Protein AF-0000000068951151 (afdb_homodimer)

Sequence (1230 aa):
MLLAWACLMLSGVAAAAGTMELAAATRSATLTDGTVLPARPLTLPDYWDREQPGKSGTLAYELRFDRNWPAADPGGLFVPWAGGSYEVRVNGVLIAAGGRLDAPSSALAKRPYYVAVPPELARAHGNLLRITVAARAYARSGLLPVTVGPAAEVRAQFEQAFRLRVVGPLIAAVLSVVLGGLALLIWWRQRDPLFGLYGLAEVAWSVRLLDYFVDDLAIPAELRSYIVAAAREVFLGAIARFCLLVIRVPWRWLHRTLNAYLWLALPVVAPLAAMSSHPMVFPLSWLVKVGIILTVAGAMVWGALRRPSREATLLAATVGVSALLFLADWIKVWLTGDYYWVHSMTRYVSVPFSVVMAWMLVERYTSAVQSLQDANQVLTERVAQREAQLRAAFARTQKIAAEETALRERGRILRDMHDGLGSQLVTTISMLESGKASSPEIAVQVRHALDSLKLSIDAMQDTGGDLAAVLGNLRYRLGPRIADGGLDIHWEVERLPALAHFTARKVQELQYLLLEGITNVLQHARATALTVTAHADMDAQVIRITLADNGRGFDTGATRGGRGLRNMQVRAAAIGGRLQIRSAPGSTALTVEVPLAPGDGEEAGTDGEGLAPVAMLLAWACLMLSGVAAAAGTMELAAATRSATLTDGTVLPARPLTLPDYWDREQPGKSGTLAYELRFDRNWPAADPGGLFVPWAGGSYEVRVNGVLIAAGGRLDAPSSALAKRPYYVAVPPELARAHGNLLRITVAARAYARSGLLPVTVGPAAEVRAQFEQAFRLRVVGPLIAAVLSVVLGGLALLIWWRQRDPLFGLYGLAEVAWSVRLLDYFVDDLAIPAELRSYIVAAAREVFLGAIARFCLLVIRVPWRWLHRTLNAYLWLALPVVAPLAAMSSHPMVFPLSWLVKVGIILTVAGAMVWGALRRPSREATLLAATVGVSALLFLADWIKVWLTGDYYWVHSMTRYVSVPFSVVMAWMLVERYTSAVQSLQDANQVLTERVAQREAQLRAAFARTQKIAAEETALRERGRILRDMHDGLGSQLVTTISMLESGKASSPEIAVQVRHALDSLKLSIDAMQDTGGDLAAVLGNLRYRLGPRIADGGLDIHWEVERLPALAHFTARKVQELQYLLLEGITNVLQHARATALTVTAHADMDAQVIRITLADNGRGFDTGATRGGRGLRNMQVRAAAIGGRLQIRSAPGSTALTVEVPLAPGDGEEAGTDGEGLAPVA

Solvent-accessible surface area (backbone atoms only — not comparable to full-atom values): 62928 Å² total; per-residue (Å²): 106,70,61,56,54,53,52,69,63,60,60,71,76,66,82,56,91,63,58,44,76,47,34,64,30,33,37,31,36,40,32,74,87,66,54,66,47,72,73,41,81,45,64,46,61,43,55,43,30,73,76,44,64,65,53,34,26,42,35,36,35,40,32,70,49,59,57,81,55,63,69,87,44,50,30,16,36,27,37,62,32,40,15,20,3,35,37,34,23,48,67,82,39,53,58,43,68,39,76,38,62,90,56,54,37,67,31,55,20,70,44,59,48,74,42,58,37,28,34,90,63,58,41,71,62,81,31,40,36,37,41,34,29,17,31,46,52,55,34,80,19,40,39,45,49,31,35,41,26,36,30,70,61,31,45,52,53,40,51,51,51,39,42,60,62,48,52,42,41,50,51,45,26,48,51,24,39,52,55,14,49,52,26,35,51,40,15,73,76,69,67,41,64,64,31,36,28,43,12,50,14,25,41,22,43,23,54,36,48,39,55,69,70,53,55,78,55,99,55,61,67,65,58,48,36,25,52,33,35,33,19,48,48,46,20,56,42,27,43,50,50,33,56,41,60,73,55,58,62,82,58,62,62,60,55,49,50,46,50,49,43,47,63,44,34,52,72,46,46,9,49,46,49,37,52,37,49,37,80,66,58,50,58,54,55,50,50,53,49,50,51,50,49,50,51,49,36,51,49,32,48,53,37,25,70,75,53,76,36,76,68,37,45,54,49,30,50,44,43,46,51,39,46,50,38,44,48,50,40,50,48,41,31,70,70,70,56,44,77,78,51,80,82,51,59,56,73,53,50,61,50,55,54,50,52,50,49,52,50,48,50,44,49,52,47,52,48,36,51,49,48,40,55,48,49,53,52,55,44,55,50,51,47,53,51,52,52,52,52,52,51,53,52,43,56,54,53,39,55,54,46,27,53,51,30,28,52,51,45,51,54,52,52,45,51,52,43,46,64,51,49,42,51,50,40,52,52,50,42,51,41,46,72,64,65,79,59,52,57,72,58,49,38,53,50,47,50,47,46,43,48,49,50,52,46,56,52,54,28,64,53,75,60,71,20,33,56,60,58,53,51,50,52,47,48,66,68,43,40,64,57,42,48,72,70,59,30,47,74,46,80,49,67,50,88,58,77,65,28,82,80,45,43,46,64,38,47,33,36,51,51,51,38,51,50,49,52,54,49,44,42,75,72,69,24,79,37,54,39,37,38,38,37,32,45,62,38,76,88,78,42,25,34,41,39,33,48,33,34,48,10,61,41,54,62,76,82,74,48,73,59,50,72,64,56,48,51,39,47,53,36,26,49,71,54,64,26,45,70,45,77,49,50,37,77,50,35,29,37,41,35,40,35,35,52,66,59,78,56,89,83,56,55,88,67,76,74,79,84,76,78,77,81,83,124,106,73,61,55,55,52,53,67,64,61,58,72,76,66,81,59,91,61,58,43,75,46,36,63,31,34,37,31,35,40,32,75,89,67,54,66,46,72,74,40,80,46,63,48,61,43,55,41,30,74,76,46,64,64,53,34,27,41,36,39,35,40,31,71,50,60,56,81,54,63,68,86,45,50,29,15,36,26,38,63,32,41,16,19,2,35,37,34,23,48,69,85,40,52,58,42,69,40,76,38,62,89,56,54,36,66,28,55,20,72,44,58,50,74,43,59,36,28,34,89,64,58,41,68,61,81,31,41,37,38,41,35,30,16,31,45,53,55,35,78,18,39,38,46,50,31,36,39,27,37,30,71,60,31,45,52,53,40,51,52,52,40,42,60,62,48,52,42,41,50,50,45,25,48,52,24,40,52,53,14,48,51,26,36,53,40,15,72,74,69,66,40,62,64,32,36,29,42,11,52,15,26,41,22,44,23,54,36,47,40,56,71,71,54,53,77,58,98,55,60,68,66,60,48,35,25,52,34,34,32,19,48,48,46,19,54,40,26,44,52,52,34,56,41,60,72,56,59,61,80,58,62,65,60,54,49,49,46,49,50,43,49,63,44,33,52,73,46,47,8,47,46,48,37,53,36,50,37,80,66,58,49,58,52,55,49,52,54,50,49,51,51,48,50,50,50,35,50,50,33,48,53,38,25,70,76,53,76,37,76,68,35,46,54,50,30,49,42,44,46,50,40,46,49,38,45,49,50,40,50,48,42,32,72,70,72,56,44,78,78,52,81,82,52,58,56,73,53,50,61,50,54,55,50,52,51,48,53,49,49,52,43,48,52,47,51,48,37,52,48,50,40,55,47,51,53,51,55,44,54,50,51,46,52,50,52,50,53,51,50,50,53,52,44,55,53,52,38,54,53,46,25,54,51,31,29,52,51,43,50,55,50,54,44,51,52,42,46,64,51,49,40,52,48,41,53,52,49,44,53,39,45,72,63,65,78,57,51,58,70,60,50,38,51,51,47,50,47,46,43,47,51,52,53,45,55,52,54,28,65,52,75,60,71,20,31,56,59,58,53,50,49,51,46,46,66,69,45,40,64,57,42,48,72,71,60,32,48,74,44,80,50,67,49,86,57,78,66,27,83,81,46,44,47,64,37,47,34,36,50,52,50,39,50,49,51,52,52,50,46,43,74,72,69,23,77,36,54,40,37,37,39,36,32,43,63,36,76,87,78,42,25,36,39,38,32,46,32,34,48,12,62,41,54,61,77,82,75,48,73,59,50,74,63,56,49,52,40,46,54,35,26,48,72,55,63,27,45,69,45,77,46,51,36,79,49,33,28,37,42,34,39,35,36,52,68,57,77,56,90,84,56,56,89,70,75,86,79,84,77,79,78,80,84,124

Structure (mmCIF, N/CA/C/O backbone):
data_AF-0000000068951151-model_v1
#
loop_
_entity.id
_entity.type
_entity.pdbx_description
1 polymer 'histidine kinase'
#
loop_
_atom_site.group_PDB
_atom_site.id
_atom_site.type_symbol
_atom_site.label_atom_id
_atom_site.label_alt_id
_atom_site.label_comp_id
_atom_site.label_asym_id
_atom_site.label_entity_id
_atom_site.label_seq_id
_atom_site.pdbx_PDB_ins_code
_atom_site.Cartn_x
_atom_site.Cartn_y
_atom_site.Cartn_z
_atom_site.occupancy
_atom_site.B_iso_or_equiv
_atom_site.auth_seq_id
_atom_site.auth_comp_id
_atom_site.auth_asym_id
_atom_site.auth_atom_id
_atom_site.pdbx_PDB_model_num
ATOM 1 N N . MET A 1 1 ? 1.176 5.941 20.062 1 31.66 1 MET A N 1
ATOM 2 C CA . MET A 1 1 ? 1.558 7.285 19.641 1 31.66 1 MET A CA 1
ATOM 3 C C . MET A 1 1 ? 0.354 8.047 19.094 1 31.66 1 MET A C 1
ATOM 5 O O . MET A 1 1 ? 0.145 9.211 19.453 1 31.66 1 MET A O 1
ATOM 9 N N . LEU A 1 2 ? -0.423 7.344 18.391 1 34.53 2 LEU A N 1
ATOM 10 C CA . LEU A 1 2 ? -1.667 7.988 17.984 1 34.53 2 LEU A CA 1
ATOM 11 C C . LEU A 1 2 ? -2.57 8.242 19.188 1 34.53 2 LEU A C 1
ATOM 13 O O . LEU A 1 2 ? -3.234 9.281 19.266 1 34.53 2 LEU A O 1
ATOM 17 N N . LEU A 1 3 ? -2.516 7.34 20.062 1 34.06 3 LEU A N 1
ATOM 18 C CA . LEU A 1 3 ? -3.318 7.484 21.266 1 34.06 3 LEU A CA 1
ATOM 19 C C . LEU A 1 3 ? -2.789 8.617 22.141 1 34.06 3 LEU A C 1
ATOM 21 O O . LEU A 1 3 ? -3.566 9.328 22.781 1 34.06 3 LEU A O 1
ATOM 25 N N . ALA A 1 4 ? -1.533 8.711 22.156 1 35.41 4 ALA A N 1
ATOM 26 C CA . ALA A 1 4 ? -0.989 9.781 22.984 1 35.41 4 ALA A CA 1
ATOM 27 C C . ALA A 1 4 ? -1.387 11.148 22.453 1 35.41 4 ALA A C 1
ATOM 29 O O . ALA A 1 4 ? -1.687 12.062 23.219 1 35.41 4 ALA A O 1
ATOM 30 N N . TRP A 1 5 ? -1.478 11.25 21.219 1 37.41 5 TRP A N 1
ATOM 31 C CA . TRP A 1 5 ? -1.943 12.492 20.609 1 37.41 5 TRP A CA 1
ATOM 32 C C . TRP A 1 5 ? -3.418 12.727 20.922 1 37.41 5 TRP A C 1
ATOM 34 O O . TRP A 1 5 ? -3.824 13.852 21.234 1 37.41 5 TRP A O 1
ATOM 44 N N . ALA A 1 6 ? -4.188 11.664 20.906 1 38.84 6 ALA A N 1
ATOM 45 C CA . ALA A 1 6 ? -5.594 11.766 21.297 1 38.84 6 ALA A CA 1
ATOM 46 C C . ALA A 1 6 ? -5.734 12.234 22.734 1 38.84 6 ALA A C 1
ATOM 48 O O . ALA A 1 6 ? -6.625 13.023 23.062 1 38.84 6 ALA A O 1
ATOM 49 N N . CYS A 1 7 ? -4.898 11.742 23.562 1 38.38 7 CYS A N 1
ATOM 50 C CA . CYS A 1 7 ? -4.953 12.117 24.969 1 38.38 7 CYS A CA 1
ATOM 51 C C . CYS A 1 7 ? -4.582 13.578 25.172 1 38.38 7 CYS A C 1
ATOM 53 O O . CYS A 1 7 ? -5 14.211 26.141 1 38.38 7 CYS A O 1
ATOM 55 N N . LEU A 1 8 ? -3.693 14.086 24.438 1 39.06 8 LEU A N 1
ATOM 56 C CA . LEU A 1 8 ? -3.352 15.5 24.562 1 39.06 8 LEU A CA 1
ATOM 57 C C . LEU A 1 8 ? -4.539 16.375 24.172 1 39.06 8 LEU A C 1
ATOM 59 O O . LEU A 1 8 ? -4.676 17.5 24.688 1 39.06 8 LEU A O 1
ATOM 63 N N . MET A 1 9 ? -5.371 15.891 23.328 1 40.28 9 MET A N 1
ATOM 64 C CA . MET A 1 9 ? -6.527 16.672 22.906 1 40.28 9 MET A CA 1
ATOM 65 C C . MET A 1 9 ? -7.598 16.703 23.984 1 40.28 9 MET A C 1
ATOM 67 O O . MET A 1 9 ? -8.398 17.641 24.047 1 40.28 9 MET A O 1
ATOM 71 N N . LEU A 1 10 ? -7.879 15.609 24.578 1 38.53 10 LEU A N 1
ATOM 72 C CA . LEU A 1 10 ? -9.016 15.539 25.484 1 38.53 10 LEU A CA 1
ATOM 73 C C . LEU A 1 10 ? -8.648 16.094 26.859 1 38.53 10 LEU A C 1
ATOM 75 O O . LEU A 1 10 ? -9.406 15.93 27.828 1 38.53 10 LEU A O 1
ATOM 79 N N . SER A 1 11 ? -7.508 16.453 27.094 1 37.41 11 SER A N 1
ATOM 80 C CA . SER A 1 11 ? -7.383 16.938 28.469 1 37.41 11 SER A CA 1
ATOM 81 C C . SER A 1 11 ? -8.328 18.094 28.734 1 37.41 11 SER A C 1
ATOM 83 O O . SER A 1 11 ? -8.266 19.125 28.047 1 37.41 11 SER A O 1
ATOM 85 N N . GLY A 1 12 ? -9.578 17.844 29.016 1 41.97 12 GLY A N 1
ATOM 86 C CA . GLY A 1 12 ? -10.594 18.766 29.516 1 41.97 12 GLY A CA 1
ATOM 87 C C . GLY A 1 12 ? -10.008 19.938 30.281 1 41.97 12 GLY A C 1
ATOM 88 O O . GLY A 1 12 ? -9.211 19.766 31.203 1 41.97 12 GLY A O 1
ATOM 89 N N . VAL A 1 13 ? -9.836 21.016 29.688 1 44.5 13 VAL A N 1
ATOM 90 C CA . VAL A 1 13 ? -9.461 22.297 30.266 1 44.5 13 VAL A CA 1
ATOM 91 C C . VAL A 1 13 ? -10.32 22.578 31.5 1 44.5 13 VAL A C 1
ATOM 93 O O . VAL A 1 13 ? -11.539 22.719 31.406 1 44.5 13 VAL A O 1
ATOM 96 N N . ALA A 1 14 ? -10.047 22.094 32.562 1 42.44 14 ALA A N 1
ATOM 97 C CA . ALA A 1 14 ? -10.578 22.625 33.812 1 42.44 14 ALA A CA 1
ATOM 98 C C . ALA A 1 14 ? -10.578 24.156 33.812 1 42.44 14 ALA A C 1
ATOM 100 O O . ALA A 1 14 ? -9.617 24.766 33.344 1 42.44 14 ALA A O 1
ATOM 101 N N . ALA A 1 15 ? -11.695 24.844 33.781 1 51.22 15 ALA A N 1
ATOM 102 C CA . ALA A 1 15 ? -11.883 26.25 34.125 1 51.22 15 ALA A CA 1
ATOM 103 C C . ALA A 1 15 ? -10.844 26.703 35.156 1 51.22 15 ALA A C 1
ATOM 105 O O . ALA A 1 15 ? -10.789 26.188 36.281 1 51.22 15 ALA A O 1
ATOM 106 N N . ALA A 1 16 ? -9.766 27.109 34.656 1 58.69 16 ALA A N 1
ATOM 107 C CA . ALA A 1 16 ? -8.719 27.594 35.531 1 58.69 16 ALA A CA 1
ATOM 108 C C . ALA A 1 16 ? -9.258 28.672 36.469 1 58.69 16 ALA A C 1
ATOM 110 O O . ALA A 1 16 ? -10.062 29.516 36.094 1 58.69 16 ALA A O 1
ATOM 111 N N . ALA A 1 17 ? -9.188 28.594 37.781 1 64.44 17 ALA A N 1
ATOM 112 C CA . ALA A 1 17 ? -9.703 29.266 38.938 1 64.44 17 ALA A CA 1
ATOM 113 C C . ALA A 1 17 ? -9.648 30.781 38.781 1 64.44 17 ALA A C 1
ATOM 115 O O . ALA A 1 17 ? -10.516 31.5 39.281 1 64.44 17 ALA A O 1
ATOM 116 N N . GLY A 1 18 ? -8.812 31.344 37.844 1 81.5 18 GLY A N 1
ATOM 117 C CA . GLY A 1 18 ? -8.664 32.781 37.844 1 81.5 18 GLY A CA 1
ATOM 118 C C . GLY A 1 18 ? -9.227 33.469 36.625 1 81.5 18 GLY A C 1
ATOM 119 O O . GLY A 1 18 ? -9.156 34.688 36.469 1 81.5 18 GLY A O 1
ATOM 120 N N . THR A 1 19 ? -10.023 32.719 35.719 1 90.5 19 THR A N 1
ATOM 121 C CA . THR A 1 19 ? -10.523 33.375 34.5 1 90.5 19 THR A CA 1
ATOM 122 C C . THR A 1 19 ? -12.008 33.688 34.656 1 90.5 19 THR A C 1
ATOM 124 O O . THR A 1 19 ? -12.711 33.094 35.469 1 90.5 19 THR A O 1
ATOM 127 N N . MET A 1 20 ? -12.492 34.812 34.062 1 92.62 20 MET A N 1
ATOM 128 C CA . MET A 1 20 ? -13.883 35.25 34.062 1 92.62 20 MET A CA 1
ATOM 129 C C . MET A 1 20 ? -14.461 35.219 32.656 1 92.62 20 MET A C 1
ATOM 131 O O . MET A 1 20 ? -13.875 35.781 31.719 1 92.62 20 MET A O 1
ATOM 135 N N . GLU A 1 21 ? -15.531 34.562 32.531 1 93.81 21 GLU A N 1
ATOM 136 C CA . GLU A 1 21 ? -16.25 34.562 31.266 1 93.81 21 GLU A CA 1
ATOM 137 C C . GLU A 1 21 ? -17.219 35.75 31.172 1 93.81 21 GLU A C 1
ATOM 139 O O . GLU A 1 21 ? -18.047 35.938 32.062 1 93.81 21 GLU A O 1
ATOM 144 N N . LEU A 1 22 ? -17.078 36.531 30.172 1 94.75 22 LEU A N 1
ATOM 145 C CA . LEU A 1 22 ? -17.953 37.688 29.953 1 94.75 22 LEU A CA 1
ATOM 146 C C . LEU A 1 22 ? -19.078 37.344 28.984 1 94.75 22 LEU A C 1
ATOM 148 O O . LEU A 1 22 ? -18.828 37.125 27.781 1 94.75 22 LEU A O 1
ATOM 152 N N . ALA A 1 23 ? -20.266 37.281 29.484 1 93.12 23 ALA A N 1
ATOM 153 C CA . ALA A 1 23 ? -21.406 36.938 28.641 1 93.12 23 ALA A CA 1
ATOM 154 C C . ALA A 1 23 ? -22.359 38.125 28.516 1 93.12 23 ALA A C 1
ATOM 156 O O . ALA A 1 23 ? -23.078 38.25 27.516 1 93.12 23 ALA A O 1
ATOM 157 N N . ALA A 1 24 ? -22.328 39.062 29.453 1 94.19 24 ALA A N 1
ATOM 158 C CA . ALA A 1 24 ? -23.203 40.219 29.406 1 94.19 24 ALA A CA 1
ATOM 159 C C . ALA A 1 24 ? -22.594 41.344 28.547 1 94.19 24 ALA A C 1
ATOM 161 O O . ALA A 1 24 ? -21.484 41.781 28.797 1 94.19 24 ALA A O 1
ATOM 162 N N . ALA A 1 25 ? -23.328 41.688 27.484 1 95.81 25 ALA A N 1
ATOM 163 C CA . ALA A 1 25 ? -22.812 42.688 26.562 1 95.81 25 ALA A CA 1
ATOM 164 C C . ALA A 1 25 ? -23.938 43.625 26.094 1 95.81 25 ALA A C 1
ATOM 166 O O . ALA A 1 25 ? -25.109 43.344 26.281 1 95.81 25 ALA A O 1
ATOM 167 N N . THR A 1 26 ? -23.562 44.781 25.688 1 96.25 26 THR A N 1
ATOM 168 C CA . THR A 1 26 ? -24.438 45.688 24.969 1 96.25 26 THR A CA 1
ATOM 169 C C . THR A 1 26 ? -24.047 45.781 23.5 1 96.25 26 THR A C 1
ATOM 171 O O . THR A 1 26 ? -22.875 46 23.172 1 96.25 26 THR A O 1
ATOM 174 N N . ARG A 1 27 ? -24.984 45.531 22.641 1 95.06 27 ARG A N 1
ATOM 175 C CA . ARG A 1 27 ? -24.656 45.5 21.219 1 95.06 27 ARG A CA 1
ATOM 176 C C . ARG A 1 27 ? -25.328 46.656 20.469 1 95.06 27 ARG A C 1
ATOM 178 O O . ARG A 1 27 ? -26.5 46.938 20.672 1 95.06 27 ARG A O 1
ATOM 185 N N . SER A 1 28 ? -24.516 47.375 19.719 1 94.88 28 SER A N 1
ATOM 186 C CA . SER A 1 28 ? -24.984 48.344 18.734 1 94.88 28 SER A CA 1
ATOM 187 C C . SER A 1 28 ? -24.578 47.938 17.312 1 94.88 28 SER A C 1
ATOM 189 O O . SER A 1 28 ? -23.656 47.156 17.125 1 94.88 28 SER A O 1
ATOM 191 N N . ALA A 1 29 ? -25.406 48.312 16.328 1 93.5 29 ALA A N 1
ATOM 192 C CA . ALA A 1 29 ? -25.109 47.906 14.961 1 93.5 29 ALA A CA 1
ATOM 193 C C . ALA A 1 29 ? -25.328 49.031 13.977 1 93.5 29 ALA A C 1
ATOM 195 O O . ALA A 1 29 ? -26.219 49.875 14.164 1 93.5 29 ALA A O 1
ATOM 196 N N . THR A 1 30 ? -24.375 49.156 13.094 1 92.56 30 THR A N 1
ATOM 197 C CA . THR A 1 30 ? -24.516 50.062 11.945 1 92.56 30 THR A CA 1
ATOM 198 C C . THR A 1 30 ? -24.609 49.25 10.648 1 92.56 30 THR A C 1
ATOM 200 O O . THR A 1 30 ? -23.625 48.656 10.219 1 92.56 30 THR A O 1
ATOM 203 N N . LEU A 1 31 ? -25.703 49.344 10.031 1 91.25 31 LEU A N 1
ATOM 204 C CA . LEU A 1 31 ? -25.938 48.531 8.828 1 91.25 31 LEU A CA 1
ATOM 205 C C . LEU A 1 31 ? -25.344 49.219 7.605 1 91.25 31 LEU A C 1
ATOM 207 O O . LEU A 1 31 ? -25.047 50.438 7.641 1 91.25 31 LEU A O 1
ATOM 211 N N . THR A 1 32 ? -25.062 48.438 6.602 1 87.56 32 THR A N 1
ATOM 212 C CA . THR A 1 32 ? -24.453 48.969 5.383 1 87.56 32 THR A CA 1
ATOM 213 C C . THR A 1 32 ? -25.359 50 4.73 1 87.56 32 THR A C 1
ATOM 215 O O . THR A 1 32 ? -24.891 50.875 4.02 1 87.56 32 THR A O 1
ATOM 218 N N . ASP A 1 33 ? -26.688 49.875 4.977 1 84.88 33 ASP A N 1
ATOM 219 C CA . ASP A 1 33 ? -27.641 50.812 4.391 1 84.88 33 ASP A CA 1
ATOM 220 C C . ASP A 1 33 ? -27.672 52.125 5.176 1 84.88 33 ASP A C 1
ATOM 222 O O . ASP A 1 33 ? -28.375 53.062 4.797 1 84.88 33 ASP A O 1
ATOM 226 N N . GLY A 1 34 ? -26.922 52.219 6.219 1 86.5 34 GLY A N 1
ATOM 227 C CA . GLY A 1 34 ? -26.859 53.438 7 1 86.5 34 GLY A CA 1
ATOM 228 C C . GLY A 1 34 ? -27.719 53.406 8.25 1 86.5 34 GLY A C 1
ATOM 229 O O . GLY A 1 34 ? -27.609 54.281 9.102 1 86.5 34 GLY A O 1
ATOM 230 N N . THR A 1 35 ? -28.562 52.344 8.367 1 91.38 35 THR A N 1
ATOM 231 C CA . THR A 1 35 ? -29.438 52.25 9.531 1 91.38 35 THR A CA 1
ATOM 232 C C . THR A 1 35 ? -28.641 51.875 10.781 1 91.38 35 THR A C 1
ATOM 234 O O . THR A 1 35 ? -27.812 50.969 10.766 1 91.38 35 THR A O 1
ATOM 237 N N . VAL A 1 36 ? -28.781 52.719 11.797 1 92.69 36 VAL A N 1
ATOM 238 C CA . VAL A 1 36 ? -28.109 52.469 13.062 1 92.69 36 VAL A CA 1
ATOM 239 C C . VAL A 1 36 ? -29.078 51.844 14.055 1 92.69 36 VAL A C 1
ATOM 241 O O . VAL A 1 36 ? -30.141 52.406 14.336 1 92.69 36 VAL A O 1
ATOM 244 N N . LEU A 1 37 ? -28.828 50.719 14.477 1 92 37 LEU A N 1
ATOM 245 C CA . LEU A 1 37 ? -29.594 50.031 15.523 1 92 37 LEU A CA 1
ATOM 246 C C . LEU A 1 37 ? -29.078 50.438 16.906 1 92 37 LEU A C 1
ATOM 248 O O . LEU A 1 37 ? -27.875 50.312 17.188 1 92 37 LEU A O 1
ATOM 252 N N . PRO A 1 38 ? -29.953 50.906 17.734 1 90.75 38 PRO A N 1
ATOM 253 C CA . PRO A 1 38 ? -29.5 51.344 19.047 1 90.75 38 PRO A CA 1
ATOM 254 C C . PRO A 1 38 ? -28.938 50.219 19.906 1 90.75 38 PRO A C 1
ATOM 256 O O . PRO A 1 38 ? -29.234 49.062 19.641 1 90.75 38 PRO A O 1
ATOM 259 N N . ALA A 1 39 ? -28.25 50.625 20.938 1 93.94 39 ALA A N 1
ATOM 260 C CA . ALA A 1 39 ? -27.609 49.688 21.859 1 93.94 39 ALA A CA 1
ATOM 261 C C . ALA A 1 39 ? -28.641 48.906 22.672 1 93.94 39 ALA A C 1
ATOM 263 O O . ALA A 1 39 ? -29.594 49.5 23.188 1 93.94 39 ALA A O 1
ATOM 264 N N . ARG A 1 40 ? -28.516 47.625 22.656 1 93.62 40 ARG A N 1
ATOM 265 C CA . ARG A 1 40 ? -29.391 46.75 23.438 1 93.62 40 ARG A CA 1
ATOM 266 C C . ARG A 1 40 ? -28.578 45.75 24.25 1 93.62 40 ARG A C 1
ATOM 268 O O . ARG A 1 40 ? -27.594 45.188 23.766 1 93.62 40 ARG A O 1
ATOM 275 N N . PRO A 1 41 ? -29 45.625 25.516 1 95 41 PRO A N 1
ATOM 276 C CA . PRO A 1 41 ? -28.312 44.594 26.328 1 95 41 PRO A CA 1
ATOM 277 C C . PRO A 1 41 ? -28.641 43.188 25.875 1 95 41 PRO A C 1
ATOM 279 O O . PRO A 1 41 ? -29.781 42.906 25.484 1 95 41 PRO A O 1
ATOM 282 N N . LEU A 1 42 ? -27.656 42.375 25.75 1 93.06 42 LEU A N 1
ATOM 283 C CA . LEU A 1 42 ? -27.859 40.969 25.391 1 93.06 42 LEU A CA 1
ATOM 284 C C . LEU A 1 42 ? -26.875 40.062 26.109 1 93.06 42 LEU A C 1
ATOM 286 O O . LEU A 1 42 ? -25.906 40.562 26.703 1 93.06 42 LEU A O 1
ATOM 290 N N . THR A 1 43 ? -27.266 38.812 26.203 1 92.94 43 THR A N 1
ATOM 291 C CA . THR A 1 43 ? -26.391 37.781 26.75 1 92.94 43 THR A CA 1
ATOM 292 C C . THR A 1 43 ? -25.766 36.969 25.641 1 92.94 43 THR A C 1
ATOM 294 O O . THR A 1 43 ? -26.469 36.406 24.797 1 92.94 43 THR A O 1
ATOM 297 N N . LEU A 1 44 ? -24.469 36.906 25.578 1 91.19 44 LEU A N 1
ATOM 298 C CA . LEU A 1 44 ? -23.766 36.094 24.594 1 91.19 44 LEU A CA 1
ATOM 299 C C . LEU A 1 44 ? -23.969 34.625 24.844 1 91.19 44 LEU A C 1
ATOM 301 O O . LEU A 1 44 ? -24.141 34.188 25.984 1 91.19 44 LEU A O 1
ATOM 305 N N . PRO A 1 45 ? -24.109 33.875 23.812 1 89.62 45 PRO A N 1
ATOM 306 C CA . PRO A 1 45 ? -23.672 34.094 22.438 1 89.62 45 PRO A CA 1
ATOM 307 C C . PRO A 1 45 ? -24.719 34.844 21.609 1 89.62 45 PRO A C 1
ATOM 309 O O . PRO A 1 45 ? -25.922 34.719 21.844 1 89.62 45 PRO A O 1
ATOM 312 N N . ASP A 1 46 ? -24.188 35.688 20.703 1 90.12 46 ASP A N 1
ATOM 313 C CA . ASP A 1 46 ? -25.031 36.406 19.75 1 90.12 46 ASP A CA 1
ATOM 314 C C . ASP A 1 46 ? -24.828 35.875 18.344 1 90.12 46 ASP A C 1
ATOM 316 O O . ASP A 1 46 ? -23.719 35.938 17.797 1 90.12 46 ASP A O 1
ATOM 320 N N . TYR A 1 47 ? -25.891 35.375 17.766 1 85.12 47 TYR A N 1
ATOM 321 C CA . TYR A 1 47 ? -25.859 34.906 16.391 1 85.12 47 TYR A CA 1
ATOM 322 C C . TYR A 1 47 ? -26.594 35.875 15.469 1 85.12 47 TYR A C 1
ATOM 324 O O . TYR A 1 47 ? -27.781 35.688 15.203 1 85.12 47 TYR A O 1
ATOM 332 N N . TRP A 1 48 ? -25.812 36.75 14.945 1 84.12 48 TRP A N 1
ATOM 333 C CA . TRP A 1 48 ? -26.375 37.844 14.164 1 84.12 48 TRP A CA 1
ATOM 334 C C . TRP A 1 48 ? -27.125 37.312 12.945 1 84.12 48 TRP A C 1
ATOM 336 O O . TRP A 1 48 ? -28.188 37.812 12.594 1 84.12 48 TRP A O 1
ATOM 346 N N . ASP A 1 49 ? -26.562 36.375 12.266 1 77.88 49 ASP A N 1
ATOM 347 C CA . ASP A 1 49 ? -27.141 35.844 11.031 1 77.88 49 ASP A CA 1
ATOM 348 C C . ASP A 1 49 ? -28.5 35.219 11.289 1 77.88 49 ASP A C 1
ATOM 350 O O . ASP A 1 49 ? -29.344 35.125 10.383 1 77.88 49 ASP A O 1
ATOM 354 N N . ARG A 1 50 ? -28.719 34.812 12.492 1 77.38 50 ARG A N 1
ATOM 355 C CA . ARG A 1 50 ? -30 34.188 12.836 1 77.38 50 ARG A CA 1
ATOM 356 C C . ARG A 1 50 ? -31 35.25 13.297 1 77.38 50 ARG A C 1
ATOM 358 O O . ARG A 1 50 ? -32.219 35.094 13.078 1 77.38 50 ARG A O 1
ATOM 365 N N . GLU A 1 51 ? -30.516 36.25 13.992 1 80.25 51 GLU A N 1
ATOM 366 C CA . GLU A 1 51 ? -31.391 37.312 14.492 1 80.25 51 GLU A CA 1
ATOM 367 C C . GLU A 1 51 ? -31.797 38.281 13.375 1 80.25 51 GLU A C 1
ATOM 369 O O . GLU A 1 51 ? -32.938 38.719 13.312 1 80.25 51 GLU A O 1
ATOM 374 N N . GLN A 1 52 ? -30.812 38.656 12.602 1 80.88 52 GLN A N 1
ATOM 375 C CA . GLN A 1 52 ? -31.031 39.562 11.477 1 80.88 52 GLN A CA 1
ATOM 376 C C . GLN A 1 52 ? -30.5 38.969 10.18 1 80.88 52 GLN A C 1
ATOM 378 O O . GLN A 1 52 ? -29.469 39.438 9.664 1 80.88 52 GLN A O 1
ATOM 383 N N . PRO A 1 53 ? -31.344 38.062 9.617 1 76.25 53 PRO A N 1
ATOM 384 C CA . PRO A 1 53 ? -30.859 37.406 8.406 1 76.25 53 PRO A CA 1
ATOM 385 C C . PRO A 1 53 ? -30.734 38.344 7.223 1 76.25 53 PRO A C 1
ATOM 387 O O . PRO A 1 53 ? -31.609 39.188 7.004 1 76.25 53 PRO A O 1
ATOM 390 N N . GLY A 1 54 ? -29.531 38.312 6.52 1 75.31 54 GLY A N 1
ATOM 391 C CA . GLY A 1 54 ? -29.344 39.062 5.273 1 75.31 54 GLY A CA 1
ATOM 392 C C . GLY A 1 54 ? -28.859 40.469 5.488 1 75.31 54 GLY A C 1
ATOM 393 O O . GLY A 1 54 ? -28.75 41.25 4.531 1 75.31 54 GLY A O 1
ATOM 394 N N . LYS A 1 55 ? -28.656 40.875 6.668 1 82.81 55 LYS A N 1
ATOM 395 C CA . LYS A 1 55 ? -28.234 42.219 6.941 1 82.81 55 LYS A CA 1
ATOM 396 C C . LYS A 1 55 ? -26.719 42.312 7.172 1 82.81 55 LYS A C 1
ATOM 398 O O . LYS A 1 55 ? -26.172 41.531 7.957 1 82.81 55 LYS A O 1
ATOM 403 N N . SER A 1 56 ? -26.141 43.156 6.352 1 86.06 56 SER A N 1
ATOM 404 C CA . SER A 1 56 ? -24.703 43.406 6.516 1 86.06 56 SER A CA 1
ATOM 405 C C . SER A 1 56 ? -24.438 44.688 7.281 1 86.06 56 SER A C 1
ATOM 407 O O . SER A 1 56 ? -25.266 45.594 7.27 1 86.06 56 SER A O 1
ATOM 409 N N . GLY A 1 57 ? -23.344 44.688 8.031 1 88.81 57 GLY A N 1
ATOM 410 C CA . GLY A 1 57 ? -22.969 45.875 8.789 1 88.81 57 GLY A CA 1
ATOM 411 C C . GLY A 1 57 ? -21.875 45.625 9.805 1 88.81 57 GLY A C 1
ATOM 412 O O . GLY A 1 57 ? -21.172 44.625 9.719 1 88.81 57 GLY A O 1
ATOM 413 N N . THR A 1 58 ? -21.672 46.656 10.633 1 91.69 58 THR A N 1
ATOM 414 C CA . THR A 1 58 ? -20.688 46.562 11.703 1 91.69 58 THR A CA 1
ATOM 415 C C . THR A 1 58 ? -21.375 46.438 13.062 1 91.69 58 THR A C 1
ATOM 417 O O . THR A 1 58 ? -22.25 47.25 13.383 1 91.69 58 THR A O 1
ATOM 420 N N . LEU A 1 59 ? -21.031 45.406 13.734 1 93.06 59 LEU A N 1
ATOM 421 C CA . LEU A 1 59 ? -21.578 45.156 15.07 1 93.06 59 LEU A CA 1
ATOM 422 C C . LEU A 1 59 ? -20.562 45.531 16.141 1 93.06 59 LEU A C 1
ATOM 424 O O . LEU A 1 59 ? -19.391 45.156 16.062 1 93.06 59 LEU A O 1
ATOM 428 N N . ALA A 1 60 ? -20.969 46.344 17.078 1 95.12 60 ALA A N 1
ATOM 429 C CA . ALA A 1 60 ? -20.109 46.719 18.203 1 95.12 60 ALA A CA 1
ATOM 430 C C . ALA A 1 60 ? -20.625 46.156 19.516 1 95.12 60 ALA A C 1
ATOM 432 O O . ALA A 1 60 ? -21.766 46.406 19.922 1 95.12 60 ALA A O 1
ATOM 433 N N . TYR A 1 61 ? -19.859 45.281 20.078 1 96.44 61 TYR A N 1
ATOM 434 C CA . TYR A 1 61 ? -20.188 44.688 21.375 1 96.44 61 TYR A CA 1
ATOM 435 C C . TYR A 1 61 ? -19.406 45.375 22.5 1 96.44 61 TYR A C 1
ATOM 437 O O . TYR A 1 61 ? -18.172 45.469 22.438 1 96.44 61 TYR A O 1
ATOM 445 N N . GLU A 1 62 ? -20.062 45.844 23.484 1 97.38 62 GLU A N 1
ATOM 446 C CA . GLU A 1 62 ? -19.406 46.438 24.656 1 97.38 62 GLU A CA 1
ATOM 447 C C . GLU A 1 62 ? -19.578 45.562 25.891 1 97.38 62 GLU A C 1
ATOM 449 O O . GLU A 1 62 ? -20.719 45.25 26.281 1 97.38 62 GLU A O 1
ATOM 454 N N . LEU A 1 63 ? -18.5 45.125 26.391 1 96.81 63 LEU A N 1
ATOM 455 C CA . LEU A 1 63 ? -18.469 44.312 27.594 1 96.81 63 LEU A CA 1
ATOM 456 C C . LEU A 1 63 ? -17.703 45 28.719 1 96.81 63 LEU A C 1
ATOM 458 O O . LEU A 1 63 ? -16.734 45.75 28.453 1 96.81 63 LEU A O 1
ATOM 462 N N . ARG A 1 64 ? -18.125 44.812 29.922 1 96.25 64 ARG A N 1
ATOM 463 C CA . ARG A 1 64 ? -17.453 45.406 31.078 1 96.25 64 ARG A CA 1
ATOM 464 C C . ARG A 1 64 ? -16.859 44.312 31.984 1 96.25 64 ARG A C 1
ATOM 466 O O . ARG A 1 64 ? -17.422 43.219 32.094 1 96.25 64 ARG A O 1
ATOM 473 N N . PHE A 1 65 ? -15.734 44.594 32.5 1 95.25 65 PHE A N 1
ATOM 474 C CA . PHE A 1 65 ? -15.133 43.656 33.438 1 95.25 65 PHE A CA 1
ATOM 475 C C . PHE A 1 65 ? -14.266 44.344 34.469 1 95.25 65 PHE A C 1
ATOM 477 O O . PHE A 1 65 ? -13.867 45.5 34.25 1 95.25 65 PHE A O 1
ATOM 484 N N . ASP A 1 66 ? -14 43.656 35.562 1 94.69 66 ASP A N 1
ATOM 485 C CA . ASP A 1 66 ? -13.07 44.094 36.594 1 94.69 66 ASP A CA 1
ATOM 486 C C . ASP A 1 66 ? -11.82 43.219 36.625 1 94.69 66 ASP A C 1
ATOM 488 O O . ASP A 1 66 ? -11.898 42.031 36.406 1 94.69 66 ASP A O 1
ATOM 492 N N . ARG A 1 67 ? -10.742 43.906 36.688 1 93.5 67 ARG A N 1
ATOM 493 C CA . ARG A 1 67 ? -9.484 43.156 36.688 1 93.5 67 ARG A CA 1
ATOM 494 C C . ARG A 1 67 ? -9.406 42.25 37.906 1 93.5 67 ARG A C 1
ATOM 496 O O . ARG A 1 67 ? -9.625 42.688 39.031 1 93.5 67 ARG A O 1
ATOM 503 N N . ASN A 1 68 ? -9.109 41.031 37.75 1 89.94 68 ASN A N 1
ATOM 504 C CA . ASN A 1 68 ? -8.977 40.062 38.844 1 89.94 68 ASN A CA 1
ATOM 505 C C . ASN A 1 68 ? -7.562 39.5 38.906 1 89.94 68 ASN A C 1
ATOM 507 O O . ASN A 1 68 ? -7.371 38.344 39.375 1 89.94 68 ASN A O 1
ATOM 511 N N . TRP A 1 69 ? -6.582 40.094 38.312 1 90.81 69 TRP A N 1
ATOM 512 C CA . TRP A 1 69 ? -5.172 39.719 38.375 1 90.81 69 TRP A CA 1
ATOM 513 C C . TRP A 1 69 ? -4.316 40.906 38.844 1 90.81 69 TRP A C 1
ATOM 515 O O . TRP A 1 69 ? -4.789 42.031 38.875 1 90.81 69 TRP A O 1
ATOM 525 N N . PRO A 1 70 ? -3.127 40.656 39.25 1 91.62 70 PRO A N 1
ATOM 526 C CA . PRO A 1 70 ? -2.281 41.719 39.781 1 91.62 70 PRO A CA 1
ATOM 527 C C . PRO A 1 70 ? -2.008 42.812 38.75 1 91.62 70 PRO A C 1
ATOM 529 O O . PRO A 1 70 ? -1.837 42.531 37.562 1 91.62 70 PRO A O 1
ATOM 532 N N . ALA A 1 71 ? -1.974 44.094 39.156 1 90.69 71 ALA A N 1
ATOM 533 C CA . ALA A 1 71 ? -1.864 45.25 38.312 1 90.69 71 ALA A CA 1
ATOM 534 C C . ALA A 1 71 ? -0.576 45.25 37.5 1 90.69 71 ALA A C 1
ATOM 536 O O . ALA A 1 71 ? -0.525 45.781 36.375 1 90.69 71 ALA A O 1
ATOM 537 N N . ALA A 1 72 ? 0.412 44.625 38 1 87.19 72 ALA A N 1
ATOM 538 C CA . ALA A 1 72 ? 1.715 44.625 37.344 1 87.19 72 ALA A CA 1
ATOM 539 C C . ALA A 1 72 ? 1.789 43.562 36.25 1 87.19 72 ALA A C 1
ATOM 541 O O . ALA A 1 72 ? 2.611 43.656 35.312 1 87.19 72 ALA A O 1
ATOM 542 N N . ASP A 1 73 ? 0.848 42.656 36.312 1 88.38 73 ASP A N 1
ATOM 543 C CA . ASP A 1 73 ? 0.89 41.531 35.375 1 88.38 73 ASP A CA 1
ATOM 544 C C . ASP A 1 73 ? -0.03 41.812 34.188 1 88.38 73 ASP A C 1
ATOM 546 O O . ASP A 1 73 ? -1.052 42.469 34.312 1 88.38 73 ASP A O 1
ATOM 550 N N . PRO A 1 74 ? 0.432 41.281 33.031 1 89.25 74 PRO A N 1
ATOM 551 C CA . PRO A 1 74 ? -0.46 41.406 31.875 1 89.25 74 PRO A CA 1
ATOM 552 C C . PRO A 1 74 ? -1.68 40.469 31.969 1 89.25 74 PRO A C 1
ATOM 554 O O . PRO A 1 74 ? -1.616 39.438 32.594 1 89.25 74 PRO A O 1
ATOM 557 N N . GLY A 1 75 ? -2.777 40.969 31.469 1 91.25 75 GLY A N 1
ATOM 558 C CA . GLY A 1 75 ? -3.959 40.125 31.328 1 91.25 75 GLY A CA 1
ATOM 559 C C . GLY A 1 75 ? -4.074 39.5 29.953 1 91.25 75 GLY A C 1
ATOM 560 O O . GLY A 1 75 ? -3.225 39.719 29.094 1 91.25 75 GLY A O 1
ATOM 561 N N . GLY A 1 76 ? -4.98 38.562 29.906 1 92.19 76 GLY A N 1
ATOM 562 C CA . GLY A 1 76 ? -5.262 37.938 28.625 1 92.19 76 GLY A CA 1
ATOM 563 C C . GLY A 1 76 ? -6.738 37.906 28.281 1 92.19 76 GLY A C 1
ATOM 564 O O . GLY A 1 76 ? -7.59 37.906 29.172 1 92.19 76 GLY A O 1
ATOM 565 N N . LEU A 1 77 ? -7.012 38 26.984 1 93.62 77 LEU A N 1
ATOM 566 C CA . LEU A 1 77 ? -8.359 37.906 26.422 1 93.62 77 LEU A CA 1
ATOM 567 C C . LEU A 1 77 ? -8.453 36.75 25.438 1 93.62 77 LEU A C 1
ATOM 569 O O . LEU A 1 77 ? -7.637 36.625 24.516 1 93.62 77 LEU A O 1
ATOM 573 N N . PHE A 1 78 ? -9.367 35.844 25.75 1 92.88 78 PHE A N 1
ATOM 574 C CA . PHE A 1 78 ? -9.617 34.719 24.859 1 92.88 78 PHE A CA 1
ATOM 575 C C . PHE A 1 78 ? -10.969 34.875 24.156 1 92.88 78 PHE A C 1
ATOM 577 O O . PHE A 1 78 ? -12.008 34.969 24.812 1 92.88 78 PHE A O 1
ATOM 584 N N . VAL A 1 79 ? -10.938 34.938 22.828 1 91.56 79 VAL A N 1
ATOM 585 C CA . VAL A 1 79 ? -12.148 35.031 22.016 1 91.56 79 VAL A CA 1
ATOM 586 C C . VAL A 1 79 ? -12.336 33.75 21.234 1 91.56 79 VAL A C 1
ATOM 588 O O . VAL A 1 79 ? -11.656 33.5 20.234 1 91.56 79 VAL A O 1
ATOM 591 N N . PRO A 1 80 ? -13.227 32.969 21.656 1 88.25 80 PRO A N 1
ATOM 592 C CA . PRO A 1 80 ? -13.414 31.672 20.984 1 88.25 80 PRO A CA 1
ATOM 593 C C . PRO A 1 80 ? -13.867 31.812 19.547 1 88.25 80 PRO A C 1
ATOM 595 O O . PRO A 1 80 ? -13.5 30.984 18.688 1 88.25 80 PRO A O 1
ATOM 598 N N . TRP A 1 81 ? -14.719 32.75 19.312 1 85.44 81 TRP A N 1
ATOM 599 C CA . TRP A 1 81 ? -15.242 32.906 17.953 1 85.44 81 TRP A CA 1
ATOM 600 C C . TRP A 1 81 ? -15.812 34.312 17.734 1 85.44 81 TRP A C 1
ATOM 602 O O . TRP A 1 81 ? -16.578 34.812 18.562 1 85.44 81 TRP A O 1
ATOM 612 N N . ALA A 1 82 ? -15.281 34.969 16.75 1 81.62 82 ALA A N 1
ATOM 613 C CA . ALA A 1 82 ? -15.82 36.25 16.297 1 81.62 82 ALA A CA 1
ATOM 614 C C . ALA A 1 82 ? -16.016 36.25 14.781 1 81.62 82 ALA A C 1
ATOM 616 O O . ALA A 1 82 ? -15.109 35.844 14.039 1 81.62 82 ALA A O 1
ATOM 617 N N . GLY A 1 83 ? -17.156 36.438 14.406 1 72.62 83 GLY A N 1
ATOM 618 C CA . GLY A 1 83 ? -17.5 36.375 12.992 1 72.62 83 GLY A CA 1
ATOM 619 C C . GLY A 1 83 ? -16.672 37.312 12.133 1 72.62 83 GLY A C 1
ATOM 620 O O . GLY A 1 83 ? -16.688 38.531 12.336 1 72.62 83 GLY A O 1
ATOM 621 N N . GLY A 1 84 ? -15.82 36.75 11.109 1 70.81 84 GLY A N 1
ATOM 622 C CA . GLY A 1 84 ? -15.172 37.531 10.062 1 70.81 84 GLY A CA 1
ATOM 623 C C . GLY A 1 84 ? -14.023 38.375 10.562 1 70.81 84 GLY A C 1
ATOM 624 O O . GLY A 1 84 ? -13.172 37.875 11.312 1 70.81 84 GLY A O 1
ATOM 625 N N . SER A 1 85 ? -14.016 39.75 10.172 1 79.56 85 SER A N 1
ATOM 626 C CA . SER A 1 85 ? -13.062 40.781 10.594 1 79.56 85 SER A CA 1
ATOM 627 C C . SER A 1 85 ? -13.469 41.375 11.922 1 79.56 85 SER A C 1
ATOM 629 O O . SER A 1 85 ? -14.656 41.562 12.203 1 79.56 85 SER A O 1
ATOM 631 N N . TYR A 1 86 ? -12.492 41.562 12.742 1 86.06 86 TYR A N 1
ATOM 632 C CA . TYR A 1 86 ? -12.812 42.094 14.07 1 86.06 86 TYR A CA 1
ATOM 633 C C . TYR A 1 86 ? -11.766 43.094 14.531 1 86.06 86 TYR A C 1
ATOM 635 O O . TYR A 1 86 ? -10.656 43.156 13.992 1 86.06 86 TYR A O 1
ATOM 643 N N . GLU A 1 87 ? -12.195 43.969 15.375 1 89.12 87 GLU A N 1
ATOM 644 C CA . GLU A 1 87 ? -11.344 44.875 16.125 1 89.12 87 GLU A CA 1
ATOM 645 C C . GLU A 1 87 ? -11.625 44.812 17.625 1 89.12 87 GLU A C 1
ATOM 647 O O . GLU A 1 87 ? -12.781 44.688 18.031 1 89.12 87 GLU A O 1
ATOM 652 N N . VAL A 1 88 ? -10.609 44.781 18.375 1 92.12 88 VAL A N 1
ATOM 653 C CA . VAL A 1 88 ? -10.75 44.719 19.828 1 92.12 88 VAL A CA 1
ATOM 654 C C . VAL A 1 88 ? -10.141 45.969 20.469 1 92.12 88 VAL A C 1
ATOM 656 O O . VAL A 1 88 ? -8.969 46.281 20.234 1 92.12 88 VAL A O 1
ATOM 659 N N . ARG A 1 89 ? -10.922 46.625 21.266 1 93.56 89 ARG A N 1
ATOM 660 C CA . ARG A 1 89 ? -10.469 47.812 21.984 1 93.56 89 ARG A CA 1
ATOM 661 C C . ARG A 1 89 ? -10.695 47.688 23.484 1 93.56 89 ARG A C 1
ATOM 663 O O . ARG A 1 89 ? -11.719 47.125 23.906 1 93.56 89 ARG A O 1
ATOM 670 N N . VAL A 1 90 ? -9.727 48 24.203 1 94.75 90 VAL A N 1
ATOM 671 C CA . VAL A 1 90 ? -9.852 48.062 25.656 1 94.75 90 VAL A CA 1
ATOM 672 C C . VAL A 1 90 ? -9.703 49.5 26.141 1 94.75 90 VAL A C 1
ATOM 674 O O . VAL A 1 90 ? -8.688 50.125 25.875 1 94.75 90 VAL A O 1
ATOM 677 N N . ASN A 1 91 ? -10.719 50 26.781 1 95.25 91 ASN A N 1
ATOM 678 C CA . ASN A 1 91 ? -10.742 51.375 27.266 1 95.25 91 ASN A CA 1
ATOM 679 C C . ASN A 1 91 ? -10.375 52.375 26.172 1 95.25 91 ASN A C 1
ATOM 681 O O . ASN A 1 91 ? -9.562 53.25 26.375 1 95.25 91 ASN A O 1
ATOM 685 N N . GLY A 1 92 ? -10.883 52.031 24.969 1 90.94 92 GLY A N 1
ATOM 686 C CA . GLY A 1 92 ? -10.766 52.969 23.844 1 90.94 92 GLY A CA 1
ATOM 687 C C . GLY A 1 92 ? -9.523 52.75 23.016 1 90.94 92 GLY A C 1
ATOM 688 O O . GLY A 1 92 ? -9.391 53.281 21.922 1 90.94 92 GLY A O 1
ATOM 689 N N . VAL A 1 93 ? -8.609 51.875 23.453 1 90.94 93 VAL A N 1
ATOM 690 C CA . VAL A 1 93 ? -7.355 51.656 22.75 1 90.94 93 VAL A CA 1
ATOM 691 C C . VAL A 1 93 ? -7.445 50.344 21.953 1 90.94 93 VAL A C 1
ATOM 693 O O . VAL A 1 93 ? -7.875 49.312 22.484 1 90.94 93 VAL A O 1
ATOM 696 N N . LEU A 1 94 ? -7.055 50.406 20.672 1 90.88 94 LEU A N 1
ATOM 697 C CA . LEU A 1 94 ? -7.07 49.25 19.812 1 90.88 94 LEU A CA 1
ATOM 698 C C . LEU A 1 94 ? -5.945 48.281 20.188 1 90.88 94 LEU A C 1
ATOM 700 O O . LEU A 1 94 ? -4.766 48.656 20.125 1 90.88 94 LEU A O 1
ATOM 704 N N . ILE A 1 95 ? -6.266 47.062 20.578 1 87.69 95 ILE A N 1
ATOM 705 C CA . ILE A 1 95 ? -5.227 46.125 21.031 1 87.69 95 ILE A CA 1
ATOM 706 C C . ILE A 1 95 ? -5.098 44.969 20.031 1 87.69 95 ILE A C 1
ATOM 708 O O . ILE A 1 95 ? -4.07 44.312 20 1 87.69 95 ILE A O 1
ATOM 712 N N . ALA A 1 96 ? -6.195 44.719 19.297 1 86.25 96 ALA A N 1
ATOM 713 C CA . ALA A 1 96 ? -6.113 43.656 18.297 1 86.25 96 ALA A CA 1
ATOM 714 C C . ALA A 1 96 ? -7.059 43.938 17.125 1 86.25 96 ALA A C 1
ATOM 716 O O . ALA A 1 96 ? -8.102 44.562 17.297 1 86.25 96 ALA A O 1
ATOM 717 N N . ALA A 1 97 ? -6.668 43.562 15.961 1 81.69 97 ALA A N 1
ATOM 718 C CA . ALA A 1 97 ? -7.504 43.656 14.773 1 81.69 97 ALA A CA 1
ATOM 719 C C . ALA A 1 97 ? -7.246 42.5 13.82 1 81.69 97 ALA A C 1
ATOM 721 O O . ALA A 1 97 ? -6.109 42.031 13.68 1 81.69 97 ALA A O 1
ATOM 722 N N . GLY A 1 98 ? -8.25 41.938 13.43 1 77.25 98 GLY A N 1
ATOM 723 C CA . GLY A 1 98 ? -8.172 40.906 12.422 1 77.25 98 GLY A CA 1
ATOM 724 C C . GLY A 1 98 ? -8.914 41.25 11.148 1 77.25 98 GLY A C 1
ATOM 725 O O . GLY A 1 98 ? -10.117 41.531 11.18 1 77.25 98 GLY A O 1
ATOM 726 N N . GLY A 1 99 ? -8.188 41.312 10.047 1 73.69 99 GLY A N 1
ATOM 727 C CA . GLY A 1 99 ? -8.828 41.656 8.781 1 73.69 99 GLY A CA 1
ATOM 728 C C . GLY A 1 99 ? -9.25 43.125 8.703 1 73.69 99 GLY A C 1
ATOM 729 O O . GLY A 1 99 ? -8.75 43.969 9.453 1 73.69 99 GLY A O 1
ATOM 730 N N . ARG A 1 100 ? -10.039 43.438 7.574 1 74.88 100 ARG A N 1
ATOM 731 C CA . ARG A 1 100 ? -10.594 44.781 7.383 1 74.88 100 ARG A CA 1
ATOM 732 C C . ARG A 1 100 ? -12.094 44.781 7.637 1 74.88 100 ARG A C 1
ATOM 734 O O . ARG A 1 100 ? -12.812 43.906 7.172 1 74.88 100 ARG A O 1
ATOM 741 N N . LEU A 1 101 ? -12.438 45.656 8.5 1 74.88 101 LEU A N 1
ATOM 742 C CA . LEU A 1 101 ? -13.867 45.75 8.797 1 74.88 101 LEU A CA 1
ATOM 743 C C . LEU A 1 101 ? -14.664 46.062 7.543 1 74.88 101 LEU A C 1
ATOM 745 O O . LEU A 1 101 ? -15.836 45.719 7.43 1 74.88 101 LEU A O 1
ATOM 749 N N . ASP A 1 102 ? -14 46.75 6.645 1 68.56 102 ASP A N 1
ATOM 750 C CA . ASP A 1 102 ? -14.68 47.156 5.414 1 68.56 102 ASP A CA 1
ATOM 751 C C . ASP A 1 102 ? -14.719 46 4.406 1 68.56 102 ASP A C 1
ATOM 753 O O . ASP A 1 102 ? -15.531 46 3.48 1 68.56 102 ASP A O 1
ATOM 757 N N . ALA A 1 103 ? -13.797 45.156 4.512 1 64.69 103 ALA A N 1
ATOM 758 C CA . ALA A 1 103 ? -13.773 44 3.641 1 64.69 103 ALA A CA 1
ATOM 759 C C . ALA A 1 103 ? -13.664 42.688 4.457 1 64.69 103 ALA A C 1
ATOM 761 O O . ALA A 1 103 ? -12.586 42.125 4.57 1 64.69 103 ALA A O 1
ATOM 762 N N . PRO A 1 104 ? -14.82 42.406 4.961 1 61.94 104 PRO A N 1
ATOM 763 C CA . PRO A 1 104 ? -14.805 41.281 5.926 1 61.94 104 PRO A CA 1
ATOM 764 C C . PRO A 1 104 ? -14.344 39.969 5.309 1 61.94 104 PRO A C 1
ATOM 766 O O . PRO A 1 104 ? -14.664 39.688 4.152 1 61.94 104 PRO A O 1
ATOM 769 N N . SER A 1 105 ? -13.25 39.438 5.859 1 62.19 105 SER A N 1
ATOM 770 C CA . SER A 1 105 ? -12.758 38.125 5.48 1 62.19 105 SER A CA 1
ATOM 771 C C . SER A 1 105 ? -13.383 37.031 6.344 1 62.19 105 SER A C 1
ATOM 773 O O . SER A 1 105 ? -13.531 37.188 7.559 1 62.19 105 SER A O 1
ATOM 775 N N . SER A 1 106 ? -14.07 36.094 5.746 1 57.03 106 SER A N 1
ATOM 776 C CA . SER A 1 106 ? -14.797 35.031 6.449 1 57.03 106 SER A CA 1
ATOM 777 C C . SER A 1 106 ? -13.836 34.094 7.148 1 57.03 106 SER A C 1
ATOM 779 O O . SER A 1 106 ? -14.195 33.438 8.141 1 57.03 106 SER A O 1
ATOM 781 N N . ALA A 1 107 ? -12.586 33.938 6.715 1 56.56 107 ALA A N 1
ATOM 782 C CA . ALA A 1 107 ? -11.734 32.875 7.203 1 56.56 107 ALA A CA 1
ATOM 783 C C . ALA A 1 107 ? -11.281 33.125 8.633 1 56.56 107 ALA A C 1
ATOM 785 O O . ALA A 1 107 ? -11.117 32.188 9.422 1 56.56 107 ALA A O 1
ATOM 786 N N . LEU A 1 108 ? -11.242 34.344 9.008 1 52.69 108 LEU A N 1
ATOM 787 C CA . LEU A 1 108 ? -10.719 34.719 10.32 1 52.69 108 LEU A CA 1
ATOM 788 C C . LEU A 1 108 ? -11.734 34.375 11.414 1 52.69 108 LEU A C 1
ATOM 790 O O . LEU A 1 108 ? -11.359 34.156 12.57 1 52.69 108 LEU A O 1
ATOM 794 N N . ALA A 1 109 ? -12.945 34.125 10.961 1 57.59 109 ALA A N 1
ATOM 795 C CA . ALA A 1 109 ? -14.016 33.906 11.922 1 57.59 109 ALA A CA 1
ATOM 796 C C . ALA A 1 109 ? -13.961 32.5 12.5 1 57.59 109 ALA A C 1
ATOM 798 O O . ALA A 1 109 ? -14.5 32.219 13.578 1 57.59 109 ALA A O 1
ATOM 799 N N . LYS A 1 110 ? -13.133 31.75 11.938 1 68.88 110 LYS A N 1
ATOM 800 C CA . LYS A 1 110 ? -13.273 30.359 12.359 1 68.88 110 LYS A CA 1
ATOM 801 C C . LYS A 1 110 ? -12.148 29.953 13.305 1 68.88 110 LYS A C 1
ATOM 803 O O . LYS A 1 110 ? -12.117 28.828 13.789 1 68.88 110 LYS A O 1
ATOM 808 N N . ARG A 1 111 ? -11.344 30.938 13.641 1 79.19 111 ARG A N 1
ATOM 809 C CA . ARG A 1 111 ? -10.227 30.609 14.516 1 79.19 111 ARG A CA 1
ATOM 810 C C . ARG A 1 111 ? -10.312 31.391 15.828 1 79.19 111 ARG A C 1
ATOM 812 O O . ARG A 1 111 ? -10.719 32.562 15.836 1 79.19 111 ARG A O 1
ATOM 819 N N . PRO A 1 112 ? -9.992 30.625 16.875 1 87.12 112 PRO A N 1
ATOM 820 C CA . PRO A 1 112 ? -9.883 31.375 18.141 1 87.12 112 PRO A CA 1
ATOM 821 C C . PRO A 1 112 ? -8.648 32.25 18.188 1 87.12 112 PRO A C 1
ATOM 823 O O . PRO A 1 112 ? -7.68 32.031 17.469 1 87.12 112 PRO A O 1
ATOM 826 N N . TYR A 1 113 ? -8.766 33.312 18.875 1 85.06 113 TYR A N 1
ATOM 827 C CA . TYR A 1 113 ? -7.574 34.156 18.984 1 85.06 113 TYR A CA 1
ATOM 828 C C . TYR A 1 113 ? -7.375 34.656 20.422 1 85.06 113 TYR A C 1
ATOM 830 O O . TYR A 1 113 ? -8.32 34.656 21.203 1 85.06 113 TYR A O 1
ATOM 838 N N . TYR A 1 114 ? -6.18 34.875 20.734 1 88.31 114 TYR A N 1
ATOM 839 C CA . TYR A 1 114 ? -5.719 35.375 22.031 1 88.31 114 TYR A CA 1
ATOM 840 C C . TYR A 1 114 ? -5.156 36.781 21.906 1 88.31 114 TYR A C 1
ATOM 842 O O . TYR A 1 114 ? -4.465 37.094 20.922 1 88.31 114 TYR A O 1
ATOM 850 N N . VAL A 1 115 ? -5.59 37.656 22.797 1 88.31 115 VAL A N 1
ATOM 851 C CA . VAL A 1 115 ? -5.098 39.031 22.828 1 88.31 115 VAL A CA 1
ATOM 852 C C . VAL A 1 115 ? -4.523 39.344 24.203 1 88.31 115 VAL A C 1
ATOM 854 O O . VAL A 1 115 ? -5.176 39.125 25.219 1 88.31 115 VAL A O 1
ATOM 857 N N . ALA A 1 116 ? -3.312 39.875 24.203 1 87.31 116 ALA A N 1
ATOM 858 C CA . ALA A 1 116 ? -2.719 40.312 25.469 1 87.31 116 ALA A CA 1
ATOM 859 C C . ALA A 1 116 ? -3.273 41.688 25.891 1 87.31 116 ALA A C 1
ATOM 861 O O . ALA A 1 116 ? -3.439 42.562 25.062 1 87.31 116 ALA A O 1
ATOM 862 N N . VAL A 1 117 ? -3.615 41.781 27.141 1 92.06 117 VAL A N 1
ATOM 863 C CA . VAL A 1 117 ? -4.062 43.031 27.719 1 92.06 117 VAL A CA 1
ATOM 864 C C . VAL A 1 117 ? -2.924 43.688 28.516 1 92.06 117 VAL A C 1
ATOM 866 O O . VAL A 1 117 ? -2.549 43.188 29.578 1 92.06 117 VAL A O 1
ATOM 869 N N . PRO A 1 118 ? -2.496 44.812 27.984 1 90.75 118 PRO A N 1
ATOM 870 C CA . PRO A 1 118 ? -1.397 45.469 28.688 1 90.75 118 PRO A CA 1
ATOM 871 C C . PRO A 1 118 ? -1.784 45.906 30.094 1 90.75 118 PRO A C 1
ATOM 873 O O . PRO A 1 118 ? -2.904 46.375 30.312 1 90.75 118 PRO A O 1
ATOM 876 N N . PRO A 1 119 ? -0.83 45.75 31.016 1 91.06 119 PRO A N 1
ATOM 877 C CA . PRO A 1 119 ? -1.116 46.188 32.375 1 91.06 119 PRO A CA 1
ATOM 878 C C . PRO A 1 119 ? -1.458 47.656 32.469 1 91.06 119 PRO A C 1
ATOM 880 O O . PRO A 1 119 ? -2.242 48.062 33.312 1 91.06 119 PRO A O 1
ATOM 883 N N . GLU A 1 120 ? -0.97 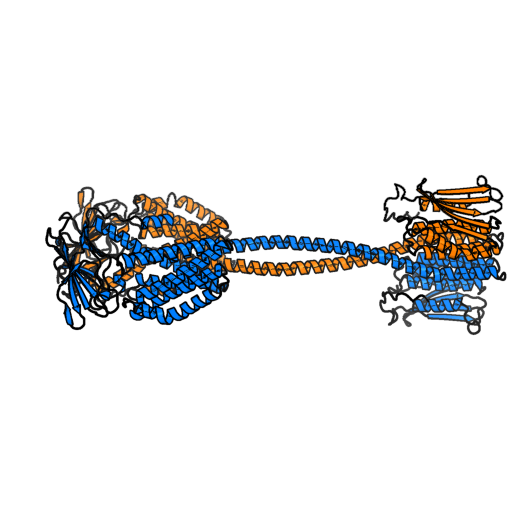48.406 31.5 1 90.88 120 GLU A N 1
ATOM 884 C CA . GLU A 1 120 ? -1.152 49.875 31.516 1 90.88 120 GLU A CA 1
ATOM 885 C C . GLU A 1 120 ? -2.572 50.25 31.094 1 90.88 120 GLU A C 1
ATOM 887 O O . GLU A 1 120 ? -3.025 51.344 31.375 1 90.88 120 GLU A O 1
ATOM 892 N N . LEU A 1 121 ? -3.236 49.344 30.531 1 91.62 121 LEU A N 1
ATOM 893 C CA . LEU A 1 121 ? -4.555 49.656 30 1 91.62 121 LEU A CA 1
ATOM 894 C C . LEU A 1 121 ? -5.652 49.094 30.906 1 91.62 121 LEU A C 1
ATOM 896 O O . LEU A 1 121 ? -6.805 49.531 30.812 1 91.62 121 LEU A O 1
ATOM 900 N N . ALA A 1 122 ? -5.293 48.156 31.719 1 93 122 ALA A N 1
ATOM 901 C CA . ALA A 1 122 ? -6.297 47.531 32.562 1 93 122 ALA A CA 1
ATOM 902 C C . ALA A 1 122 ? -6.445 48.25 33.906 1 93 122 ALA A C 1
ATOM 904 O O . ALA A 1 122 ? -5.508 48.281 34.688 1 93 122 ALA A O 1
ATOM 905 N N . ARG A 1 123 ? -7.656 48.75 34.125 1 94.12 123 ARG A N 1
ATOM 906 C CA . ARG A 1 123 ? -7.977 49.375 35.375 1 94.12 123 ARG A CA 1
ATOM 907 C C . ARG A 1 123 ? -8.531 48.375 36.406 1 94.12 123 ARG A C 1
ATOM 909 O O . ARG A 1 123 ? -8.906 47.281 36.031 1 94.12 123 ARG A O 1
ATOM 916 N N . ALA A 1 124 ? -8.461 48.812 37.625 1 94.31 124 ALA A N 1
ATOM 917 C CA . ALA A 1 124 ? -8.961 47.938 38.656 1 94.31 124 ALA A CA 1
ATOM 918 C C . ALA A 1 124 ? -10.453 47.656 38.5 1 94.31 124 ALA A C 1
ATOM 920 O O . ALA A 1 124 ? -10.914 46.531 38.656 1 94.31 124 ALA A O 1
ATOM 921 N N . HIS A 1 125 ? -11.133 48.75 38.156 1 94.06 125 HIS A N 1
ATOM 922 C CA . HIS A 1 125 ? -12.57 48.625 37.969 1 94.06 125 HIS A CA 1
ATOM 923 C C . HIS A 1 125 ? -13.062 49.406 36.75 1 94.06 125 HIS A C 1
ATOM 925 O O . HIS A 1 125 ? -12.414 50.375 36.344 1 94.06 125 HIS A O 1
ATOM 931 N N . GLY A 1 126 ? -14.164 48.844 36.188 1 93.31 126 GLY A N 1
ATOM 932 C CA . GLY A 1 126 ? -14.875 49.594 35.156 1 93.31 126 GLY A CA 1
ATOM 933 C C . GLY A 1 126 ? -14.188 49.562 33.812 1 93.31 126 GLY A C 1
ATOM 934 O O . GLY A 1 126 ? -14.148 50.562 33.094 1 93.31 126 GLY A O 1
ATOM 935 N N . ASN A 1 127 ? -13.508 48.5 33.5 1 96.38 127 ASN A N 1
ATOM 936 C CA . ASN A 1 127 ? -12.883 48.375 32.188 1 96.38 127 ASN A CA 1
ATOM 937 C C . ASN A 1 127 ? -13.922 48.125 31.109 1 96.38 127 ASN A C 1
ATOM 939 O O . ASN A 1 127 ? -14.875 47.375 31.312 1 96.38 127 ASN A O 1
ATOM 943 N N . LEU A 1 128 ? -13.781 48.812 30.016 1 97 128 LEU A N 1
ATOM 944 C CA . LEU A 1 128 ? -14.672 48.656 28.875 1 97 128 LEU A CA 1
ATOM 945 C C . LEU A 1 128 ? -13.984 47.906 27.75 1 97 128 LEU A C 1
ATOM 947 O O . LEU A 1 128 ? -12.945 48.344 27.25 1 97 128 LEU A O 1
ATOM 951 N N . LEU A 1 129 ? -14.539 46.781 27.453 1 96.31 129 LEU A N 1
ATOM 952 C CA . LEU A 1 129 ? -14.102 46 26.312 1 96.31 129 LEU A CA 1
ATOM 953 C C . LEU A 1 129 ? -15.062 46.156 25.141 1 96.31 129 LEU A C 1
ATOM 955 O O . LEU A 1 129 ? -16.25 45.844 25.25 1 96.31 129 LEU A O 1
ATOM 959 N N . ARG A 1 130 ? -14.555 46.688 24.031 1 96 130 ARG A N 1
ATOM 960 C CA . ARG A 1 130 ? -15.375 46.844 22.828 1 96 130 ARG A CA 1
ATOM 961 C C . ARG A 1 130 ? -14.867 45.969 21.703 1 96 130 ARG A C 1
ATOM 963 O O . ARG A 1 130 ? -13.719 46.094 21.266 1 96 130 ARG A O 1
ATOM 970 N N . ILE A 1 131 ? -15.664 45.062 21.312 1 94.25 131 ILE A N 1
ATOM 971 C CA . ILE A 1 131 ? -15.344 44.188 20.172 1 94.25 131 ILE A CA 1
ATOM 972 C C . ILE A 1 131 ? -16.25 44.531 19 1 94.25 131 ILE A C 1
ATOM 974 O O . ILE A 1 131 ? -17.469 44.406 19.094 1 94.25 131 ILE A O 1
ATOM 978 N N . THR A 1 132 ? -15.656 45.031 17.938 1 93.06 132 THR A N 1
ATOM 979 C CA . THR A 1 132 ? -16.406 45.344 16.734 1 93.06 132 THR A CA 1
ATOM 980 C C . THR A 1 132 ? -16.219 44.281 15.664 1 93.06 132 THR A C 1
ATOM 982 O O . THR A 1 132 ? -15.094 43.906 15.344 1 93.06 132 THR A O 1
ATOM 985 N N . VAL A 1 133 ? -17.297 43.75 15.195 1 90.5 133 VAL A N 1
ATOM 986 C CA . VAL A 1 133 ? -17.281 42.688 14.195 1 90.5 133 VAL A CA 1
ATOM 987 C C . VAL A 1 133 ? -18 43.156 12.93 1 90.5 133 VAL A C 1
ATOM 989 O O . VAL A 1 133 ? -19.016 43.812 13 1 90.5 133 VAL A O 1
ATOM 992 N N . ALA A 1 134 ? -17.344 42.812 11.82 1 88.19 134 ALA A N 1
ATOM 993 C CA . ALA A 1 134 ? -18 43.094 10.547 1 88.19 134 ALA A CA 1
ATOM 994 C C . ALA A 1 134 ? -18.906 41.938 10.125 1 88.19 134 ALA A C 1
ATOM 996 O O . ALA A 1 134 ? -18.422 40.812 9.922 1 88.19 134 ALA A O 1
ATOM 997 N N . ALA A 1 135 ? -20.125 42.188 10.047 1 82.94 135 ALA A N 1
ATOM 998 C CA . ALA A 1 135 ? -21.094 41.156 9.672 1 82.94 135 ALA A CA 1
ATOM 999 C C . ALA A 1 135 ? -21.438 41.25 8.188 1 82.94 135 ALA A C 1
ATOM 1001 O O . ALA A 1 135 ? -21.609 42.344 7.645 1 82.94 135 ALA A O 1
ATOM 1002 N N . ARG A 1 136 ? -21.328 40.219 7.523 1 78.5 136 ARG A N 1
ATOM 1003 C CA . ARG A 1 136 ? -21.734 40.094 6.129 1 78.5 136 ARG A CA 1
ATOM 1004 C C . ARG A 1 136 ? -23.031 39.312 5.992 1 78.5 136 ARG A C 1
ATOM 1006 O O . ARG A 1 136 ? -23.25 38.312 6.711 1 78.5 136 ARG A O 1
ATOM 1013 N N . ALA A 1 137 ? -23.766 39.812 4.973 1 72.94 137 ALA A N 1
ATOM 1014 C CA . ALA A 1 137 ? -25.031 39.125 4.711 1 72.94 137 ALA A CA 1
ATOM 1015 C C . ALA A 1 137 ? -24.797 37.656 4.367 1 72.94 137 ALA A C 1
ATOM 1017 O O . ALA A 1 137 ? -23.906 37.312 3.588 1 72.94 137 ALA A O 1
ATOM 1018 N N . TYR A 1 138 ? -25.5 36.812 5.051 1 65.31 138 TYR A N 1
ATOM 1019 C CA . TYR A 1 138 ? -25.578 35.375 4.812 1 65.31 138 TYR A CA 1
ATOM 1020 C C . TYR A 1 138 ? -24.281 34.688 5.223 1 65.31 138 TYR A C 1
ATOM 1022 O O . TYR A 1 138 ? -23.922 33.625 4.676 1 65.31 138 TYR A O 1
ATOM 1030 N N . ALA A 1 139 ? -23.438 35.344 5.945 1 71.75 139 ALA A N 1
ATOM 1031 C CA . ALA A 1 139 ? -22.266 34.719 6.551 1 71.75 139 ALA A CA 1
ATOM 1032 C C . ALA A 1 139 ? -22.406 34.656 8.07 1 71.75 139 ALA A C 1
ATOM 1034 O O . ALA A 1 139 ? -23.141 35.438 8.664 1 71.75 139 ALA A O 1
ATOM 1035 N N . ARG A 1 140 ? -21.797 33.688 8.562 1 75.81 140 ARG A N 1
ATOM 1036 C CA . ARG A 1 140 ? -21.844 33.562 10.016 1 75.81 140 ARG A CA 1
ATOM 1037 C C . ARG A 1 140 ? -21.172 34.75 10.695 1 75.81 140 ARG A C 1
ATOM 1039 O O . ARG A 1 140 ? -20.016 35.062 10.383 1 75.81 140 ARG A O 1
ATOM 1046 N N . SER A 1 141 ? -21.953 35.469 11.383 1 80.31 141 SER A N 1
ATOM 1047 C CA . SER A 1 141 ? -21.422 36.594 12.133 1 80.31 141 SER A CA 1
ATOM 1048 C C . SER A 1 141 ? -21.984 36.656 13.547 1 80.31 141 SER A C 1
ATOM 1050 O O . SER A 1 141 ? -23.094 36.156 13.797 1 80.31 141 SER A O 1
ATOM 1052 N N . GLY A 1 142 ? -21.234 37.062 14.383 1 86.56 142 GLY A N 1
ATOM 1053 C CA . GLY A 1 142 ? -21.625 37.125 15.781 1 86.56 142 GLY A CA 1
ATOM 1054 C C . GLY A 1 142 ? -20.453 37.031 16.734 1 86.56 142 GLY A C 1
ATOM 1055 O O . GLY A 1 142 ? -19.312 37.312 16.344 1 86.56 142 GLY A O 1
ATOM 1056 N N . LEU A 1 143 ? -20.781 36.875 17.953 1 90.44 143 LEU A N 1
ATOM 1057 C CA . LEU A 1 143 ? -19.75 36.812 18.984 1 90.44 143 LEU A CA 1
ATOM 1058 C C . LEU A 1 143 ? -20.125 35.812 20.078 1 90.44 143 LEU A C 1
ATOM 1060 O O . LEU A 1 143 ? -21.281 35.781 20.516 1 90.44 143 LEU A O 1
ATOM 1064 N N . LEU A 1 144 ? -19.25 35.031 20.375 1 90.38 144 LEU A N 1
ATOM 1065 C CA . LEU A 1 144 ? -19.406 34.125 21.5 1 90.38 144 LEU A CA 1
ATOM 1066 C C . LEU A 1 144 ? -18.844 34.75 22.781 1 90.38 144 LEU A C 1
ATOM 1068 O O . LEU A 1 144 ? -18.109 35.719 22.719 1 90.38 144 LEU A O 1
ATOM 1072 N N . PRO A 1 145 ? -19.172 34.156 23.922 1 92.56 145 PRO A N 1
ATOM 1073 C CA . PRO A 1 145 ? -18.656 34.719 25.172 1 92.56 145 PRO A CA 1
ATOM 1074 C C . PRO A 1 145 ? -17.125 34.719 25.203 1 92.56 145 PRO A C 1
ATOM 1076 O O . PRO A 1 145 ? -16.484 33.781 24.734 1 92.56 145 PRO A O 1
ATOM 1079 N N . VAL A 1 146 ? -16.641 35.812 25.75 1 95.06 146 VAL A N 1
ATOM 1080 C CA . VAL A 1 146 ? -15.188 36 25.781 1 95.06 146 VAL A CA 1
ATOM 1081 C C . VAL A 1 146 ? -14.68 35.781 27.203 1 95.06 146 VAL A C 1
ATOM 1083 O O . VAL A 1 146 ? -15.422 35.938 28.172 1 95.06 146 VAL A O 1
ATOM 1086 N N . THR A 1 147 ? -13.477 35.344 27.281 1 95.62 147 THR A N 1
ATOM 1087 C CA . THR A 1 147 ? -12.875 35.094 28.578 1 95.62 147 THR A CA 1
ATOM 1088 C C . THR A 1 147 ? -11.719 36.031 28.859 1 95.62 147 THR A C 1
ATOM 1090 O O . THR A 1 147 ? -10.891 36.281 27.984 1 95.62 147 THR A O 1
ATOM 1093 N N . VAL A 1 148 ? -11.719 36.656 30.031 1 95.25 148 VAL A N 1
ATOM 1094 C CA . VAL A 1 148 ? -10.656 37.562 30.469 1 95.25 148 VAL A CA 1
ATOM 1095 C C . VAL A 1 148 ? -10.062 37.062 31.781 1 95.25 148 VAL A C 1
ATOM 1097 O O . VAL A 1 148 ? -10.758 36.438 32.594 1 95.25 148 VAL A O 1
ATOM 1100 N N . GLY A 1 149 ? -8.789 37.219 31.938 1 94.44 149 GLY A N 1
ATOM 1101 C CA . GLY A 1 149 ? -8.117 36.781 33.156 1 94.44 149 GLY A CA 1
ATOM 1102 C C . GLY A 1 149 ? -6.609 36.906 33.062 1 94.44 149 GLY A C 1
ATOM 1103 O O . GLY A 1 149 ? -6.086 37.656 32.25 1 94.44 149 GLY A O 1
ATOM 1104 N N . PRO A 1 150 ? -5.961 36.281 34.062 1 91.19 150 PRO A N 1
ATOM 1105 C CA . PRO A 1 150 ? -4.496 36.281 34 1 91.19 150 PRO A CA 1
ATOM 1106 C C . PRO A 1 150 ? -3.98 35.719 32.688 1 91.19 150 PRO A C 1
ATOM 1108 O O . PRO A 1 150 ? -4.52 34.719 32.188 1 91.19 150 PRO A O 1
ATOM 1111 N N . ALA A 1 151 ? -2.971 36.312 32.188 1 88.94 151 ALA A N 1
ATOM 1112 C CA . ALA A 1 151 ? -2.463 36 30.859 1 88.94 151 ALA A CA 1
ATOM 1113 C C . ALA A 1 151 ? -2.129 34.531 30.734 1 88.94 151 ALA A C 1
ATOM 1115 O O . ALA A 1 151 ? -2.467 33.875 29.734 1 88.94 151 ALA A O 1
ATOM 1116 N N . ALA A 1 152 ? -1.49 33.906 31.688 1 83.44 152 ALA A N 1
ATOM 1117 C CA . ALA A 1 152 ? -1.031 32.5 31.609 1 83.44 152 ALA A CA 1
ATOM 1118 C C . ALA A 1 152 ? -2.211 31.547 31.516 1 83.44 152 ALA A C 1
ATOM 1120 O O . ALA A 1 152 ? -2.18 30.594 30.734 1 83.44 152 ALA A O 1
ATOM 1121 N N . GLU A 1 153 ? -3.191 31.812 32.25 1 88.94 153 GLU A N 1
ATOM 1122 C CA . GLU A 1 153 ? -4.348 30.922 32.281 1 88.94 153 GLU A CA 1
ATOM 1123 C C . GLU A 1 153 ? -5.188 31.062 31 1 88.94 153 GLU A C 1
ATOM 1125 O O . GLU A 1 153 ? -5.664 30.062 30.453 1 88.94 153 GLU A O 1
ATOM 1130 N N . VAL A 1 154 ? -5.395 32.281 30.594 1 91.75 154 VAL A N 1
ATOM 1131 C CA . VAL A 1 154 ? -6.172 32.531 29.375 1 91.75 154 VAL A CA 1
ATOM 1132 C C . VAL A 1 154 ? -5.434 31.969 28.172 1 91.75 154 VAL A C 1
ATOM 1134 O O . VAL A 1 154 ? -6.059 31.422 27.25 1 91.75 154 VAL A O 1
ATOM 1137 N N . ARG A 1 155 ? -4.18 32.062 28.219 1 87.06 155 ARG A N 1
ATOM 1138 C CA . ARG A 1 155 ? -3.383 31.531 27.109 1 87.06 155 ARG A CA 1
ATOM 1139 C C . ARG A 1 155 ? -3.492 30 27.047 1 87.06 155 ARG A C 1
ATOM 1141 O O . ARG A 1 155 ? -3.529 29.422 25.953 1 87.06 155 ARG A O 1
ATOM 1148 N N . ALA A 1 156 ? -3.453 29.391 28.156 1 84.69 156 ALA A N 1
ATOM 1149 C CA . ALA A 1 156 ? -3.592 27.938 28.203 1 84.69 156 ALA A CA 1
ATOM 1150 C C . ALA A 1 156 ? -4.914 27.5 27.578 1 84.69 156 ALA A C 1
ATOM 1152 O O . ALA A 1 156 ? -4.969 26.5 26.859 1 84.69 156 ALA A O 1
ATOM 1153 N N . GLN A 1 157 ? -5.945 28.266 27.859 1 88.94 157 GLN A N 1
ATOM 1154 C CA . GLN A 1 157 ? -7.246 27.969 27.281 1 88.94 157 GLN A CA 1
ATOM 1155 C C . GLN A 1 157 ? -7.242 28.156 25.781 1 88.94 157 GLN A C 1
ATOM 1157 O O . GLN A 1 157 ? -7.832 27.359 25.047 1 88.94 157 GLN A O 1
ATOM 1162 N N . PHE A 1 158 ? -6.602 29.141 25.375 1 88.81 158 PHE A N 1
ATOM 1163 C CA . PHE A 1 158 ? -6.492 29.406 23.938 1 88.81 158 PHE A CA 1
ATOM 1164 C C . PHE A 1 158 ? -5.73 28.297 23.234 1 88.81 158 PHE A C 1
ATOM 1166 O O . PHE A 1 158 ? -6.152 27.828 22.172 1 88.81 158 PHE A O 1
ATOM 1173 N N . GLU A 1 159 ? -4.641 27.938 23.781 1 84 159 GLU A N 1
ATOM 1174 C CA . GLU A 1 159 ? -3.801 26.922 23.141 1 84 159 GLU A CA 1
ATOM 1175 C C . GLU A 1 159 ? -4.547 25.594 22.984 1 84 159 GLU A C 1
ATOM 1177 O O . GLU A 1 159 ? -4.395 24.906 21.969 1 84 159 GLU A O 1
ATOM 1182 N N . GLN A 1 160 ? -5.262 25.297 23.922 1 85.62 160 GLN A N 1
ATOM 1183 C CA . GLN A 1 160 ? -6.047 24.062 23.828 1 85.62 160 GLN A CA 1
ATOM 1184 C C . GLN A 1 160 ? -7.098 24.156 22.734 1 85.62 160 GLN A C 1
ATOM 1186 O O . GLN A 1 160 ? -7.262 23.234 21.938 1 85.62 160 GLN A O 1
ATOM 1191 N N . ALA A 1 161 ? -7.805 25.297 22.75 1 88 161 ALA A N 1
ATOM 1192 C CA . ALA A 1 161 ? -8.812 25.516 21.719 1 88 161 ALA A CA 1
ATOM 1193 C C . ALA A 1 161 ? -8.172 25.547 20.328 1 88 161 ALA A C 1
ATOM 1195 O O . ALA A 1 161 ? -8.719 25 19.375 1 88 161 ALA A O 1
ATOM 1196 N N . PHE A 1 162 ? -7.016 26.141 20.281 1 85.88 162 PHE A N 1
ATOM 1197 C CA . PHE A 1 162 ? -6.316 26.266 19 1 85.88 162 PHE A CA 1
ATOM 1198 C C . PHE A 1 162 ? -5.867 24.891 18.5 1 85.88 162 PHE A C 1
ATOM 1200 O O . PHE A 1 162 ? -5.949 24.609 17.297 1 85.88 162 PHE A O 1
ATOM 1207 N N . ARG A 1 163 ? -5.406 24.031 19.359 1 84.5 163 ARG A N 1
ATOM 1208 C CA . ARG A 1 163 ? -4.965 22.688 18.984 1 84.5 163 ARG A CA 1
ATOM 1209 C C . ARG A 1 163 ? -6.137 21.859 18.469 1 84.5 163 ARG A C 1
ATOM 1211 O O . ARG A 1 163 ? -6.016 21.172 17.438 1 84.5 163 ARG A O 1
ATOM 1218 N N . LEU A 1 164 ? -7.191 21.984 19.062 1 85.31 164 LEU A N 1
ATOM 1219 C CA . LEU A 1 164 ? -8.328 21.125 18.734 1 85.31 164 LEU A CA 1
ATOM 1220 C C . LEU A 1 164 ? -9.078 21.656 17.516 1 85.31 164 LEU A C 1
ATOM 1222 O O . LEU A 1 164 ? -9.617 20.891 16.734 1 85.31 164 LEU A O 1
ATOM 1226 N N . ARG A 1 165 ? -9.047 22.969 17.391 1 86.5 165 ARG A N 1
ATOM 1227 C CA . ARG A 1 165 ? -9.938 23.547 16.391 1 86.5 165 ARG A CA 1
ATOM 1228 C C . ARG A 1 165 ? -9.164 23.922 15.125 1 86.5 165 ARG A C 1
ATOM 1230 O O . ARG A 1 165 ? -9.758 24.094 14.055 1 86.5 165 ARG A O 1
ATOM 1237 N N . VAL A 1 166 ? -7.895 24.094 15.281 1 84.94 166 VAL A N 1
ATOM 1238 C CA . VAL A 1 166 ? -7.141 24.547 14.117 1 84.94 166 VAL A CA 1
ATOM 1239 C C . VAL A 1 166 ? -6.098 23.5 13.742 1 84.94 166 VAL A C 1
ATOM 1241 O O . VAL A 1 166 ? -6.129 22.953 12.633 1 84.94 166 VAL A O 1
ATOM 1244 N N . VAL A 1 167 ? -5.289 23.078 14.656 1 84 167 VAL A N 1
ATOM 1245 C CA . VAL A 1 167 ? -4.195 22.156 14.359 1 84 167 VAL A CA 1
ATOM 1246 C C . VAL A 1 167 ? -4.75 20.766 14.047 1 84 167 VAL A C 1
ATOM 1248 O O . VAL A 1 167 ? -4.301 20.109 13.109 1 84 167 VAL A O 1
ATOM 1251 N N . GLY A 1 168 ? -5.703 20.344 14.844 1 86.88 168 GLY A N 1
ATOM 1252 C CA . GLY A 1 168 ? -6.289 19.031 14.648 1 86.88 168 GLY A CA 1
ATOM 1253 C C . GLY A 1 168 ? -6.871 18.828 13.258 1 86.88 168 GLY A C 1
ATOM 1254 O O . GLY A 1 168 ? -6.492 17.891 12.555 1 86.88 168 GLY A O 1
ATOM 1255 N N . PRO A 1 169 ? -7.719 19.734 12.898 1 87.88 169 PRO A N 1
ATOM 1256 C CA . PRO A 1 169 ? -8.297 19.609 11.555 1 87.88 169 PRO A CA 1
ATOM 1257 C C . PRO A 1 169 ? -7.254 19.703 10.453 1 87.88 169 PRO A C 1
ATOM 1259 O O . PRO A 1 169 ? -7.402 19.078 9.398 1 87.88 169 PRO A O 1
ATOM 1262 N N . LEU A 1 170 ? -6.234 20.453 10.664 1 88.12 170 LEU A N 1
ATOM 1263 C CA . LEU A 1 170 ? -5.16 20.5 9.672 1 88.12 170 LEU A CA 1
ATOM 1264 C C . LEU A 1 170 ? -4.48 19.141 9.539 1 88.12 170 LEU A C 1
ATOM 1266 O O . LEU A 1 170 ? -4.191 18.703 8.422 1 88.12 170 LEU A O 1
ATOM 1270 N N . ILE A 1 171 ? -4.234 18.531 10.594 1 89.19 171 ILE A N 1
ATOM 1271 C CA . ILE A 1 171 ? -3.633 17.203 10.594 1 89.19 171 ILE A CA 1
ATOM 1272 C C . ILE A 1 171 ? -4.559 16.219 9.875 1 89.19 171 ILE A C 1
ATOM 1274 O O . ILE A 1 171 ? -4.109 15.438 9.039 1 89.19 171 ILE A O 1
ATOM 1278 N N . ALA A 1 172 ? -5.812 16.328 10.219 1 91 172 ALA A N 1
ATOM 1279 C CA . ALA A 1 172 ? -6.793 15.445 9.594 1 91 172 ALA A CA 1
ATOM 1280 C C . ALA A 1 172 ? -6.855 15.68 8.086 1 91 172 ALA A C 1
ATOM 1282 O O . ALA A 1 172 ? -6.98 14.727 7.312 1 91 172 ALA A O 1
ATOM 1283 N N . ALA A 1 173 ? -6.758 16.938 7.703 1 91.19 173 ALA A N 1
ATOM 1284 C CA . ALA A 1 173 ? -6.809 17.281 6.285 1 91.19 173 ALA A CA 1
ATOM 1285 C C . ALA A 1 173 ? -5.605 16.703 5.539 1 91.19 173 ALA A C 1
ATOM 1287 O O . ALA A 1 173 ? -5.746 16.156 4.449 1 91.19 173 ALA A O 1
ATOM 1288 N N . VAL A 1 174 ? -4.48 16.766 6.117 1 89.56 174 VAL A N 1
ATOM 1289 C CA . VAL A 1 174 ? -3.268 16.266 5.477 1 89.56 174 VAL A CA 1
ATOM 1290 C C . VAL A 1 174 ? -3.301 14.75 5.418 1 89.56 174 VAL A C 1
ATOM 1292 O O . VAL A 1 174 ? -2.951 14.148 4.398 1 89.56 174 VAL A O 1
ATOM 1295 N N . LEU A 1 175 ? -3.719 14.195 6.492 1 90.88 175 LEU A N 1
ATOM 1296 C CA . LEU A 1 175 ? -3.861 12.75 6.531 1 90.88 175 LEU A CA 1
ATOM 1297 C C . LEU A 1 175 ? -4.766 12.258 5.406 1 90.88 175 LEU A C 1
ATOM 1299 O O . LEU A 1 175 ? -4.438 11.297 4.711 1 90.88 175 LEU A O 1
ATOM 1303 N N . SER A 1 176 ? -5.824 12.969 5.215 1 91.62 176 SER A N 1
ATOM 1304 C CA . SER A 1 176 ? -6.801 12.602 4.195 1 91.62 176 SER A CA 1
ATOM 1305 C C . SER A 1 176 ? -6.23 12.781 2.793 1 91.62 176 SER A C 1
ATOM 1307 O O . SER A 1 176 ? -6.469 11.961 1.907 1 91.62 176 SER A O 1
ATOM 1309 N N . VAL A 1 177 ? -5.477 13.781 2.631 1 90.44 177 VAL A N 1
ATOM 1310 C CA . VAL A 1 177 ? -4.918 14.055 1.312 1 90.44 177 VAL A CA 1
ATOM 1311 C C . VAL A 1 177 ? -3.861 13.008 0.969 1 90.44 177 VAL A C 1
ATOM 1313 O O . VAL A 1 177 ? -3.789 12.539 -0.171 1 90.44 177 VAL A O 1
ATOM 1316 N N . VAL A 1 178 ? -3.146 12.617 1.939 1 89.62 178 VAL A N 1
ATOM 1317 C CA . VAL A 1 178 ? -2.055 11.68 1.695 1 89.62 178 VAL A CA 1
ATOM 1318 C C . VAL A 1 178 ? -2.619 10.297 1.403 1 89.62 178 VAL A C 1
ATOM 1320 O O . VAL A 1 178 ? -2.283 9.68 0.387 1 89.62 178 VAL A O 1
ATOM 1323 N N . LEU A 1 179 ? -3.471 9.883 2.225 1 90.94 179 LEU A N 1
ATOM 1324 C CA . LEU A 1 179 ? -4.023 8.547 2.033 1 90.94 179 LEU A CA 1
ATOM 1325 C C . LEU A 1 179 ? -4.977 8.516 0.841 1 90.94 179 LEU A C 1
ATOM 1327 O O . LEU A 1 179 ? -5.031 7.523 0.111 1 90.94 179 LEU A O 1
ATOM 1331 N N . GLY A 1 180 ? -5.746 9.625 0.733 1 91.38 180 GLY A N 1
ATOM 1332 C CA . GLY A 1 180 ? -6.594 9.719 -0.444 1 91.38 180 GLY A CA 1
ATOM 1333 C C . GLY A 1 180 ? -5.812 9.773 -1.742 1 91.38 180 GLY A C 1
ATOM 1334 O O . GLY A 1 180 ? -6.191 9.141 -2.729 1 91.38 180 GLY A O 1
ATOM 1335 N N . GLY A 1 181 ? -4.695 10.5 -1.687 1 90.31 181 GLY A N 1
ATOM 1336 C CA . GLY A 1 181 ? -3.828 10.547 -2.854 1 90.31 181 GLY A CA 1
ATOM 1337 C C . GLY A 1 181 ? -3.227 9.203 -3.209 1 90.31 181 GLY A C 1
ATOM 1338 O O . GLY A 1 181 ? -3.17 8.828 -4.383 1 90.31 181 GLY A O 1
ATOM 1339 N N . LEU A 1 182 ? -2.822 8.484 -2.207 1 90 182 LEU A N 1
ATOM 1340 C CA . LEU A 1 182 ? -2.27 7.148 -2.414 1 90 182 LEU A CA 1
ATOM 1341 C C . LEU A 1 182 ? -3.318 6.215 -3.006 1 90 182 LEU A C 1
ATOM 1343 O O . LEU A 1 182 ? -3.027 5.457 -3.934 1 90 182 LEU A O 1
ATOM 1347 N N . ALA A 1 183 ? -4.516 6.277 -2.539 1 91.69 183 ALA A N 1
ATOM 1348 C CA . ALA A 1 183 ? -5.602 5.438 -3.031 1 91.69 183 ALA A CA 1
ATOM 1349 C C . ALA A 1 183 ? -5.941 5.773 -4.48 1 91.69 183 ALA A C 1
ATOM 1351 O O . ALA A 1 183 ? -6.219 4.879 -5.285 1 91.69 183 ALA A O 1
ATOM 1352 N N . LEU A 1 184 ? -5.891 7.031 -4.789 1 91.88 184 LEU A N 1
ATOM 1353 C CA . LEU A 1 184 ? -6.195 7.441 -6.156 1 91.88 184 LEU A CA 1
ATOM 1354 C C . LEU A 1 184 ? -5.102 6.984 -7.117 1 91.88 184 LEU A C 1
ATOM 1356 O O . LEU A 1 184 ? -5.383 6.645 -8.266 1 91.88 184 LEU A O 1
ATOM 1360 N N . LEU A 1 185 ? -3.877 6.957 -6.633 1 89.06 185 LEU A N 1
ATOM 1361 C CA . LEU A 1 185 ? -2.777 6.465 -7.457 1 89.06 185 LEU A CA 1
ATOM 1362 C C . LEU A 1 185 ? -2.926 4.973 -7.73 1 89.06 185 LEU A C 1
ATOM 1364 O O . LEU A 1 185 ? -2.662 4.512 -8.844 1 89.06 185 LEU A O 1
ATOM 1368 N N . ILE A 1 186 ? -3.357 4.289 -6.719 1 88.19 186 ILE A N 1
ATOM 1369 C CA . ILE A 1 186 ? -3.582 2.857 -6.891 1 88.19 186 ILE A CA 1
ATOM 1370 C C . ILE A 1 186 ? -4.73 2.627 -7.867 1 88.19 186 ILE A C 1
ATOM 1372 O O . ILE A 1 186 ? -4.652 1.752 -8.734 1 88.19 186 ILE A O 1
ATOM 1376 N N . TRP A 1 187 ? -5.766 3.439 -7.711 1 90.44 187 TRP A N 1
ATOM 1377 C CA . TRP A 1 187 ? -6.902 3.352 -8.617 1 90.44 187 TRP A CA 1
ATOM 1378 C C . TRP A 1 187 ? -6.48 3.639 -10.055 1 90.44 187 TRP A C 1
ATOM 1380 O O . TRP A 1 187 ? -6.953 2.986 -10.984 1 90.44 187 TRP A O 1
ATOM 1390 N N . TRP A 1 188 ? -5.676 4.617 -10.195 1 89.19 188 TRP A N 1
ATOM 1391 C CA . TRP A 1 188 ? -5.199 4.988 -11.523 1 89.19 188 TRP A CA 1
ATOM 1392 C C . TRP A 1 188 ? -4.457 3.828 -12.18 1 89.19 188 TRP A C 1
ATOM 1394 O O . TRP A 1 188 ? -4.605 3.59 -13.375 1 89.19 188 TRP A O 1
ATOM 1404 N N . ARG A 1 189 ? -3.811 2.963 -11.453 1 84.94 189 ARG A N 1
ATOM 1405 C CA . ARG A 1 189 ? -2.996 1.876 -11.984 1 84.94 189 ARG A CA 1
ATOM 1406 C C . ARG A 1 189 ? -3.812 0.594 -12.117 1 84.94 189 ARG A C 1
ATOM 1408 O O . ARG A 1 189 ? -3.705 -0.119 -13.117 1 84.94 189 ARG A O 1
ATOM 1415 N N . GLN A 1 190 ? -4.68 0.301 -11.125 1 85.19 190 GLN A N 1
ATOM 1416 C CA . GLN A 1 190 ? -5.387 -0.976 -11.078 1 85.19 190 GLN A CA 1
ATOM 1417 C C . GLN A 1 190 ? -6.84 -0.817 -11.516 1 85.19 190 GLN A C 1
ATOM 1419 O O . GLN A 1 190 ? -7.504 -1.801 -11.852 1 85.19 190 GLN A O 1
ATOM 1424 N N . ARG A 1 191 ? -7.367 0.399 -11.477 1 87.5 191 ARG A N 1
ATOM 1425 C CA . ARG A 1 191 ? -8.75 0.718 -11.828 1 87.5 191 ARG A CA 1
ATOM 1426 C C . ARG A 1 191 ? -9.727 -0.034 -10.938 1 87.5 191 ARG A C 1
ATOM 1428 O O . ARG A 1 191 ? -10.781 -0.475 -11.398 1 87.5 191 ARG A O 1
ATOM 1435 N N . ASP A 1 192 ? -9.312 -0.224 -9.719 1 86.44 192 ASP A N 1
ATOM 1436 C CA . ASP A 1 192 ? -10.203 -0.785 -8.711 1 86.44 192 ASP A CA 1
ATOM 1437 C C . ASP A 1 192 ? -11.094 0.295 -8.109 1 86.44 192 ASP A C 1
ATOM 1439 O O . ASP A 1 192 ? -10.609 1.252 -7.504 1 86.44 192 ASP A O 1
ATOM 1443 N N . PRO A 1 193 ? -12.352 0.116 -8.211 1 89.62 193 PRO A N 1
ATOM 1444 C CA . PRO A 1 193 ? -13.273 1.159 -7.754 1 89.62 193 PRO A CA 1
ATOM 1445 C C . PRO A 1 193 ? -13.203 1.388 -6.246 1 89.62 193 PRO A C 1
ATOM 1447 O O . PRO A 1 193 ? -13.539 2.473 -5.766 1 89.62 193 PRO A O 1
ATOM 1450 N N . LEU A 1 194 ? -12.789 0.423 -5.547 1 87.5 194 LEU A N 1
ATOM 1451 C CA . LEU A 1 194 ? -12.695 0.568 -4.098 1 87.5 194 LEU A CA 1
ATOM 1452 C C . LEU A 1 194 ? -11.734 1.693 -3.729 1 87.5 194 LEU A C 1
ATOM 1454 O O . LEU A 1 194 ? -12.07 2.559 -2.916 1 87.5 194 LEU A O 1
ATOM 1458 N N . PHE A 1 195 ? -10.602 1.771 -4.398 1 89.88 195 PHE A N 1
ATOM 1459 C CA . PHE A 1 195 ? -9.594 2.781 -4.098 1 89.88 195 PHE A CA 1
ATOM 1460 C C . PHE A 1 195 ? -9.992 4.133 -4.688 1 89.88 195 PHE A C 1
ATOM 1462 O O . PHE A 1 195 ? -9.656 5.18 -4.125 1 89.88 195 PHE A O 1
ATOM 1469 N N . GLY A 1 196 ? -10.742 4.035 -5.75 1 92.44 196 GLY A N 1
ATOM 1470 C CA . GLY A 1 196 ? -11.203 5.277 -6.344 1 92.44 196 GLY A CA 1
ATOM 1471 C C . GLY A 1 196 ? -12.219 6.012 -5.488 1 92.44 196 GLY A C 1
ATOM 1472 O O . GLY A 1 196 ? -12.102 7.219 -5.277 1 92.44 196 GLY A O 1
ATOM 1473 N N . LEU A 1 197 ? -13.141 5.273 -5 1 92.19 197 LEU A N 1
ATOM 1474 C CA . LEU A 1 197 ? -14.188 5.859 -4.168 1 92.19 197 LEU A CA 1
ATOM 1475 C C . LEU A 1 197 ? -13.617 6.363 -2.848 1 92.19 197 LEU A C 1
ATOM 1477 O O . LEU A 1 197 ? -13.969 7.449 -2.387 1 92.19 197 LEU A O 1
ATOM 1481 N N . TYR A 1 198 ? -12.766 5.637 -2.309 1 92.81 198 TYR A N 1
ATOM 1482 C CA . TYR A 1 198 ? -12.133 6.066 -1.066 1 92.81 198 TYR A CA 1
ATOM 1483 C C . TYR A 1 198 ? -11.289 7.316 -1.288 1 92.81 198 TYR A C 1
ATOM 1485 O O . TYR A 1 198 ? -11.336 8.258 -0.488 1 92.81 198 TYR A O 1
ATOM 1493 N N . GLY A 1 199 ? -10.477 7.27 -2.369 1 93.12 199 GLY A N 1
ATOM 1494 C CA . GLY A 1 199 ? -9.664 8.438 -2.686 1 93.12 199 GLY A CA 1
ATOM 1495 C C . GLY A 1 199 ? -10.484 9.695 -2.902 1 93.12 199 GLY A C 1
ATOM 1496 O O . GLY A 1 199 ? -10.141 10.758 -2.395 1 93.12 199 GLY A O 1
ATOM 1497 N N . LEU A 1 200 ? -11.547 9.539 -3.57 1 92.69 200 LEU A N 1
ATOM 1498 C CA . LEU A 1 200 ? -12.43 10.672 -3.832 1 92.69 200 LEU A CA 1
ATOM 1499 C C . LEU A 1 200 ? -13.047 11.195 -2.535 1 92.69 200 LEU A C 1
ATOM 1501 O O . LEU A 1 200 ? -13.141 12.406 -2.336 1 92.69 200 LEU A O 1
ATOM 1505 N N . ALA A 1 201 ? -13.43 10.336 -1.668 1 93.31 201 ALA A N 1
ATOM 1506 C CA . ALA A 1 201 ? -14.023 10.711 -0.39 1 93.31 201 ALA A CA 1
ATOM 1507 C C . ALA A 1 201 ? -13.031 11.492 0.468 1 93.31 201 ALA A C 1
ATOM 1509 O O . ALA A 1 201 ? -13.367 12.555 1.005 1 93.31 201 ALA A O 1
ATOM 1510 N N . GLU A 1 202 ? -11.828 11 0.517 1 93.06 202 GLU A N 1
ATOM 1511 C CA . GLU A 1 202 ? -10.828 11.625 1.373 1 93.06 202 GLU A CA 1
ATOM 1512 C C . GLU A 1 202 ? -10.398 12.984 0.819 1 93.06 202 GLU A C 1
ATOM 1514 O O . GLU A 1 202 ? -10.188 13.93 1.577 1 93.06 202 GLU A O 1
ATOM 1519 N N . VAL A 1 203 ? -10.297 13.055 -0.458 1 90.94 203 VAL A N 1
ATOM 1520 C CA . VAL A 1 203 ? -9.914 14.328 -1.067 1 90.94 203 VAL A CA 1
ATOM 1521 C C . VAL A 1 203 ? -11.039 15.344 -0.889 1 90.94 203 VAL A C 1
ATOM 1523 O O . VAL A 1 203 ? -10.781 16.516 -0.607 1 90.94 203 VAL A O 1
ATOM 1526 N N . ALA A 1 204 ? -12.219 14.875 -1.036 1 92.25 204 ALA A N 1
ATOM 1527 C CA . ALA A 1 204 ? -13.367 15.758 -0.839 1 92.25 204 ALA A CA 1
ATOM 1528 C C . ALA A 1 204 ? -13.422 16.281 0.596 1 92.25 204 ALA A C 1
ATOM 1530 O O . ALA A 1 204 ? -13.703 17.453 0.828 1 92.25 204 ALA A O 1
ATOM 1531 N N . TRP A 1 205 ? -13.109 15.406 1.503 1 92 205 TRP A N 1
ATOM 1532 C CA . TRP A 1 205 ? -13.125 15.828 2.9 1 92 205 TRP A CA 1
ATOM 1533 C C . TRP A 1 205 ? -12.016 16.844 3.178 1 92 205 TRP A C 1
ATOM 1535 O O . TRP A 1 205 ? -12.203 17.781 3.959 1 92 205 TRP A O 1
ATOM 1545 N N . SER A 1 206 ? -10.906 16.625 2.572 1 90.44 206 SER A N 1
ATOM 1546 C CA . SER A 1 206 ? -9.805 17.562 2.742 1 90.44 206 SER A CA 1
ATOM 1547 C C . SER A 1 206 ? -10.172 18.953 2.207 1 90.44 206 SER A C 1
ATOM 1549 O O . SER A 1 206 ? -9.797 19.969 2.793 1 90.44 206 SER A O 1
ATOM 1551 N N . VAL A 1 207 ? -10.914 18.969 1.181 1 87.81 207 VAL A N 1
ATOM 1552 C CA . VAL A 1 207 ? -11.367 20.234 0.608 1 87.81 207 VAL A CA 1
ATOM 1553 C C . VAL A 1 207 ? -12.328 20.922 1.573 1 87.81 207 VAL A C 1
ATOM 1555 O O . VAL A 1 207 ? -12.273 22.141 1.74 1 87.81 207 VAL A O 1
ATOM 1558 N N . ARG A 1 208 ? -13.062 20.172 2.201 1 86.56 208 ARG A N 1
ATOM 1559 C CA . ARG A 1 208 ? -13.984 20.719 3.191 1 86.56 208 ARG A CA 1
ATOM 1560 C C . ARG A 1 208 ? -13.227 21.312 4.375 1 86.56 208 ARG A C 1
ATOM 1562 O O . ARG A 1 208 ? -13.609 22.359 4.902 1 86.56 208 ARG A O 1
ATOM 1569 N N . LEU A 1 209 ? -12.172 20.656 4.738 1 86.25 209 LEU A N 1
ATOM 1570 C CA . LEU A 1 209 ? -11.422 21.109 5.898 1 86.25 209 LEU A CA 1
ATOM 1571 C C . LEU A 1 209 ? -10.555 22.312 5.547 1 86.25 209 LEU A C 1
ATOM 1573 O O . LEU A 1 209 ? -10.148 23.078 6.434 1 86.25 209 LEU A O 1
ATOM 1577 N N . LEU A 1 210 ? -10.312 22.5 4.238 1 77.38 210 LEU A N 1
ATOM 1578 C CA . LEU A 1 210 ? -9.492 23.625 3.809 1 77.38 210 LEU A CA 1
ATOM 1579 C C . LEU A 1 210 ? -10.18 24.938 4.129 1 77.38 210 LEU A C 1
ATOM 1581 O O . LEU A 1 210 ? -9.516 25.984 4.258 1 77.38 210 LEU A O 1
ATOM 1585 N N . ASP A 1 211 ? -11.453 24.859 4.359 1 74.06 211 ASP A N 1
ATOM 1586 C CA . ASP A 1 211 ? -12.211 26.062 4.676 1 74.06 211 ASP A CA 1
ATOM 1587 C C . ASP A 1 211 ? -11.766 26.656 6.008 1 74.06 211 ASP A C 1
ATOM 1589 O O . ASP A 1 211 ? -11.914 27.859 6.23 1 74.06 211 ASP A O 1
ATOM 1593 N N . TYR A 1 212 ? -11.133 25.828 6.734 1 72 212 TYR A N 1
ATOM 1594 C CA . TYR A 1 212 ? -10.727 26.297 8.055 1 72 212 TYR A CA 1
ATOM 1595 C C . TYR A 1 212 ? -9.391 27.031 7.977 1 72 212 TYR A C 1
ATOM 1597 O O . TYR A 1 212 ? -9.031 27.781 8.891 1 72 212 TYR A O 1
ATOM 1605 N N . PHE A 1 213 ? -8.711 26.891 6.855 1 70 213 PHE A N 1
ATOM 1606 C CA . PHE A 1 213 ? -7.336 27.375 6.867 1 70 213 PHE A CA 1
ATOM 1607 C C . PHE A 1 213 ? -7.102 28.375 5.75 1 70 213 PHE A C 1
ATOM 1609 O O . PHE A 1 213 ? -6.148 29.156 5.801 1 70 213 PHE A O 1
ATOM 1616 N N . VAL A 1 214 ? -7.895 28.25 4.719 1 63.59 214 VAL A N 1
ATOM 1617 C CA . VAL A 1 214 ? -7.59 29.094 3.568 1 63.59 214 VAL A CA 1
ATOM 1618 C C . VAL A 1 214 ? -8.547 30.281 3.533 1 63.59 214 VAL A C 1
ATOM 1620 O O . VAL A 1 214 ? -9.766 30.109 3.475 1 63.59 214 VAL A O 1
ATOM 1623 N N . ASP A 1 215 ? -8.055 31.484 4.055 1 58.41 215 ASP A N 1
ATOM 1624 C CA . ASP A 1 215 ? -8.867 32.688 4.109 1 58.41 215 ASP A CA 1
ATOM 1625 C C . ASP A 1 215 ? -9.008 33.344 2.727 1 58.41 215 ASP A C 1
ATOM 1627 O O . ASP A 1 215 ? -10.07 33.875 2.385 1 58.41 215 ASP A O 1
ATOM 1631 N N . ASP A 1 216 ? -7.969 33.531 2.062 1 57.53 216 ASP A N 1
ATOM 1632 C CA . ASP A 1 216 ? -7.977 34.5 0.957 1 57.53 216 ASP A CA 1
ATOM 1633 C C . ASP A 1 216 ? -7.82 33.781 -0.385 1 57.53 216 ASP A C 1
ATOM 1635 O O . ASP A 1 216 ? -6.852 34 -1.107 1 57.53 216 ASP A O 1
ATOM 1639 N N . LEU A 1 217 ? -8.727 32.75 -0.415 1 58.91 217 LEU A N 1
ATOM 1640 C CA . LEU A 1 217 ? -8.625 32.312 -1.798 1 58.91 217 LEU A CA 1
ATOM 1641 C C . LEU A 1 217 ? -9.305 33.281 -2.744 1 58.91 217 LEU A C 1
ATOM 1643 O O . LEU A 1 217 ? -10.266 33.969 -2.365 1 58.91 217 LEU A O 1
ATOM 1647 N N . ALA A 1 218 ? -8.594 33.812 -3.619 1 64.06 218 ALA A N 1
ATOM 1648 C CA . ALA A 1 218 ? -9.109 34.719 -4.637 1 64.06 218 ALA A CA 1
ATOM 1649 C C . ALA A 1 218 ? -10.406 34.188 -5.242 1 64.06 218 ALA A C 1
ATOM 1651 O O . ALA A 1 218 ? -10.602 34.25 -6.457 1 64.06 218 ALA A O 1
ATOM 1652 N N . ILE A 1 219 ? -11.234 33.531 -4.367 1 71.06 219 ILE A N 1
ATOM 1653 C CA . ILE A 1 219 ? -12.523 33.031 -4.828 1 71.06 219 ILE A CA 1
ATOM 1654 C C . ILE A 1 219 ? -13.656 33.719 -4.062 1 71.06 219 ILE A C 1
ATOM 1656 O O . ILE A 1 219 ? -13.539 33.938 -2.859 1 71.06 219 ILE A O 1
ATOM 1660 N N . PRO A 1 220 ? -14.688 34.094 -4.957 1 69.81 220 PRO A N 1
ATOM 1661 C CA . PRO A 1 220 ? -15.844 34.688 -4.289 1 69.81 220 PRO A CA 1
ATOM 1662 C C . PRO A 1 220 ? -16.391 33.812 -3.158 1 69.81 220 PRO A C 1
ATOM 1664 O O . PRO A 1 220 ? -16.328 32.594 -3.23 1 69.81 220 PRO A O 1
ATOM 1667 N N . ALA A 1 221 ? -16.828 34.438 -2.129 1 70.25 221 ALA A N 1
ATOM 1668 C CA . ALA A 1 221 ? -17.281 33.781 -0.908 1 70.25 221 ALA A CA 1
ATOM 1669 C C . ALA A 1 221 ? -18.406 32.781 -1.203 1 70.25 221 ALA A C 1
ATOM 1671 O O . ALA A 1 221 ? -18.5 31.719 -0.588 1 70.25 221 ALA A O 1
ATOM 1672 N N . GLU A 1 222 ? -19.281 33.125 -2.113 1 70.69 222 GLU A N 1
ATOM 1673 C CA . GLU A 1 222 ? -20.422 32.25 -2.447 1 70.69 222 GLU A CA 1
ATOM 1674 C C . GLU A 1 222 ? -19.969 30.953 -3.098 1 70.69 222 GLU A C 1
ATOM 1676 O O . GLU A 1 222 ? -20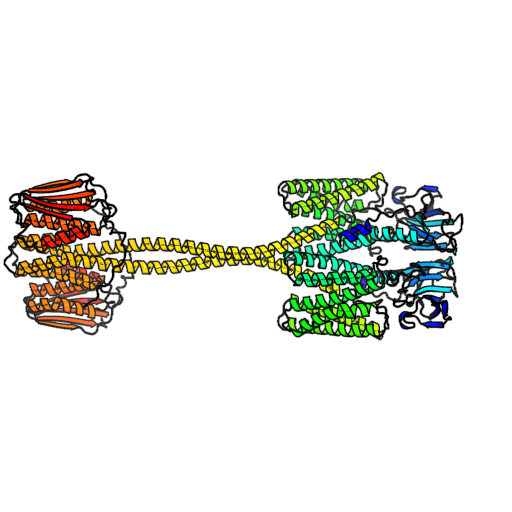.484 29.891 -2.789 1 70.69 222 GLU A O 1
ATOM 1681 N N . LEU A 1 223 ? -19.047 31.125 -3.969 1 77 223 LEU A N 1
ATOM 1682 C CA . LEU A 1 223 ? -18.531 29.938 -4.648 1 77 223 LEU A CA 1
ATOM 1683 C C . LEU A 1 223 ? -17.766 29.047 -3.676 1 77 223 LEU A C 1
ATOM 1685 O O . LEU A 1 223 ? -17.828 27.812 -3.783 1 77 223 LEU A O 1
ATOM 1689 N N . ARG A 1 224 ? -17.125 29.641 -2.785 1 77.94 224 ARG A N 1
ATOM 1690 C CA . ARG A 1 224 ? -16.391 28.859 -1.788 1 77.94 224 ARG A CA 1
ATOM 1691 C C . ARG A 1 224 ? -17.344 28.047 -0.918 1 77.94 224 ARG A C 1
ATOM 1693 O O . ARG A 1 224 ? -17.078 26.875 -0.63 1 77.94 224 ARG A O 1
ATOM 1700 N N . SER A 1 225 ? -18.391 28.766 -0.51 1 76.38 225 SER A N 1
ATOM 1701 C CA . SER A 1 225 ? -19.375 28.062 0.315 1 76.38 225 SER A CA 1
ATOM 1702 C C . SER A 1 225 ? -20 26.891 -0.437 1 76.38 225 SER A C 1
ATOM 1704 O O . SER A 1 225 ? -20.281 25.844 0.154 1 76.38 225 SER A O 1
ATOM 1706 N N . TYR A 1 226 ? -20.141 27.109 -1.692 1 78.62 226 TYR A N 1
ATOM 1707 C CA . TYR A 1 226 ? -20.688 26.031 -2.516 1 78.62 226 TYR A CA 1
ATOM 1708 C C . TYR A 1 226 ? -19.719 24.859 -2.613 1 78.62 226 TYR A C 1
ATOM 1710 O O . TYR A 1 226 ? -20.109 23.703 -2.51 1 78.62 226 TYR A O 1
ATOM 1718 N N . ILE A 1 227 ? -18.469 25.172 -2.83 1 81.56 227 ILE A N 1
ATOM 1719 C CA . ILE A 1 227 ? -17.453 24.141 -2.988 1 81.56 227 ILE A CA 1
ATOM 1720 C C . ILE A 1 227 ? -17.344 23.312 -1.705 1 81.56 227 ILE A C 1
ATOM 1722 O O . ILE A 1 227 ? -17.25 22.094 -1.753 1 81.56 227 ILE A O 1
ATOM 1726 N N . VAL A 1 228 ? -17.453 24.016 -0.607 1 81.81 228 VAL A N 1
ATOM 1727 C CA . VAL A 1 228 ? -17.328 23.344 0.685 1 81.81 228 VAL A CA 1
ATOM 1728 C C . VAL A 1 228 ? -18.531 22.453 0.93 1 81.81 228 VAL A C 1
ATOM 1730 O O . VAL A 1 228 ? -18.391 21.312 1.397 1 81.81 228 VAL A O 1
ATOM 1733 N N . ALA A 1 229 ? -19.688 22.938 0.611 1 81.12 229 ALA A N 1
ATOM 1734 C CA . ALA A 1 229 ? -20.906 22.156 0.777 1 81.12 229 ALA A CA 1
ATOM 1735 C C . ALA A 1 229 ? -20.906 20.953 -0.158 1 81.12 229 ALA A C 1
ATOM 1737 O O . ALA A 1 229 ? -21.297 19.844 0.241 1 81.12 229 ALA A O 1
ATOM 1738 N N . ALA A 1 230 ? -20.469 21.172 -1.364 1 84.88 230 ALA A N 1
ATOM 1739 C CA . ALA A 1 230 ? -20.406 20.094 -2.344 1 84.88 230 ALA A CA 1
ATOM 1740 C C . ALA A 1 230 ? -19.422 19.016 -1.907 1 84.88 230 ALA A C 1
ATOM 1742 O O . ALA A 1 230 ? -19.672 17.812 -2.098 1 84.88 230 ALA A O 1
ATOM 1743 N N . ALA A 1 231 ? -18.328 19.438 -1.365 1 88.12 231 ALA A N 1
ATOM 1744 C CA . ALA A 1 231 ? -17.312 18.5 -0.905 1 88.12 231 ALA A CA 1
ATOM 1745 C C . ALA A 1 231 ? -17.844 17.609 0.204 1 88.12 231 ALA A C 1
ATOM 1747 O O . ALA A 1 231 ? -17.531 16.422 0.263 1 88.12 231 ALA A O 1
ATOM 1748 N N . ARG A 1 232 ? -18.625 18.172 0.979 1 86.25 232 ARG A N 1
ATOM 1749 C CA . ARG A 1 232 ? -19.219 17.406 2.066 1 86.25 232 ARG A CA 1
ATOM 1750 C C . ARG A 1 232 ? -20.172 16.328 1.525 1 86.25 232 ARG A C 1
ATOM 1752 O O . ARG A 1 232 ? -20.156 15.195 2.006 1 86.25 232 ARG A O 1
ATOM 1759 N N . GLU A 1 233 ? -20.891 16.672 0.576 1 87 233 GLU A N 1
ATOM 1760 C CA . GLU A 1 233 ? -21.828 15.734 -0.026 1 87 233 GLU A CA 1
ATOM 1761 C C . GLU A 1 233 ? -21.094 14.625 -0.776 1 87 233 GLU A C 1
ATOM 1763 O O . GLU A 1 233 ? -21.516 13.461 -0.732 1 87 233 GLU A O 1
ATOM 1768 N N . VAL A 1 234 ? -20.109 15.023 -1.438 1 87.81 234 VAL A N 1
ATOM 1769 C CA . VAL A 1 234 ? -19.328 14.039 -2.174 1 87.81 234 VAL A CA 1
ATOM 1770 C C . VAL A 1 234 ? -18.688 13.062 -1.198 1 87.81 234 VAL A C 1
ATOM 1772 O O . VAL A 1 234 ? -18.625 11.859 -1.462 1 87.81 234 VAL A O 1
ATOM 1775 N N . PHE A 1 235 ? -18.188 13.578 -0.116 1 90.94 235 PHE A N 1
ATOM 1776 C CA . PHE A 1 235 ? -17.594 12.703 0.886 1 90.94 235 PHE A CA 1
ATOM 1777 C C . PHE A 1 235 ? -18.609 11.672 1.374 1 90.94 235 PHE A C 1
ATOM 1779 O O . PHE A 1 235 ? -18.312 10.477 1.404 1 90.94 235 PHE A O 1
ATOM 1786 N N . LEU A 1 236 ? -19.781 12.172 1.75 1 87.94 236 LEU A N 1
ATOM 1787 C CA . LEU A 1 236 ? -20.828 11.297 2.293 1 87.94 236 LEU A CA 1
ATOM 1788 C C . LEU A 1 236 ? -21.219 10.234 1.274 1 87.94 236 LEU A C 1
ATOM 1790 O O . LEU A 1 236 ? -21.312 9.047 1.605 1 87.94 236 LEU A O 1
ATOM 1794 N N . GLY A 1 237 ? -21.391 10.664 0.06 1 87.06 237 GLY A N 1
ATOM 1795 C CA . GLY A 1 237 ? -21.781 9.734 -0.984 1 87.06 237 GLY A CA 1
ATOM 1796 C C . GLY A 1 237 ? -20.703 8.719 -1.324 1 87.06 237 GLY A C 1
ATOM 1797 O O . GLY A 1 237 ? -20.984 7.527 -1.433 1 87.06 237 GLY A O 1
ATOM 1798 N N . ALA A 1 238 ? -19.516 9.164 -1.46 1 89.75 238 ALA A N 1
ATOM 1799 C CA . ALA A 1 238 ? -18.422 8.297 -1.864 1 89.75 238 ALA A CA 1
ATOM 1800 C C . ALA A 1 238 ? -18.094 7.285 -0.77 1 89.75 238 ALA A C 1
ATOM 1802 O O . ALA A 1 238 ? -17.828 6.113 -1.056 1 89.75 238 ALA A O 1
ATOM 1803 N N . ILE A 1 239 ? -18.109 7.75 0.464 1 90.06 239 ILE A N 1
ATOM 1804 C CA . ILE A 1 239 ? -17.766 6.848 1.556 1 90.06 239 ILE A CA 1
ATOM 1805 C C . ILE A 1 239 ? -18.875 5.809 1.729 1 90.06 239 ILE A C 1
ATOM 1807 O O . ILE A 1 239 ? -18.609 4.648 2.047 1 90.06 239 ILE A O 1
ATOM 1811 N N . ALA A 1 240 ? -20.094 6.234 1.57 1 88.94 240 ALA A N 1
ATOM 1812 C CA . ALA A 1 240 ? -21.219 5.293 1.649 1 88.94 240 ALA A CA 1
ATOM 1813 C C . ALA A 1 240 ? -21.094 4.211 0.581 1 88.94 240 ALA A C 1
ATOM 1815 O O . ALA A 1 240 ? -21.266 3.023 0.871 1 88.94 240 ALA A O 1
ATOM 1816 N N . ARG A 1 241 ? -20.781 4.602 -0.603 1 87.62 241 ARG A N 1
ATOM 1817 C CA . ARG A 1 241 ? -20.625 3.641 -1.69 1 87.62 241 ARG A CA 1
ATOM 1818 C C . ARG A 1 241 ? -19.422 2.721 -1.438 1 87.62 241 ARG A C 1
ATOM 1820 O O . ARG A 1 241 ? -19.469 1.539 -1.793 1 87.62 241 ARG A O 1
ATOM 1827 N N . PHE A 1 242 ? -18.391 3.242 -0.913 1 89.94 242 PHE A N 1
ATOM 1828 C CA . PHE A 1 242 ? -17.219 2.457 -0.558 1 89.94 242 PHE A CA 1
ATOM 1829 C C . PHE A 1 242 ? -17.578 1.359 0.436 1 89.94 242 PHE A C 1
ATOM 1831 O O . PHE A 1 242 ? -17.203 0.198 0.247 1 89.94 242 PHE A O 1
ATOM 1838 N N . CYS A 1 243 ? -18.312 1.828 1.455 1 87.75 243 CYS A N 1
ATOM 1839 C CA . CYS A 1 243 ? -18.703 0.877 2.492 1 87.75 243 CYS A CA 1
ATOM 1840 C C . CYS A 1 243 ? -19.578 -0.225 1.92 1 87.75 243 CYS A C 1
ATOM 1842 O O . CYS A 1 243 ? -19.422 -1.397 2.262 1 87.75 243 CYS A O 1
ATOM 1844 N N . LEU A 1 244 ? -20.453 0.077 1.012 1 86.06 244 LEU A N 1
ATOM 1845 C CA . LEU A 1 244 ? -21.359 -0.904 0.43 1 86.06 244 LEU A CA 1
ATOM 1846 C C . LEU A 1 244 ? -20.609 -1.854 -0.5 1 86.06 244 LEU A C 1
ATOM 1848 O O . LEU A 1 244 ? -20.953 -3.033 -0.6 1 86.06 244 LEU A O 1
ATOM 1852 N N . LEU A 1 245 ? -19.641 -1.32 -1.16 1 84.44 245 LEU A N 1
ATOM 1853 C CA . LEU A 1 245 ? -18.859 -2.141 -2.078 1 84.44 245 LEU A CA 1
ATOM 1854 C C . LEU A 1 245 ? -18.016 -3.162 -1.314 1 84.44 245 LEU A C 1
ATOM 1856 O O . LEU A 1 245 ? -17.828 -4.285 -1.783 1 84.44 245 LEU A O 1
ATOM 1860 N N . VAL A 1 246 ? -17.531 -2.758 -0.176 1 82.88 246 VAL A N 1
ATOM 1861 C CA . VAL A 1 246 ? -16.688 -3.654 0.61 1 82.88 246 VAL A CA 1
ATOM 1862 C C . VAL A 1 246 ? -17.531 -4.816 1.137 1 82.88 246 VAL A C 1
ATOM 1864 O O . VAL A 1 246 ? -17.078 -5.969 1.12 1 82.88 246 VAL A O 1
ATOM 1867 N N . ILE A 1 247 ? -18.719 -4.574 1.639 1 80 247 ILE A N 1
ATOM 1868 C CA . ILE A 1 247 ? -19.547 -5.613 2.225 1 80 247 ILE A CA 1
ATOM 1869 C C . ILE A 1 247 ? -20.359 -6.301 1.126 1 80 247 ILE A C 1
ATOM 1871 O O . ILE A 1 247 ? -20.891 -7.402 1.328 1 80 247 ILE A O 1
ATOM 1875 N N . ARG A 1 248 ? -20.312 -5.875 -0.046 1 76.69 248 ARG A N 1
ATOM 1876 C CA . A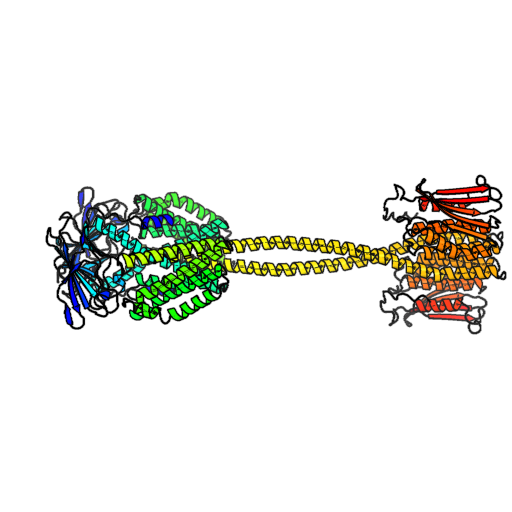RG A 1 248 ? -21.047 -6.438 -1.183 1 76.69 248 ARG A CA 1
ATOM 1877 C C . ARG A 1 248 ? -22.516 -6.613 -0.859 1 76.69 248 ARG A C 1
ATOM 1879 O O . ARG A 1 248 ? -23.062 -7.707 -0.997 1 76.69 248 ARG A O 1
ATOM 1886 N N . VAL A 1 249 ? -23.109 -5.59 -0.372 1 74 249 VAL A N 1
ATOM 1887 C CA . VAL A 1 249 ? -24.531 -5.637 -0.037 1 74 249 VAL A CA 1
ATOM 1888 C C . VAL A 1 249 ? -25.359 -5.746 -1.315 1 74 249 VAL A C 1
ATOM 1890 O O . VAL A 1 249 ? -25.172 -4.965 -2.252 1 74 249 VAL A O 1
ATOM 1893 N N . PRO A 1 250 ? -26.141 -6.684 -1.284 1 72.62 250 PRO A N 1
ATOM 1894 C CA . PRO A 1 250 ? -26.906 -6.922 -2.514 1 72.62 250 PRO A CA 1
ATOM 1895 C C . PRO A 1 250 ? -28.125 -6.016 -2.635 1 72.62 250 PRO A C 1
ATOM 1897 O O . PRO A 1 250 ? -28.859 -6.078 -3.631 1 72.62 250 PRO A O 1
ATOM 1900 N N . TRP A 1 251 ? -28.359 -5.129 -1.778 1 76.56 251 TRP A N 1
ATOM 1901 C CA . TRP A 1 251 ? -29.578 -4.324 -1.815 1 76.56 251 TRP A CA 1
ATOM 1902 C C . TRP A 1 251 ? -29.5 -3.262 -2.906 1 76.56 251 TRP A C 1
ATOM 1904 O O . TRP A 1 251 ? -28.781 -2.266 -2.756 1 76.56 251 TRP A O 1
ATOM 1914 N N . ARG A 1 252 ? -30.266 -3.352 -3.922 1 80.81 252 ARG A N 1
ATOM 1915 C CA . ARG A 1 252 ? -30.219 -2.461 -5.078 1 80.81 252 ARG A CA 1
ATOM 1916 C C . ARG A 1 252 ? -30.812 -1.095 -4.738 1 80.81 252 ARG A C 1
ATOM 1918 O O . ARG A 1 252 ? -30.375 -0.075 -5.273 1 80.81 252 ARG A O 1
ATOM 1925 N N . TRP A 1 253 ? -31.781 -1.159 -3.863 1 80.19 253 TRP A N 1
ATOM 1926 C CA . TRP A 1 253 ? -32.406 0.11 -3.547 1 80.19 253 TRP A CA 1
ATOM 1927 C C . TRP A 1 253 ? -31.453 1.05 -2.836 1 80.19 253 TRP A C 1
ATOM 1929 O O . TRP A 1 253 ? -31.5 2.266 -3.039 1 80.19 253 TRP A O 1
ATOM 1939 N N . LEU A 1 254 ? -30.609 0.586 -2.033 1 80.62 254 LEU A N 1
ATOM 1940 C CA . LEU A 1 254 ? -29.656 1.407 -1.288 1 80.62 254 LEU A CA 1
ATOM 1941 C C . LEU A 1 254 ? -28.656 2.066 -2.23 1 80.62 254 LEU A C 1
ATOM 1943 O O . LEU A 1 254 ? -28.328 3.244 -2.072 1 80.62 254 LEU A O 1
ATOM 1947 N N . HIS A 1 255 ? -28.297 1.375 -3.209 1 80.81 255 HIS A N 1
ATOM 1948 C CA . HIS A 1 255 ? -27.375 1.928 -4.203 1 80.81 255 HIS A CA 1
ATOM 1949 C C . HIS A 1 255 ? -28.062 3.02 -5.027 1 80.81 255 HIS A C 1
ATOM 1951 O O . HIS A 1 255 ? -27.469 4.066 -5.285 1 80.81 255 HIS A O 1
ATOM 1957 N N . ARG A 1 256 ? -29.25 2.744 -5.328 1 79.88 256 ARG A N 1
ATOM 1958 C CA . ARG A 1 256 ? -30 3.707 -6.137 1 79.88 256 ARG A CA 1
ATOM 1959 C C . ARG A 1 256 ? -30.297 4.973 -5.34 1 79.88 256 ARG A C 1
ATOM 1961 O O . ARG A 1 256 ? -30.219 6.082 -5.875 1 79.88 256 ARG A O 1
ATOM 1968 N N . THR A 1 257 ? -30.609 4.723 -4.133 1 78.69 257 THR A N 1
ATOM 1969 C CA . THR A 1 257 ? -30.906 5.867 -3.277 1 78.69 257 THR A CA 1
ATOM 1970 C C . THR A 1 257 ? -29.672 6.727 -3.066 1 78.69 257 THR A C 1
ATOM 1972 O O . THR A 1 257 ? -29.75 7.957 -3.053 1 78.69 257 THR A O 1
ATOM 1975 N N . LEU A 1 258 ? -28.531 6.137 -2.902 1 79.5 258 LEU A N 1
ATOM 1976 C CA . LEU A 1 258 ? -27.297 6.883 -2.701 1 79.5 258 LEU A CA 1
ATOM 1977 C C . LEU A 1 258 ? -26.891 7.633 -3.967 1 79.5 258 LEU A C 1
ATOM 1979 O O . LEU A 1 258 ? -26.406 8.766 -3.896 1 79.5 258 LEU A O 1
ATOM 1983 N N . ASN A 1 259 ? -27.141 6.977 -5.059 1 79 259 ASN A N 1
ATOM 1984 C CA . ASN A 1 259 ? -26.875 7.664 -6.316 1 79 259 ASN A CA 1
ATOM 1985 C C . ASN A 1 259 ? -27.812 8.852 -6.52 1 79 259 ASN A C 1
ATOM 1987 O O . ASN A 1 259 ? -27.391 9.922 -6.953 1 79 259 ASN A O 1
ATOM 1991 N N . ALA A 1 260 ? -29.016 8.586 -6.203 1 78 260 ALA A N 1
ATOM 1992 C CA . ALA A 1 260 ? -30 9.656 -6.309 1 78 260 ALA A CA 1
ATOM 1993 C C . ALA A 1 260 ? -29.641 10.812 -5.371 1 78 260 ALA A C 1
ATOM 1995 O O . ALA A 1 260 ? -29.797 11.984 -5.73 1 78 260 ALA A O 1
ATOM 1996 N N . TYR A 1 261 ? -29.188 10.5 -4.277 1 76.56 261 TYR A N 1
ATOM 1997 C CA . TYR A 1 261 ? -28.766 11.516 -3.312 1 76.56 261 TYR A CA 1
ATOM 1998 C C . TYR A 1 261 ? -27.625 12.359 -3.863 1 76.56 261 TYR A C 1
ATOM 2000 O O . TYR A 1 261 ? -27.656 13.586 -3.781 1 76.56 261 TYR A O 1
ATOM 2008 N N . LEU A 1 262 ? -26.688 11.758 -4.406 1 73.06 262 LEU A N 1
ATOM 2009 C CA . LEU A 1 262 ? -25.531 12.484 -4.93 1 73.06 262 LEU A CA 1
ATOM 2010 C C . LEU A 1 262 ? -25.922 13.383 -6.09 1 73.06 262 LEU A C 1
ATOM 2012 O O . LEU A 1 262 ? -25.422 14.5 -6.215 1 73.06 262 LEU A O 1
ATOM 2016 N N . TRP A 1 263 ? -26.844 12.844 -6.828 1 72.62 263 TRP A N 1
ATOM 2017 C CA . TRP A 1 263 ? -27.281 13.617 -7.984 1 72.62 263 TRP A CA 1
ATOM 2018 C C . TRP A 1 263 ? -28.125 14.812 -7.555 1 72.62 263 TRP A C 1
ATOM 2020 O O . TRP A 1 263 ? -28.047 15.883 -8.164 1 72.62 263 TRP A O 1
ATOM 2030 N N . LEU A 1 264 ? -28.781 14.609 -6.484 1 73.06 264 LEU A N 1
ATOM 2031 C CA . LEU A 1 264 ? -29.641 15.688 -6.02 1 73.06 264 LEU A CA 1
ATOM 2032 C C . LEU A 1 264 ? -28.891 16.625 -5.082 1 73.06 264 LEU A C 1
ATOM 2034 O O . LEU A 1 264 ? -29.172 17.828 -5.047 1 73.06 264 LEU A O 1
ATOM 2038 N N . ALA A 1 265 ? -28.031 16.062 -4.375 1 69.12 265 ALA A N 1
ATOM 2039 C CA . ALA A 1 265 ? -27.375 16.828 -3.326 1 69.12 265 ALA A CA 1
ATOM 2040 C C . ALA A 1 265 ? -26.406 17.859 -3.922 1 69.12 265 ALA A C 1
ATOM 2042 O O . ALA A 1 265 ? -26.312 18.984 -3.426 1 69.12 265 ALA A O 1
ATOM 2043 N N . LEU A 1 266 ? -25.75 17.531 -5.031 1 67.31 266 LEU A N 1
ATOM 2044 C CA . LEU A 1 266 ? -24.781 18.438 -5.613 1 67.31 266 LEU A CA 1
ATOM 2045 C C . LEU A 1 266 ? -25.453 19.656 -6.211 1 67.31 266 LEU A C 1
ATOM 2047 O O . LEU A 1 266 ? -25.078 20.797 -5.918 1 67.31 266 LEU A O 1
ATOM 2051 N N . PRO A 1 267 ? -26.516 19.406 -6.895 1 66.56 267 PRO A N 1
ATOM 2052 C CA . PRO A 1 267 ? -27.125 20.594 -7.48 1 66.56 267 PRO A CA 1
ATOM 2053 C C . PRO A 1 267 ? -28.078 21.297 -6.52 1 66.56 267 PRO A C 1
ATOM 2055 O O . PRO A 1 267 ? -28.328 22.5 -6.664 1 66.56 267 PRO A O 1
ATOM 2058 N N . VAL A 1 268 ? -28.609 20.672 -5.539 1 65.75 268 VAL A N 1
ATOM 2059 C CA . VAL A 1 268 ? -29.641 21.281 -4.719 1 65.75 268 VAL A CA 1
ATOM 2060 C C . VAL A 1 268 ? -29.109 21.547 -3.314 1 65.75 268 VAL A C 1
ATOM 2062 O O . VAL A 1 268 ? -29.109 22.688 -2.85 1 65.75 268 VAL A O 1
ATOM 2065 N N . VAL A 1 269 ? -28.594 20.578 -2.795 1 63 269 VAL A N 1
ATOM 2066 C CA . VAL A 1 269 ? -28.25 20.656 -1.379 1 63 269 VAL A CA 1
ATOM 2067 C C . VAL A 1 269 ? -27.031 21.562 -1.195 1 63 269 VAL A C 1
ATOM 2069 O O . VAL A 1 269 ? -27 22.391 -0.284 1 63 269 VAL A O 1
ATOM 2072 N N . ALA A 1 270 ? -26.109 21.375 -2.143 1 66.81 270 ALA A N 1
ATOM 2073 C CA . ALA A 1 270 ? -24.875 22.141 -1.997 1 66.81 270 ALA A CA 1
ATOM 2074 C C . ALA A 1 270 ? -25.156 23.641 -2.127 1 66.81 270 ALA A C 1
ATOM 2076 O O . ALA A 1 270 ? -24.719 24.422 -1.281 1 66.81 270 ALA A O 1
ATOM 2077 N N . PRO A 1 271 ? -25.938 23.953 -3.016 1 65.75 271 PRO A N 1
ATOM 2078 C CA . PRO A 1 271 ? -26.219 25.375 -3.109 1 65.75 271 PRO A CA 1
ATOM 2079 C C . PRO A 1 271 ? -27.094 25.891 -1.966 1 65.75 271 PRO A C 1
ATOM 2081 O O . PRO A 1 271 ? -26.906 27.016 -1.49 1 65.75 271 PRO A O 1
ATOM 2084 N N . LEU A 1 272 ? -27.953 25.062 -1.599 1 64.25 272 LEU A N 1
ATOM 2085 C CA . LEU A 1 272 ? -28.828 25.469 -0.496 1 64.25 272 LEU A CA 1
ATOM 2086 C C . LEU A 1 272 ? -28.016 25.625 0.792 1 64.25 272 LEU A C 1
ATOM 2088 O O . LEU A 1 272 ? -28.281 26.547 1.58 1 64.25 272 LEU A O 1
ATOM 2092 N N . ALA A 1 273 ? -27.141 24.781 0.938 1 61.31 273 ALA A N 1
ATOM 2093 C CA . ALA A 1 273 ? -26.281 24.859 2.115 1 61.31 273 ALA A CA 1
ATOM 2094 C C . ALA A 1 273 ? -25.359 26.078 2.051 1 61.31 273 ALA A C 1
ATOM 2096 O O . ALA A 1 273 ? -25.031 26.672 3.082 1 61.31 273 ALA A O 1
ATOM 2097 N N . ALA A 1 274 ? -24.969 26.25 0.867 1 60.91 274 ALA A N 1
ATOM 2098 C CA . ALA A 1 274 ? -24.141 27.438 0.679 1 60.91 274 ALA A CA 1
ATOM 2099 C C . ALA A 1 274 ? -24.922 28.719 1.017 1 60.91 274 ALA A C 1
ATOM 2101 O O . ALA A 1 274 ? -24.328 29.719 1.427 1 60.91 274 ALA A O 1
ATOM 2102 N N . MET A 1 275 ? -26.234 28.469 0.818 1 57.72 275 MET A N 1
ATOM 2103 C CA . MET A 1 275 ? -27.094 29.594 1.164 1 57.72 275 MET A CA 1
ATOM 2104 C C . MET A 1 275 ? -27.5 29.531 2.633 1 57.72 275 MET A C 1
ATOM 2106 O O . MET A 1 275 ? -28.688 29.547 2.955 1 57.72 275 MET A O 1
ATOM 2110 N N . SER A 1 276 ? -26.641 28.844 3.336 1 55.34 276 SER A N 1
ATOM 2111 C CA . SER A 1 276 ? -26.781 28.25 4.664 1 55.34 276 SER A CA 1
ATOM 2112 C C . SER A 1 276 ? -27.438 29.234 5.637 1 55.34 276 SER A C 1
ATOM 2114 O O . SER A 1 276 ? -27.938 28.828 6.688 1 55.34 276 SER A O 1
ATOM 2116 N N . SER A 1 277 ? -27.328 30.516 5.426 1 54.81 277 SER A N 1
ATOM 2117 C CA . SER A 1 277 ? -27.781 31.328 6.543 1 54.81 277 SER A CA 1
ATOM 2118 C C . SER A 1 277 ? -29.297 31.219 6.727 1 54.81 277 SER A C 1
ATOM 2120 O O . SER A 1 277 ? -29.875 31.859 7.609 1 54.81 277 SER A O 1
ATOM 2122 N N . HIS A 1 278 ? -29.797 30.219 5.875 1 58.22 278 HIS A N 1
ATOM 2123 C CA . HIS A 1 278 ? -31.234 30.156 6.117 1 58.22 278 HIS A CA 1
ATOM 2124 C C . HIS A 1 278 ? -31.562 29.141 7.199 1 58.22 278 HIS A C 1
ATOM 2126 O O . HIS A 1 278 ? -31.109 27.984 7.137 1 58.22 278 HIS A O 1
ATOM 2132 N N . PRO A 1 279 ? -32.094 29.484 8.312 1 59.78 279 PRO A N 1
ATOM 2133 C CA . PRO A 1 279 ? -32.344 28.688 9.516 1 59.78 279 PRO A CA 1
ATOM 2134 C C . PRO A 1 279 ? -33.062 27.375 9.219 1 59.78 279 PRO A C 1
ATOM 2136 O O . PRO A 1 279 ? -32.906 26.391 9.953 1 59.78 279 PRO A O 1
ATOM 2139 N N . MET A 1 280 ? -33.875 27.312 8.125 1 61.38 280 MET A N 1
ATOM 2140 C CA . MET A 1 280 ? -34.656 26.109 7.926 1 61.38 280 MET A CA 1
ATOM 2141 C C . MET A 1 280 ? -33.875 25.094 7.082 1 61.38 280 MET A C 1
ATOM 2143 O O . MET A 1 280 ? -34.031 23.875 7.262 1 61.38 280 MET A O 1
ATOM 2147 N N . VAL A 1 281 ? -33.062 25.562 6.242 1 67.19 281 VAL A N 1
ATOM 2148 C CA . VAL A 1 281 ? -32.438 24.656 5.293 1 67.19 281 VAL A CA 1
ATOM 2149 C C . VAL A 1 281 ? -31.344 23.844 6.004 1 67.19 281 VAL A C 1
ATOM 2151 O O . VAL A 1 281 ? -31.141 22.672 5.695 1 67.19 281 VAL A O 1
ATOM 2154 N N . PHE A 1 282 ? -30.906 24.375 7.035 1 68.75 282 PHE A N 1
ATOM 2155 C CA . PHE A 1 282 ? -29.781 23.734 7.711 1 68.75 282 PHE A CA 1
ATOM 2156 C C . PHE A 1 282 ? -30.234 22.5 8.492 1 68.75 282 PHE A C 1
ATOM 2158 O O . PHE A 1 282 ? -29.688 21.422 8.312 1 68.75 282 PHE A O 1
ATOM 2165 N N . PRO A 1 283 ? -31.359 22.609 9.164 1 69.06 283 PRO A N 1
ATOM 2166 C CA . PRO A 1 283 ? -31.766 21.422 9.922 1 69.06 283 PRO A CA 1
ATOM 2167 C C . PRO A 1 283 ? -32.281 20.312 9.023 1 69.06 283 PRO A C 1
ATOM 2169 O O . PRO A 1 283 ? -32.094 19.125 9.32 1 69.06 283 PRO A O 1
ATOM 2172 N N . LEU A 1 284 ? -32.875 20.688 7.949 1 70.31 284 LEU A N 1
ATOM 2173 C CA . LEU A 1 284 ? -33.406 19.672 7.047 1 70.31 284 LEU A CA 1
ATOM 2174 C C . LEU A 1 284 ? -32.281 18.891 6.363 1 70.31 284 LEU A C 1
ATOM 2176 O O . LEU A 1 284 ? -32.375 17.672 6.199 1 70.31 284 LEU A O 1
ATOM 2180 N N . SER A 1 285 ? -31.312 19.578 5.965 1 74.69 285 SER A N 1
ATOM 2181 C CA . SER A 1 285 ? -30.188 18.906 5.32 1 74.69 285 SER A CA 1
ATOM 2182 C C . SER A 1 285 ? -29.469 17.969 6.281 1 74.69 285 SER A C 1
ATOM 2184 O O . SER A 1 285 ? -29.016 16.891 5.883 1 74.69 285 SER A O 1
ATOM 2186 N N . TRP A 1 286 ? -29.469 18.281 7.5 1 75.75 286 TRP A N 1
ATOM 2187 C CA . TRP A 1 286 ? -28.797 17.453 8.492 1 75.75 286 TRP A CA 1
ATOM 2188 C C . TRP A 1 286 ? -29.625 16.203 8.805 1 75.75 286 TRP A C 1
ATOM 2190 O O . TRP A 1 286 ? -29.062 15.141 9.055 1 75.75 286 TRP A O 1
ATOM 2200 N N . LEU A 1 287 ? -30.953 16.422 8.719 1 74.25 287 LEU A N 1
ATOM 2201 C CA . LEU A 1 287 ? -31.812 15.273 8.953 1 74.25 287 LEU A CA 1
ATOM 2202 C C . LEU A 1 287 ? -31.625 14.219 7.867 1 74.25 287 LEU A C 1
ATOM 2204 O O . LEU A 1 287 ? -31.609 13.016 8.148 1 74.25 287 LEU A O 1
ATOM 2208 N N . VAL A 1 288 ? -31.469 14.664 6.703 1 76.19 288 VAL A N 1
ATOM 2209 C CA . VAL A 1 288 ? -31.266 13.758 5.582 1 76.19 288 VAL A CA 1
ATOM 2210 C C . VAL A 1 288 ? -29.922 13.031 5.742 1 76.19 288 VAL A C 1
ATOM 2212 O O . VAL A 1 288 ? -29.828 11.828 5.5 1 76.19 288 VAL A O 1
ATOM 2215 N N . LYS A 1 289 ? -28.953 13.711 6.18 1 80 289 LYS A N 1
ATOM 2216 C CA . LYS A 1 289 ? -27.625 13.125 6.344 1 80 289 LYS A CA 1
ATOM 2217 C C . LYS A 1 289 ? -27.625 12.086 7.461 1 80 289 LYS A C 1
ATOM 2219 O O . LYS A 1 289 ? -26.984 11.031 7.332 1 80 289 LYS A O 1
ATOM 2224 N N . VAL A 1 290 ? -28.359 12.438 8.461 1 77.69 290 VAL A N 1
ATOM 2225 C CA . VAL A 1 290 ? -28.453 11.492 9.562 1 77.69 290 VAL A CA 1
ATOM 2226 C C . VAL A 1 290 ? -29.141 10.211 9.094 1 77.69 290 VAL A C 1
ATOM 2228 O O . VAL A 1 290 ? -28.734 9.109 9.445 1 77.69 290 VAL A O 1
ATOM 2231 N N . GLY A 1 291 ? -30.156 10.422 8.312 1 79.19 291 GLY A N 1
ATOM 2232 C CA . GLY A 1 291 ? -30.859 9.266 7.766 1 79.19 291 GLY A CA 1
ATOM 2233 C C . GLY A 1 291 ? -29.984 8.383 6.91 1 79.19 291 GLY A C 1
ATOM 2234 O O . GLY A 1 291 ? -30.016 7.156 7.031 1 79.19 291 GLY A O 1
ATOM 2235 N N . ILE A 1 292 ? -29.172 8.961 6.121 1 80.88 292 ILE A N 1
ATOM 2236 C CA . ILE A 1 292 ? -28.281 8.211 5.242 1 80.88 292 ILE A CA 1
ATOM 2237 C C . ILE A 1 292 ? -27.234 7.477 6.074 1 80.88 292 ILE A C 1
ATOM 2239 O O . ILE A 1 292 ? -26.953 6.301 5.832 1 80.88 292 ILE A O 1
ATOM 2243 N N . ILE A 1 293 ? -26.656 8.148 7.062 1 84.19 293 ILE A N 1
ATOM 2244 C CA . ILE A 1 293 ? -25.609 7.566 7.891 1 84.19 293 ILE A CA 1
ATOM 2245 C C . ILE A 1 293 ? -26.156 6.371 8.656 1 84.19 293 ILE A C 1
ATOM 2247 O O . ILE A 1 293 ? -25.516 5.32 8.734 1 84.19 293 ILE A O 1
ATOM 2251 N N . LEU A 1 294 ? -27.391 6.562 9.109 1 83.25 294 LEU A N 1
ATOM 2252 C CA . LEU A 1 294 ? -28.016 5.484 9.875 1 83.25 294 LEU A CA 1
ATOM 2253 C C . LEU A 1 294 ? -28.328 4.293 8.969 1 83.25 294 LEU A C 1
ATOM 2255 O O . LEU A 1 294 ? -28.156 3.141 9.383 1 83.25 294 LEU A O 1
ATOM 2259 N N . THR A 1 295 ? -28.75 4.57 7.805 1 83.94 295 THR A N 1
ATOM 2260 C CA . THR A 1 295 ? -29.062 3.5 6.867 1 83.94 295 THR A CA 1
ATOM 2261 C C . THR A 1 295 ? -27.812 2.729 6.477 1 83.94 295 THR A C 1
ATOM 2263 O O . THR A 1 295 ? -27.812 1.498 6.422 1 83.94 295 THR A O 1
ATOM 2266 N N . VAL A 1 296 ? -26.766 3.465 6.23 1 86.25 296 VAL A N 1
ATOM 2267 C CA . VAL A 1 296 ? -25.516 2.816 5.852 1 86.25 296 VAL A CA 1
ATOM 2268 C C . VAL A 1 296 ? -24.969 2.037 7.039 1 86.25 296 VAL A C 1
ATOM 2270 O O . VAL A 1 296 ? -24.453 0.929 6.879 1 86.25 296 VAL A O 1
ATOM 2273 N N . ALA A 1 297 ? -25.062 2.656 8.195 1 86.38 297 ALA A N 1
ATOM 2274 C CA . ALA A 1 297 ? -24.625 1.964 9.406 1 86.38 297 ALA A CA 1
ATOM 2275 C C . ALA A 1 297 ? -25.391 0.664 9.609 1 86.38 297 ALA A C 1
ATOM 2277 O O . ALA A 1 297 ? -24.812 -0.37 9.938 1 86.38 297 ALA A O 1
ATOM 2278 N N . GLY A 1 298 ? -26.688 0.758 9.398 1 84.56 298 GLY A N 1
ATOM 2279 C CA . GLY A 1 298 ? -27.516 -0.435 9.5 1 84.56 298 GLY A CA 1
ATOM 2280 C C . GLY A 1 298 ? -27.141 -1.507 8.5 1 84.56 298 GLY A C 1
ATOM 2281 O O . GLY A 1 298 ? -27.078 -2.691 8.836 1 84.56 298 GLY A O 1
ATOM 2282 N N . ALA A 1 299 ? -26.859 -1.118 7.316 1 85.81 299 ALA A N 1
ATOM 2283 C CA . ALA A 1 299 ? -26.453 -2.057 6.273 1 85.81 299 ALA A CA 1
ATOM 2284 C C . ALA A 1 299 ? -25.109 -2.701 6.613 1 85.81 299 ALA A C 1
ATOM 2286 O O . ALA A 1 299 ? -24.906 -3.891 6.355 1 85.81 299 ALA A O 1
ATOM 2287 N N . MET A 1 300 ? -24.219 -1.857 7.156 1 86.12 300 MET A N 1
ATOM 2288 C CA . MET A 1 300 ? -22.906 -2.369 7.512 1 86.12 300 MET A CA 1
ATOM 2289 C C . MET A 1 300 ? -23 -3.406 8.625 1 86.12 300 MET A C 1
ATOM 2291 O O . MET A 1 300 ? -22.312 -4.43 8.594 1 86.12 300 MET A O 1
ATOM 2295 N N . VAL A 1 301 ? -23.859 -3.082 9.562 1 84.25 301 VAL A N 1
ATOM 2296 C CA . VAL A 1 301 ? -24.047 -4.02 10.664 1 84.25 301 VAL A CA 1
ATOM 2297 C C . VAL A 1 301 ? -24.672 -5.312 10.141 1 84.25 301 VAL A C 1
ATOM 2299 O O . VAL A 1 301 ? -24.25 -6.406 10.508 1 84.25 301 VAL A O 1
ATOM 2302 N N . TRP A 1 302 ? -25.625 -5.191 9.289 1 85.5 302 TRP A N 1
ATOM 2303 C CA . TRP A 1 302 ? -26.281 -6.344 8.68 1 85.5 302 TRP A CA 1
ATOM 2304 C C . TRP A 1 302 ? -25.297 -7.188 7.895 1 85.5 302 TRP A C 1
ATOM 2306 O O . TRP A 1 302 ? -25.281 -8.414 8.008 1 85.5 302 TRP A O 1
ATOM 2316 N N . GLY A 1 303 ? -24.438 -6.543 7.152 1 82.44 303 GLY A N 1
ATOM 2317 C CA . GLY A 1 303 ? -23.438 -7.238 6.363 1 82.44 303 GLY A CA 1
ATOM 2318 C C . GLY A 1 303 ? -22.375 -7.922 7.203 1 82.44 303 GLY A C 1
ATOM 2319 O O . GLY A 1 303 ? -21.984 -9.055 6.918 1 82.44 303 GLY A O 1
ATOM 2320 N N . ALA A 1 304 ? -21.938 -7.246 8.234 1 83.56 304 ALA A N 1
ATOM 2321 C CA . ALA A 1 304 ? -20.906 -7.793 9.109 1 83.56 304 ALA A CA 1
ATOM 2322 C C . ALA A 1 304 ? -21.422 -9.008 9.875 1 83.56 304 ALA A C 1
ATOM 2324 O O . ALA A 1 304 ? -20.641 -9.914 10.203 1 83.56 304 ALA A O 1
ATOM 2325 N N . LEU A 1 305 ? -22.719 -9.008 10.156 1 83 305 LEU A N 1
ATOM 2326 C CA . LEU A 1 305 ? -23.312 -10.125 10.883 1 83 305 LEU A CA 1
ATOM 2327 C C . LEU A 1 305 ? -23.531 -11.312 9.953 1 83 305 LEU A C 1
ATOM 2329 O O . LEU A 1 305 ? -23.422 -12.469 10.375 1 83 305 LEU A O 1
ATOM 2333 N N . ARG A 1 306 ? -23.719 -11.211 8.703 1 83.62 306 ARG A N 1
ATOM 2334 C CA . ARG A 1 306 ? -23.984 -12.281 7.742 1 83.62 306 ARG A CA 1
ATOM 2335 C C . ARG A 1 306 ? -22.688 -12.922 7.266 1 83.62 306 ARG A C 1
ATOM 2337 O O . ARG A 1 306 ? -22.609 -14.141 7.109 1 83.62 306 ARG A O 1
ATOM 2344 N N . ARG A 1 307 ? -21.688 -12.07 6.988 1 80.88 307 ARG A N 1
ATOM 2345 C CA . ARG A 1 307 ? -20.375 -12.555 6.555 1 80.88 307 ARG A CA 1
ATOM 2346 C C . ARG A 1 307 ? -19.266 -11.891 7.355 1 80.88 307 ARG A C 1
ATOM 2348 O O . ARG A 1 307 ? -18.734 -10.852 6.957 1 80.88 307 ARG A O 1
ATOM 2355 N N . PRO A 1 308 ? -19 -12.523 8.359 1 81.25 308 PRO A N 1
ATOM 2356 C CA . PRO A 1 308 ? -18.031 -11.867 9.25 1 81.25 308 PRO A CA 1
ATOM 2357 C C . PRO A 1 308 ? -16.609 -11.867 8.688 1 81.25 308 PRO A C 1
ATOM 2359 O O . PRO A 1 308 ? -16.125 -12.906 8.242 1 81.25 308 PRO A O 1
ATOM 2362 N N . SER A 1 309 ? -16.219 -10.688 8.195 1 79.56 309 SER A N 1
ATOM 2363 C CA . SER A 1 309 ? -14.828 -10.453 7.828 1 79.56 309 SER A CA 1
ATOM 2364 C C . SER A 1 309 ? -14.203 -9.359 8.688 1 79.56 309 SER A C 1
ATOM 2366 O O . SER A 1 309 ? -14.922 -8.531 9.258 1 79.56 309 SER A O 1
ATOM 2368 N N . ARG A 1 310 ? -12.953 -9.562 8.938 1 82.25 310 ARG A N 1
ATOM 2369 C CA . ARG A 1 310 ? -12.266 -8.562 9.742 1 82.25 310 ARG A CA 1
ATOM 2370 C C . ARG A 1 310 ? -12.43 -7.168 9.148 1 82.25 310 ARG A C 1
ATOM 2372 O O . ARG A 1 310 ? -12.617 -6.195 9.883 1 82.25 310 ARG A O 1
ATOM 2379 N N . GLU A 1 311 ? -12.414 -7.055 7.82 1 80.12 311 GLU A N 1
ATOM 2380 C CA . GLU A 1 311 ? -12.562 -5.77 7.148 1 80.12 311 GLU A CA 1
ATOM 2381 C C . GLU A 1 311 ? -13.961 -5.195 7.348 1 80.12 311 GLU A C 1
ATOM 2383 O O . GLU A 1 311 ? -14.117 -4.004 7.617 1 80.12 311 GLU A O 1
ATOM 2388 N N . ALA A 1 312 ? -14.969 -6.074 7.309 1 82.19 312 ALA A N 1
ATOM 2389 C CA . ALA A 1 312 ? -16.359 -5.641 7.441 1 82.19 312 ALA A CA 1
ATOM 2390 C C . ALA A 1 312 ? -16.656 -5.176 8.867 1 82.19 312 ALA A C 1
ATOM 2392 O O . ALA A 1 312 ? -17.359 -4.18 9.062 1 82.19 312 ALA A O 1
ATOM 2393 N N . THR A 1 313 ? -16.094 -5.797 9.812 1 85.81 313 THR A N 1
ATOM 2394 C CA . THR A 1 313 ? -16.328 -5.445 11.203 1 85.81 313 THR A CA 1
ATOM 2395 C C . THR A 1 313 ? -15.672 -4.109 11.539 1 85.81 313 THR A C 1
ATOM 2397 O O . THR A 1 313 ? -16.266 -3.281 12.242 1 85.81 313 THR A O 1
ATOM 2400 N N . LEU A 1 314 ? -14.453 -3.904 11.07 1 85.56 314 LEU A N 1
ATOM 2401 C CA . LEU A 1 314 ? -13.758 -2.652 11.336 1 85.56 314 LEU A CA 1
ATOM 2402 C C . LEU A 1 314 ? -14.477 -1.479 10.68 1 85.56 314 LEU A C 1
ATOM 2404 O O . LEU A 1 314 ? -14.578 -0.4 11.266 1 85.56 314 LEU A O 1
ATOM 2408 N N . LEU A 1 315 ? -14.945 -1.738 9.531 1 87.06 315 LEU A N 1
ATOM 2409 C CA . LEU A 1 315 ? -15.648 -0.682 8.812 1 87.06 315 LEU A CA 1
ATOM 2410 C C . LEU A 1 315 ? -16.984 -0.371 9.484 1 87.06 315 LEU A C 1
ATOM 2412 O O . LEU A 1 315 ? -17.391 0.791 9.57 1 87.06 315 LEU A O 1
ATOM 2416 N N . ALA A 1 316 ? -17.641 -1.422 9.938 1 87 316 ALA A N 1
ATOM 2417 C CA . ALA A 1 316 ? -18.906 -1.222 10.656 1 87 316 ALA A CA 1
ATOM 2418 C C . ALA A 1 316 ? -18.688 -0.42 11.938 1 87 316 ALA A C 1
ATOM 2420 O O . ALA A 1 316 ? -19.469 0.47 12.258 1 87 316 ALA A O 1
ATOM 2421 N N . ALA A 1 317 ? -17.641 -0.716 12.586 1 87.19 317 ALA A N 1
ATOM 2422 C CA . ALA A 1 317 ? -17.297 0.019 13.797 1 87.19 317 ALA A CA 1
ATOM 2423 C C . ALA A 1 317 ? -17 1.481 13.484 1 87.19 317 ALA A C 1
ATOM 2425 O O . ALA A 1 317 ? -17.406 2.379 14.234 1 87.19 317 ALA A O 1
ATOM 2426 N N . THR A 1 318 ? -16.266 1.714 12.438 1 88 318 THR A N 1
ATOM 2427 C CA . THR A 1 318 ? -15.898 3.07 12.047 1 88 318 THR A CA 1
ATOM 2428 C C . THR A 1 318 ? -17.141 3.877 11.672 1 88 318 THR A C 1
ATOM 2430 O O . THR A 1 318 ? -17.266 5.039 12.062 1 88 318 THR A O 1
ATOM 2433 N N . VAL A 1 319 ? -18.031 3.268 10.953 1 87.5 319 VAL A N 1
ATOM 2434 C CA . VAL A 1 319 ? -19.266 3.941 10.578 1 87.5 319 VAL A CA 1
ATOM 2435 C C . VAL A 1 319 ? -20.109 4.211 11.82 1 87.5 319 VAL A C 1
ATOM 2437 O O . VAL A 1 319 ? -20.734 5.266 11.938 1 87.5 319 VAL A O 1
ATOM 2440 N N . GLY A 1 320 ? -20.062 3.246 12.711 1 85.19 320 GLY A N 1
ATOM 2441 C CA . GLY A 1 320 ? -20.766 3.434 13.969 1 85.19 320 GLY A CA 1
ATOM 2442 C C . GLY A 1 320 ? -20.234 4.602 14.781 1 85.19 320 GLY A C 1
ATOM 2443 O O . GLY A 1 320 ? -21.016 5.426 15.273 1 85.19 320 GLY A O 1
ATOM 2444 N N . VAL A 1 321 ? -18.969 4.758 14.867 1 85.31 321 VAL A N 1
ATOM 2445 C CA . VAL A 1 321 ? -18.328 5.852 15.602 1 85.31 321 VAL A CA 1
ATOM 2446 C C . VAL A 1 321 ? -18.641 7.18 14.914 1 85.31 321 VAL A C 1
ATOM 2448 O O . VAL A 1 321 ? -18.922 8.18 15.578 1 85.31 321 VAL A O 1
ATOM 2451 N N . SER A 1 322 ? -18.578 7.145 13.641 1 84.31 322 SER A N 1
ATOM 2452 C CA . SER A 1 322 ? -18.875 8.359 12.883 1 84.31 322 SER A CA 1
ATOM 2453 C C . SER A 1 322 ? -20.328 8.789 13.062 1 84.31 322 SER A C 1
ATOM 2455 O O . SER A 1 322 ? -20.609 9.977 13.18 1 84.31 322 SER A O 1
ATOM 2457 N N . ALA A 1 323 ? -21.172 7.797 13.094 1 83.31 323 ALA A N 1
ATOM 2458 C CA . ALA A 1 323 ? -22.578 8.086 13.336 1 83.31 323 ALA A CA 1
ATOM 2459 C C . ALA A 1 323 ? -22.797 8.672 14.727 1 83.31 323 ALA A C 1
ATOM 2461 O O . ALA A 1 323 ? -23.562 9.617 14.898 1 83.31 323 ALA A O 1
ATOM 2462 N N . LEU A 1 324 ? -22.078 8.156 15.648 1 83.12 324 LEU A N 1
ATOM 2463 C CA . LEU A 1 324 ? -22.188 8.648 17.016 1 83.12 324 LEU A CA 1
ATOM 2464 C C . LEU A 1 324 ? -21.656 10.078 17.125 1 83.12 324 LEU A C 1
ATOM 2466 O O . LEU A 1 324 ? -22.234 10.906 17.828 1 83.12 324 LEU A O 1
ATOM 2470 N N . LEU A 1 325 ? -20.594 10.344 16.453 1 82.5 325 LEU A N 1
ATOM 2471 C CA . LEU A 1 325 ? -20.031 11.688 16.469 1 82.5 325 LEU A CA 1
ATOM 2472 C C . LEU A 1 325 ? -20.969 12.68 15.797 1 82.5 325 LEU A C 1
ATOM 2474 O O . LEU A 1 325 ? -21.141 13.797 16.281 1 82.5 325 LEU A O 1
ATOM 2478 N N . PHE A 1 326 ? -21.516 12.18 14.797 1 79.69 326 PHE A N 1
ATOM 2479 C CA . PHE A 1 326 ? -22.453 13.031 14.078 1 79.69 326 PHE A CA 1
ATOM 2480 C C . PHE A 1 326 ? -23.688 13.312 14.93 1 79.69 326 PHE A C 1
ATOM 2482 O O . PHE A 1 326 ? -24.172 14.445 14.977 1 79.69 326 PHE A O 1
ATOM 2489 N N . LEU A 1 327 ? -24.141 12.312 15.578 1 77.69 327 LEU A N 1
ATOM 2490 C CA . LEU A 1 327 ? -25.312 12.453 16.422 1 77.69 327 LEU A CA 1
ATOM 2491 C C . LEU A 1 327 ? -25.016 13.328 17.641 1 77.69 327 LEU A C 1
ATOM 2493 O O . LEU A 1 327 ? -25.828 14.156 18.031 1 77.69 327 LEU A O 1
ATOM 2497 N N . ALA A 1 328 ? -23.875 13.156 18.125 1 79.44 328 ALA A N 1
ATOM 2498 C CA . ALA A 1 328 ? -23.484 13.961 19.281 1 79.44 328 ALA A CA 1
ATOM 2499 C C . ALA A 1 328 ? -23.391 15.438 18.922 1 79.44 328 ALA A C 1
ATOM 2501 O O . ALA A 1 328 ? -23.828 16.297 19.688 1 79.44 328 ALA A O 1
ATOM 2502 N N . ASP A 1 329 ? -22.797 15.711 17.812 1 80.38 329 ASP A N 1
ATOM 2503 C CA . ASP A 1 329 ? -22.703 17.094 17.359 1 80.38 329 ASP A CA 1
ATOM 2504 C C . ASP A 1 329 ? -24.078 17.688 17.062 1 80.38 329 ASP A C 1
ATOM 2506 O O . ASP A 1 329 ? -24.328 18.859 17.359 1 80.38 329 ASP A O 1
ATOM 2510 N N . TRP A 1 330 ? -24.891 16.859 16.547 1 74.5 330 TRP A N 1
ATOM 2511 C CA . TRP A 1 330 ? -26.25 17.297 16.234 1 74.5 330 TRP A CA 1
ATOM 2512 C C . TRP A 1 330 ? -27.016 17.625 17.516 1 74.5 330 TRP A C 1
ATOM 2514 O O . TRP A 1 330 ? -27.734 18.625 17.578 1 74.5 330 TRP A O 1
ATOM 2524 N N . ILE A 1 331 ? -26.844 16.844 18.469 1 75.06 331 ILE A N 1
ATOM 2525 C CA . ILE A 1 331 ? -27.516 17.062 19.734 1 75.06 331 ILE A CA 1
ATOM 2526 C C . ILE A 1 331 ? -26.984 18.328 20.391 1 75.06 331 ILE A C 1
ATOM 2528 O O . ILE A 1 331 ? -27.75 19.125 20.953 1 75.06 331 ILE A O 1
ATOM 2532 N N . LYS A 1 332 ? -25.75 18.516 20.312 1 74 332 LYS A N 1
ATOM 2533 C CA . LYS A 1 332 ? -25.141 19.703 20.922 1 74 332 LYS A CA 1
ATOM 2534 C C . LYS A 1 332 ? -25.625 20.969 20.234 1 74 332 LYS A C 1
ATOM 2536 O O . LYS A 1 332 ? -25.859 21.984 20.906 1 74 332 LYS A O 1
ATOM 2541 N N . VAL A 1 333 ? -25.719 20.969 18.969 1 72.12 333 VAL A N 1
ATOM 2542 C CA . VAL A 1 333 ? -26.172 22.156 18.234 1 72.12 333 VAL A CA 1
ATOM 2543 C C . VAL A 1 333 ? -27.625 22.453 18.578 1 72.12 333 VAL A C 1
ATOM 2545 O O . VAL A 1 333 ? -27.969 23.609 18.812 1 72.12 333 VAL A O 1
ATOM 2548 N N . TRP A 1 334 ? -28.375 21.438 18.75 1 67.69 334 TRP A N 1
ATOM 2549 C CA . TRP A 1 334 ? -29.797 21.641 18.984 1 67.69 334 TRP A CA 1
ATOM 2550 C C . TRP A 1 334 ? -30.078 21.875 20.453 1 67.69 334 TRP A C 1
ATOM 2552 O O . TRP A 1 334 ? -30.984 22.641 20.812 1 67.69 334 TRP A O 1
ATOM 2562 N N . LEU A 1 335 ? -29.25 21.266 21.25 1 64.69 335 LEU A N 1
ATOM 2563 C CA . LEU A 1 335 ? -29.516 21.391 22.688 1 64.69 335 LEU A CA 1
ATOM 2564 C C . LEU A 1 335 ? -28.812 22.594 23.281 1 64.69 335 LEU A C 1
ATOM 2566 O O . LEU A 1 335 ? -29.359 23.281 24.141 1 64.69 335 LEU A O 1
ATOM 2570 N N . THR A 1 336 ? -27.562 22.859 22.906 1 62.84 336 THR A N 1
ATOM 2571 C CA . THR A 1 336 ? -26.781 23.906 23.562 1 62.84 336 THR A CA 1
ATOM 2572 C C . THR A 1 336 ? -26.766 25.172 22.719 1 62.84 336 THR A C 1
ATOM 2574 O O . THR A 1 336 ? -26.375 26.234 23.219 1 62.84 336 THR A O 1
ATOM 2577 N N . GLY A 1 337 ? -27.297 25.094 21.609 1 64.31 337 GLY A N 1
ATOM 2578 C CA . GLY A 1 337 ? -27.344 26.297 20.781 1 64.31 337 GLY A CA 1
ATOM 2579 C C . GLY A 1 337 ? -26.016 26.609 20.109 1 64.31 337 GLY A C 1
ATOM 2580 O O . GLY A 1 337 ? -25.734 27.766 19.797 1 64.31 337 GLY A O 1
ATOM 2581 N N . ASP A 1 338 ? -25.125 25.734 20.125 1 64.5 338 ASP A N 1
ATOM 2582 C CA . ASP A 1 338 ? -23.859 25.953 19.422 1 64.5 338 ASP A CA 1
ATOM 2583 C C . ASP A 1 338 ? -24.047 25.922 17.922 1 64.5 338 ASP A C 1
ATOM 2585 O O . ASP A 1 338 ? -23.578 25.016 17.234 1 64.5 338 ASP A O 1
ATOM 2589 N N . TYR A 1 339 ? -24.625 27.047 17.5 1 64.12 339 TYR A N 1
ATOM 2590 C CA . TYR A 1 339 ? -25.062 27.078 16.109 1 64.12 339 TYR A CA 1
ATOM 2591 C C . TYR A 1 339 ? -23.875 27.203 15.156 1 64.12 339 TYR A C 1
ATOM 2593 O O . TYR A 1 339 ? -23.984 26.922 13.969 1 64.12 339 TYR A O 1
ATOM 2601 N N . TYR A 1 340 ? -22.812 27.625 15.562 1 70.69 340 TYR A N 1
ATOM 2602 C CA . TYR A 1 340 ? -21.672 27.812 14.664 1 70.69 340 TYR A CA 1
ATOM 2603 C C . TYR A 1 340 ? -20.703 26.641 14.773 1 70.69 340 TYR A C 1
ATOM 2605 O O . TYR A 1 340 ? -19.609 26.672 14.195 1 70.69 340 TYR A O 1
ATOM 2613 N N . TRP A 1 341 ? -21.031 25.641 15.383 1 68.62 341 TRP A N 1
ATOM 2614 C CA . TRP A 1 341 ? -20.297 24.391 15.422 1 68.62 341 TRP A CA 1
ATOM 2615 C C . TRP A 1 341 ? -18.859 24.609 15.883 1 68.62 341 TRP A C 1
ATOM 2617 O O . TRP A 1 341 ? -17.922 24.062 15.305 1 68.62 341 TRP A O 1
ATOM 2627 N N . VAL A 1 342 ? -18.672 25.422 16.828 1 73.75 342 VAL A N 1
ATOM 2628 C CA . VAL A 1 342 ? -17.344 25.766 17.312 1 73.75 342 VAL A CA 1
ATOM 2629 C C . VAL A 1 342 ? -16.688 24.531 17.938 1 73.75 342 VAL A C 1
ATOM 2631 O O . VAL A 1 342 ? -15.5 24.281 17.75 1 73.75 342 VAL A O 1
ATOM 2634 N N . HIS A 1 343 ? -17.469 23.641 18.562 1 73.62 343 HIS A N 1
ATOM 2635 C CA . HIS A 1 343 ? -16.922 22.469 19.25 1 73.62 343 HIS A CA 1
ATOM 2636 C C . HIS A 1 343 ? -17.281 21.172 18.516 1 73.62 343 HIS A C 1
ATOM 2638 O O . HIS A 1 343 ? -17.328 20.109 19.125 1 73.62 343 HIS A O 1
ATOM 2644 N N . SER A 1 344 ? -17.469 21.297 17.234 1 78.62 344 SER A N 1
ATOM 2645 C CA . SER A 1 344 ? -17.875 20.109 16.469 1 78.62 344 SER A CA 1
ATOM 2646 C C . SER A 1 344 ? -16.734 19.109 16.328 1 78.62 344 SER A C 1
ATOM 2648 O O . SER A 1 344 ? -15.578 19.5 16.141 1 78.62 344 SER A O 1
ATOM 2650 N N . MET A 1 345 ? -17.094 17.828 16.578 1 82.56 345 MET A N 1
ATOM 2651 C CA . MET A 1 345 ? -16.125 16.75 16.453 1 82.56 345 MET A CA 1
ATOM 2652 C C . MET A 1 345 ? -16.25 16.047 15.102 1 82.56 345 MET A C 1
ATOM 2654 O O . MET A 1 345 ? -15.445 15.18 14.758 1 82.56 345 MET A O 1
ATOM 2658 N N . THR A 1 346 ? -17.234 16.453 14.328 1 82.69 346 THR A N 1
ATOM 2659 C CA . THR A 1 346 ? -17.438 15.852 13.008 1 82.69 346 THR A CA 1
ATOM 2660 C C . THR A 1 346 ? -16.266 16.156 12.086 1 82.69 346 THR A C 1
ATOM 2662 O O . THR A 1 346 ? -16.078 15.477 11.07 1 82.69 346 THR A O 1
ATOM 2665 N N . ARG A 1 347 ? -15.438 17.156 12.469 1 84.88 347 ARG A N 1
ATOM 2666 C CA . ARG A 1 347 ? -14.266 17.516 11.672 1 84.88 347 ARG A CA 1
ATOM 2667 C C . ARG A 1 347 ? -13.273 16.359 11.625 1 84.88 347 ARG A C 1
ATOM 2669 O O . ARG A 1 347 ? -12.453 16.281 10.703 1 84.88 347 ARG A O 1
ATOM 2676 N N . TYR A 1 348 ? -13.445 15.398 12.539 1 88.38 348 TYR A N 1
ATOM 2677 C CA . TYR A 1 348 ? -12.469 14.32 12.641 1 88.38 348 TYR A CA 1
ATOM 2678 C C . TYR A 1 348 ? -13.039 13.016 12.117 1 88.38 348 TYR A C 1
ATOM 2680 O O . TYR A 1 348 ? -12.461 11.945 12.328 1 88.38 348 TYR A O 1
ATOM 2688 N N . VAL A 1 349 ? -14.125 13.039 11.398 1 86.75 349 VAL A N 1
ATOM 2689 C CA . VAL A 1 349 ? -14.828 11.828 10.984 1 86.75 349 VAL A CA 1
ATOM 2690 C C . VAL A 1 349 ? -13.969 11.055 9.984 1 86.75 349 VAL A C 1
ATOM 2692 O O . VAL A 1 349 ? -14.047 9.828 9.906 1 86.75 349 VAL A O 1
ATOM 2695 N N . SER A 1 350 ? -13.109 11.75 9.227 1 86.81 350 SER A N 1
ATOM 2696 C CA . SER A 1 350 ? -12.328 11.086 8.188 1 86.81 350 SER A CA 1
ATOM 2697 C C . SER A 1 350 ? -11.18 10.281 8.781 1 86.81 350 SER A C 1
ATOM 2699 O O . SER A 1 350 ? -10.648 9.383 8.133 1 86.81 350 SER A O 1
ATOM 2701 N N . VAL A 1 351 ? -10.789 10.555 10.016 1 88.44 351 VAL A N 1
ATOM 2702 C CA . VAL A 1 351 ? -9.586 9.977 10.602 1 88.44 351 VAL A CA 1
ATOM 2703 C C . VAL A 1 351 ? -9.766 8.469 10.789 1 88.44 351 VAL A C 1
ATOM 2705 O O . VAL A 1 351 ? -8.938 7.68 10.336 1 88.44 351 VAL A O 1
ATOM 2708 N N . PRO A 1 352 ? -10.891 8.047 11.336 1 87.69 352 PRO A N 1
ATOM 2709 C CA . PRO A 1 352 ? -11.055 6.598 11.469 1 87.69 352 PRO A CA 1
ATOM 2710 C C . PRO A 1 352 ? -11.086 5.879 10.125 1 87.69 352 PRO A C 1
ATOM 2712 O O . PRO A 1 352 ? -10.57 4.766 10 1 87.69 352 PRO A O 1
ATOM 2715 N N . PHE A 1 353 ? -11.695 6.488 9.156 1 88.38 353 PHE A N 1
ATOM 2716 C CA . PHE A 1 353 ? -11.734 5.875 7.832 1 88.38 353 PHE A CA 1
ATOM 2717 C C . PHE A 1 353 ? -10.336 5.754 7.246 1 88.38 353 PHE A C 1
ATOM 2719 O O . PHE A 1 353 ? -10.023 4.773 6.57 1 88.38 353 PHE A O 1
ATOM 2726 N N . SER A 1 354 ? -9.555 6.75 7.543 1 88 354 SER A N 1
ATOM 2727 C CA . SER A 1 354 ? -8.18 6.73 7.055 1 88 354 SER A CA 1
ATOM 2728 C C . SER A 1 354 ? -7.383 5.605 7.703 1 88 354 SER A C 1
ATOM 2730 O O . SER A 1 354 ? -6.59 4.938 7.035 1 88 354 SER A O 1
ATOM 2732 N N . VAL A 1 355 ? -7.637 5.379 8.938 1 84.62 355 VAL A N 1
ATOM 2733 C CA . VAL A 1 355 ? -6.926 4.328 9.656 1 84.62 355 VAL A CA 1
ATOM 2734 C C . VAL A 1 355 ? -7.34 2.961 9.117 1 84.62 355 VAL A C 1
ATOM 2736 O O . VAL A 1 355 ? -6.492 2.092 8.898 1 84.62 355 VAL A O 1
ATOM 2739 N N . VAL A 1 356 ? -8.594 2.797 8.891 1 85.56 356 VAL A N 1
ATOM 2740 C CA . VAL A 1 356 ? -9.102 1.526 8.383 1 85.56 356 VAL A CA 1
ATOM 2741 C C . VAL A 1 356 ? -8.562 1.281 6.973 1 85.56 356 VAL A C 1
ATOM 2743 O O . VAL A 1 356 ? -8.18 0.158 6.633 1 85.56 356 VAL A O 1
ATOM 2746 N N . MET A 1 357 ? -8.531 2.314 6.227 1 85.5 357 MET A N 1
ATOM 2747 C CA . MET A 1 357 ? -8.031 2.162 4.863 1 85.5 357 MET A CA 1
ATOM 2748 C C . MET A 1 357 ? -6.547 1.817 4.859 1 85.5 357 MET A C 1
ATOM 2750 O O . MET A 1 357 ? -6.09 1.025 4.035 1 85.5 357 MET A O 1
ATOM 2754 N N . ALA A 1 358 ? -5.84 2.465 5.738 1 86.06 358 ALA A N 1
ATOM 2755 C CA . ALA A 1 358 ? -4.426 2.129 5.863 1 86.06 358 ALA A CA 1
ATOM 2756 C C . ALA A 1 358 ? -4.238 0.655 6.211 1 86.06 358 ALA A C 1
ATOM 2758 O O . ALA A 1 358 ? -3.4 -0.027 5.617 1 86.06 358 ALA A O 1
ATOM 2759 N N . TRP A 1 359 ? -5.047 0.234 7.074 1 86.31 359 TRP A N 1
ATOM 2760 C CA . TRP A 1 359 ? -4.988 -1.167 7.477 1 86.31 359 TRP A CA 1
ATOM 2761 C C . TRP A 1 359 ? -5.367 -2.084 6.316 1 86.31 359 TRP A C 1
ATOM 2763 O O . TRP A 1 359 ? -4.727 -3.115 6.098 1 86.31 359 TRP A O 1
ATOM 2773 N N . MET A 1 360 ? -6.387 -1.722 5.652 1 84.94 360 MET A N 1
ATOM 2774 C CA . MET A 1 360 ? -6.855 -2.512 4.516 1 84.94 360 MET A CA 1
ATOM 2775 C C . MET A 1 360 ? -5.781 -2.602 3.436 1 84.94 360 MET A C 1
ATOM 2777 O O . MET A 1 360 ? -5.605 -3.652 2.816 1 84.94 360 MET A O 1
ATOM 2781 N N . LEU A 1 361 ? -5.137 -1.549 3.236 1 84.19 361 LEU A N 1
ATOM 2782 C CA . LEU A 1 361 ? -4.07 -1.523 2.24 1 84.19 361 LEU A CA 1
ATOM 2783 C C . LEU A 1 361 ? -2.947 -2.48 2.623 1 84.19 361 LEU A C 1
ATOM 2785 O O . LEU A 1 361 ? -2.445 -3.225 1.776 1 84.19 361 LEU A O 1
ATOM 2789 N N . VAL A 1 362 ? -2.602 -2.475 3.875 1 84.94 362 VAL A N 1
ATOM 2790 C CA . VAL A 1 362 ? -1.543 -3.354 4.363 1 84.94 362 VAL A CA 1
ATOM 2791 C C . VAL A 1 362 ? -1.974 -4.812 4.215 1 84.94 362 VAL A C 1
ATOM 2793 O O . VAL A 1 362 ? -1.206 -5.645 3.729 1 84.94 362 VAL A O 1
ATOM 2796 N N . GLU A 1 363 ? -3.172 -5.078 4.504 1 84.38 363 GLU A N 1
ATOM 2797 C CA . GLU A 1 363 ? -3.688 -6.441 4.441 1 84.38 363 GLU A CA 1
ATOM 2798 C C . GLU A 1 363 ? -3.771 -6.934 2.998 1 84.38 363 GLU A C 1
ATOM 2800 O O . GLU A 1 363 ? -3.418 -8.078 2.703 1 84.38 363 GLU A O 1
ATOM 2805 N N . ARG A 1 364 ? -4.266 -6.133 2.217 1 81.31 364 ARG A N 1
ATOM 2806 C CA . ARG A 1 364 ? -4.418 -6.512 0.815 1 81.31 364 ARG A CA 1
ATOM 2807 C C . ARG A 1 364 ? -3.062 -6.707 0.149 1 81.31 364 ARG A C 1
ATOM 2809 O O . ARG A 1 364 ? -2.891 -7.613 -0.667 1 81.31 364 ARG A O 1
ATOM 2816 N N . TYR A 1 365 ? -2.109 -5.934 0.494 1 83.25 365 TYR A N 1
ATOM 2817 C CA . TYR A 1 365 ? -0.752 -6.09 -0.02 1 83.25 365 TYR A CA 1
ATOM 2818 C C . TYR A 1 365 ? -0.127 -7.391 0.472 1 83.25 365 TYR A C 1
ATOM 2820 O O . TYR A 1 365 ? 0.445 -8.148 -0.315 1 83.25 365 TYR A O 1
ATOM 2828 N N . THR A 1 366 ? -0.273 -7.566 1.697 1 81.5 366 THR A N 1
ATOM 2829 C CA . THR A 1 366 ? 0.292 -8.781 2.283 1 81.5 366 THR A CA 1
ATOM 2830 C C . THR A 1 366 ? -0.378 -10.023 1.707 1 81.5 366 THR A C 1
ATOM 2832 O O . THR A 1 366 ? 0.289 -11.023 1.428 1 81.5 366 THR A O 1
ATOM 2835 N N . SER A 1 367 ? -1.67 -9.961 1.556 1 82.69 367 SER A N 1
ATOM 2836 C CA . SER A 1 367 ? -2.412 -11.086 0.997 1 82.69 367 SER A CA 1
ATOM 2837 C C . SER A 1 367 ? -2.006 -11.352 -0.449 1 82.69 367 SER A C 1
ATOM 2839 O O . SER A 1 367 ? -1.907 -12.508 -0.869 1 82.69 367 SER A O 1
ATOM 2841 N N . ALA A 1 368 ? -1.769 -10.25 -1.142 1 79.25 368 ALA A N 1
ATOM 2842 C CA . ALA A 1 368 ? -1.351 -10.398 -2.533 1 79.25 368 ALA A CA 1
ATOM 2843 C C . ALA A 1 368 ? 0.018 -11.062 -2.631 1 79.25 368 ALA A C 1
ATOM 2845 O O . ALA A 1 368 ? 0.231 -11.938 -3.473 1 79.25 368 ALA A O 1
ATOM 2846 N N . VAL A 1 369 ? 0.88 -10.727 -1.748 1 79.56 369 VAL A N 1
ATOM 2847 C CA . VAL A 1 369 ? 2.227 -11.281 -1.741 1 79.56 369 VAL A CA 1
ATOM 2848 C C . VAL A 1 369 ? 2.178 -12.75 -1.301 1 79.56 369 VAL A C 1
ATOM 2850 O O . VAL A 1 369 ? 2.832 -13.602 -1.899 1 79.56 369 VAL A O 1
ATOM 2853 N N . GLN A 1 370 ? 1.401 -13 -0.356 1 80.69 370 GLN A N 1
ATOM 2854 C CA . GLN A 1 370 ? 1.268 -14.367 0.135 1 80.69 370 GLN A CA 1
ATOM 2855 C C . GLN A 1 370 ? 0.584 -15.258 -0.898 1 80.69 370 GLN A C 1
ATOM 2857 O O . GLN A 1 370 ? 0.972 -16.422 -1.082 1 80.69 370 GLN A O 1
ATOM 2862 N N . SER A 1 371 ? -0.446 -14.688 -1.502 1 80.69 371 SER A N 1
ATOM 2863 C CA . SER A 1 371 ? -1.156 -15.445 -2.525 1 80.69 371 SER A CA 1
ATOM 2864 C C . SER A 1 371 ? -0.232 -15.82 -3.682 1 80.69 371 SER A C 1
ATOM 2866 O O . SER A 1 371 ? -0.374 -16.891 -4.281 1 80.69 371 SER A O 1
ATOM 2868 N N . LEU A 1 372 ? 0.688 -15 -3.932 1 77.31 372 LEU A N 1
ATOM 2869 C CA . LEU A 1 372 ? 1.672 -15.281 -4.973 1 77.31 372 LEU A CA 1
ATOM 2870 C C . LEU A 1 372 ? 2.582 -16.438 -4.559 1 77.31 372 LEU A C 1
ATOM 2872 O O . LEU A 1 372 ? 2.904 -17.297 -5.375 1 77.31 372 LEU A O 1
ATOM 2876 N N . GLN A 1 373 ? 2.947 -16.469 -3.348 1 76.88 373 GLN A N 1
ATOM 2877 C CA . GLN A 1 373 ? 3.787 -17.531 -2.828 1 76.88 373 GLN A CA 1
ATOM 2878 C C . GLN A 1 373 ? 3.035 -18.859 -2.807 1 76.88 373 GLN A C 1
ATOM 2880 O O . GLN A 1 373 ? 3.58 -19.906 -3.193 1 76.88 373 GLN A O 1
ATOM 2885 N N . ASP A 1 374 ? 1.804 -18.781 -2.449 1 81.12 374 ASP A N 1
ATOM 2886 C CA . ASP A 1 374 ? 0.956 -19.969 -2.395 1 81.12 374 ASP A CA 1
ATOM 2887 C C . ASP A 1 374 ? 0.662 -20.5 -3.797 1 81.12 374 ASP A C 1
ATOM 2889 O O . ASP A 1 374 ? 0.645 -21.719 -4.016 1 81.12 374 ASP A O 1
ATOM 2893 N N . ALA A 1 375 ? 0.467 -19.547 -4.668 1 76.25 375 ALA A N 1
ATOM 2894 C CA . ALA A 1 375 ? 0.183 -19.953 -6.043 1 76.25 375 ALA A CA 1
ATOM 2895 C C . ALA A 1 375 ? 1.359 -20.703 -6.645 1 76.25 375 ALA A C 1
ATOM 2897 O O . ALA A 1 375 ? 1.168 -21.688 -7.375 1 76.25 375 ALA A O 1
ATOM 2898 N N . ASN A 1 376 ? 2.516 -20.422 -6.262 1 77.44 376 ASN A N 1
ATOM 2899 C CA . ASN A 1 376 ? 3.707 -21.125 -6.73 1 77.44 376 ASN A CA 1
ATOM 2900 C C . ASN A 1 376 ? 3.787 -22.547 -6.164 1 77.44 376 ASN A C 1
ATOM 2902 O O . ASN A 1 376 ? 4.16 -23.484 -6.871 1 77.44 376 ASN A O 1
ATOM 2906 N N . GLN A 1 377 ? 3.393 -22.625 -4.992 1 79.5 377 GLN A N 1
ATOM 2907 C CA . GLN A 1 377 ? 3.412 -23.938 -4.355 1 79.5 377 GLN A CA 1
ATOM 2908 C C . GLN A 1 377 ? 2.32 -24.844 -4.922 1 79.5 377 GLN A C 1
ATOM 2910 O O . GLN A 1 377 ? 2.566 -26.016 -5.223 1 79.5 377 GLN A O 1
ATOM 2915 N N . VAL A 1 378 ? 1.175 -24.281 -5.051 1 76.81 378 VAL A N 1
ATOM 2916 C CA . VAL A 1 378 ? 0.045 -25.031 -5.594 1 76.81 378 VAL A CA 1
ATOM 2917 C C . VAL A 1 378 ? 0.35 -25.453 -7.027 1 76.81 378 VAL A C 1
ATOM 2919 O O . VAL A 1 378 ? 0.001 -26.562 -7.438 1 76.81 378 VAL A O 1
ATOM 2922 N N . LEU A 1 379 ? 1.142 -24.672 -7.699 1 77.25 379 LEU A N 1
ATOM 2923 C CA . LEU A 1 379 ? 1.53 -24.984 -9.07 1 77.25 379 LEU A CA 1
ATOM 2924 C C . LEU A 1 379 ? 2.461 -26.188 -9.117 1 77.25 379 LEU A C 1
ATOM 2926 O O . LEU A 1 379 ? 2.273 -27.094 -9.938 1 77.25 379 LEU A O 1
ATOM 2930 N N . THR A 1 380 ? 3.338 -26.219 -8.266 1 81.25 380 THR A N 1
ATOM 2931 C CA . THR A 1 380 ? 4.293 -27.312 -8.219 1 81.25 380 THR A CA 1
ATOM 2932 C C . THR A 1 380 ? 3.594 -28.625 -7.863 1 81.25 380 THR A C 1
ATOM 2934 O O . THR A 1 380 ? 3.883 -29.672 -8.453 1 81.25 380 THR A O 1
ATOM 2937 N N . GLU A 1 381 ? 2.627 -28.5 -7.09 1 84.12 381 GLU A N 1
ATOM 2938 C CA . GLU A 1 381 ? 1.902 -29.688 -6.656 1 84.12 381 GLU A CA 1
ATOM 2939 C C . GLU A 1 381 ? 0.967 -30.203 -7.75 1 84.12 381 GLU A C 1
ATOM 2941 O O . GLU A 1 381 ? 0.855 -31.406 -7.965 1 84.12 381 GLU A O 1
ATOM 2946 N N . ARG A 1 382 ? 0.384 -29.312 -8.469 1 81.38 382 ARG A N 1
ATOM 2947 C CA . ARG A 1 382 ? -0.541 -29.703 -9.531 1 81.38 382 ARG A CA 1
ATOM 2948 C C . ARG A 1 382 ? 0.202 -30.328 -10.703 1 81.38 382 ARG A C 1
ATOM 2950 O O . ARG A 1 382 ? -0.281 -31.297 -11.305 1 81.38 382 ARG A O 1
ATOM 2957 N N . VAL A 1 383 ? 1.323 -29.828 -10.984 1 83.12 383 VAL A N 1
ATOM 2958 C CA . VAL A 1 383 ? 2.139 -30.406 -12.047 1 83.12 383 VAL A CA 1
ATOM 2959 C C . VAL A 1 383 ? 2.588 -31.812 -11.656 1 83.12 383 VAL A C 1
ATOM 2961 O O . VAL A 1 383 ? 2.52 -32.75 -12.469 1 83.12 383 VAL A O 1
ATOM 2964 N N . ALA A 1 384 ? 2.947 -31.984 -10.43 1 85.94 384 ALA A N 1
ATOM 2965 C CA . ALA A 1 384 ? 3.389 -33.281 -9.953 1 85.94 384 ALA A CA 1
ATOM 2966 C C . ALA A 1 384 ? 2.238 -34.281 -9.945 1 85.94 384 ALA A C 1
ATOM 2968 O O . ALA A 1 384 ? 2.414 -35.438 -10.328 1 85.94 384 ALA A O 1
ATOM 2969 N N . GLN A 1 385 ? 1.09 -33.844 -9.633 1 86.19 385 GLN A N 1
ATOM 2970 C CA . GLN A 1 385 ? -0.082 -34.719 -9.586 1 86.19 385 GLN A CA 1
ATOM 2971 C C . GLN A 1 385 ? -0.513 -35.156 -10.984 1 86.19 385 GLN A C 1
ATOM 2973 O O . GLN A 1 385 ? -0.817 -36.312 -11.227 1 86.19 385 GLN A O 1
ATOM 2978 N N . ARG A 1 386 ? -0.501 -34.281 -11.93 1 85.5 386 ARG A N 1
ATOM 2979 C CA . ARG A 1 386 ? -0.899 -34.594 -13.297 1 85.5 386 ARG A CA 1
ATOM 2980 C C . ARG A 1 386 ? 0.111 -35.5 -13.961 1 85.5 386 ARG A C 1
ATOM 2982 O O . ARG A 1 386 ? -0.266 -36.406 -14.719 1 85.5 386 ARG A O 1
ATOM 2989 N N . GLU A 1 387 ? 1.338 -35.281 -13.586 1 86.19 387 GLU A N 1
ATOM 2990 C CA . GLU A 1 387 ? 2.377 -36.188 -14.102 1 86.19 387 GLU A CA 1
ATOM 2991 C C . GLU A 1 387 ? 2.199 -37.594 -13.578 1 86.19 387 GLU A C 1
ATOM 2993 O O . GLU A 1 387 ? 2.336 -38.562 -14.328 1 86.19 387 GLU A O 1
ATOM 2998 N N . ALA A 1 388 ? 1.83 -37.719 -12.383 1 89.5 388 ALA A N 1
ATOM 2999 C CA . ALA A 1 388 ? 1.617 -39.031 -11.781 1 89.5 388 ALA A CA 1
ATOM 3000 C C . ALA A 1 388 ? 0.395 -39.719 -12.375 1 89.5 388 ALA A C 1
ATOM 3002 O O . ALA A 1 388 ? 0.426 -40.906 -12.664 1 89.5 388 ALA A O 1
ATOM 3003 N N . GLN A 1 389 ? -0.635 -38.969 -12.672 1 88.5 389 GLN A N 1
ATOM 3004 C CA . GLN A 1 389 ? -1.854 -39.5 -13.266 1 88.5 389 GLN A CA 1
ATOM 3005 C C . GLN A 1 389 ? -1.616 -39.938 -14.703 1 88.5 389 GLN A C 1
ATOM 3007 O O . GLN A 1 389 ? -2.086 -41 -15.117 1 88.5 389 GLN A O 1
ATOM 3012 N N . LEU A 1 390 ? -0.819 -39.188 -15.438 1 85.19 390 LEU A N 1
ATOM 3013 C CA . LEU A 1 390 ? -0.527 -39.531 -16.828 1 85.19 390 LEU A CA 1
ATOM 3014 C C . LEU A 1 390 ? 0.374 -40.781 -16.891 1 85.19 390 LEU A C 1
ATOM 3016 O O . LEU A 1 390 ? 0.159 -41.656 -17.734 1 85.19 390 LEU A O 1
ATOM 3020 N N . ARG A 1 391 ? 1.237 -40.844 -15.906 1 86.81 391 ARG A N 1
ATOM 3021 C CA . ARG A 1 391 ? 2.123 -42.031 -15.867 1 86.81 391 ARG A CA 1
ATOM 3022 C C . ARG A 1 391 ? 1.346 -43.281 -15.555 1 86.81 391 ARG A C 1
ATOM 3024 O O . ARG A 1 391 ? 1.574 -44.344 -16.172 1 86.81 391 ARG A O 1
ATOM 3031 N N . ALA A 1 392 ? 0.412 -43.219 -14.688 1 89.81 392 ALA A N 1
ATOM 3032 C CA . ALA A 1 392 ? -0.403 -44.375 -14.312 1 89.81 392 ALA A CA 1
ATOM 3033 C C . ALA A 1 392 ? -1.324 -44.781 -15.461 1 89.81 392 ALA A C 1
ATOM 3035 O O . ALA A 1 392 ? -1.485 -45.969 -15.734 1 89.81 392 ALA A O 1
ATOM 3036 N N . ALA A 1 393 ? -1.843 -43.781 -16.156 1 86.69 393 ALA A N 1
ATOM 3037 C CA . ALA A 1 393 ? -2.727 -44.062 -17.281 1 86.69 393 ALA A CA 1
ATOM 3038 C C . ALA A 1 393 ? -1.957 -44.688 -18.438 1 86.69 393 ALA A C 1
ATOM 3040 O O . ALA A 1 393 ? -2.42 -45.656 -19.062 1 86.69 393 ALA A O 1
ATOM 3041 N N . PHE A 1 394 ? -0.741 -44.281 -18.609 1 86.31 394 PHE A N 1
ATOM 3042 C CA . PHE A 1 394 ? 0.079 -44.781 -19.719 1 86.31 394 PHE A CA 1
ATOM 3043 C C . PHE A 1 394 ? 0.552 -46.219 -19.422 1 86.31 394 PHE A C 1
ATOM 3045 O O . PHE A 1 394 ? 0.587 -47.031 -20.328 1 86.31 394 PHE A O 1
ATOM 3052 N N . ALA A 1 395 ? 0.837 -46.469 -18.188 1 86 395 ALA A N 1
ATOM 3053 C CA . ALA A 1 395 ? 1.258 -47.812 -17.797 1 86 395 ALA A CA 1
ATOM 3054 C C . ALA A 1 395 ? 0.137 -48.812 -18.031 1 86 395 ALA A C 1
ATOM 3056 O O . ALA A 1 395 ? 0.382 -49.938 -18.5 1 86 395 ALA A O 1
ATOM 3057 N N . ARG A 1 396 ? -1.063 -48.344 -17.812 1 86.75 396 ARG A N 1
ATOM 3058 C CA . ARG A 1 396 ? -2.221 -49.219 -18.016 1 86.75 396 ARG A CA 1
ATOM 3059 C C . ARG A 1 396 ? -2.465 -49.469 -19.5 1 86.75 396 ARG A C 1
ATOM 3061 O O . ARG A 1 396 ? -2.695 -50.594 -19.922 1 86.75 396 ARG A O 1
ATOM 3068 N N . THR A 1 397 ? -2.338 -48.406 -20.25 1 86.38 397 THR A N 1
ATOM 3069 C CA . THR A 1 397 ? -2.576 -48.531 -21.688 1 86.38 397 THR A CA 1
ATOM 3070 C C . THR A 1 397 ? -1.485 -49.375 -22.359 1 86.38 397 THR A C 1
ATOM 3072 O O . THR A 1 397 ? -1.76 -50.125 -23.281 1 86.38 397 THR A O 1
ATOM 3075 N N . GLN A 1 398 ? -0.303 -49.312 -21.875 1 85.81 398 GLN A N 1
ATOM 3076 C CA . GLN A 1 398 ? 0.822 -50.062 -22.391 1 85.81 398 GLN A CA 1
ATOM 3077 C C . GLN A 1 398 ? 0.626 -51.562 -22.156 1 85.81 398 GLN A C 1
ATOM 3079 O O . GLN A 1 398 ? 0.907 -52.375 -23.031 1 85.81 398 GLN A O 1
ATOM 3084 N N . LYS A 1 399 ? 0.114 -51.969 -21.062 1 84.88 399 LYS A N 1
ATOM 3085 C CA . LYS A 1 399 ? -0.122 -53.375 -20.75 1 84.88 399 LYS A CA 1
ATOM 3086 C C . LYS A 1 399 ? -1.189 -53.969 -21.656 1 84.88 399 LYS A C 1
ATOM 3088 O O . LYS A 1 399 ? -1.007 -55.062 -22.203 1 84.88 399 LYS A O 1
ATOM 3093 N N . ILE A 1 400 ? -2.182 -53.219 -21.906 1 86.44 400 ILE A N 1
ATOM 3094 C CA . ILE A 1 400 ? -3.273 -53.656 -22.766 1 86.44 400 ILE A CA 1
ATOM 3095 C C . ILE A 1 400 ? -2.781 -53.781 -24.203 1 86.44 400 ILE A C 1
ATOM 3097 O O . ILE A 1 400 ? -3.053 -54.781 -24.875 1 86.44 400 ILE A O 1
ATOM 3101 N N . ALA A 1 401 ? -2.002 -52.844 -24.562 1 86 401 ALA A N 1
ATOM 3102 C CA . ALA A 1 401 ? -1.494 -52.844 -25.938 1 86 401 ALA A CA 1
ATOM 3103 C C . ALA A 1 401 ? -0.539 -54 -26.172 1 86 401 ALA A C 1
ATOM 3105 O O . ALA A 1 401 ? -0.555 -54.625 -27.234 1 86 401 ALA A O 1
ATOM 3106 N N . ALA A 1 402 ? 0.206 -54.344 -25.219 1 84.94 402 ALA A N 1
ATOM 3107 C CA . ALA A 1 402 ? 1.138 -55.469 -25.328 1 84.94 402 ALA A CA 1
ATOM 3108 C C . ALA A 1 402 ? 0.39 -56.781 -25.469 1 84.94 402 ALA A C 1
ATOM 3110 O O . ALA A 1 402 ? 0.759 -57.625 -26.281 1 84.94 402 ALA A O 1
ATOM 3111 N N . GLU A 1 403 ? -0.656 -57 -24.797 1 84.81 403 GLU A N 1
ATOM 3112 C CA . GLU A 1 403 ? -1.464 -58.219 -24.828 1 84.81 403 GLU A CA 1
ATOM 3113 C C . GLU A 1 403 ? -2.176 -58.344 -26.172 1 84.81 403 GLU A C 1
ATOM 3115 O O . GLU A 1 403 ? -2.219 -59.438 -26.75 1 84.81 403 GLU A O 1
ATOM 3120 N N . GLU A 1 404 ? -2.635 -57.312 -26.641 1 86 404 GLU A N 1
ATOM 3121 C CA . GLU A 1 404 ? -3.332 -57.312 -27.922 1 86 404 GLU A CA 1
ATOM 3122 C C . GLU A 1 404 ? -2.377 -57.625 -29.062 1 86 404 GLU A C 1
ATOM 3124 O O . GLU A 1 404 ? -2.727 -58.406 -29.969 1 86 404 GLU A O 1
ATOM 3129 N N . THR A 1 405 ? -1.261 -57.062 -28.953 1 84.62 405 THR A N 1
ATOM 3130 C CA . THR A 1 405 ? -0.25 -57.344 -29.969 1 84.62 405 THR A CA 1
ATOM 3131 C C . THR A 1 405 ? 0.145 -58.812 -29.969 1 84.62 405 THR A C 1
ATOM 3133 O O . THR A 1 405 ? 0.273 -59.438 -31.031 1 84.62 405 THR A O 1
ATOM 3136 N N . ALA A 1 406 ? 0.331 -59.344 -28.828 1 83.31 406 ALA A N 1
ATOM 3137 C CA . ALA A 1 406 ? 0.673 -60.75 -28.688 1 83.31 406 ALA A CA 1
ATOM 3138 C C . ALA A 1 406 ? -0.418 -61.656 -29.281 1 83.31 406 ALA A C 1
ATOM 3140 O O . ALA A 1 406 ? -0.125 -62.594 -30.016 1 83.31 406 ALA A O 1
ATOM 3141 N N . LEU A 1 407 ? -1.663 -61.312 -29.078 1 83.19 407 LEU A N 1
ATOM 3142 C CA . LEU A 1 407 ? -2.799 -62.094 -29.562 1 83.19 407 LEU A CA 1
ATOM 3143 C C . LEU A 1 407 ? -2.896 -62 -31.094 1 83.19 407 LEU A C 1
ATOM 3145 O O . LEU A 1 407 ? -3.133 -63.031 -31.75 1 83.19 407 LEU A O 1
ATOM 3149 N N . ARG A 1 408 ? -2.678 -60.875 -31.547 1 82.62 408 ARG A N 1
ATOM 3150 C CA . ARG A 1 408 ? -2.738 -60.688 -33 1 82.62 408 ARG A CA 1
ATOM 3151 C C . ARG A 1 408 ? -1.63 -61.438 -33.688 1 82.62 408 ARG A C 1
ATOM 3153 O O . ARG A 1 408 ? -1.872 -62.094 -34.719 1 82.62 408 ARG A O 1
ATOM 3160 N N . GLU A 1 409 ? -0.507 -61.312 -33.125 1 83.75 409 GLU A N 1
ATOM 3161 C CA . GLU A 1 409 ? 0.637 -62 -33.688 1 83.75 409 GLU A CA 1
ATOM 3162 C C . GLU A 1 409 ? 0.449 -63.5 -33.625 1 83.75 409 GLU A C 1
ATOM 3164 O O . GLU A 1 409 ? 0.76 -64.188 -34.594 1 83.75 409 GLU A O 1
ATOM 3169 N N . ARG A 1 410 ? -0.081 -64.062 -32.719 1 78.69 410 ARG A N 1
ATOM 3170 C CA . ARG A 1 410 ? -0.401 -65.5 -32.562 1 78.69 410 ARG A CA 1
ATOM 3171 C C . ARG A 1 410 ? -1.384 -65.938 -33.625 1 78.69 410 ARG A C 1
ATOM 3173 O O . ARG A 1 410 ? -1.149 -66.938 -34.312 1 78.69 410 ARG A O 1
ATOM 3180 N N . GLY A 1 411 ? -2.416 -65.188 -33.75 1 79.75 411 GLY A N 1
ATOM 3181 C CA . GLY A 1 411 ? -3.416 -65.5 -34.781 1 79.75 411 GLY A CA 1
ATOM 3182 C C . GLY A 1 411 ? -2.852 -65.562 -36.188 1 79.75 411 GLY A C 1
ATOM 3183 O O . GLY A 1 411 ? -3.164 -66.438 -36.969 1 79.75 411 GLY A O 1
ATOM 3184 N N . ARG A 1 412 ? -2.037 -64.562 -36.406 1 78.75 412 ARG A N 1
ATOM 3185 C CA . ARG A 1 412 ? -1.422 -64.5 -37.719 1 78.75 412 ARG A CA 1
ATOM 3186 C C . ARG A 1 412 ? -0.521 -65.688 -38 1 78.75 412 ARG A C 1
ATOM 3188 O O . ARG A 1 412 ? -0.617 -66.312 -39.062 1 78.75 412 ARG A O 1
ATOM 3195 N N . ILE A 1 413 ? 0.391 -66.062 -37.094 1 78.69 413 ILE A N 1
ATOM 3196 C CA . ILE A 1 413 ? 1.346 -67.188 -37.25 1 78.69 413 ILE A CA 1
ATOM 3197 C C . ILE A 1 413 ? 0.596 -68.5 -37.469 1 78.69 413 ILE A C 1
ATOM 3199 O O . ILE A 1 413 ? 0.936 -69.25 -38.344 1 78.69 413 ILE A O 1
ATOM 3203 N N . LEU A 1 414 ? -0.351 -68.75 -36.812 1 79.12 414 LEU A N 1
ATOM 3204 C CA . LEU A 1 414 ? -1.089 -70 -36.844 1 79.12 414 LEU A CA 1
ATOM 3205 C C . LEU A 1 414 ? -1.848 -70.125 -38.156 1 79.12 414 LEU A C 1
ATOM 3207 O O . LEU A 1 414 ? -1.905 -71.25 -38.75 1 79.12 414 LEU A O 1
ATOM 3211 N N . ARG A 1 415 ? -2.43 -69.062 -38.625 1 75.81 415 ARG A N 1
ATOM 3212 C CA . ARG A 1 415 ? -3.092 -69.062 -39.906 1 75.81 415 ARG A CA 1
ATOM 3213 C C . ARG A 1 415 ? -2.102 -69.375 -41.031 1 75.81 415 ARG A C 1
ATOM 3215 O O . ARG A 1 415 ? -2.398 -70.188 -41.906 1 75.81 415 ARG A O 1
ATOM 3222 N N . ASP A 1 416 ? -0.971 -68.688 -40.844 1 75.94 416 ASP A N 1
ATOM 3223 C CA . ASP A 1 416 ? 0.077 -68.938 -41.844 1 75.94 416 ASP A CA 1
ATOM 3224 C C . ASP A 1 416 ? 0.542 -70.375 -41.812 1 75.94 416 ASP A C 1
ATOM 3226 O O . ASP A 1 416 ? 0.75 -71 -42.875 1 75.94 416 ASP A O 1
ATOM 3230 N N . MET A 1 417 ? 0.637 -71 -40.75 1 79.62 417 MET A N 1
ATOM 3231 C CA . MET A 1 417 ? 1.055 -72.375 -40.594 1 79.62 417 MET A CA 1
ATOM 3232 C C . MET A 1 417 ? -0.021 -73.375 -41.094 1 79.62 417 MET A C 1
ATOM 3234 O O . MET A 1 417 ? 0.288 -74.375 -41.75 1 79.62 417 MET A O 1
ATOM 3238 N N . HIS A 1 418 ? -1.239 -73.062 -40.844 1 80.94 418 HIS A N 1
ATOM 3239 C CA . HIS A 1 418 ? -2.361 -73.875 -41.344 1 80.94 418 HIS A CA 1
ATOM 3240 C C . HIS A 1 418 ? -2.387 -73.875 -42.844 1 80.94 418 HIS A C 1
ATOM 3242 O O . HIS A 1 418 ? -2.457 -75 -43.469 1 80.94 418 HIS A O 1
ATOM 3248 N N . ASP A 1 419 ? -2.17 -72.688 -43.375 1 76.56 419 ASP A N 1
ATOM 3249 C CA . ASP A 1 419 ? -2.25 -72.562 -44.812 1 76.56 419 ASP A CA 1
ATOM 3250 C C . ASP A 1 419 ? -1.04 -73.188 -45.5 1 76.56 419 ASP A C 1
ATOM 3252 O O . ASP A 1 419 ? -1.164 -73.812 -46.562 1 76.56 419 ASP A O 1
ATOM 3256 N N . GLY A 1 420 ? 0.064 -73.188 -44.844 1 78.25 420 GLY A N 1
ATOM 3257 C CA . GLY A 1 420 ? 1.28 -73.75 -45.406 1 78.25 420 GLY A CA 1
ATOM 3258 C C . GLY A 1 420 ? 1.439 -75.25 -45.062 1 78.25 420 GLY A C 1
ATOM 3259 O O . GLY A 1 420 ? 1.209 -76.125 -45.938 1 78.25 420 GLY A O 1
ATOM 3260 N N . LEU A 1 421 ? 1.637 -75.562 -43.875 1 82.94 421 LEU A N 1
ATOM 3261 C CA . LEU A 1 421 ? 1.956 -76.875 -43.375 1 82.94 421 LEU A CA 1
ATOM 3262 C C . LEU A 1 421 ? 0.72 -77.812 -43.406 1 82.94 421 LEU A C 1
ATOM 3264 O O . LEU A 1 421 ? 0.802 -78.938 -43.75 1 82.94 421 LEU A O 1
ATOM 3268 N N . GLY A 1 422 ? -0.394 -77.25 -43.094 1 84.44 422 GLY A N 1
ATOM 3269 C CA . GLY A 1 422 ? -1.636 -78 -43.094 1 84.44 422 GLY A CA 1
ATOM 3270 C C . GLY A 1 422 ? -1.999 -78.562 -44.469 1 84.44 422 GLY A C 1
ATOM 3271 O O . GLY A 1 422 ? -2.309 -79.75 -44.625 1 84.44 422 GLY A O 1
ATOM 3272 N N . SER A 1 423 ? -1.886 -77.75 -45.438 1 83.88 423 SER A N 1
ATOM 3273 C CA . SER A 1 423 ? -2.184 -78.125 -46.812 1 83.88 423 SER A CA 1
ATOM 3274 C C . SER A 1 423 ? -1.225 -79.188 -47.281 1 83.88 423 SER A C 1
ATOM 3276 O O . SER A 1 423 ? -1.636 -80.125 -48 1 83.88 423 SER A O 1
ATOM 3278 N N . GLN A 1 424 ? -0.017 -79.188 -46.875 1 83.44 424 GLN A N 1
ATOM 3279 C CA . GLN A 1 424 ? 0.989 -80.188 -47.281 1 83.44 424 GLN A CA 1
ATOM 3280 C C . GLN A 1 424 ? 0.722 -81.5 -46.594 1 83.44 424 GLN A C 1
ATOM 3282 O O . GLN A 1 424 ? 0.842 -82.562 -47.25 1 83.44 424 GLN A O 1
ATOM 3287 N N . LEU A 1 425 ? 0.336 -81.5 -45.406 1 88.19 425 LEU A N 1
ATOM 3288 C CA . LEU A 1 425 ? 0.025 -82.688 -44.656 1 88.19 425 LEU A CA 1
ATOM 3289 C C . LEU A 1 425 ? -1.231 -83.375 -45.219 1 88.19 425 LEU A C 1
ATOM 3291 O O . LEU A 1 425 ? -1.277 -84.562 -45.375 1 88.19 425 LEU A O 1
ATOM 3295 N N . VAL A 1 426 ? -2.174 -82.625 -45.656 1 87.56 426 VAL A N 1
ATOM 3296 C CA . VAL A 1 426 ? -3.393 -83.125 -46.281 1 87.56 426 VAL A CA 1
ATOM 3297 C C . VAL A 1 426 ? -3.059 -83.812 -47.594 1 87.56 426 VAL A C 1
ATOM 3299 O O . VAL A 1 426 ? -3.551 -84.875 -47.906 1 87.56 426 VAL A O 1
ATOM 3302 N N . THR A 1 427 ? -2.189 -83.25 -48.312 1 85.5 427 THR A N 1
ATOM 3303 C CA . THR A 1 427 ? -1.73 -83.812 -49.594 1 85.5 427 THR A CA 1
ATOM 3304 C C . THR A 1 427 ? -0.994 -85.125 -49.375 1 85.5 427 THR A C 1
ATOM 3306 O O . THR A 1 427 ? -1.229 -86.062 -50.062 1 85.5 427 THR A O 1
ATOM 3309 N N . THR A 1 428 ? -0.229 -85.125 -48.406 1 88.69 428 THR A N 1
ATOM 3310 C CA . THR A 1 428 ? 0.529 -86.312 -48.031 1 88.69 428 THR A CA 1
ATOM 3311 C C . THR A 1 428 ? -0.407 -87.438 -47.625 1 88.69 428 THR A C 1
ATOM 3313 O O . THR A 1 428 ? -0.228 -88.625 -48.062 1 88.69 428 THR A O 1
ATOM 3316 N N . ILE A 1 429 ? -1.396 -87.188 -46.938 1 89.44 429 ILE A N 1
ATOM 3317 C CA . ILE A 1 429 ? -2.393 -88.188 -46.531 1 89.44 429 ILE A CA 1
ATOM 3318 C C . ILE A 1 429 ? -3.137 -88.75 -47.75 1 89.44 429 ILE A C 1
ATOM 3320 O O . ILE A 1 429 ? -3.322 -89.938 -47.875 1 89.44 429 ILE A O 1
ATOM 3324 N N . SER A 1 430 ? -3.451 -87.875 -48.594 1 90.44 430 SER A N 1
ATOM 3325 C CA . SER A 1 430 ? -4.148 -88.312 -49.812 1 90.44 430 SER A CA 1
ATOM 3326 C C . SER A 1 430 ? -3.291 -89.25 -50.656 1 90.44 430 SER A C 1
ATOM 3328 O O . SER A 1 430 ? -3.797 -90.188 -51.25 1 90.44 430 SER A O 1
ATOM 3330 N N . MET A 1 431 ? -2.031 -89.125 -50.688 1 88.81 431 MET A N 1
ATOM 3331 C CA . MET A 1 431 ? -1.085 -89.938 -51.438 1 88.81 431 MET A CA 1
ATOM 3332 C C . MET A 1 431 ? -0.955 -91.312 -50.781 1 88.81 431 MET A C 1
ATOM 3334 O O . MET A 1 431 ? -0.937 -92.312 -51.469 1 88.81 431 MET A O 1
ATOM 3338 N N . LEU A 1 432 ? -0.965 -91.25 -49.562 1 90 432 LEU A N 1
ATOM 3339 C CA . LEU A 1 432 ? -0.861 -92.5 -48.781 1 90 432 LEU A CA 1
ATOM 3340 C C . LEU A 1 432 ? -2.119 -93.375 -48.938 1 90 432 LEU A C 1
ATOM 3342 O O . LEU A 1 432 ? -2.035 -94.562 -49.125 1 90 432 LEU A O 1
ATOM 3346 N N . GLU A 1 433 ? -3.242 -92.688 -48.969 1 89.19 433 GLU A N 1
ATOM 3347 C CA . GLU A 1 433 ? -4.527 -93.375 -49.062 1 89.19 433 GLU A CA 1
ATOM 3348 C C . GLU A 1 433 ? -4.793 -93.875 -50.469 1 89.19 433 GLU A C 1
ATOM 3350 O O . GLU A 1 433 ? -5.449 -94.938 -50.656 1 89.19 433 GLU A O 1
ATOM 3355 N N . SER A 1 434 ? -4.227 -93.25 -51.438 1 89.06 434 SER A N 1
ATOM 3356 C CA . SER A 1 434 ? -4.426 -93.688 -52.844 1 89.06 434 SER A CA 1
ATOM 3357 C C . SER A 1 434 ? -3.631 -94.938 -53.188 1 89.06 434 SER A C 1
ATOM 3359 O O . SER A 1 434 ? -3.947 -95.625 -54.125 1 89.06 434 SER A O 1
ATOM 3361 N N . GLY A 1 435 ? -2.65 -95.25 -52.438 1 87.12 435 GLY A N 1
ATOM 3362 C CA . GLY A 1 435 ? -1.822 -96.438 -52.656 1 87.12 435 GLY A CA 1
ATOM 3363 C C . GLY A 1 435 ? -0.984 -96.375 -53.906 1 87.12 435 GLY A C 1
ATOM 3364 O O . GLY A 1 435 ? -0.281 -97.312 -54.281 1 87.12 435 GLY A O 1
ATOM 3365 N N . LYS A 1 436 ? -1.087 -95.375 -54.562 1 86.12 436 LYS A N 1
ATOM 3366 C CA . LYS A 1 436 ? -0.429 -95.25 -55.844 1 86.12 436 LYS A CA 1
ATOM 3367 C C . LYS A 1 436 ? 0.986 -94.688 -55.688 1 86.12 436 LYS A C 1
ATOM 3369 O O . LYS A 1 436 ? 1.818 -94.812 -56.594 1 86.12 436 LYS A O 1
ATOM 3374 N N . ALA A 1 437 ? 1.294 -94.125 -54.469 1 86.38 437 ALA A N 1
ATOM 3375 C CA . ALA A 1 437 ? 2.588 -93.5 -54.25 1 86.38 437 ALA A CA 1
ATOM 3376 C C . ALA A 1 437 ? 3.574 -94.438 -53.594 1 86.38 437 ALA A C 1
ATOM 3378 O O . ALA A 1 437 ? 3.209 -95.188 -52.656 1 86.38 437 ALA A O 1
ATOM 3379 N N . SER A 1 438 ? 4.77 -94.375 -54.062 1 88.12 438 SER A N 1
ATOM 3380 C CA . SER A 1 438 ? 5.832 -95.188 -53.469 1 88.12 438 SER A CA 1
ATOM 3381 C C . SER A 1 438 ? 6.34 -94.562 -52.156 1 88.12 438 SER A C 1
ATOM 3383 O O . SER A 1 438 ? 6.199 -93.312 -51.969 1 88.12 438 SER A O 1
ATOM 3385 N N . SER A 1 439 ? 6.887 -95.312 -51.312 1 88.44 439 SER A N 1
ATOM 3386 C CA . SER A 1 439 ? 7.402 -94.875 -50.031 1 88.44 439 SER A CA 1
ATOM 3387 C C . SER A 1 439 ? 8.43 -93.75 -50.219 1 88.44 439 SER A C 1
ATOM 3389 O O . SER A 1 439 ? 8.438 -92.75 -49.438 1 88.44 439 SER A O 1
ATOM 3391 N N . PRO A 1 440 ? 9.25 -93.812 -51.219 1 85.56 440 PRO A N 1
ATOM 3392 C CA . PRO A 1 440 ? 10.211 -92.75 -51.438 1 85.56 440 PRO A CA 1
ATOM 3393 C C . PRO A 1 440 ? 9.547 -91.438 -51.844 1 85.56 440 PRO A C 1
ATOM 3395 O O . PRO A 1 440 ? 10 -90.312 -51.438 1 85.56 440 PRO A O 1
ATOM 3398 N N . GLU A 1 441 ? 8.461 -91.5 -52.5 1 83.5 441 GLU A N 1
ATOM 3399 C CA . GLU A 1 441 ? 7.73 -90.312 -52.938 1 83.5 441 GLU A CA 1
ATOM 3400 C C . GLU A 1 441 ? 7.062 -89.625 -51.75 1 83.5 441 GLU A C 1
ATOM 3402 O O . GLU A 1 441 ? 7.059 -88.438 -51.625 1 83.5 441 GLU A O 1
ATOM 3407 N N . ILE A 1 442 ? 6.57 -90.438 -50.875 1 88.88 442 ILE A N 1
ATOM 3408 C CA . ILE A 1 442 ? 5.922 -89.938 -49.688 1 88.88 442 ILE A CA 1
ATOM 3409 C C . ILE A 1 442 ? 6.965 -89.312 -48.75 1 88.88 442 ILE A C 1
ATOM 3411 O O . ILE A 1 442 ? 6.719 -88.25 -48.156 1 88.88 442 ILE A O 1
ATOM 3415 N N . ALA A 1 443 ? 8.062 -89.938 -48.656 1 89.06 443 ALA A N 1
ATOM 3416 C CA . ALA A 1 443 ? 9.148 -89.438 -47.812 1 89.06 443 ALA A CA 1
ATOM 3417 C C . ALA A 1 443 ? 9.602 -88.062 -48.281 1 89.06 443 ALA A C 1
ATOM 3419 O O . ALA A 1 443 ? 9.93 -87.188 -47.469 1 89.06 443 ALA A O 1
ATOM 3420 N N . VAL A 1 444 ? 9.562 -87.75 -49.531 1 82.44 444 VAL A N 1
ATOM 3421 C CA . VAL A 1 444 ? 9.93 -86.438 -50.094 1 82.44 444 VAL A CA 1
ATOM 3422 C C . VAL A 1 444 ? 8.93 -85.375 -49.656 1 82.44 444 VAL A C 1
ATOM 3424 O O . VAL A 1 444 ? 9.312 -84.25 -49.344 1 82.44 444 VAL A O 1
ATOM 3427 N N . GLN A 1 445 ? 7.684 -85.812 -49.562 1 85.38 445 GLN A N 1
ATOM 3428 C CA . GLN A 1 445 ? 6.648 -84.875 -49.156 1 85.38 445 GLN A CA 1
ATOM 3429 C C . GLN A 1 445 ? 6.742 -84.5 -47.688 1 85.38 445 GLN A C 1
ATOM 3431 O O . GLN A 1 445 ? 6.566 -83.375 -47.281 1 85.38 445 GLN A O 1
ATOM 3436 N N . VAL A 1 446 ? 6.973 -85.438 -46.875 1 89.38 446 VAL A N 1
ATOM 3437 C CA . VAL A 1 446 ? 7.105 -85.25 -45.438 1 89.38 446 VAL A CA 1
ATOM 3438 C C . VAL A 1 446 ? 8.367 -84.438 -45.156 1 89.38 446 VAL A C 1
ATOM 3440 O O . VAL A 1 446 ? 8.359 -83.562 -44.281 1 89.38 446 VAL A O 1
ATOM 3443 N N . ARG A 1 447 ? 9.414 -84.688 -45.844 1 87.62 447 ARG A N 1
ATOM 3444 C CA . ARG A 1 447 ? 10.633 -83.938 -45.719 1 87.62 447 ARG A CA 1
ATOM 3445 C C . ARG A 1 447 ? 10.391 -82.438 -46.156 1 87.62 447 ARG A C 1
ATOM 3447 O O . ARG A 1 447 ? 10.969 -81.562 -45.562 1 87.62 447 ARG A O 1
ATOM 3454 N N . HIS A 1 448 ? 9.578 -82.312 -47.125 1 84.06 448 HIS A N 1
ATOM 3455 C CA . HIS A 1 448 ? 9.195 -80.938 -47.562 1 84.06 448 HIS A CA 1
ATOM 3456 C C . HIS A 1 448 ? 8.445 -80.188 -46.469 1 84.06 448 HIS A C 1
ATOM 3458 O O . HIS A 1 448 ? 8.695 -79 -46.25 1 84.06 448 HIS A O 1
ATOM 3464 N N . ALA A 1 449 ? 7.547 -80.875 -45.844 1 87.06 449 ALA A N 1
ATOM 3465 C CA . ALA A 1 449 ? 6.805 -80.312 -44.719 1 87.06 449 ALA A CA 1
ATOM 3466 C C . ALA A 1 449 ? 7.746 -79.938 -43.594 1 87.06 449 ALA A C 1
ATOM 3468 O O . ALA A 1 449 ? 7.625 -78.812 -43 1 87.06 449 ALA A O 1
ATOM 3469 N N . LEU A 1 450 ? 8.695 -80.812 -43.25 1 87.88 450 LEU A N 1
ATOM 3470 C CA . LEU A 1 450 ? 9.68 -80.562 -42.219 1 87.88 450 LEU A CA 1
ATOM 3471 C C . LEU A 1 450 ? 10.562 -79.375 -42.562 1 87.88 450 LEU A C 1
ATOM 3473 O O . LEU A 1 450 ? 10.836 -78.5 -41.719 1 87.88 450 LEU A O 1
ATOM 3477 N N . ASP A 1 451 ? 11 -79.312 -43.781 1 85.81 451 ASP A N 1
ATOM 3478 C CA . ASP A 1 451 ? 11.828 -78.25 -44.25 1 85.81 451 ASP A CA 1
ATOM 3479 C C . ASP A 1 451 ? 11.039 -76.938 -44.25 1 85.81 451 ASP A C 1
ATOM 3481 O O . ASP A 1 451 ? 11.586 -75.875 -43.906 1 85.81 451 ASP A O 1
ATOM 3485 N N . SER A 1 452 ? 9.758 -77 -44.656 1 82.38 452 SER A N 1
ATOM 3486 C CA . SER A 1 452 ? 8.891 -75.875 -44.594 1 82.38 452 SER A CA 1
ATOM 3487 C C . SER A 1 452 ? 8.758 -75.312 -43.188 1 82.38 452 SER A C 1
ATOM 3489 O O . SER A 1 452 ? 8.789 -74.125 -42.969 1 82.38 452 SER A O 1
ATOM 3491 N N . LEU A 1 453 ? 8.656 -76.125 -42.219 1 84 453 LEU A N 1
ATOM 3492 C CA . LEU A 1 453 ? 8.602 -75.75 -40.812 1 84 453 LEU A CA 1
ATOM 3493 C C . LEU A 1 453 ? 9.898 -75.062 -40.375 1 84 453 LEU A C 1
ATOM 3495 O O . LEU A 1 453 ? 9.883 -74 -39.75 1 84 453 LEU A O 1
ATOM 3499 N N . LYS A 1 454 ? 11.016 -75.75 -40.75 1 82.38 454 LYS A N 1
ATOM 3500 C CA . LYS A 1 454 ? 12.328 -75.25 -40.375 1 82.38 454 LYS A CA 1
ATOM 3501 C C . LYS A 1 454 ? 12.586 -73.875 -41.031 1 82.38 454 LYS A C 1
ATOM 3503 O O . LYS A 1 454 ? 13.133 -72.938 -40.375 1 82.38 454 LYS A O 1
ATOM 3508 N N . LEU A 1 455 ? 12.172 -73.688 -42.25 1 79.38 455 LEU A N 1
ATOM 3509 C CA . LEU A 1 455 ? 12.32 -72.438 -42.938 1 79.38 455 LEU A CA 1
ATOM 3510 C C . LEU A 1 455 ? 11.43 -71.375 -42.344 1 79.38 455 LEU A C 1
ATOM 3512 O O . LEU A 1 455 ? 11.805 -70.188 -42.281 1 79.38 455 LEU A O 1
ATOM 3516 N N . SER A 1 456 ? 10.219 -71.688 -41.844 1 77.12 456 SER A N 1
ATOM 3517 C CA . SER A 1 456 ? 9.336 -70.812 -41.156 1 77.12 456 SER A CA 1
ATOM 3518 C C . SER A 1 456 ? 9.977 -70.25 -39.875 1 77.12 456 SER A C 1
ATOM 3520 O O . SER A 1 456 ? 9.828 -69.125 -39.5 1 77.12 456 SER A O 1
ATOM 3522 N N . ILE A 1 457 ? 10.688 -71.125 -39.188 1 76.94 457 ILE A N 1
ATOM 3523 C CA . ILE A 1 457 ? 11.414 -70.75 -37.969 1 76.94 457 ILE A CA 1
ATOM 3524 C C . ILE A 1 457 ? 12.562 -69.812 -38.344 1 76.94 457 ILE A C 1
ATOM 3526 O O . ILE A 1 457 ? 12.75 -68.75 -37.688 1 76.94 457 ILE A O 1
ATOM 3530 N N . ASP A 1 458 ? 13.289 -70.125 -39.438 1 75.81 458 ASP A N 1
ATOM 3531 C CA . ASP A 1 458 ? 14.43 -69.312 -39.844 1 75.81 458 ASP A CA 1
ATOM 3532 C C . ASP A 1 458 ? 13.977 -67.875 -40.344 1 75.81 458 ASP A C 1
ATOM 3534 O O . ASP A 1 458 ? 14.672 -66.938 -40.125 1 75.81 458 ASP A O 1
ATOM 3538 N N . ALA A 1 459 ? 12.883 -67.875 -41.062 1 72 459 ALA A N 1
ATOM 3539 C CA . ALA A 1 459 ? 12.359 -66.625 -41.625 1 72 459 ALA A CA 1
ATOM 3540 C C . ALA A 1 459 ? 12 -65.625 -40.531 1 72 459 ALA A C 1
ATOM 3542 O O . ALA A 1 459 ? 11.812 -64.438 -40.781 1 72 459 ALA A O 1
ATOM 3543 N N . MET A 1 460 ? 12.023 -66 -39.344 1 66.88 460 MET A N 1
ATOM 3544 C CA . MET A 1 460 ? 11.742 -65.188 -38.188 1 66.88 460 MET A CA 1
ATOM 3545 C C . MET A 1 460 ? 12.938 -64.312 -37.844 1 66.88 460 MET A C 1
ATOM 3547 O O . MET A 1 460 ? 12.789 -63.25 -37.219 1 66.88 460 MET A O 1
ATOM 3551 N N . GLN A 1 461 ? 14.023 -65 -38.188 1 65.19 461 GLN A N 1
ATOM 3552 C CA . GLN A 1 461 ? 15.203 -64.125 -37.969 1 65.19 461 GLN A CA 1
ATOM 3553 C C . GLN A 1 461 ? 15.258 -63 -38.969 1 65.19 461 GLN A C 1
ATOM 3555 O O . GLN A 1 461 ? 15.18 -63.219 -40.188 1 65.19 461 GLN A O 1
ATOM 3560 N N . ASP A 1 462 ? 14.969 -61.844 -38.531 1 64 462 ASP A N 1
ATOM 3561 C CA . ASP A 1 462 ? 15.039 -60.688 -39.375 1 64 462 ASP A CA 1
ATOM 3562 C C . ASP A 1 462 ? 16.375 -60.594 -40.125 1 64 462 ASP A C 1
ATOM 3564 O O . ASP A 1 462 ? 17.422 -60.469 -39.469 1 64 462 ASP A O 1
ATOM 3568 N N . THR A 1 463 ? 16.375 -60.875 -41.406 1 70.62 463 THR A N 1
ATOM 3569 C CA . THR A 1 463 ? 17.594 -60.812 -42.188 1 70.62 463 THR A CA 1
ATOM 3570 C C . THR A 1 463 ? 17.844 -59.375 -42.688 1 70.62 463 THR A C 1
ATOM 3572 O O . THR A 1 463 ? 18.828 -59.125 -43.406 1 70.62 463 THR A O 1
ATOM 3575 N N . GLY A 1 464 ? 16.938 -58.406 -42.25 1 73.62 464 GLY A N 1
ATOM 3576 C CA . GLY A 1 464 ? 17.094 -57 -42.688 1 73.62 464 GLY A CA 1
ATOM 3577 C C . GLY A 1 464 ? 16.984 -56.844 -44.188 1 73.62 464 GLY A C 1
ATOM 3578 O O . GLY A 1 464 ? 17.625 -56 -44.781 1 73.62 464 GLY A O 1
ATOM 3579 N N . GLY A 1 465 ? 16.391 -57.75 -44.906 1 81.69 465 GLY A N 1
ATOM 3580 C CA . GLY A 1 465 ? 16.25 -57.656 -46.344 1 81.69 465 GLY A CA 1
ATOM 3581 C C . GLY A 1 465 ? 17.438 -58.219 -47.094 1 81.69 465 GLY A C 1
ATOM 3582 O O . GLY A 1 465 ? 17.578 -57.969 -48.312 1 81.69 465 GLY A O 1
ATOM 3583 N N . ASP A 1 466 ? 18.312 -58.906 -46.344 1 87.12 466 ASP A N 1
ATOM 3584 C CA . ASP A 1 466 ? 19.5 -59.5 -47 1 87.12 466 ASP A CA 1
ATOM 3585 C C . ASP A 1 466 ? 19.141 -60.812 -47.688 1 87.12 466 ASP A C 1
ATOM 3587 O O . ASP A 1 466 ? 19.219 -61.875 -47.062 1 87.12 466 ASP A O 1
ATOM 3591 N N . LEU A 1 467 ? 18.922 -60.75 -49 1 90.12 467 LEU A N 1
ATOM 3592 C CA . LEU A 1 467 ? 18.484 -61.906 -49.75 1 90.12 467 LEU A CA 1
ATOM 3593 C C . LEU A 1 467 ? 19.625 -62.906 -49.906 1 90.12 467 LEU A C 1
ATOM 3595 O O . LEU A 1 467 ? 19.391 -64.125 -50 1 90.12 467 LEU A O 1
ATOM 3599 N N . ALA A 1 468 ? 20.828 -62.375 -50 1 90.31 468 ALA A N 1
ATOM 3600 C CA . ALA A 1 468 ? 21.969 -63.281 -50.062 1 90.31 468 ALA A CA 1
ATOM 3601 C C . ALA A 1 468 ? 22.031 -64.188 -48.812 1 90.31 468 ALA A C 1
ATOM 3603 O O . ALA A 1 468 ? 22.344 -65.375 -48.906 1 90.31 468 ALA A O 1
ATOM 3604 N N . ALA A 1 469 ? 21.734 -63.531 -47.656 1 88.25 469 ALA A N 1
ATOM 3605 C CA . ALA A 1 469 ? 21.719 -64.312 -46.406 1 88.25 469 ALA A CA 1
ATOM 3606 C C . ALA A 1 469 ? 20.578 -65.312 -46.438 1 88.25 469 ALA A C 1
ATOM 3608 O O . ALA A 1 469 ? 20.75 -66.438 -45.938 1 88.25 469 ALA A O 1
ATOM 3609 N N . VAL A 1 470 ? 19.484 -65 -46.969 1 88.69 470 VAL A N 1
ATOM 3610 C CA . VAL A 1 470 ? 18.328 -65.875 -47.094 1 88.69 470 VAL A CA 1
ATOM 3611 C C . VAL A 1 470 ? 18.688 -67.062 -47.938 1 88.69 470 VAL A C 1
ATOM 3613 O O . VAL A 1 470 ? 18.391 -68.188 -47.562 1 88.69 470 VAL A O 1
ATOM 3616 N N . LEU A 1 471 ? 19.375 -66.875 -49.031 1 90.81 471 LEU A N 1
ATOM 3617 C CA . LEU A 1 471 ? 19.766 -67.938 -49.938 1 90.81 471 LEU A CA 1
ATOM 3618 C C . LEU A 1 471 ? 20.859 -68.812 -49.281 1 90.81 471 LEU A C 1
ATOM 3620 O O . LEU A 1 471 ? 20.891 -70 -49.5 1 90.81 471 LEU A O 1
ATOM 3624 N N . GLY A 1 472 ? 21.734 -68.062 -48.594 1 88.06 472 GLY A N 1
ATOM 3625 C CA . GLY A 1 472 ? 22.734 -68.875 -47.875 1 88.06 472 GLY A CA 1
ATOM 3626 C C . GLY A 1 472 ? 22.125 -69.812 -46.844 1 88.06 472 GLY A C 1
ATOM 3627 O O . GLY A 1 472 ? 22.578 -70.938 -46.719 1 88.06 472 GLY A O 1
ATOM 3628 N N . ASN A 1 473 ? 21.094 -69.375 -46.094 1 86.06 473 ASN A N 1
ATOM 3629 C CA . ASN A 1 473 ? 20.391 -70.188 -45.156 1 86.06 473 ASN A CA 1
ATOM 3630 C C . ASN A 1 473 ? 19.688 -71.375 -45.844 1 86.06 473 ASN A C 1
ATOM 3632 O O . ASN A 1 473 ? 19.656 -72.5 -45.312 1 86.06 473 ASN A O 1
ATOM 3636 N N . LEU A 1 474 ? 19.125 -71.062 -46.875 1 87.56 474 LEU A N 1
ATOM 3637 C CA . LEU A 1 474 ? 18.469 -72.125 -47.688 1 87.56 474 LEU A CA 1
ATOM 3638 C C . LEU A 1 474 ? 19.469 -73.188 -48.125 1 87.56 474 LEU A C 1
ATOM 3640 O O . LEU A 1 474 ? 19.172 -74.375 -48.062 1 87.56 474 LEU A O 1
ATOM 3644 N N . ARG A 1 475 ? 20.609 -72.688 -48.656 1 88.19 475 ARG A N 1
ATOM 3645 C CA . ARG A 1 475 ? 21.672 -73.625 -49.062 1 88.19 475 ARG A CA 1
ATOM 3646 C C . ARG A 1 475 ? 22.078 -74.5 -47.875 1 88.19 475 ARG A C 1
ATOM 3648 O O . ARG A 1 475 ? 22.234 -75.75 -48.062 1 88.19 475 ARG A O 1
ATOM 3655 N N . TYR A 1 476 ? 22.234 -73.875 -46.812 1 86.94 476 TYR A N 1
ATOM 3656 C CA . TYR A 1 476 ? 22.656 -74.562 -45.625 1 86.94 476 TYR A CA 1
ATOM 3657 C C . TYR A 1 476 ? 21.625 -75.625 -45.25 1 86.94 476 TYR A C 1
ATOM 3659 O O . TYR A 1 476 ? 21.984 -76.75 -44.938 1 86.94 476 TYR A O 1
ATOM 3667 N N . ARG A 1 477 ? 20.375 -75.375 -45.344 1 82.88 477 ARG A N 1
ATOM 3668 C CA . ARG A 1 477 ? 19.297 -76.25 -44.906 1 82.88 477 ARG A CA 1
ATOM 3669 C C . ARG A 1 477 ? 19 -77.312 -45.938 1 82.88 477 ARG A C 1
ATOM 3671 O O . ARG A 1 477 ? 18.688 -78.438 -45.562 1 82.88 477 ARG A O 1
ATOM 3678 N N . LEU A 1 478 ? 19.016 -76.938 -47.125 1 85.81 478 LEU A N 1
ATOM 3679 C CA . LEU A 1 478 ? 18.531 -77.812 -48.156 1 85.81 478 LEU A CA 1
ATOM 3680 C C . LEU A 1 478 ? 19.703 -78.562 -48.844 1 85.81 478 LEU A C 1
ATOM 3682 O O . LEU A 1 478 ? 19.5 -79.562 -49.5 1 85.81 478 LEU A O 1
ATOM 3686 N N . GLY A 1 479 ? 20.891 -78.125 -48.625 1 84.81 479 GLY A N 1
ATOM 3687 C CA . GLY A 1 479 ? 22.078 -78.75 -49.219 1 84.81 479 GLY A CA 1
ATOM 3688 C C . GLY A 1 479 ? 22.172 -80.25 -49.031 1 84.81 479 GLY A C 1
ATOM 3689 O O . GLY A 1 479 ? 22.266 -81 -50 1 84.81 479 GLY A O 1
ATOM 3690 N N . PRO A 1 480 ? 22.125 -80.625 -47.812 1 82.12 480 PRO A N 1
ATOM 3691 C CA . PRO A 1 480 ? 22.234 -82.062 -47.562 1 82.12 480 PRO A CA 1
ATOM 3692 C C . PRO A 1 480 ? 21.156 -82.875 -48.25 1 82.12 480 PRO A C 1
ATOM 3694 O O . PRO A 1 480 ? 21.422 -83.938 -48.781 1 82.12 480 PRO A O 1
ATOM 3697 N N . ARG A 1 481 ? 20.031 -82.375 -48.406 1 81.31 481 ARG A N 1
ATOM 3698 C CA . ARG A 1 481 ? 18.922 -83.062 -49.031 1 81.31 481 ARG A CA 1
ATOM 3699 C C . ARG A 1 481 ? 19.141 -83.125 -50.562 1 81.31 481 ARG A C 1
ATOM 3701 O O . ARG A 1 481 ? 18.844 -84.188 -51.156 1 81.31 481 ARG A O 1
ATOM 3708 N N . ILE A 1 482 ? 19.609 -82.125 -51 1 85.44 482 ILE A N 1
ATOM 3709 C CA . ILE A 1 482 ? 19.891 -82.062 -52.438 1 85.44 482 ILE A CA 1
ATOM 3710 C C . ILE A 1 482 ? 21 -83.062 -52.781 1 85.44 482 ILE A C 1
ATOM 3712 O O . ILE A 1 482 ? 20.922 -83.812 -53.75 1 85.44 482 ILE A O 1
ATOM 3716 N N . ALA A 1 483 ? 21.938 -83.125 -51.969 1 83.5 483 ALA A N 1
ATOM 3717 C CA . ALA A 1 483 ? 23.047 -84 -52.188 1 83.5 483 ALA A CA 1
ATOM 3718 C C . ALA A 1 483 ? 22.594 -85.5 -52.062 1 83.5 483 ALA A C 1
ATOM 3720 O O . ALA A 1 483 ? 23 -86.312 -52.844 1 83.5 483 ALA A O 1
ATOM 3721 N N . ASP A 1 484 ? 21.766 -85.688 -51.156 1 81.12 484 ASP A N 1
ATOM 3722 C CA . ASP A 1 484 ? 21.234 -87 -50.938 1 81.12 484 ASP A CA 1
ATOM 3723 C C . ASP A 1 484 ? 20.391 -87.438 -52.125 1 81.12 484 ASP A C 1
ATOM 3725 O O . ASP A 1 484 ? 20.266 -88.688 -52.375 1 81.12 484 ASP A O 1
ATOM 3729 N N . GLY A 1 485 ? 19.812 -86.562 -52.781 1 81 485 GLY A N 1
ATOM 3730 C CA . GLY A 1 485 ? 19 -86.875 -53.969 1 81 485 GLY A CA 1
ATOM 3731 C C . GLY A 1 485 ? 19.828 -87.125 -55.188 1 81 485 GLY A C 1
ATOM 3732 O O . GLY A 1 485 ? 19.281 -87.438 -56.25 1 81 485 GLY A O 1
ATOM 3733 N N . GLY A 1 486 ? 21.172 -87 -55.031 1 83.81 486 GLY A N 1
ATOM 3734 C CA . GLY A 1 486 ? 22.078 -87.312 -56.125 1 83.81 486 GLY A CA 1
ATOM 3735 C C . GLY A 1 486 ? 22.25 -86.125 -57.094 1 83.81 486 GLY A C 1
ATOM 3736 O O . GLY A 1 486 ? 22.688 -86.312 -58.219 1 83.81 486 GLY A O 1
ATOM 3737 N N . LEU A 1 487 ? 21.922 -85.062 -56.688 1 89.06 487 LEU A N 1
ATOM 3738 C CA . LEU A 1 487 ? 22.016 -83.875 -57.531 1 89.06 487 LEU A CA 1
ATOM 3739 C C . LEU A 1 487 ? 23.234 -83.062 -57.188 1 89.06 487 LEU A C 1
ATOM 3741 O O . LEU A 1 487 ? 23.547 -82.875 -56 1 89.06 487 LEU A O 1
ATOM 3745 N N . ASP A 1 488 ? 24.078 -82.625 -58.188 1 91.38 488 ASP A N 1
ATOM 3746 C CA . ASP A 1 488 ? 25.141 -81.625 -57.969 1 91.38 488 ASP A CA 1
ATOM 3747 C C . ASP A 1 488 ? 24.594 -80.25 -57.938 1 91.38 488 ASP A C 1
ATOM 3749 O O . ASP A 1 488 ? 23.922 -79.812 -58.875 1 91.38 488 ASP A O 1
ATOM 3753 N N . ILE A 1 489 ? 24.719 -79.625 -56.906 1 88.81 489 ILE A N 1
ATOM 3754 C CA . ILE A 1 489 ? 24.141 -78.25 -56.781 1 88.81 489 ILE A CA 1
ATOM 3755 C C . ILE A 1 489 ? 25.234 -77.25 -56.906 1 88.81 489 ILE A C 1
ATOM 3757 O O . ILE A 1 489 ? 26.312 -77.375 -56.312 1 88.81 489 ILE A O 1
ATOM 3761 N N . HIS A 1 490 ? 25.125 -76.25 -57.781 1 91.62 490 HIS A N 1
ATOM 3762 C CA . HIS A 1 490 ? 26.016 -75.062 -57.969 1 91.62 490 HIS A CA 1
ATOM 3763 C C . HIS A 1 490 ? 25.328 -73.812 -57.531 1 91.62 490 HIS A C 1
ATOM 3765 O O . HIS A 1 490 ? 24.266 -73.438 -58.062 1 91.62 490 HIS A O 1
ATOM 3771 N N . TRP A 1 491 ? 25.844 -73.188 -56.531 1 91.5 491 TRP A N 1
ATOM 3772 C CA . TRP A 1 491 ? 25.312 -71.938 -56.031 1 91.5 491 TRP A CA 1
ATOM 3773 C C . TRP A 1 491 ? 26.125 -70.75 -56.531 1 91.5 491 TRP A C 1
ATOM 3775 O O . TRP A 1 491 ? 27.297 -70.562 -56.219 1 91.5 491 TRP A O 1
ATOM 3785 N N . GLU A 1 492 ? 25.625 -69.938 -57.375 1 92.44 492 GLU A N 1
ATOM 3786 C CA . GLU A 1 492 ? 26.25 -68.688 -57.906 1 92.44 492 GLU A CA 1
ATOM 3787 C C . GLU A 1 492 ? 25.453 -67.438 -57.531 1 92.44 492 GLU A C 1
ATOM 3789 O O . GLU A 1 492 ? 24.688 -66.938 -58.344 1 92.44 492 GLU A O 1
ATOM 3794 N N . VAL A 1 493 ? 25.641 -67.062 -56.375 1 92.69 493 VAL A N 1
ATOM 3795 C CA . VAL A 1 493 ? 24.922 -65.875 -55.875 1 92.69 493 VAL A CA 1
ATOM 3796 C C . VAL A 1 493 ? 25.875 -64.688 -55.844 1 92.69 493 VAL A C 1
ATOM 3798 O O . VAL A 1 493 ? 26.922 -64.688 -55.188 1 92.69 493 VAL A O 1
ATOM 3801 N N . GLU A 1 494 ? 25.594 -63.625 -56.562 1 90.31 494 GLU A N 1
ATOM 3802 C CA . GLU A 1 494 ? 26.391 -62.406 -56.531 1 90.31 494 GLU A CA 1
ATOM 3803 C C . GLU A 1 494 ? 26.016 -61.531 -55.344 1 90.31 494 GLU A C 1
ATOM 3805 O O . GLU A 1 494 ? 25.141 -61.875 -54.562 1 90.31 494 GLU A O 1
ATOM 3810 N N . ARG A 1 495 ? 26.812 -60.469 -55.25 1 90.31 495 ARG A N 1
ATOM 3811 C CA . ARG A 1 495 ? 26.438 -59.469 -54.25 1 90.31 495 ARG A CA 1
ATOM 3812 C C . ARG A 1 495 ? 25.109 -58.812 -54.562 1 90.31 495 ARG A C 1
ATOM 3814 O O . ARG A 1 495 ? 24.938 -58.312 -55.688 1 90.31 495 ARG A O 1
ATOM 3821 N N . LEU A 1 496 ? 24.188 -58.969 -53.656 1 91.62 496 LEU A N 1
ATOM 3822 C CA . LEU A 1 496 ? 22.859 -58.406 -53.875 1 91.62 496 LEU A CA 1
ATOM 3823 C C . LEU A 1 496 ? 22.625 -57.188 -52.969 1 91.62 496 LEU A C 1
ATOM 3825 O O . LEU A 1 496 ? 23.062 -57.188 -51.812 1 91.62 496 LEU A O 1
ATOM 3829 N N . PRO A 1 497 ? 22.016 -56.188 -53.469 1 90.88 497 PRO A N 1
ATOM 3830 C CA . PRO A 1 497 ? 21.656 -55.094 -52.594 1 90.88 497 PRO A CA 1
ATOM 3831 C C . PRO A 1 497 ? 20.609 -55.469 -51.531 1 90.88 497 PRO A C 1
ATOM 3833 O O . PRO A 1 497 ? 19.766 -56.312 -51.781 1 90.88 497 PRO A O 1
ATOM 3836 N N . ALA A 1 498 ? 20.766 -54.969 -50.344 1 90.25 498 ALA A N 1
ATOM 3837 C CA . ALA A 1 498 ? 19.781 -55.219 -49.312 1 90.25 498 ALA A CA 1
ATOM 3838 C C . ALA A 1 498 ? 18.453 -54.531 -49.656 1 90.25 498 ALA A C 1
ATOM 3840 O O . ALA A 1 498 ? 18.422 -53.406 -50.125 1 90.25 498 ALA A O 1
ATOM 3841 N N . LEU A 1 499 ? 17.375 -55.25 -49.5 1 89.5 499 LEU A N 1
ATOM 3842 C CA . LEU A 1 499 ? 16.031 -54.719 -49.719 1 89.5 499 LEU A CA 1
ATOM 3843 C C . LEU A 1 499 ? 15.352 -54.344 -48.406 1 89.5 499 LEU A C 1
ATOM 3845 O O . LEU A 1 499 ? 14.742 -55.219 -47.781 1 89.5 499 LEU A O 1
ATOM 3849 N N . ALA A 1 500 ? 15.328 -53.156 -48.094 1 85 500 ALA A N 1
ATOM 3850 C CA . ALA A 1 500 ? 14.789 -52.688 -46.812 1 85 500 ALA A CA 1
ATOM 3851 C C . ALA A 1 500 ? 13.312 -53.031 -46.688 1 85 500 ALA A C 1
ATOM 3853 O O . ALA A 1 500 ? 12.812 -53.25 -45.562 1 85 500 ALA A O 1
ATOM 3854 N N . HIS A 1 501 ? 12.664 -53.125 -47.844 1 82.69 501 HIS A N 1
ATOM 3855 C CA . HIS A 1 501 ? 11.227 -53.344 -47.781 1 82.69 501 HIS A CA 1
ATOM 3856 C C . HIS A 1 501 ? 10.891 -54.844 -47.719 1 82.69 501 HIS A C 1
ATOM 3858 O O . HIS A 1 501 ? 9.719 -55.188 -47.594 1 82.69 501 HIS A O 1
ATOM 3864 N N . PHE A 1 502 ? 11.836 -55.719 -47.812 1 83 502 PHE A N 1
ATOM 3865 C CA . PHE A 1 502 ? 11.602 -57.156 -47.812 1 83 502 PHE A CA 1
ATOM 3866 C C . PHE A 1 502 ? 11.469 -57.688 -46.406 1 83 502 PHE A C 1
ATOM 3868 O O . PHE A 1 502 ? 12.461 -58.031 -45.75 1 83 502 PHE A O 1
ATOM 3875 N N . THR A 1 503 ? 10.211 -57.688 -45.906 1 79.69 503 THR A N 1
ATOM 3876 C CA . THR A 1 503 ? 9.844 -58.062 -44.562 1 79.69 503 THR A CA 1
ATOM 3877 C C . THR A 1 503 ? 10.086 -59.562 -44.344 1 79.69 503 THR A C 1
ATOM 3879 O O . THR A 1 503 ? 10.344 -60.312 -45.281 1 79.69 503 THR A O 1
ATOM 3882 N N . ALA A 1 504 ? 9.977 -60.031 -43.062 1 77.5 504 ALA A N 1
ATOM 3883 C CA . ALA A 1 504 ? 10.125 -61.438 -42.719 1 77.5 504 ALA A CA 1
ATOM 3884 C C . ALA A 1 504 ? 9.094 -62.281 -43.438 1 77.5 504 ALA A C 1
ATOM 3886 O O . ALA A 1 504 ? 9.391 -63.438 -43.812 1 77.5 504 ALA A O 1
ATOM 3887 N N . ARG A 1 505 ? 7.977 -61.719 -43.719 1 78.38 505 ARG A N 1
ATOM 3888 C CA . ARG A 1 505 ? 6.918 -62.438 -44.406 1 78.38 505 ARG A CA 1
ATOM 3889 C C . ARG A 1 505 ? 7.305 -62.688 -45.875 1 78.38 505 ARG A C 1
ATOM 3891 O O . ARG A 1 505 ? 7.086 -63.781 -46.375 1 78.38 505 ARG A O 1
ATOM 3898 N N . LYS A 1 506 ? 7.824 -61.719 -46.469 1 86.69 506 LYS A N 1
ATOM 3899 C CA . LYS A 1 506 ? 8.242 -61.844 -47.844 1 86.69 506 LYS A CA 1
ATOM 3900 C C . LYS A 1 506 ? 9.398 -62.844 -48 1 86.69 506 LYS A C 1
ATOM 3902 O O . LYS A 1 506 ? 9.445 -63.625 -48.938 1 86.69 506 LYS A O 1
ATOM 3907 N N . VAL A 1 507 ? 10.266 -62.75 -46.969 1 87.38 507 VAL A N 1
ATOM 3908 C CA . VAL A 1 507 ? 11.367 -63.688 -46.938 1 87.38 507 VAL A CA 1
ATOM 3909 C C . VAL A 1 507 ? 10.82 -65.125 -46.875 1 87.38 507 VAL A C 1
ATOM 3911 O O . VAL A 1 507 ? 11.281 -66 -47.594 1 87.38 507 VAL A O 1
ATOM 3914 N N . GLN A 1 508 ? 9.859 -65.312 -46.031 1 82.31 508 GLN A N 1
ATOM 3915 C CA . GLN A 1 508 ? 9.242 -66.625 -45.875 1 82.31 508 GLN A CA 1
ATOM 3916 C C . GLN A 1 508 ? 8.609 -67.062 -47.188 1 82.31 508 GLN A C 1
ATOM 3918 O O . GLN A 1 508 ? 8.789 -68.25 -47.594 1 82.31 508 GLN A O 1
ATOM 3923 N N . GLU A 1 509 ? 7.887 -66.25 -47.781 1 86.19 509 GLU A N 1
ATOM 3924 C CA . GLU A 1 509 ? 7.242 -66.562 -49.062 1 86.19 509 GLU A CA 1
ATOM 3925 C C . GLU A 1 509 ? 8.273 -66.938 -50.094 1 86.19 509 GLU A C 1
ATOM 3927 O O . GLU A 1 509 ? 8.055 -67.875 -50.875 1 86.19 509 GLU A O 1
ATOM 3932 N N . LEU A 1 510 ? 9.305 -66.25 -50.188 1 90.56 510 LEU A N 1
ATOM 3933 C CA . LEU A 1 510 ? 10.375 -66.5 -51.125 1 90.56 510 LEU A CA 1
ATOM 3934 C C . LEU A 1 510 ? 11 -67.875 -50.812 1 90.56 510 LEU A C 1
ATOM 3936 O O . LEU A 1 510 ? 11.25 -68.688 -51.719 1 90.56 510 LEU A O 1
ATOM 3940 N N . GLN A 1 511 ? 11.273 -68.125 -49.562 1 88.69 511 GLN A N 1
ATOM 3941 C CA . GLN A 1 511 ? 11.875 -69.375 -49.156 1 88.69 511 GLN A CA 1
ATOM 3942 C C . GLN A 1 511 ? 10.961 -70.562 -49.5 1 88.69 511 GLN A C 1
ATOM 3944 O O . GLN A 1 511 ? 11.43 -71.625 -50 1 88.69 511 GLN A O 1
ATOM 3949 N N . TYR A 1 512 ? 9.648 -70.438 -49.312 1 84.56 512 TYR A N 1
ATOM 3950 C CA . TYR A 1 512 ? 8.695 -71.438 -49.688 1 84.56 512 TYR A CA 1
ATOM 3951 C C . TYR A 1 512 ? 8.664 -71.688 -51.188 1 84.56 512 TYR A C 1
ATOM 3953 O O . TYR A 1 512 ? 8.586 -72.812 -51.656 1 84.56 512 TYR A O 1
ATOM 3961 N N . LEU A 1 513 ? 8.719 -70.625 -51.812 1 89.5 513 LEU A N 1
ATOM 3962 C CA . LEU A 1 513 ? 8.719 -70.688 -53.281 1 89.5 513 LEU A CA 1
ATOM 3963 C C . LEU A 1 513 ? 9.938 -71.438 -53.781 1 89.5 513 LEU A C 1
ATOM 3965 O O . LEU A 1 513 ? 9.812 -72.375 -54.625 1 89.5 513 LEU A O 1
ATOM 3969 N N . LEU A 1 514 ? 11.086 -71.125 -53.281 1 90.5 514 LEU A N 1
ATOM 3970 C CA . LEU A 1 514 ? 12.328 -71.812 -53.688 1 90.5 514 LEU A CA 1
ATOM 3971 C C . LEU A 1 514 ? 12.336 -73.25 -53.25 1 90.5 514 LEU A C 1
ATOM 3973 O O . LEU A 1 514 ? 12.82 -74.125 -53.969 1 90.5 514 LEU A O 1
ATOM 3977 N N . LEU A 1 515 ? 11.852 -73.438 -52.031 1 86.06 515 LEU A N 1
ATOM 3978 C CA . LEU A 1 515 ? 11.727 -74.812 -51.562 1 86.06 515 LEU A CA 1
ATOM 3979 C C . LEU A 1 515 ? 10.844 -75.625 -52.469 1 86.06 515 LEU A C 1
ATOM 3981 O O . LEU A 1 515 ? 11.164 -76.75 -52.781 1 86.06 515 LEU A O 1
ATOM 3985 N N . GLU A 1 516 ? 9.75 -75 -52.906 1 86.31 516 GLU A N 1
ATOM 3986 C CA . GLU A 1 516 ? 8.859 -75.688 -53.844 1 86.31 516 GLU A CA 1
ATOM 3987 C C . GLU A 1 516 ? 9.57 -76 -55.156 1 86.31 516 GLU A C 1
ATOM 3989 O O . GLU A 1 516 ? 9.414 -77.125 -55.688 1 86.31 516 GLU A O 1
ATOM 3994 N N . GLY A 1 517 ? 10.312 -75.125 -55.625 1 88.06 517 GLY A N 1
ATOM 3995 C CA . GLY A 1 517 ? 11.094 -75.375 -56.844 1 88.06 517 GLY A CA 1
ATOM 3996 C C . GLY A 1 517 ? 12.109 -76.5 -56.719 1 88.06 517 GLY A C 1
ATOM 3997 O O . GLY A 1 517 ? 12.203 -77.312 -57.594 1 88.06 517 GLY A O 1
ATOM 3998 N N . ILE A 1 518 ? 12.844 -76.438 -55.656 1 88.12 518 ILE A N 1
ATOM 3999 C CA . ILE A 1 518 ? 13.875 -77.438 -55.406 1 88.12 518 ILE A CA 1
ATOM 4000 C C . ILE A 1 518 ? 13.234 -78.812 -55.219 1 88.12 518 ILE A C 1
ATOM 4002 O O . ILE A 1 518 ? 13.742 -79.75 -55.75 1 88.12 518 ILE A O 1
ATOM 4006 N N . THR A 1 519 ? 12.094 -78.812 -54.562 1 84.06 519 THR A N 1
ATOM 4007 C CA . THR A 1 519 ? 11.367 -80.062 -54.375 1 84.06 519 THR A CA 1
ATOM 4008 C C . THR A 1 519 ? 10.859 -80.625 -55.688 1 84.06 519 THR A C 1
ATOM 4010 O O . THR A 1 519 ? 10.906 -81.875 -55.938 1 84.06 519 THR A O 1
ATOM 4013 N N . ASN A 1 520 ? 10.43 -79.812 -56.5 1 85.06 520 ASN A N 1
ATOM 4014 C CA . ASN A 1 520 ? 9.984 -80.188 -57.844 1 85.06 520 ASN A CA 1
ATOM 4015 C C . ASN A 1 520 ? 11.133 -80.812 -58.656 1 85.06 520 ASN A C 1
ATOM 4017 O O . ASN A 1 520 ? 10.938 -81.812 -59.375 1 85.06 520 ASN A O 1
ATOM 4021 N N . VAL A 1 521 ? 12.273 -80.312 -58.562 1 87.94 521 VAL A N 1
ATOM 4022 C CA . VAL A 1 521 ? 13.445 -80.812 -59.25 1 87.94 521 VAL A CA 1
ATOM 4023 C C . VAL A 1 521 ? 13.789 -82.25 -58.719 1 87.94 521 VAL A C 1
ATOM 4025 O O . VAL A 1 521 ? 14.039 -83.125 -59.5 1 87.94 521 VAL A O 1
ATOM 4028 N N . LEU A 1 522 ? 13.727 -82.375 -57.5 1 84.06 522 LEU A N 1
ATOM 4029 C CA . LEU A 1 522 ? 14.078 -83.625 -56.844 1 84.06 522 LEU A CA 1
ATOM 4030 C C . LEU A 1 522 ? 13.062 -84.75 -57.188 1 84.06 522 LEU A C 1
ATOM 4032 O O . LEU A 1 522 ? 13.422 -85.875 -57.375 1 84.06 522 LEU A O 1
ATOM 4036 N N . GLN A 1 523 ? 11.828 -84.312 -57.438 1 81.44 523 GLN A N 1
ATOM 4037 C CA . GLN A 1 523 ? 10.758 -85.312 -57.625 1 81.44 523 GLN A CA 1
ATOM 4038 C C . GLN A 1 523 ? 10.508 -85.625 -59.094 1 81.44 523 GLN A C 1
ATOM 4040 O O . GLN A 1 523 ? 10.234 -86.75 -59.469 1 81.44 523 GLN A O 1
ATOM 4045 N N . HIS A 1 524 ? 10.625 -84.562 -59.875 1 85.06 524 HIS A N 1
ATOM 4046 C CA . HIS A 1 524 ? 10.047 -84.688 -61.188 1 85.06 524 HIS A CA 1
ATOM 4047 C C . HIS A 1 524 ? 11.094 -84.562 -62.281 1 85.06 524 HIS A C 1
ATOM 4049 O O . HIS A 1 524 ? 10.914 -85 -63.406 1 85.06 524 HIS A O 1
ATOM 4055 N N . ALA A 1 525 ? 12.211 -84 -62.031 1 87.12 525 ALA A N 1
ATOM 4056 C CA . ALA A 1 525 ? 13.102 -83.5 -63.094 1 87.12 525 ALA A CA 1
ATOM 4057 C C . ALA A 1 525 ? 14.094 -84.625 -63.5 1 87.12 525 ALA A C 1
ATOM 4059 O O . ALA A 1 525 ? 14.648 -84.625 -64.562 1 87.12 525 ALA A O 1
ATOM 4060 N N . ARG A 1 526 ? 14.32 -85.562 -62.688 1 88.69 526 ARG A N 1
ATOM 4061 C CA . ARG A 1 526 ? 15.383 -86.562 -62.906 1 88.69 526 ARG A CA 1
ATOM 4062 C C . ARG A 1 526 ? 16.672 -85.875 -63.375 1 88.69 526 ARG A C 1
ATOM 4064 O O . ARG A 1 526 ? 17.266 -86.312 -64.375 1 88.69 526 ARG A O 1
ATOM 4071 N N . ALA A 1 527 ? 16.969 -84.875 -62.844 1 92.56 527 ALA A N 1
ATOM 4072 C CA . ALA A 1 527 ? 18.125 -84 -63.188 1 92.56 527 ALA A CA 1
ATOM 4073 C C . ALA A 1 527 ? 19.375 -84.5 -62.438 1 92.56 527 ALA A C 1
ATOM 4075 O O . ALA A 1 527 ? 19.266 -85.25 -61.438 1 92.56 527 ALA A O 1
ATOM 4076 N N . THR A 1 528 ? 20.562 -84.188 -62.906 1 92.56 528 THR A N 1
ATOM 4077 C CA . THR A 1 528 ? 21.812 -84.5 -62.25 1 92.56 528 THR A CA 1
ATOM 4078 C C . THR A 1 528 ? 22.484 -83.25 -61.688 1 92.56 528 THR A C 1
ATOM 4080 O O . THR A 1 528 ? 23.406 -83.375 -60.875 1 92.56 528 THR A O 1
ATOM 4083 N N . ALA A 1 529 ? 22.031 -82.188 -62.188 1 94 529 ALA A N 1
ATOM 4084 C CA . ALA A 1 529 ? 22.641 -81 -61.719 1 94 529 ALA A CA 1
ATOM 4085 C C . ALA A 1 529 ? 21.578 -79.875 -61.531 1 94 529 ALA A C 1
ATOM 4087 O O . ALA A 1 529 ? 20.625 -79.812 -62.312 1 94 529 ALA A O 1
ATOM 4088 N N . LEU A 1 530 ? 21.703 -79.125 -60.5 1 93.81 530 LEU A N 1
ATOM 4089 C CA . LEU A 1 530 ? 20.859 -77.938 -60.188 1 93.81 530 LEU A CA 1
ATOM 4090 C C . LEU A 1 530 ? 21.719 -76.688 -59.938 1 93.81 530 LEU A C 1
ATOM 4092 O O . LEU A 1 530 ? 22.688 -76.75 -59.188 1 93.81 530 LEU A O 1
ATOM 4096 N N . THR A 1 531 ? 21.531 -75.625 -60.688 1 94.44 531 THR A N 1
ATOM 4097 C CA . THR A 1 531 ? 22.25 -74.375 -60.5 1 94.44 531 THR A CA 1
ATOM 4098 C C . THR A 1 531 ? 21.328 -73.25 -60 1 94.44 531 THR A C 1
ATOM 4100 O O . THR A 1 531 ? 20.25 -73.062 -60.531 1 94.44 531 THR A O 1
ATOM 4103 N N . VAL A 1 532 ? 21.672 -72.75 -58.875 1 94.31 532 VAL A N 1
ATOM 4104 C CA . VAL A 1 532 ? 20.953 -71.625 -58.312 1 94.31 532 VAL A CA 1
ATOM 4105 C C . VAL A 1 532 ? 21.766 -70.312 -58.531 1 94.31 532 VAL A C 1
ATOM 4107 O O . VAL A 1 532 ? 22.922 -70.25 -58.094 1 94.31 532 VAL A O 1
ATOM 4110 N N . THR A 1 533 ? 21.266 -69.375 -59.312 1 95.19 533 THR A N 1
ATOM 4111 C CA . THR A 1 533 ? 21.938 -68.062 -59.562 1 95.19 533 THR A CA 1
ATOM 4112 C C . THR A 1 533 ? 21.094 -66.938 -59.094 1 95.19 533 THR A C 1
ATOM 4114 O O . THR A 1 533 ? 19.859 -67 -59.094 1 95.19 533 THR A O 1
ATOM 4117 N N . ALA A 1 534 ? 21.703 -66 -58.531 1 96 534 ALA A N 1
ATOM 4118 C CA . ALA A 1 534 ? 21.047 -64.75 -58.125 1 96 534 ALA A CA 1
ATOM 4119 C C . ALA A 1 534 ? 21.891 -63.531 -58.469 1 96 534 ALA A C 1
ATOM 4121 O O . ALA A 1 534 ? 23.094 -63.5 -58.188 1 96 534 ALA A O 1
ATOM 4122 N N . HIS A 1 535 ? 21.375 -62.625 -59.219 1 94.88 535 HIS A N 1
ATOM 4123 C CA . HIS A 1 535 ? 22.078 -61.375 -59.594 1 94.88 535 HIS A CA 1
ATOM 4124 C C . HIS A 1 535 ? 21.109 -60.219 -59.656 1 94.88 535 HIS A C 1
ATOM 4126 O O . HIS A 1 535 ? 19.906 -60.406 -59.906 1 94.88 535 HIS A O 1
ATOM 4132 N N . ALA A 1 536 ? 21.656 -59.094 -59.469 1 94.75 536 ALA A N 1
ATOM 4133 C CA . ALA A 1 536 ? 20.859 -57.875 -59.594 1 94.75 536 ALA A CA 1
ATOM 4134 C C . ALA A 1 536 ? 20.953 -57.281 -61 1 94.75 536 ALA A C 1
ATOM 4136 O O . ALA A 1 536 ? 22.047 -57.125 -61.531 1 94.75 536 ALA A O 1
ATOM 4137 N N . ASP A 1 537 ? 19.844 -57.188 -61.531 1 92.88 537 ASP A N 1
ATOM 4138 C CA . ASP A 1 537 ? 19.766 -56.469 -62.781 1 92.88 537 ASP A CA 1
ATOM 4139 C C . ASP A 1 537 ? 19.375 -55 -62.531 1 92.88 537 ASP A C 1
ATOM 4141 O O . ASP A 1 537 ? 18.203 -54.656 -62.406 1 92.88 537 ASP A O 1
ATOM 4145 N N . MET A 1 538 ? 20.312 -54.125 -62.625 1 92 538 MET A N 1
ATOM 4146 C CA . MET A 1 538 ? 20.109 -52.719 -62.281 1 92 538 MET A CA 1
ATOM 4147 C C . MET A 1 538 ? 19.312 -52 -63.375 1 92 538 MET A C 1
ATOM 4149 O O . MET A 1 538 ? 18.625 -51.031 -63.094 1 92 538 MET A O 1
ATOM 4153 N N . ASP A 1 539 ? 19.406 -52.531 -64.562 1 90 539 ASP A N 1
ATOM 4154 C CA . ASP A 1 539 ? 18.656 -51.938 -65.688 1 90 539 ASP A CA 1
ATOM 4155 C C . ASP A 1 539 ? 17.156 -52.219 -65.5 1 90 539 ASP A C 1
ATOM 4157 O O . ASP A 1 539 ? 16.344 -51.312 -65.688 1 90 539 ASP A O 1
ATOM 4161 N N . ALA A 1 540 ? 16.812 -53.375 -65.125 1 92 540 ALA A N 1
ATOM 4162 C CA . ALA A 1 540 ? 15.406 -53.719 -64.938 1 92 540 ALA A CA 1
ATOM 4163 C C . ALA A 1 540 ? 14.938 -53.469 -63.5 1 92 540 ALA A C 1
ATOM 4165 O O . ALA A 1 540 ? 13.742 -53.562 -63.219 1 92 540 ALA A O 1
ATOM 4166 N N . GLN A 1 541 ? 15.836 -53.062 -62.656 1 92.81 541 GLN A N 1
ATOM 4167 C CA . GLN A 1 541 ? 15.586 -52.75 -61.25 1 92.81 541 GLN A CA 1
ATOM 4168 C C . GLN A 1 541 ? 14.977 -53.938 -60.531 1 92.81 541 GLN A C 1
ATOM 4170 O O . GLN A 1 541 ? 13.984 -53.812 -59.812 1 92.81 541 GLN A O 1
ATOM 4175 N N . VAL A 1 542 ? 15.469 -55.031 -60.844 1 94.69 542 VAL A N 1
ATOM 4176 C CA . VAL A 1 542 ? 14.992 -56.25 -60.219 1 94.69 542 VAL A CA 1
ATOM 4177 C C . VAL A 1 542 ? 16.172 -57.125 -59.812 1 94.69 542 VAL A C 1
ATOM 4179 O O . VAL A 1 542 ? 17.281 -57 -60.344 1 94.69 542 VAL A O 1
ATOM 4182 N N . ILE A 1 543 ? 15.969 -57.969 -58.781 1 95.38 543 ILE A N 1
ATOM 4183 C CA . ILE A 1 543 ? 16.859 -59.094 -58.469 1 95.38 543 ILE A CA 1
ATOM 4184 C C . ILE A 1 543 ? 16.297 -60.375 -59.094 1 95.38 543 ILE A C 1
ATOM 4186 O O . ILE A 1 543 ? 15.133 -60.719 -58.875 1 95.38 543 ILE A O 1
ATOM 4190 N N . ARG A 1 544 ? 17.094 -61.094 -59.875 1 96 544 ARG A N 1
ATOM 4191 C CA . ARG A 1 544 ? 16.656 -62.344 -60.5 1 96 544 ARG A CA 1
ATOM 4192 C C . ARG A 1 544 ? 17.266 -63.531 -59.812 1 96 544 ARG A C 1
ATOM 4194 O O . ARG A 1 544 ? 18.484 -63.656 -59.688 1 96 544 ARG A O 1
ATOM 4201 N N . ILE A 1 545 ? 16.438 -64.375 -59.281 1 96 545 ILE A N 1
ATOM 4202 C CA . ILE A 1 545 ? 16.844 -65.625 -58.719 1 96 545 ILE A CA 1
ATOM 4203 C C . ILE A 1 545 ? 16.375 -66.75 -59.625 1 96 545 ILE A C 1
ATOM 4205 O O . ILE A 1 545 ? 15.195 -66.875 -59.938 1 96 545 ILE A O 1
ATOM 4209 N N . THR A 1 546 ? 17.328 -67.562 -60.094 1 95.88 546 THR A N 1
ATOM 4210 C CA . THR A 1 546 ? 17 -68.625 -61.062 1 95.88 546 THR A CA 1
ATOM 4211 C C . THR A 1 546 ? 17.391 -70 -60.562 1 95.88 546 THR A C 1
ATOM 4213 O O . THR A 1 546 ? 18.484 -70.188 -60.031 1 95.88 546 THR A O 1
ATOM 4216 N N . LEU A 1 547 ? 16.5 -70.875 -60.562 1 94.81 547 LEU A N 1
ATOM 4217 C CA . LEU A 1 547 ? 16.734 -72.312 -60.344 1 94.81 547 LEU A CA 1
ATOM 4218 C C . LEU A 1 547 ? 16.734 -73 -61.688 1 94.81 547 LEU A C 1
ATOM 4220 O O . LEU A 1 547 ? 15.719 -73.125 -62.375 1 94.81 547 LEU A O 1
ATOM 4224 N N . ALA A 1 548 ? 17.875 -73.562 -62.094 1 95.19 548 ALA A N 1
ATOM 4225 C CA . ALA A 1 548 ? 18 -74.25 -63.375 1 95.19 548 ALA A CA 1
ATOM 4226 C C . ALA A 1 548 ? 18.453 -75.688 -63.156 1 95.19 548 ALA A C 1
ATOM 4228 O O . ALA A 1 548 ? 19.359 -75.938 -62.375 1 95.19 548 ALA A O 1
ATOM 4229 N N . ASP A 1 549 ? 17.75 -76.5 -63.812 1 94.06 549 ASP A N 1
ATOM 4230 C CA . ASP A 1 549 ? 18.125 -77.875 -63.75 1 94.06 549 ASP A CA 1
ATOM 4231 C C . ASP A 1 549 ? 18.297 -78.5 -65.125 1 94.06 549 ASP A C 1
ATOM 4233 O O . ASP A 1 549 ? 17.906 -77.875 -66.125 1 94.06 549 ASP A O 1
ATOM 4237 N N . ASN A 1 550 ? 18.922 -79.688 -65.375 1 92.81 550 ASN A N 1
ATOM 4238 C CA . ASN A 1 550 ? 19.141 -80.312 -66.625 1 92.81 550 ASN A CA 1
ATOM 4239 C C . ASN A 1 550 ? 18.25 -81.562 -66.75 1 92.81 550 ASN A C 1
ATOM 4241 O O . ASN A 1 550 ? 18.703 -82.625 -67.25 1 92.81 550 ASN A O 1
ATOM 4245 N N . GLY A 1 551 ? 17.094 -81.438 -66.312 1 91.25 551 GLY A N 1
ATOM 4246 C CA . GLY A 1 551 ? 16.188 -82.562 -66.25 1 91.25 551 GLY A CA 1
ATOM 4247 C C . GLY A 1 551 ? 15.422 -82.812 -67.562 1 91.25 551 GLY A C 1
ATOM 4248 O O . GLY A 1 551 ? 15.773 -82.188 -68.562 1 91.25 551 GLY A O 1
ATOM 4249 N N . ARG A 1 552 ? 14.422 -83.625 -67.5 1 90.94 552 ARG A N 1
ATOM 4250 C CA . ARG A 1 552 ? 13.68 -84.125 -68.688 1 90.94 552 ARG A CA 1
ATOM 4251 C C . ARG A 1 552 ? 12.734 -83 -69.188 1 90.94 552 ARG A C 1
ATOM 4253 O O . ARG A 1 552 ? 12.234 -83.062 -70.312 1 90.94 552 ARG A O 1
ATOM 4260 N N . GLY A 1 553 ? 12.562 -81.875 -68.5 1 88.12 553 GLY A N 1
ATOM 4261 C CA . GLY A 1 553 ? 11.68 -80.812 -68.875 1 88.12 553 GLY A CA 1
ATOM 4262 C C . GLY A 1 553 ? 10.211 -81.188 -68.875 1 88.12 553 GLY A C 1
ATOM 4263 O O . GLY A 1 553 ? 9.875 -82.375 -68.562 1 88.12 553 GLY A O 1
ATOM 4264 N N . PHE A 1 554 ? 9.328 -80.25 -68.875 1 84.12 554 PHE A N 1
ATOM 4265 C CA . PHE A 1 554 ? 7.895 -80.5 -69 1 84.12 554 PHE A CA 1
ATOM 4266 C C . PHE A 1 554 ? 7.223 -79.5 -69.875 1 84.12 554 PHE A C 1
ATOM 4268 O O . PHE A 1 554 ? 7.836 -78.5 -70.25 1 84.12 554 PHE A O 1
ATOM 4275 N N . ASP A 1 555 ? 6.094 -79.875 -70.5 1 80.44 555 ASP A N 1
ATOM 4276 C CA . ASP A 1 555 ? 5.348 -79 -71.375 1 80.44 555 ASP A CA 1
ATOM 4277 C C . ASP A 1 555 ? 4.633 -77.875 -70.562 1 80.44 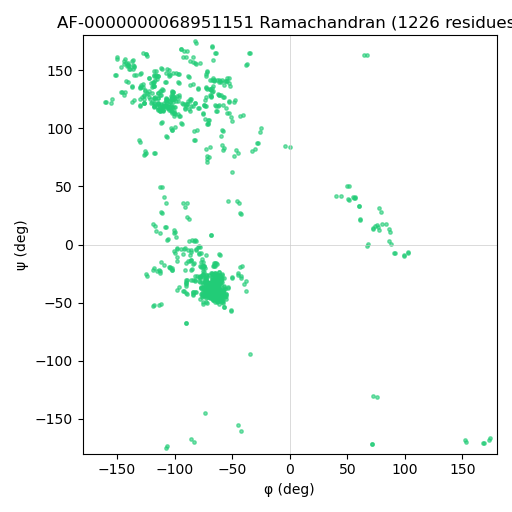555 ASP A C 1
ATOM 4279 O O . ASP A 1 555 ? 3.672 -78.188 -69.812 1 80.44 555 ASP A O 1
ATOM 4283 N N . THR A 1 556 ? 5.172 -76.688 -70.625 1 76.38 556 THR A N 1
ATOM 4284 C CA . THR A 1 556 ? 4.652 -75.562 -69.875 1 76.38 556 THR A CA 1
ATOM 4285 C C . THR A 1 556 ? 3.24 -75.188 -70.312 1 76.38 556 THR A C 1
ATOM 4287 O O . THR A 1 556 ? 2.482 -74.625 -69.562 1 76.38 556 THR A O 1
ATOM 4290 N N . GLY A 1 557 ? 2.857 -75.5 -71.562 1 68.31 557 GLY A N 1
ATOM 4291 C CA . GLY A 1 557 ? 1.533 -75.25 -72.062 1 68.31 557 GLY A CA 1
ATOM 4292 C C . GLY A 1 557 ? 0.505 -76.312 -71.688 1 68.31 557 GLY A C 1
ATOM 4293 O O . GLY A 1 557 ? -0.683 -76 -71.562 1 68.31 557 GLY A O 1
ATOM 4294 N N . ALA A 1 558 ? 0.734 -77.625 -71.688 1 61.06 558 ALA A N 1
ATOM 4295 C CA . ALA A 1 558 ? -0.189 -78.75 -71.438 1 61.06 558 ALA A CA 1
ATOM 4296 C C . ALA A 1 558 ? -0.487 -78.875 -70 1 61.06 558 ALA A C 1
ATOM 4298 O O . ALA A 1 558 ? -1.525 -79.438 -69.625 1 61.06 558 ALA A O 1
ATOM 4299 N N . THR A 1 559 ? 0.494 -78.688 -69.25 1 56.56 559 THR A N 1
ATOM 4300 C CA . THR A 1 559 ? 0.323 -78.938 -67.812 1 56.56 559 THR A CA 1
ATOM 4301 C C . THR A 1 559 ? -0.539 -77.875 -67.125 1 56.56 559 THR A C 1
ATOM 4303 O O . THR A 1 559 ? -0.14 -76.688 -67.062 1 56.56 559 THR A O 1
ATOM 4306 N N . ARG A 1 560 ? -1.796 -77.938 -67.438 1 53 560 ARG A N 1
ATOM 4307 C CA . ARG A 1 560 ? -2.633 -77.125 -66.5 1 53 560 ARG A CA 1
ATOM 4308 C C . ARG A 1 560 ? -2.037 -77.062 -65.125 1 53 560 ARG A C 1
ATOM 4310 O O . ARG A 1 560 ? -1.918 -78.062 -64.438 1 53 560 ARG A O 1
ATOM 4317 N N . GLY A 1 561 ? -1.165 -76.25 -64.938 1 56.44 561 GLY A N 1
ATOM 4318 C CA . GLY A 1 561 ? -0.359 -75.875 -63.781 1 56.44 561 GLY A CA 1
ATOM 4319 C C . GLY A 1 561 ? -0.755 -76.625 -62.5 1 56.44 561 GLY A C 1
ATOM 4320 O O . GLY A 1 561 ? -1.832 -76.375 -61.938 1 56.44 561 GLY A O 1
ATOM 4321 N N . GLY A 1 562 ? -0.254 -77.75 -62.312 1 64.94 562 GLY A N 1
ATOM 4322 C CA . GLY A 1 562 ? -0.544 -78.438 -61.062 1 64.94 562 GLY A CA 1
ATOM 4323 C C . GLY A 1 562 ? -0.606 -77.562 -59.875 1 64.94 562 GLY A C 1
ATOM 4324 O O . GLY A 1 562 ? -0.317 -76.375 -59.969 1 64.94 562 GLY A O 1
ATOM 4325 N N . ARG A 1 563 ? -1.256 -77.875 -58.906 1 71.12 563 ARG A N 1
ATOM 4326 C CA . ARG A 1 563 ? -1.456 -77.125 -57.656 1 71.12 563 ARG A CA 1
ATOM 4327 C C . ARG A 1 563 ? -0.158 -76.5 -57.188 1 71.12 563 ARG A C 1
ATOM 4329 O O . ARG A 1 563 ? -0.163 -75.375 -56.719 1 71.12 563 ARG A O 1
ATOM 4336 N N . GLY A 1 564 ? 0.912 -77.125 -57.562 1 76.19 564 GLY A N 1
ATOM 4337 C CA . GLY A 1 564 ? 2.195 -76.625 -57.094 1 76.19 564 GLY A CA 1
ATOM 4338 C C . GLY A 1 564 ? 2.627 -75.375 -57.875 1 76.19 564 GLY A C 1
ATOM 4339 O O . GLY A 1 564 ? 3.096 -74.375 -57.25 1 76.19 564 GLY A O 1
ATOM 4340 N N . LEU A 1 565 ? 2.443 -75.375 -59.188 1 81.56 565 LEU A N 1
ATOM 4341 C CA . LEU A 1 565 ? 2.869 -74.25 -60 1 81.56 565 LEU A CA 1
ATOM 4342 C C . LEU A 1 565 ? 2.004 -73 -59.75 1 81.56 565 LEU A C 1
ATOM 4344 O O . LEU A 1 565 ? 2.504 -71.875 -59.719 1 81.56 565 LEU A O 1
ATOM 4348 N N . ARG A 1 566 ? 0.786 -73.25 -59.469 1 83.06 566 ARG A N 1
ATOM 4349 C CA . ARG A 1 566 ? -0.112 -72.188 -59.125 1 83.06 566 ARG A CA 1
ATOM 4350 C C . ARG A 1 566 ? 0.272 -71.562 -57.781 1 83.06 566 ARG A C 1
ATOM 4352 O O . ARG A 1 566 ? 0.267 -70.312 -57.625 1 83.06 566 ARG A O 1
ATOM 4359 N N . ASN A 1 567 ? 0.561 -72.438 -56.875 1 81.44 567 ASN A N 1
ATOM 4360 C CA . ASN A 1 567 ? 0.996 -71.938 -55.562 1 81.44 567 ASN A CA 1
ATOM 4361 C C . ASN A 1 567 ? 2.26 -71.125 -55.656 1 81.44 567 ASN A C 1
ATOM 4363 O O . ASN A 1 567 ? 2.412 -70.125 -54.938 1 81.44 567 ASN A O 1
ATOM 4367 N N . MET A 1 568 ? 3.127 -71.5 -56.562 1 88.06 568 MET A N 1
ATOM 4368 C CA . MET A 1 568 ? 4.371 -70.75 -56.75 1 88.06 568 MET A CA 1
ATOM 4369 C C . MET A 1 568 ? 4.105 -69.375 -57.344 1 88.06 568 MET A C 1
ATOM 4371 O O . MET A 1 568 ? 4.746 -68.375 -56.969 1 88.06 568 MET A O 1
ATOM 4375 N N . GLN A 1 569 ? 3.141 -69.312 -58.219 1 89.5 569 GLN A N 1
ATOM 4376 C CA . GLN A 1 569 ? 2.773 -68 -58.812 1 89.5 569 GLN A CA 1
ATOM 4377 C C . GLN A 1 569 ? 2.146 -67.062 -57.781 1 89.5 569 GLN A C 1
ATOM 4379 O O . GLN A 1 569 ? 2.439 -65.875 -57.75 1 89.5 569 GLN A O 1
ATOM 4384 N N . VAL A 1 570 ? 1.307 -67.688 -56.938 1 87.5 570 VAL A N 1
ATOM 4385 C CA . VAL A 1 570 ? 0.661 -66.938 -55.875 1 87.5 570 VAL A CA 1
ATOM 4386 C C . VAL A 1 570 ? 1.714 -66.375 -54.906 1 87.5 570 VAL A C 1
ATOM 4388 O O . VAL A 1 570 ? 1.652 -65.188 -54.5 1 87.5 570 VAL A O 1
ATOM 4391 N N . ARG A 1 571 ? 2.684 -67.125 -54.625 1 87.56 571 ARG A N 1
ATOM 4392 C CA . ARG A 1 571 ? 3.734 -66.688 -53.688 1 87.56 571 ARG A CA 1
ATOM 4393 C C . ARG A 1 571 ? 4.641 -65.625 -54.312 1 87.56 571 ARG A C 1
ATOM 4395 O O . ARG A 1 571 ? 5.133 -64.75 -53.625 1 87.56 571 ARG A O 1
ATOM 4402 N N . ALA A 1 572 ? 4.887 -65.812 -55.625 1 92.44 572 ALA A N 1
ATOM 4403 C CA . ALA A 1 572 ? 5.668 -64.812 -56.312 1 92.44 572 ALA A CA 1
ATOM 4404 C C . ALA A 1 572 ? 4.949 -63.469 -56.312 1 92.44 572 ALA A C 1
ATOM 4406 O O . ALA A 1 572 ? 5.578 -62.406 -56.125 1 92.44 572 ALA A O 1
ATOM 4407 N N . ALA A 1 573 ? 3.658 -63.5 -56.469 1 90.69 573 ALA A N 1
ATOM 4408 C CA . ALA A 1 573 ? 2.859 -62.281 -56.438 1 90.69 573 ALA A CA 1
ATOM 4409 C C . ALA A 1 573 ? 2.85 -61.688 -55.062 1 90.69 573 ALA A C 1
ATOM 4411 O O . ALA A 1 573 ? 2.842 -60.438 -54.906 1 90.69 573 ALA A O 1
ATOM 4412 N N . ALA A 1 574 ? 2.895 -62.469 -54.062 1 87.25 574 ALA A N 1
ATOM 4413 C CA . ALA A 1 574 ? 2.857 -62 -52.656 1 87.25 574 ALA A CA 1
ATOM 4414 C C . ALA A 1 574 ? 4.117 -61.219 -52.312 1 87.25 574 ALA A C 1
ATOM 4416 O O . ALA A 1 574 ? 4.094 -60.344 -51.438 1 87.25 574 ALA A O 1
ATOM 4417 N N . ILE A 1 575 ? 5.238 -61.438 -52.969 1 90.12 575 ILE A N 1
ATOM 4418 C CA . ILE A 1 575 ? 6.469 -60.719 -52.688 1 90.12 575 ILE A CA 1
ATOM 4419 C C . ILE A 1 575 ? 6.641 -59.594 -53.688 1 90.12 575 ILE A C 1
ATOM 4421 O O . ILE A 1 575 ? 7.695 -58.938 -53.75 1 90.12 575 ILE A O 1
ATOM 4425 N N . GLY A 1 576 ? 5.562 -59.375 -54.562 1 89.69 576 GLY A N 1
ATOM 4426 C CA . GLY A 1 576 ? 5.598 -58.344 -55.562 1 89.69 576 GLY A CA 1
ATOM 4427 C C . GLY A 1 576 ? 6.465 -58.688 -56.75 1 89.69 576 GLY A C 1
ATOM 4428 O O . GLY A 1 576 ? 6.891 -57.812 -57.5 1 89.69 576 GLY A O 1
ATOM 4429 N N . GLY A 1 577 ? 6.754 -59.875 -56.875 1 93.06 577 GLY A N 1
ATOM 4430 C CA . GLY A 1 577 ? 7.637 -60.312 -57.938 1 93.06 577 GLY A CA 1
ATOM 4431 C C . GLY A 1 577 ? 6.91 -61.062 -59.062 1 93.06 577 GLY A C 1
ATOM 4432 O O . GLY A 1 577 ? 5.68 -61 -59.125 1 93.06 577 GLY A O 1
ATOM 4433 N N . ARG A 1 578 ? 7.734 -61.562 -60 1 93.5 578 ARG A N 1
ATOM 4434 C CA . ARG A 1 578 ? 7.23 -62.344 -61.125 1 93.5 578 ARG A CA 1
ATOM 4435 C C . ARG A 1 578 ? 7.965 -63.688 -61.25 1 93.5 578 ARG A C 1
ATOM 4437 O O . ARG A 1 578 ? 9.172 -63.75 -61 1 93.5 578 ARG A O 1
ATOM 4444 N N . LEU A 1 579 ? 7.121 -64.688 -61.531 1 94.62 579 LEU A N 1
ATOM 4445 C CA . LEU A 1 579 ? 7.68 -66 -61.75 1 94.62 579 LEU A CA 1
ATOM 4446 C C . LEU A 1 579 ? 7.676 -66.375 -63.25 1 94.62 579 LEU A C 1
ATOM 4448 O O . LEU A 1 579 ? 6.656 -66.188 -63.906 1 94.62 579 LEU A O 1
ATOM 4452 N N . GLN A 1 580 ? 8.812 -66.688 -63.781 1 93.81 580 GLN A N 1
ATOM 4453 C CA . GLN A 1 580 ? 8.953 -67.125 -65.125 1 93.81 580 GLN A CA 1
ATOM 4454 C C . GLN A 1 580 ? 9.5 -68.562 -65.188 1 93.81 580 GLN A C 1
ATOM 4456 O O . GLN A 1 580 ? 10.461 -68.875 -64.5 1 93.81 580 GLN A O 1
ATOM 4461 N N . ILE A 1 581 ? 8.789 -69.438 -65.875 1 93.56 581 ILE A N 1
ATOM 4462 C CA . ILE A 1 581 ? 9.227 -70.812 -66 1 93.56 581 ILE A CA 1
ATOM 4463 C C . ILE A 1 581 ? 9.508 -71.125 -67.438 1 93.56 581 ILE A C 1
ATOM 4465 O O . ILE A 1 581 ? 8.656 -70.938 -68.312 1 93.56 581 ILE A O 1
ATOM 4469 N N . ARG A 1 582 ? 10.641 -71.5 -67.812 1 92.31 582 ARG A N 1
ATOM 4470 C CA . ARG A 1 582 ? 11.039 -72 -69.125 1 92.31 582 ARG A CA 1
ATOM 4471 C C . ARG A 1 582 ? 11.492 -73.5 -69 1 92.31 582 ARG A C 1
ATOM 4473 O O . ARG A 1 582 ? 12.32 -73.812 -68.188 1 92.31 582 ARG A O 1
ATOM 4480 N N . SER A 1 583 ? 10.758 -74.312 -69.688 1 93 583 SER A N 1
ATOM 4481 C CA . SER A 1 583 ? 11.109 -75.75 -69.625 1 93 583 SER A CA 1
ATOM 4482 C C . SER A 1 583 ? 11.25 -76.312 -71 1 93 583 SER A C 1
ATOM 4484 O O . SER A 1 583 ? 10.438 -76.062 -71.875 1 93 583 SER A O 1
ATOM 4486 N N . ALA A 1 584 ? 12.344 -76.938 -71.312 1 89.69 584 ALA A N 1
ATOM 4487 C CA . ALA A 1 584 ? 12.648 -77.75 -72.5 1 89.69 584 ALA A CA 1
ATOM 4488 C C . ALA A 1 584 ? 13.375 -79 -72.125 1 89.69 584 ALA A C 1
ATOM 4490 O O . ALA A 1 584 ? 13.891 -79.125 -71 1 89.69 584 ALA A O 1
ATOM 4491 N N . PRO A 1 585 ? 13.273 -80 -73.062 1 88.31 585 PRO A N 1
ATOM 4492 C CA . PRO A 1 585 ? 14.016 -81.188 -72.75 1 88.31 585 PRO A CA 1
ATOM 4493 C C . PRO A 1 585 ? 15.492 -80.938 -72.438 1 88.31 585 PRO A C 1
ATOM 4495 O O . PRO A 1 585 ? 16.188 -80.375 -73.312 1 88.31 585 PRO A O 1
ATOM 4498 N N . GLY A 1 586 ? 15.914 -81.125 -71.375 1 90.44 586 GLY A N 1
ATOM 4499 C CA . GLY A 1 586 ? 17.312 -81 -70.938 1 90.44 586 GLY A CA 1
ATOM 4500 C C . GLY A 1 586 ? 17.578 -79.75 -70.188 1 90.44 586 GLY A C 1
ATOM 4501 O O . GLY A 1 586 ? 18.703 -79.5 -69.75 1 90.44 586 GLY A O 1
ATOM 4502 N N . SER A 1 587 ? 16.531 -78.938 -70.188 1 92 587 SER A N 1
ATOM 4503 C CA . SER A 1 587 ? 16.766 -77.688 -69.438 1 92 587 SER A CA 1
ATOM 4504 C C . SER A 1 587 ? 15.453 -77.125 -68.938 1 92 587 SER A C 1
ATOM 4506 O O . SER A 1 587 ? 14.531 -76.812 -69.75 1 92 587 SER A O 1
ATOM 4508 N N . THR A 1 588 ? 15.312 -76.875 -67.625 1 93.62 588 THR A N 1
ATOM 4509 C CA . THR A 1 588 ? 14.203 -76.125 -67 1 93.62 588 THR A CA 1
ATOM 4510 C C . THR A 1 588 ? 14.734 -75 -66.125 1 93.62 588 THR A C 1
ATOM 4512 O O . THR A 1 588 ? 15.648 -75.25 -65.312 1 93.62 588 THR A O 1
ATOM 4515 N N . ALA A 1 589 ? 14.234 -73.875 -66.375 1 94.88 589 ALA A N 1
ATOM 4516 C CA . ALA A 1 589 ? 14.656 -72.75 -65.562 1 94.88 589 ALA A CA 1
ATOM 4517 C C . ALA A 1 589 ? 13.461 -72 -64.938 1 94.88 589 ALA A C 1
ATOM 4519 O O . ALA A 1 589 ? 12.523 -71.625 -65.688 1 94.88 589 ALA A O 1
ATOM 4520 N N . LEU A 1 590 ? 13.477 -71.938 -63.656 1 94.38 590 LEU A N 1
ATOM 4521 C CA . LEU A 1 590 ? 12.523 -71.188 -62.875 1 94.38 590 LEU A CA 1
ATOM 4522 C C . LEU A 1 590 ? 13.156 -69.875 -62.406 1 94.38 590 LEU A C 1
ATOM 4524 O O . LEU A 1 590 ? 14.125 -69.875 -61.656 1 94.38 590 LEU A O 1
ATOM 4528 N N . THR A 1 591 ? 12.656 -68.75 -62.906 1 95.69 591 THR A N 1
ATOM 4529 C CA . THR A 1 591 ? 13.219 -67.438 -62.562 1 95.69 591 THR A CA 1
ATOM 4530 C C . THR A 1 591 ? 12.211 -66.625 -61.781 1 95.69 591 THR A C 1
ATOM 4532 O O . THR A 1 591 ? 11.102 -66.375 -62.25 1 95.69 591 THR A O 1
ATOM 4535 N N . VAL A 1 592 ? 12.617 -66.25 -60.594 1 95.56 592 VAL A N 1
ATOM 4536 C CA . VAL A 1 592 ? 11.828 -65.312 -59.781 1 95.56 592 VAL A CA 1
ATOM 4537 C C . VAL A 1 592 ? 12.445 -63.938 -59.844 1 95.56 592 VAL A C 1
ATOM 4539 O O . VAL A 1 592 ? 13.633 -63.75 -59.562 1 95.56 592 VAL A O 1
ATOM 4542 N N . GLU A 1 593 ? 11.672 -62.906 -60.188 1 95.44 593 GLU A N 1
ATOM 4543 C CA . GLU A 1 593 ? 12.102 -61.5 -60.219 1 95.44 593 GLU A CA 1
ATOM 4544 C C . GLU A 1 593 ? 11.523 -60.719 -59.031 1 95.44 593 GLU A C 1
ATOM 4546 O O . GLU A 1 593 ? 10.305 -60.625 -58.875 1 95.44 593 GLU A O 1
ATOM 4551 N N . VAL A 1 594 ? 12.414 -60.25 -58.25 1 94.62 594 VAL A N 1
ATOM 4552 C CA . VAL A 1 594 ? 12.039 -59.469 -57.062 1 94.62 594 VAL A CA 1
ATOM 4553 C C . VAL A 1 594 ? 12.375 -58 -57.312 1 94.62 594 VAL A C 1
ATOM 4555 O O . VAL A 1 594 ? 13.531 -57.656 -57.562 1 94.62 594 VAL A O 1
ATOM 4558 N N . PRO A 1 595 ? 11.422 -57.094 -57.25 1 93.69 595 PRO A N 1
ATOM 4559 C CA . PRO A 1 595 ? 11.695 -55.688 -57.531 1 93.69 595 PRO A CA 1
ATOM 4560 C C . PRO A 1 595 ? 12.609 -55.062 -56.469 1 93.69 595 PRO A C 1
ATOM 4562 O O . PRO A 1 595 ? 12.5 -55.344 -55.281 1 93.69 595 PRO A O 1
ATOM 4565 N N . LEU A 1 596 ? 13.516 -54.156 -56.875 1 92.25 596 LEU A N 1
ATOM 4566 C CA . LEU A 1 596 ? 14.43 -53.438 -55.969 1 92.25 596 LEU A CA 1
ATOM 4567 C C . LEU A 1 596 ? 13.688 -52.375 -55.188 1 92.25 596 LEU A C 1
ATOM 4569 O O . LEU A 1 596 ? 14.094 -52.031 -54.062 1 92.25 596 LEU A O 1
ATOM 4573 N N . ALA A 1 597 ? 12.633 -51.812 -55.688 1 89.31 597 ALA A N 1
ATOM 4574 C CA . ALA A 1 597 ? 11.812 -50.781 -55.031 1 89.31 597 ALA A CA 1
ATOM 4575 C C . ALA A 1 597 ? 10.414 -51.344 -54.75 1 89.31 597 ALA A C 1
ATOM 4577 O O . ALA A 1 597 ? 9.914 -52.188 -55.469 1 89.31 597 ALA A O 1
ATOM 4578 N N . PRO A 1 598 ? 9.844 -50.906 -53.594 1 80.06 598 PRO A N 1
ATOM 4579 C CA . PRO A 1 598 ? 8.469 -51.312 -53.344 1 80.06 598 PRO A CA 1
ATOM 4580 C C . PRO A 1 598 ? 7.504 -50.906 -54.438 1 80.06 598 PRO A C 1
ATOM 4582 O O . PRO A 1 598 ? 7.691 -49.844 -55.062 1 80.06 598 PRO A O 1
ATOM 4585 N N . GLY A 1 599 ? 6.73 -51.812 -55 1 68.44 599 GLY A N 1
ATOM 4586 C CA . GLY A 1 599 ? 5.758 -51.406 -56 1 68.44 599 GLY A CA 1
ATOM 4587 C C . GLY A 1 599 ? 4.859 -50.281 -55.531 1 68.44 599 GLY A C 1
ATOM 4588 O O . GLY A 1 599 ? 4.664 -50.094 -54.344 1 68.44 599 GLY A O 1
ATOM 4589 N N . ASP A 1 600 ? 4.578 -49.344 -56.375 1 62.06 600 ASP A N 1
ATOM 4590 C CA . ASP A 1 600 ? 3.822 -48.094 -56.125 1 62.06 600 ASP A CA 1
ATOM 4591 C C . ASP A 1 600 ? 2.646 -48.375 -55.188 1 62.06 600 ASP A C 1
ATOM 4593 O O . ASP A 1 600 ? 2.209 -47.5 -54.469 1 62.06 600 ASP A O 1
ATOM 4597 N N . GLY A 1 601 ? 2.014 -49.5 -55.219 1 55.53 601 GLY A N 1
ATOM 4598 C CA . GLY A 1 601 ? 0.816 -49.719 -54.438 1 55.53 601 GLY A CA 1
ATOM 4599 C C . GLY A 1 601 ? 1.104 -50.344 -53.062 1 55.53 601 GLY A C 1
ATOM 4600 O O . GLY A 1 601 ? 0.185 -50.594 -52.281 1 55.53 601 GLY A O 1
ATOM 4601 N N . GLU A 1 602 ? 2.242 -50.688 -52.938 1 53.41 602 GLU A N 1
ATOM 4602 C CA . GLU A 1 602 ? 2.557 -51.281 -51.656 1 53.41 602 GLU A CA 1
ATOM 4603 C C . GLU A 1 602 ? 3 -50.25 -50.625 1 53.41 602 GLU A C 1
ATOM 4605 O O . GLU A 1 602 ? 4.199 -50.031 -50.438 1 53.41 602 GLU A O 1
ATOM 4610 N N . GLU A 1 603 ? 2.398 -49.125 -50.719 1 42.41 603 GLU A N 1
ATOM 4611 C CA . GLU A 1 603 ? 2.635 -48.344 -49.5 1 42.41 603 GLU A CA 1
ATOM 4612 C C . GLU A 1 603 ? 2.697 -49.25 -48.25 1 42.41 603 GLU A C 1
ATOM 4614 O O . GLU A 1 603 ? 2.145 -50.344 -48.25 1 42.41 603 GLU A O 1
ATOM 4619 N N . ALA A 1 604 ? 3.254 -48.625 -47.062 1 42.72 604 ALA A N 1
ATOM 4620 C CA . ALA A 1 604 ? 3.344 -49.094 -45.688 1 42.72 604 ALA A CA 1
ATOM 4621 C C . ALA A 1 604 ? 2.037 -49.75 -45.25 1 42.72 604 ALA A C 1
ATOM 4623 O O . ALA A 1 604 ? 1.146 -49.062 -44.719 1 42.72 604 ALA A O 1
ATOM 4624 N N . GLY A 1 605 ? 1.286 -50.281 -46.125 1 33.19 605 GLY A N 1
ATOM 4625 C CA . GLY A 1 605 ? 0.08 -50.781 -45.5 1 33.19 605 GLY A CA 1
ATOM 4626 C C . GLY A 1 605 ? 0.36 -51.656 -44.281 1 33.19 605 GLY A C 1
ATOM 4627 O O . GLY A 1 605 ? 0.596 -52.844 -44.406 1 33.19 605 GLY A O 1
ATOM 4628 N N . THR A 1 606 ? 0.909 -51.125 -43.375 1 35.34 606 THR A N 1
ATOM 4629 C CA . THR A 1 606 ? 0.833 -51.781 -42.094 1 35.34 606 THR A CA 1
ATOM 4630 C C . THR A 1 606 ? -0.542 -52.406 -41.875 1 35.34 606 THR A C 1
ATOM 4632 O O . THR A 1 606 ? -0.806 -53 -40.812 1 35.34 606 THR A O 1
ATOM 4635 N N . ASP A 1 607 ? -1.681 -51.656 -42.312 1 31.94 607 ASP A N 1
ATOM 4636 C CA . ASP A 1 607 ? -2.939 -51.781 -41.594 1 31.94 607 ASP A CA 1
ATOM 4637 C C . ASP A 1 607 ? -3.514 -53.188 -41.75 1 31.94 607 ASP A C 1
ATOM 4639 O O . ASP A 1 607 ? -3.197 -53.875 -42.719 1 31.94 607 ASP A O 1
ATOM 4643 N N . GLY A 1 608 ? -4.473 -53.594 -40.719 1 32.38 608 GLY A N 1
ATOM 4644 C CA . GLY A 1 608 ? -5.395 -54.5 -40.094 1 32.38 608 GLY A CA 1
ATOM 4645 C C . GLY A 1 608 ? -6.477 -55 -41.031 1 32.38 608 GLY A C 1
ATOM 4646 O O . GLY A 1 608 ? -7.602 -54.5 -41.031 1 32.38 608 GLY A O 1
ATOM 4647 N N . GLU A 1 609 ? -6.27 -55.281 -42.281 1 34.28 609 GLU A N 1
ATOM 4648 C CA . GLU A 1 609 ? -7.465 -55.781 -42.969 1 34.28 609 GLU A CA 1
ATOM 4649 C C . GLU A 1 609 ? -7.984 -57.031 -42.25 1 34.28 609 GLU A C 1
ATOM 4651 O O . GLU A 1 609 ? -7.285 -58.062 -42.156 1 34.28 609 GLU A O 1
ATOM 4656 N N . GLY A 1 610 ? -9.031 -56.812 -41.344 1 31.03 610 GLY A N 1
ATOM 4657 C CA . GLY A 1 610 ? -9.867 -57.656 -40.469 1 31.03 610 GLY A CA 1
ATOM 4658 C C . GLY A 1 610 ? -10.367 -58.906 -41.188 1 31.03 610 GLY A C 1
ATOM 4659 O O . GLY A 1 610 ? -10.148 -59.094 -42.375 1 31.03 610 GLY A O 1
ATOM 4660 N N . LEU A 1 611 ? -11.594 -59.344 -40.531 1 33.34 611 LEU A N 1
ATOM 4661 C CA . LEU A 1 611 ? -12.414 -60.531 -40.281 1 33.34 611 LEU A CA 1
ATOM 4662 C C . LEU A 1 611 ? -13.141 -60.969 -41.562 1 33.34 611 LEU A C 1
ATOM 4664 O O . LEU A 1 611 ? -14.008 -60.25 -42.062 1 33.34 611 LEU A O 1
ATOM 4668 N N . ALA A 1 612 ? -12.664 -61.656 -42.469 1 36.69 612 ALA A N 1
ATOM 4669 C CA . ALA A 1 612 ? -13.664 -62.281 -43.312 1 36.69 612 ALA A CA 1
ATOM 4670 C C . ALA A 1 612 ? -14.75 -62.969 -42.469 1 36.69 612 ALA A C 1
ATOM 4672 O O . ALA A 1 612 ? -14.453 -63.625 -41.469 1 36.69 612 ALA A O 1
ATOM 4673 N N . PRO A 1 613 ? -16.172 -62.594 -42.688 1 29.25 613 PRO A N 1
ATOM 4674 C CA . PRO A 1 613 ? -17.266 -63.281 -42 1 29.25 613 PRO A CA 1
ATOM 4675 C C . PRO A 1 613 ? -17.266 -64.75 -42.25 1 29.25 613 PRO A C 1
ATOM 4677 O O . PRO A 1 613 ? -16.828 -65.25 -43.312 1 29.25 613 PRO A O 1
ATOM 4680 N N . VAL A 1 614 ? -17.484 -65.562 -41.25 1 23.06 614 VAL A N 1
ATOM 4681 C CA . VAL A 1 614 ? -17.891 -66.938 -41.281 1 23.06 614 VAL A CA 1
ATOM 4682 C C . VAL A 1 614 ? -19.234 -67.062 -42 1 23.06 614 VAL A C 1
ATOM 4684 O O . VAL A 1 614 ? -20.234 -66.5 -41.562 1 23.06 614 VAL A O 1
ATOM 4687 N N . ALA A 1 615 ? -19.188 -67.312 -43.219 1 17.8 615 ALA A N 1
ATOM 4688 C CA . ALA A 1 615 ? -20.297 -68.25 -43.5 1 17.8 615 ALA A CA 1
ATOM 4689 C C . ALA A 1 615 ? -20.062 -69.625 -42.938 1 17.8 615 ALA A C 1
ATOM 4691 O O . ALA A 1 615 ? -18.922 -70.125 -42.938 1 17.8 615 ALA A O 1
ATOM 4692 N N . MET B 1 1 ? -1.856 19.609 -8.086 1 31.88 1 MET B N 1
ATOM 4693 C CA . MET B 1 1 ? -2.336 20.094 -6.797 1 31.88 1 MET B CA 1
ATOM 4694 C C . MET B 1 1 ? -1.188 20.203 -5.801 1 31.88 1 MET B C 1
ATOM 4696 O O . MET B 1 1 ? -1.07 21.219 -5.094 1 31.88 1 MET B O 1
ATOM 4700 N N . LEU B 1 2 ? -0.344 19.266 -5.863 1 34.88 2 LEU B N 1
ATOM 4701 C CA . LEU B 1 2 ? 0.847 19.406 -5.031 1 34.88 2 LEU B CA 1
ATOM 4702 C C . LEU B 1 2 ? 1.721 20.562 -5.527 1 34.88 2 LEU B C 1
ATOM 4704 O O . LEU B 1 2 ? 2.299 21.297 -4.727 1 34.88 2 LEU B O 1
ATOM 4708 N N . LEU B 1 3 ? 1.745 20.672 -6.777 1 33.97 3 LEU B N 1
ATOM 4709 C CA . LEU B 1 3 ? 2.525 21.75 -7.371 1 33.97 3 LEU B CA 1
ATOM 4710 C C . LEU B 1 3 ? 1.897 23.109 -7.062 1 33.97 3 LEU B C 1
ATOM 4712 O O . LEU B 1 3 ? 2.607 24.094 -6.863 1 33.97 3 LEU B O 1
ATOM 4716 N N . ALA B 1 4 ? 0.628 23.125 -7.062 1 36.31 4 ALA B N 1
ATOM 4717 C CA . ALA B 1 4 ? -0.012 24.406 -6.785 1 36.31 4 ALA B CA 1
ATOM 4718 C C . ALA B 1 4 ? 0.263 24.859 -5.355 1 36.31 4 ALA B C 1
ATOM 4720 O O . ALA B 1 4 ? 0.482 26.047 -5.105 1 36.31 4 ALA B O 1
ATOM 4721 N N . TRP B 1 5 ? 0.35 23.938 -4.516 1 38.09 5 TRP B N 1
ATOM 4722 C CA . TRP B 1 5 ? 0.71 24.281 -3.145 1 38.09 5 TRP B CA 1
ATOM 4723 C C . TRP B 1 5 ? 2.16 24.75 -3.062 1 38.09 5 TRP B C 1
ATOM 4725 O O . TRP B 1 5 ? 2.467 25.719 -2.365 1 38.09 5 TRP B O 1
ATOM 4735 N N . ALA B 1 6 ? 3.008 24.141 -3.848 1 38.88 6 ALA B N 1
ATOM 4736 C CA . ALA B 1 6 ? 4.398 24.578 -3.916 1 38.88 6 ALA B CA 1
ATOM 4737 C C . ALA B 1 6 ? 4.496 26.016 -4.449 1 38.88 6 ALA B C 1
ATOM 4739 O O . ALA B 1 6 ? 5.305 26.812 -3.965 1 38.88 6 ALA B O 1
ATOM 4740 N N . CYS B 1 7 ? 3.705 26.297 -5.402 1 38.16 7 CYS B N 1
ATOM 4741 C CA . CYS B 1 7 ? 3.729 27.625 -5.996 1 38.16 7 CYS B CA 1
ATOM 4742 C C . CYS B 1 7 ? 3.221 28.672 -5.012 1 38.16 7 CYS B C 1
ATOM 4744 O O . CYS B 1 7 ? 3.578 29.844 -5.109 1 38.16 7 CYS B O 1
ATOM 4746 N N . LEU B 1 8 ? 2.266 28.375 -4.242 1 39.03 8 LEU B N 1
ATOM 4747 C CA . LEU B 1 8 ? 1.79 29.344 -3.248 1 39.03 8 LEU B CA 1
ATOM 4748 C C . LEU B 1 8 ? 2.885 29.656 -2.234 1 39.03 8 LEU B C 1
ATOM 4750 O O . LEU B 1 8 ? 2.914 30.75 -1.673 1 39.03 8 LEU B O 1
ATOM 4754 N N . MET B 1 9 ? 3.766 28.734 -2.027 1 40.62 9 MET B N 1
ATOM 4755 C CA . MET B 1 9 ? 4.84 28.953 -1.062 1 40.62 9 MET B CA 1
ATOM 4756 C C . MET B 1 9 ? 5.906 29.891 -1.629 1 40.62 9 MET B C 1
ATOM 4758 O O . MET B 1 9 ? 6.617 30.547 -0.875 1 40.62 9 MET B O 1
ATOM 4762 N N . LEU B 1 10 ? 6.277 29.703 -2.844 1 38.69 10 LEU B N 1
ATOM 4763 C CA . LEU B 1 10 ? 7.406 30.438 -3.389 1 38.69 10 LEU B CA 1
ATOM 4764 C C . LEU B 1 10 ? 6.973 31.844 -3.83 1 38.69 10 LEU B C 1
ATOM 4766 O O . LEU B 1 10 ? 7.727 32.531 -4.508 1 38.69 10 LEU B O 1
ATOM 4770 N N . SER B 1 11 ? 5.801 32.156 -3.781 1 37.59 11 SER B N 1
ATOM 4771 C CA . SER B 1 11 ? 5.609 33.531 -4.258 1 37.59 11 SER B CA 1
ATOM 4772 C C . SER B 1 11 ? 6.453 34.531 -3.461 1 37.59 11 SER B C 1
ATOM 4774 O O . SER B 1 11 ? 6.332 34.594 -2.236 1 37.59 11 SER B O 1
ATOM 4776 N N . GLY B 1 12 ? 7.707 34.719 -3.771 1 42.12 12 GLY B N 1
ATOM 4777 C CA . GLY B 1 12 ? 8.633 35.719 -3.322 1 42.12 12 GLY B CA 1
ATOM 4778 C C . GLY B 1 12 ? 7.941 37 -2.846 1 42.12 12 GLY B C 1
ATOM 4779 O O . GLY B 1 12 ? 7.102 37.562 -3.553 1 42.12 12 GLY B O 1
ATOM 4780 N N . VAL B 1 13 ? 7.797 37.188 -1.639 1 44.81 13 VAL B N 1
ATOM 4781 C CA . VAL B 1 13 ? 7.355 38.375 -0.937 1 44.81 13 VAL B CA 1
ATOM 4782 C C . VAL B 1 13 ? 8.055 39.594 -1.521 1 44.81 13 VAL B C 1
ATOM 4784 O O . VAL B 1 13 ? 9.273 39.75 -1.408 1 44.81 13 VAL B O 1
ATOM 4787 N N . ALA B 1 14 ? 7.695 40.094 -2.547 1 42.56 14 ALA B N 1
ATOM 4788 C CA . ALA B 1 14 ? 8.086 41.438 -2.887 1 42.56 14 ALA B CA 1
ATOM 4789 C C . ALA B 1 14 ? 7.969 42.375 -1.677 1 42.56 14 ALA B C 1
ATOM 4791 O O . ALA B 1 14 ? 6.984 42.312 -0.938 1 42.56 14 ALA B O 1
ATOM 4792 N N . ALA B 1 15 ? 9.039 42.875 -1.094 1 51.28 15 ALA B N 1
ATOM 4793 C CA . ALA B 1 15 ? 9.094 44.031 -0.194 1 51.28 15 ALA B CA 1
ATOM 4794 C C . ALA B 1 15 ? 7.98 45.031 -0.501 1 51.28 15 ALA B C 1
ATOM 4796 O O . ALA B 1 15 ? 7.93 45.594 -1.598 1 51.28 15 ALA B O 1
ATOM 4797 N N . ALA B 1 16 ? 6.898 44.781 0.096 1 58.84 16 ALA B N 1
ATOM 4798 C CA . ALA B 1 16 ? 5.781 45.688 -0.105 1 58.84 16 ALA B CA 1
ATOM 4799 C C . ALA B 1 16 ? 6.199 47.156 0.188 1 58.84 16 ALA B C 1
ATOM 4801 O O . ALA B 1 16 ? 6.953 47.406 1.129 1 58.84 16 ALA B O 1
ATOM 4802 N N . ALA B 1 17 ? 6.098 48.094 -0.66 1 64.19 17 ALA B N 1
ATOM 4803 C CA . ALA B 1 17 ? 6.512 49.5 -0.835 1 64.19 17 ALA B CA 1
ATOM 4804 C C . ALA B 1 17 ? 6.348 50.281 0.461 1 64.19 17 ALA B C 1
ATOM 4806 O O . ALA B 1 17 ? 7.137 51.188 0.75 1 64.19 17 ALA B O 1
ATOM 4807 N N . GLY B 1 18 ? 5.535 49.812 1.472 1 81.62 18 GLY B N 1
ATOM 4808 C CA . GLY B 1 18 ? 5.281 50.688 2.598 1 81.62 18 GLY B CA 1
ATOM 4809 C C . GLY B 1 18 ? 5.832 50.156 3.908 1 81.62 18 GLY B C 1
ATOM 4810 O O . GLY B 1 18 ? 5.66 50.781 4.957 1 81.62 18 GLY B O 1
ATOM 4811 N N . THR B 1 19 ? 6.719 49.062 3.895 1 90.5 19 THR B N 1
ATOM 4812 C CA . THR B 1 19 ? 7.215 48.531 5.16 1 90.5 19 THR B CA 1
ATOM 4813 C C . THR B 1 19 ? 8.664 48.969 5.395 1 90.5 19 THR B C 1
ATOM 4815 O O . THR B 1 19 ? 9.383 49.281 4.445 1 90.5 19 THR B O 1
ATOM 4818 N N . MET B 1 20 ? 9.086 49.219 6.648 1 92.62 20 MET B N 1
ATOM 4819 C CA . MET B 1 20 ? 10.438 49.594 7.055 1 92.62 20 MET B CA 1
ATOM 4820 C C . MET B 1 20 ? 11.07 48.5 7.914 1 92.62 20 MET B C 1
ATOM 4822 O O . MET B 1 20 ? 10.469 48.062 8.898 1 92.62 20 MET B O 1
ATOM 4826 N N . GLU B 1 21 ? 12.172 48.094 7.508 1 93.88 21 GLU B N 1
ATOM 4827 C CA . GLU B 1 21 ? 12.922 47.125 8.312 1 93.88 21 GLU B CA 1
ATOM 4828 C C . GLU B 1 21 ? 13.82 47.844 9.32 1 93.88 21 GLU B C 1
ATOM 4830 O O . GLU B 1 21 ? 14.602 48.719 8.953 1 93.88 21 GLU B O 1
ATOM 4835 N N . LEU B 1 22 ? 13.656 47.531 10.547 1 94.81 22 LEU B N 1
ATOM 4836 C CA . LEU B 1 22 ? 14.453 48.094 11.617 1 94.81 22 LEU B CA 1
ATOM 4837 C C . LEU B 1 22 ? 15.625 47.219 11.984 1 94.81 22 LEU B C 1
ATOM 4839 O O . LEU B 1 22 ? 15.438 46.125 12.531 1 94.81 22 LEU B O 1
ATOM 4843 N N . ALA B 1 23 ? 16.797 47.656 11.695 1 93.19 23 ALA B N 1
ATOM 4844 C CA . ALA B 1 23 ? 17.984 46.875 11.977 1 93.19 23 ALA B CA 1
ATOM 4845 C C . ALA B 1 23 ? 18.859 47.562 13.016 1 93.19 23 ALA B C 1
ATOM 4847 O O . ALA B 1 23 ? 19.594 46.906 13.75 1 93.19 23 ALA B O 1
ATOM 4848 N N . ALA B 1 24 ? 18.734 48.875 13.172 1 94.31 24 ALA B N 1
ATOM 4849 C CA . ALA B 1 24 ? 19.531 49.625 14.156 1 94.31 24 ALA B CA 1
ATOM 4850 C C . ALA B 1 24 ? 18.875 49.562 15.531 1 94.31 24 ALA B C 1
ATOM 4852 O O . ALA B 1 24 ? 17.719 49.969 15.695 1 94.31 24 ALA B O 1
ATOM 4853 N N . ALA B 1 25 ? 19.625 49 16.484 1 95.88 25 ALA B N 1
ATOM 4854 C CA . ALA B 1 25 ? 19.062 48.875 17.828 1 95.88 25 ALA B CA 1
ATOM 4855 C C . ALA B 1 25 ? 20.125 49.125 18.891 1 95.88 25 ALA B C 1
ATOM 4857 O O . ALA B 1 25 ? 21.312 49.188 18.578 1 95.88 25 ALA B O 1
ATOM 4858 N N . THR B 1 26 ? 19.688 49.5 20.031 1 96.31 26 THR B N 1
ATOM 4859 C CA . THR B 1 26 ? 20.531 49.531 21.234 1 96.31 26 THR B CA 1
ATOM 4860 C C . THR B 1 26 ? 20.172 48.406 22.188 1 96.31 26 THR B C 1
ATOM 4862 O O . THR B 1 26 ? 19 48.188 22.5 1 96.31 26 THR B O 1
ATOM 4865 N N . ARG B 1 27 ? 21.141 47.625 22.547 1 95.19 27 ARG B N 1
ATOM 4866 C CA . ARG B 1 27 ? 20.875 46.469 23.391 1 95.19 27 ARG B CA 1
ATOM 4867 C C . ARG B 1 27 ? 21.484 46.625 24.781 1 95.19 27 ARG B C 1
ATOM 4869 O O . ARG B 1 27 ? 22.641 47.062 24.906 1 95.19 27 ARG B O 1
ATOM 4876 N N . SER B 1 28 ? 20.656 46.406 25.781 1 94.88 28 SER B N 1
ATOM 4877 C CA . SER B 1 28 ? 21.094 46.281 27.156 1 94.88 28 SER B CA 1
ATOM 4878 C C . SER B 1 28 ? 20.766 44.875 27.703 1 94.88 28 SER B C 1
ATOM 4880 O O . SER B 1 28 ? 19.906 44.188 27.156 1 94.88 28 SER B O 1
ATOM 4882 N N . ALA B 1 29 ? 21.594 44.375 28.625 1 93.56 29 ALA B N 1
ATOM 4883 C CA . ALA B 1 29 ? 21.359 43.031 29.125 1 93.56 29 ALA B CA 1
ATOM 4884 C C . ALA B 1 29 ? 21.531 42.969 30.641 1 93.56 29 ALA B C 1
ATOM 4886 O O . ALA B 1 29 ? 22.359 43.688 31.203 1 93.56 29 ALA B O 1
ATOM 4887 N N . THR B 1 30 ? 20.609 42.281 31.234 1 92.62 30 THR B N 1
ATOM 4888 C CA . THR B 1 30 ? 20.734 41.938 32.656 1 92.62 30 THR B CA 1
ATOM 4889 C C . THR B 1 30 ? 20.922 40.406 32.812 1 92.62 30 THR B C 1
ATOM 4891 O O . THR B 1 30 ? 20 39.625 32.562 1 92.62 30 THR B O 1
ATOM 4894 N N . LEU B 1 31 ? 22.031 40.062 33.281 1 91.31 31 LEU B N 1
ATOM 4895 C CA . LEU B 1 31 ? 22.359 38.656 33.406 1 91.31 31 LEU B CA 1
ATOM 4896 C C . LEU B 1 31 ? 21.766 38.062 34.688 1 91.31 31 LEU B C 1
ATOM 4898 O O . LEU B 1 31 ? 21.375 38.812 35.594 1 91.31 31 LEU B O 1
ATOM 4902 N N . THR B 1 32 ? 21.578 36.781 34.688 1 87.56 32 THR B N 1
ATOM 4903 C CA . THR B 1 32 ? 20.969 36.094 35.812 1 87.56 32 THR B CA 1
ATOM 4904 C C . THR B 1 32 ? 21.828 36.281 37.062 1 87.56 32 THR B C 1
ATOM 4906 O O . THR B 1 32 ? 21.312 36.219 38.188 1 87.56 32 THR B O 1
ATOM 4909 N N . ASP B 1 33 ? 23.141 36.469 36.875 1 84.94 33 ASP B N 1
ATOM 4910 C CA . ASP B 1 33 ? 24.047 36.656 38 1 84.94 33 ASP B CA 1
ATOM 4911 C C . ASP B 1 33 ? 23.953 38.094 38.562 1 84.94 33 ASP B C 1
ATOM 4913 O O . ASP B 1 33 ? 24.594 38.406 39.562 1 84.94 33 ASP B O 1
ATOM 4917 N N . GLY B 1 34 ? 23.156 38.906 37.969 1 86.75 34 GLY B N 1
ATOM 4918 C CA . GLY B 1 34 ? 22.969 40.25 38.438 1 86.75 34 GLY B CA 1
ATOM 4919 C C . GLY B 1 34 ? 23.781 41.281 37.656 1 86.75 34 GLY B C 1
ATOM 4920 O O . GLY B 1 34 ? 23.594 42.5 37.844 1 86.75 34 GLY B O 1
ATOM 4921 N N . THR B 1 35 ? 24.703 40.781 36.781 1 91.44 35 THR B N 1
ATOM 4922 C CA . THR B 1 35 ? 25.547 41.719 36.031 1 91.44 35 THR B CA 1
ATOM 4923 C C . THR B 1 35 ? 24.734 42.406 34.969 1 91.44 35 THR B C 1
ATOM 4925 O O . THR B 1 35 ? 23.984 41.781 34.219 1 91.44 35 THR B O 1
ATOM 4928 N N . VAL B 1 36 ? 24.797 43.75 35 1 92.81 36 VAL B N 1
ATOM 4929 C CA . VAL B 1 36 ? 24.094 44.531 34 1 92.81 36 VAL B CA 1
ATOM 4930 C C . VAL B 1 36 ? 25.078 45 32.906 1 92.81 36 VAL B C 1
ATOM 4932 O O . VAL B 1 36 ? 26.078 45.625 33.219 1 92.81 36 VAL B O 1
ATOM 4935 N N . LEU B 1 37 ? 24.891 44.625 31.766 1 92.06 37 LEU B N 1
ATOM 4936 C CA . LEU B 1 37 ? 25.672 45.094 30.625 1 92.06 37 LEU B CA 1
ATOM 4937 C C . LEU B 1 37 ? 25.078 46.375 30.062 1 92.06 37 LEU B C 1
ATOM 4939 O O . LEU B 1 37 ? 23.875 46.438 29.75 1 92.06 37 LEU B O 1
ATOM 4943 N N . PRO B 1 38 ? 25.875 47.406 29.969 1 90.75 38 PRO B N 1
ATOM 4944 C CA . PRO B 1 38 ? 25.328 48.688 29.5 1 90.75 38 PRO B CA 1
ATOM 4945 C C . PRO B 1 38 ? 24.844 48.625 28.062 1 90.75 38 PRO B C 1
ATOM 4947 O O . PRO B 1 38 ? 25.219 47.719 27.312 1 90.75 38 PRO B O 1
ATOM 4950 N N . ALA B 1 39 ? 24.078 49.656 27.734 1 94 39 ALA B N 1
ATOM 4951 C CA . ALA B 1 39 ? 23.484 49.75 26.406 1 94 39 ALA B CA 1
ATOM 4952 C C . ALA B 1 39 ? 24.547 50 25.344 1 94 39 ALA B C 1
ATOM 4954 O O . ALA B 1 39 ? 25.422 50.844 25.516 1 94 39 ALA B O 1
ATOM 4955 N N . ARG B 1 40 ? 24.516 49.188 24.328 1 93.62 40 ARG B N 1
ATOM 4956 C CA . ARG B 1 40 ? 25.422 49.344 23.203 1 93.62 40 ARG B CA 1
ATOM 4957 C C . ARG B 1 40 ? 24.672 49.312 21.875 1 93.62 40 ARG B C 1
ATOM 4959 O O . ARG B 1 40 ? 23.734 48.5 21.703 1 93.62 40 ARG B O 1
ATOM 4966 N N . PRO B 1 41 ? 25.047 50.25 21 1 94.94 41 PRO B N 1
ATOM 4967 C CA . PRO B 1 41 ? 24.422 50.219 19.672 1 94.94 41 PRO B CA 1
ATOM 4968 C C . PRO B 1 41 ? 24.859 49 18.844 1 94.94 41 PRO B C 1
ATOM 4970 O O . PRO B 1 41 ? 26.031 48.594 18.906 1 94.94 41 PRO B O 1
ATOM 4973 N N . LEU B 1 42 ? 23.938 48.344 18.25 1 93.06 42 LEU B N 1
ATOM 4974 C CA . LEU B 1 42 ? 24.25 47.219 17.359 1 93.06 42 LEU B CA 1
ATOM 4975 C C . LEU B 1 42 ? 23.297 47.188 16.172 1 93.06 42 LEU B C 1
ATOM 4977 O O . LEU B 1 42 ? 22.281 47.875 16.172 1 93.06 42 LEU B O 1
ATOM 4981 N N . THR B 1 43 ? 23.781 46.5 15.141 1 93 43 THR B N 1
ATOM 4982 C CA . THR B 1 43 ? 22.953 46.25 13.969 1 93 43 THR B CA 1
ATOM 4983 C C . THR B 1 43 ? 22.422 44.844 13.977 1 93 43 THR B C 1
ATOM 4985 O O . THR B 1 43 ? 23.203 43.875 14.094 1 93 43 THR B O 1
ATOM 4988 N N . LEU B 1 44 ? 21.156 44.656 13.906 1 91.12 44 LEU B N 1
ATOM 4989 C CA . LEU B 1 44 ? 20.547 43.344 13.867 1 91.12 44 LEU B CA 1
ATOM 4990 C C . LEU B 1 44 ? 20.844 42.625 12.539 1 91.12 44 LEU B C 1
ATOM 4992 O O . LEU B 1 44 ? 21 43.281 11.508 1 91.12 44 LEU B O 1
ATOM 4996 N N . PRO B 1 45 ? 21.062 41.375 12.586 1 89.62 45 PRO B N 1
ATOM 4997 C CA . PRO B 1 45 ? 20.672 40.406 13.602 1 89.62 45 PRO B CA 1
ATOM 4998 C C . PRO B 1 45 ? 21.672 40.281 14.742 1 89.62 45 PRO B C 1
ATOM 5000 O O . PRO B 1 45 ? 22.875 40.438 14.523 1 89.62 45 PRO B O 1
ATOM 5003 N N . ASP B 1 46 ? 21.141 40.062 15.93 1 90.06 46 ASP B N 1
ATOM 5004 C CA . ASP B 1 46 ? 21.953 39.781 17.109 1 90.06 46 ASP B CA 1
ATOM 5005 C C . ASP B 1 46 ? 21.844 38.344 17.547 1 90.06 46 ASP B C 1
ATOM 5007 O O . ASP B 1 46 ? 20.75 37.875 17.891 1 90.06 46 ASP B O 1
ATOM 5011 N N . TYR B 1 47 ? 22.953 37.656 17.547 1 85.06 47 TYR B N 1
ATOM 5012 C CA . TYR B 1 47 ? 23 36.281 18.016 1 85.06 47 TYR B CA 1
ATOM 5013 C C . TYR B 1 47 ? 23.703 36.188 19.359 1 85.06 47 TYR B C 1
ATOM 5015 O O . TYR B 1 47 ? 24.906 35.969 19.438 1 85.06 47 TYR B O 1
ATOM 5023 N N . TRP B 1 48 ? 22.891 36.25 20.344 1 83.88 48 TRP B N 1
ATOM 5024 C CA . TRP B 1 48 ? 23.391 36.344 21.719 1 83.88 48 TRP B CA 1
ATOM 5025 C C . TRP B 1 48 ? 24.219 35.125 22.062 1 83.88 48 TRP B C 1
ATOM 5027 O O . TRP B 1 48 ? 25.266 35.25 22.719 1 83.88 48 TRP B O 1
ATOM 5037 N N . ASP B 1 49 ? 23.75 33.969 21.719 1 77.88 49 ASP B N 1
ATOM 5038 C CA . ASP B 1 49 ? 24.422 32.719 22.078 1 77.88 49 ASP B CA 1
ATOM 5039 C C . ASP B 1 49 ? 25.812 32.656 21.469 1 77.88 49 ASP B C 1
ATOM 5041 O O . ASP B 1 49 ? 26.688 31.938 21.984 1 77.88 49 ASP B O 1
ATOM 5045 N N . ARG B 1 50 ? 26.016 33.375 20.422 1 77.5 50 ARG B N 1
ATOM 5046 C CA . ARG B 1 50 ? 27.328 33.375 19.781 1 77.5 50 ARG B CA 1
ATOM 5047 C C . ARG B 1 50 ? 28.234 34.469 20.359 1 77.5 50 ARG B C 1
ATOM 5049 O O . ARG B 1 50 ? 29.453 34.281 20.438 1 77.5 50 ARG B O 1
ATOM 5056 N N . GLU B 1 51 ? 27.641 35.562 20.719 1 80.25 51 GLU B N 1
ATOM 5057 C CA . GLU B 1 51 ? 28.422 36.688 21.266 1 80.25 51 GLU B CA 1
ATOM 5058 C C . GLU B 1 51 ? 28.797 36.406 22.734 1 80.25 51 GLU B C 1
ATOM 5060 O O . GLU B 1 51 ? 29.906 36.719 23.156 1 80.25 51 GLU B O 1
ATOM 5065 N N . GLN B 1 52 ? 27.812 35.969 23.469 1 80.88 52 GLN B N 1
ATOM 5066 C CA . GLN B 1 52 ? 28 35.656 24.875 1 80.88 52 GLN B CA 1
ATOM 5067 C C . GLN B 1 52 ? 27.562 34.219 25.203 1 80.88 52 GLN B C 1
ATOM 5069 O O . GLN B 1 52 ? 26.531 34 25.844 1 80.88 52 GLN B O 1
ATOM 5074 N N . PRO B 1 53 ? 28.484 33.281 24.844 1 76.44 53 PRO B N 1
ATOM 5075 C CA . PRO B 1 53 ? 28.094 31.891 25.047 1 76.44 53 PRO B CA 1
ATOM 5076 C C . PRO B 1 53 ? 27.953 31.531 26.531 1 76.44 53 PRO B C 1
ATOM 5078 O O . PRO B 1 53 ? 28.766 31.938 27.359 1 76.44 53 PRO B O 1
ATOM 5081 N N . GLY B 1 54 ? 26.797 30.859 26.891 1 75.44 54 GLY B N 1
ATOM 5082 C CA . GLY B 1 54 ? 26.594 30.312 28.234 1 75.44 54 GLY B CA 1
ATOM 5083 C C . GLY B 1 54 ? 26.016 31.312 29.203 1 75.44 54 GLY B C 1
ATOM 5084 O O . GLY B 1 54 ? 25.891 31.031 30.391 1 75.44 54 GLY B O 1
ATOM 5085 N N . LYS B 1 55 ? 25.719 32.469 28.781 1 82.88 55 LYS B N 1
ATOM 5086 C CA . LYS B 1 55 ? 25.188 33.469 29.672 1 82.88 55 LYS B CA 1
ATOM 5087 C C . LYS B 1 55 ? 23.672 33.594 29.531 1 82.88 55 LYS B C 1
ATOM 5089 O O . LYS B 1 55 ? 23.141 33.688 28.422 1 82.88 55 LYS B O 1
ATOM 5094 N N . SER B 1 56 ? 23.047 33.438 30.703 1 86.19 56 SER B N 1
ATOM 5095 C CA . SER B 1 56 ? 21.594 33.594 30.734 1 86.19 56 SER B CA 1
ATOM 5096 C C . SER B 1 56 ? 21.203 34.969 31.281 1 86.19 56 SER B C 1
ATOM 5098 O O . SER B 1 56 ? 21.969 35.594 32.031 1 86.19 56 SER B O 1
ATOM 5100 N N . GLY B 1 57 ? 20.094 35.469 30.766 1 88.75 57 GLY B N 1
ATOM 5101 C CA . GLY B 1 57 ? 19.609 36.781 31.234 1 88.75 57 GLY B CA 1
ATOM 5102 C C . GLY B 1 57 ? 18.5 37.344 30.375 1 88.75 57 GLY B C 1
ATOM 5103 O O . GLY B 1 57 ? 17.859 36.594 29.609 1 88.75 57 GLY B O 1
ATOM 5104 N N . THR B 1 58 ? 18.188 38.594 30.672 1 91.62 58 THR B N 1
ATOM 5105 C CA . THR B 1 58 ? 17.172 39.312 29.891 1 91.62 58 THR B CA 1
ATOM 5106 C C . THR B 1 58 ? 17.828 40.375 29 1 91.62 58 THR B C 1
ATOM 5108 O O . THR B 1 58 ? 18.641 41.156 29.469 1 91.62 58 THR B O 1
ATOM 5111 N N . LEU B 1 59 ? 17.531 40.25 27.75 1 93.06 59 LEU B N 1
ATOM 5112 C CA . LEU B 1 59 ? 18.047 41.188 26.75 1 93.06 59 LEU B CA 1
ATOM 5113 C C . LEU B 1 59 ? 16.969 42.188 26.375 1 93.06 59 LEU B C 1
ATOM 5115 O O . LEU B 1 59 ? 15.836 41.812 26.078 1 93.06 59 LEU B O 1
ATOM 5119 N N . ALA B 1 60 ? 17.281 43.469 26.453 1 95.12 60 ALA B N 1
ATOM 5120 C CA . ALA B 1 60 ? 16.359 44.5 26.047 1 95.12 60 ALA B CA 1
ATOM 5121 C C . ALA B 1 60 ? 16.875 45.219 24.797 1 95.12 60 ALA B C 1
ATOM 5123 O O . ALA B 1 60 ? 17.969 45.812 24.797 1 95.12 60 ALA B O 1
ATOM 5124 N N . TYR B 1 61 ? 16.156 45.094 23.734 1 96.38 61 TYR B N 1
ATOM 5125 C CA . TYR B 1 61 ? 16.484 45.781 22.5 1 96.38 61 TYR B CA 1
ATOM 5126 C C . TYR B 1 61 ? 15.609 47.031 22.312 1 96.38 61 TYR B C 1
ATOM 5128 O O . TYR B 1 61 ? 14.383 46.938 22.375 1 96.38 61 TYR B O 1
ATOM 5136 N N . GLU B 1 62 ? 16.172 48.125 22.094 1 97.38 62 GLU B N 1
ATOM 5137 C CA . GLU B 1 62 ? 15.453 49.375 21.828 1 97.38 62 GLU B CA 1
ATOM 5138 C C . GLU B 1 62 ? 15.648 49.844 20.391 1 97.38 62 GLU B C 1
ATOM 5140 O O . GLU B 1 62 ? 16.781 50.031 19.938 1 97.38 62 GLU B O 1
ATOM 5145 N N . LEU B 1 63 ? 14.578 49.906 19.688 1 96.81 63 LEU B N 1
ATOM 5146 C CA . LEU B 1 63 ? 14.562 50.344 18.312 1 96.81 63 LEU B CA 1
ATOM 5147 C C . LEU B 1 63 ? 13.711 51.594 18.141 1 96.81 63 LEU B C 1
ATOM 5149 O O . LEU B 1 63 ? 12.711 51.781 18.844 1 96.81 63 LEU B O 1
ATOM 5153 N N . ARG B 1 64 ? 14.102 52.438 17.25 1 96.25 64 ARG B N 1
ATOM 5154 C CA . ARG B 1 64 ? 13.352 53.656 16.984 1 96.25 64 ARG B CA 1
ATOM 5155 C C . ARG B 1 64 ? 12.812 53.688 15.555 1 96.25 64 ARG B C 1
ATOM 5157 O O . ARG B 1 64 ? 13.438 53.125 14.648 1 96.25 64 ARG B O 1
ATOM 5164 N N . PHE B 1 65 ? 11.641 54.188 15.422 1 95.25 65 PHE B N 1
ATOM 5165 C CA . PHE B 1 65 ? 11.078 54.281 14.078 1 95.25 65 PHE B CA 1
ATOM 5166 C C . PHE B 1 65 ? 10.125 55.469 13.977 1 95.25 65 PHE B C 1
ATOM 5168 O O . PHE B 1 65 ? 9.664 56 15 1 95.25 65 PHE B O 1
ATOM 5175 N N . ASP B 1 66 ? 9.875 55.906 12.758 1 94.69 66 ASP B N 1
ATOM 5176 C CA . ASP B 1 66 ? 8.883 56.938 12.43 1 94.69 66 ASP B CA 1
ATOM 5177 C C . ASP B 1 66 ? 7.691 56.312 11.688 1 94.69 66 ASP B C 1
ATOM 5179 O O . ASP B 1 66 ? 7.867 55.438 10.852 1 94.69 66 ASP B O 1
ATOM 5183 N N . ARG B 1 67 ? 6.57 56.688 12.141 1 93.56 67 ARG B N 1
ATOM 5184 C CA . ARG B 1 67 ? 5.375 56.156 11.5 1 93.56 67 ARG B CA 1
ATOM 5185 C C . ARG B 1 67 ? 5.312 56.562 10.031 1 93.56 67 ARG B C 1
ATOM 5187 O O . ARG B 1 67 ? 5.461 57.75 9.695 1 93.56 67 ARG B O 1
ATOM 5194 N N . ASN B 1 68 ? 5.121 55.688 9.141 1 89.88 68 ASN B N 1
ATOM 5195 C CA . ASN B 1 68 ? 5.02 55.938 7.715 1 89.88 68 ASN B CA 1
ATOM 5196 C C . ASN B 1 68 ? 3.65 55.562 7.168 1 89.88 68 ASN B C 1
ATOM 5198 O O . ASN B 1 68 ? 3.523 55.219 5.992 1 89.88 68 ASN B O 1
ATOM 5202 N N . TRP B 1 69 ? 2.652 55.375 7.973 1 90.81 69 TRP B N 1
ATOM 5203 C CA . TRP B 1 69 ? 1.271 55.094 7.598 1 90.81 69 TRP B CA 1
ATOM 5204 C C . TRP B 1 69 ? 0.319 56.094 8.203 1 90.81 69 TRP B C 1
ATOM 5206 O O . TRP B 1 69 ? 0.706 56.875 9.094 1 90.81 69 TRP B O 1
ATOM 5216 N N . PRO B 1 70 ? -0.866 56.219 7.719 1 91.62 70 PRO B N 1
ATOM 5217 C CA . PRO B 1 70 ? -1.807 57.219 8.219 1 91.62 70 PRO B CA 1
ATOM 5218 C C . PRO B 1 70 ? -2.115 57.062 9.703 1 91.62 70 PRO B C 1
ATOM 5220 O O . PRO B 1 70 ? -2.221 55.938 10.195 1 91.62 70 PRO B O 1
ATOM 5223 N N . ALA B 1 71 ? -2.26 58.125 10.445 1 90.62 71 ALA B N 1
ATOM 5224 C CA . ALA B 1 71 ? -2.422 58.188 11.891 1 90.62 71 ALA B CA 1
ATOM 5225 C C . ALA B 1 71 ? -3.678 57.438 12.328 1 90.62 71 ALA B C 1
ATOM 5227 O O . ALA B 1 71 ? -3.729 56.875 13.43 1 90.62 71 ALA B O 1
ATOM 5228 N N . ALA B 1 72 ? -4.645 57.375 11.508 1 87.25 72 ALA B N 1
ATOM 5229 C CA . ALA B 1 72 ? -5.922 56.781 11.875 1 87.25 72 ALA B CA 1
ATOM 5230 C C . ALA B 1 72 ? -5.879 55.25 11.703 1 87.25 72 ALA B C 1
ATOM 5232 O O . ALA B 1 72 ? -6.676 54.531 12.312 1 87.25 72 ALA B O 1
ATOM 5233 N N . ASP B 1 73 ? -4.879 54.844 10.953 1 88.44 73 ASP B N 1
ATOM 5234 C CA . ASP B 1 73 ? -4.805 53.406 10.648 1 88.44 73 ASP B CA 1
ATOM 5235 C C . ASP B 1 73 ? -3.867 52.688 11.609 1 88.44 73 ASP B C 1
ATOM 5237 O O . ASP B 1 73 ? -2.9 53.281 12.102 1 88.44 73 ASP B O 1
ATOM 5241 N N . PRO B 1 74 ? -4.242 51.406 11.898 1 89.25 74 PRO B N 1
ATOM 5242 C CA . PRO B 1 74 ? -3.322 50.656 12.734 1 89.25 74 PRO B CA 1
ATOM 5243 C C . PRO B 1 74 ? -2.043 50.25 11.992 1 89.25 74 PRO B C 1
ATOM 5245 O O . PRO B 1 74 ? -2.051 50.125 10.773 1 89.25 74 PRO B O 1
ATOM 5248 N N . GLY B 1 75 ? -0.966 50.219 12.719 1 91.38 75 GLY B N 1
ATOM 5249 C CA . GLY B 1 75 ? 0.277 49.688 12.188 1 91.38 75 GLY B CA 1
ATOM 5250 C C . GLY B 1 75 ? 0.49 48.219 12.531 1 91.38 75 GLY B C 1
ATOM 5251 O O . GLY B 1 75 ? -0.339 47.625 13.211 1 91.38 75 GLY B O 1
ATOM 5252 N N . GLY B 1 76 ? 1.468 47.688 11.859 1 92.25 76 GLY B N 1
ATOM 5253 C CA . GLY B 1 76 ? 1.838 46.312 12.164 1 92.25 76 GLY B CA 1
ATOM 5254 C C . GLY B 1 76 ? 3.324 46.125 12.406 1 92.25 76 GLY B C 1
ATOM 5255 O O . GLY B 1 76 ? 4.141 46.906 11.891 1 92.25 76 GLY B O 1
ATOM 5256 N N . LEU B 1 77 ? 3.635 45.188 13.297 1 93.69 77 LEU B N 1
ATOM 5257 C CA . LEU B 1 77 ? 5.004 44.781 13.602 1 93.69 77 LEU B CA 1
ATOM 5258 C C . LEU B 1 77 ? 5.215 43.312 13.305 1 93.69 77 LEU B C 1
ATOM 5260 O O . LEU B 1 77 ? 4.434 42.469 13.75 1 93.69 77 LEU B O 1
ATOM 5264 N N . PHE B 1 78 ? 6.168 43.062 12.461 1 93 78 PHE B N 1
ATOM 5265 C CA . PHE B 1 78 ? 6.531 41.688 12.117 1 93 78 PHE B CA 1
ATOM 5266 C C . PHE B 1 78 ? 7.883 41.344 12.711 1 93 78 PHE B C 1
ATOM 5268 O O . PHE B 1 78 ? 8.891 41.969 12.43 1 93 78 PHE B O 1
ATOM 5275 N N . VAL B 1 79 ? 7.898 40.344 13.578 1 91.56 79 VAL B N 1
ATOM 5276 C CA . VAL B 1 79 ? 9.125 39.844 14.188 1 91.56 79 VAL B CA 1
ATOM 5277 C C . VAL B 1 79 ? 9.43 38.438 13.648 1 91.56 79 VAL B C 1
ATOM 5279 O O . VAL B 1 79 ? 8.812 37.469 14.062 1 91.56 79 VAL B O 1
ATOM 5282 N N . PRO B 1 80 ? 10.367 38.344 12.82 1 88.19 80 PRO B N 1
ATOM 5283 C CA . PRO B 1 80 ? 10.664 37.062 12.211 1 88.19 80 PRO B CA 1
ATOM 5284 C C . PRO B 1 80 ? 11.164 36.031 13.219 1 88.19 80 PRO B C 1
ATOM 5286 O O . PRO B 1 80 ? 10.875 34.844 13.086 1 88.19 80 PRO B O 1
ATOM 5289 N N . TRP B 1 81 ? 11.945 36.5 14.148 1 85.38 81 TRP B N 1
ATOM 5290 C CA . TRP B 1 81 ? 12.5 35.531 15.109 1 85.38 81 TRP B CA 1
ATOM 5291 C C . TRP B 1 81 ? 12.969 36.25 16.375 1 85.38 81 TRP B C 1
ATOM 5293 O O . TRP B 1 81 ? 13.68 37.281 16.297 1 85.38 81 TRP B O 1
ATOM 5303 N N . ALA B 1 82 ? 12.43 35.844 17.484 1 81.56 82 ALA B N 1
ATOM 5304 C CA . ALA B 1 82 ? 12.898 36.281 18.797 1 81.56 82 ALA B CA 1
ATOM 5305 C C . ALA B 1 82 ? 13.133 35.125 19.719 1 81.56 82 ALA B C 1
ATOM 5307 O O . ALA B 1 82 ? 12.289 34.219 19.844 1 81.56 82 ALA B O 1
ATOM 5308 N N . GLY B 1 83 ? 14.289 35 20.125 1 72.56 83 GLY B N 1
ATOM 5309 C CA . GLY B 1 83 ? 14.68 33.844 20.938 1 72.56 83 GLY B CA 1
ATOM 5310 C C . GLY B 1 83 ? 13.859 33.719 22.203 1 72.56 83 GLY B C 1
ATOM 5311 O O . GLY B 1 83 ? 13.836 34.625 23.047 1 72.56 83 GLY B O 1
ATOM 5312 N N . GLY B 1 84 ? 13.086 32.531 22.391 1 70.5 84 GLY B N 1
ATOM 5313 C CA . GLY B 1 84 ? 12.453 32.156 23.641 1 70.5 84 GLY B CA 1
ATOM 5314 C C . GLY B 1 84 ? 11.203 32.938 23.953 1 70.5 84 GLY B C 1
ATOM 5315 O O . GLY B 1 84 ? 10.352 33.156 23.078 1 70.5 84 GLY B O 1
ATOM 5316 N N . SER B 1 85 ? 11.102 33.5 25.25 1 79.31 85 SER B N 1
ATOM 5317 C CA . SER B 1 85 ? 10.055 34.375 25.766 1 79.31 85 SER B CA 1
ATOM 5318 C C . SER B 1 85 ? 10.359 35.844 25.438 1 79.31 85 SER B C 1
ATOM 5320 O O . SER B 1 85 ? 11.523 36.25 25.453 1 79.31 85 SER B O 1
ATOM 5322 N N . TYR B 1 86 ? 9.336 36.5 25.047 1 85.88 86 TYR B N 1
ATOM 5323 C CA . TYR B 1 86 ? 9.57 37.906 24.656 1 85.88 86 TYR B CA 1
ATOM 5324 C C . TYR B 1 86 ? 8.438 38.812 25.125 1 85.88 86 TYR B C 1
ATOM 5326 O O . TYR B 1 86 ? 7.352 38.312 25.453 1 85.88 86 TYR B O 1
ATOM 5334 N N . GLU B 1 87 ? 8.781 40.031 25.297 1 88.94 87 GLU B N 1
ATOM 5335 C CA . GLU B 1 87 ? 7.836 41.094 25.531 1 88.94 87 GLU B CA 1
ATOM 5336 C C . GLU B 1 87 ? 8.07 42.281 24.578 1 88.94 87 GLU B C 1
ATOM 5338 O O . GLU B 1 87 ? 9.219 42.594 24.266 1 88.94 87 GLU B O 1
ATOM 5343 N N . VAL B 1 88 ? 7.027 42.781 24.047 1 92.12 88 VAL B N 1
ATOM 5344 C CA . VAL B 1 88 ? 7.125 43.875 23.109 1 92.12 88 VAL B CA 1
ATOM 5345 C C . VAL B 1 88 ? 6.402 45.094 23.688 1 92.12 88 VAL B C 1
ATOM 5347 O O . VAL B 1 88 ? 5.219 45.031 24.031 1 92.12 88 VAL B O 1
ATOM 5350 N N . ARG B 1 89 ? 7.105 46.219 23.75 1 93.69 89 ARG B N 1
ATOM 5351 C CA . ARG B 1 89 ? 6.539 47.469 24.234 1 93.69 89 ARG B CA 1
ATOM 5352 C C . ARG B 1 89 ? 6.723 48.594 23.219 1 93.69 89 ARG B C 1
ATOM 5354 O O . ARG B 1 89 ? 7.77 48.656 22.562 1 93.69 89 ARG B O 1
ATOM 5361 N N . VAL B 1 90 ? 5.707 49.281 22.969 1 94.69 90 VAL B N 1
ATOM 5362 C CA . VAL B 1 90 ? 5.777 50.469 22.141 1 94.69 90 VAL B CA 1
ATOM 5363 C C . VAL B 1 90 ? 5.512 51.719 22.984 1 94.69 90 VAL B C 1
ATOM 5365 O O . VAL B 1 90 ? 4.457 51.812 23.609 1 94.69 90 VAL B O 1
ATOM 5368 N N . ASN B 1 91 ? 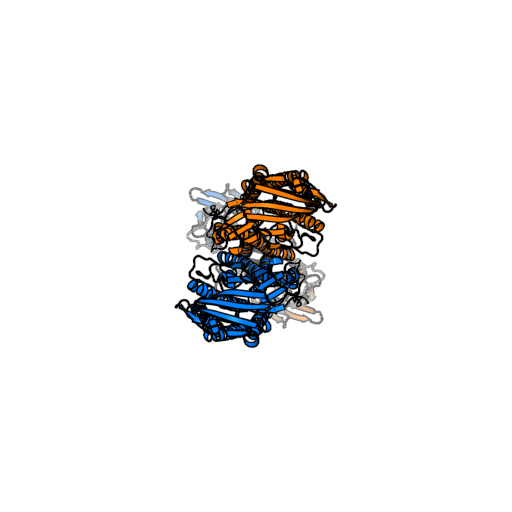6.469 52.594 23.016 1 95.31 91 ASN B N 1
ATOM 5369 C CA . ASN B 1 91 ? 6.383 53.812 23.812 1 95.31 91 ASN B CA 1
ATOM 5370 C C . ASN B 1 91 ? 5.977 53.531 25.25 1 95.31 91 ASN B C 1
ATOM 5372 O O . ASN B 1 91 ? 5.094 54.188 25.797 1 95.31 91 ASN B O 1
ATOM 5376 N N . GLY B 1 92 ? 6.543 52.438 25.734 1 91 92 GLY B N 1
ATOM 5377 C CA . GLY B 1 92 ? 6.402 52.094 27.156 1 91 92 GLY B CA 1
ATOM 5378 C C . GLY B 1 92 ? 5.207 51.219 27.438 1 91 92 GLY B C 1
ATOM 5379 O O . GLY B 1 92 ? 5.066 50.688 28.547 1 91 92 GLY B O 1
ATOM 5380 N N . VAL B 1 93 ? 4.348 50.969 26.469 1 90.94 93 VAL B N 1
ATOM 5381 C CA . VAL B 1 93 ? 3.139 50.188 26.672 1 90.94 93 VAL B CA 1
ATOM 5382 C C . VAL B 1 93 ? 3.35 48.781 26.141 1 90.94 93 VAL B C 1
ATOM 5384 O O . VAL B 1 93 ? 3.832 48.594 25.016 1 90.94 93 VAL B O 1
ATOM 5387 N N . LEU B 1 94 ? 2.998 47.781 26.953 1 90.88 94 LEU B N 1
ATOM 5388 C CA . LEU B 1 94 ? 3.125 46.375 26.547 1 90.88 94 LEU B CA 1
ATOM 5389 C C . LEU B 1 94 ? 2.057 46 25.531 1 90.88 94 LEU B C 1
ATOM 5391 O O . LEU B 1 94 ? 0.861 46.094 25.812 1 90.88 94 LEU B O 1
ATOM 5395 N N . ILE B 1 95 ? 2.459 45.594 24.328 1 87.69 95 ILE B N 1
ATOM 5396 C CA . ILE B 1 95 ? 1.469 45.312 23.297 1 87.69 95 ILE B CA 1
ATOM 5397 C C . ILE B 1 95 ? 1.459 43.812 22.984 1 87.69 95 ILE B C 1
ATOM 5399 O O . ILE B 1 95 ? 0.489 43.281 22.438 1 87.69 95 ILE B O 1
ATOM 5403 N N . ALA B 1 96 ? 2.592 43.156 23.297 1 86.19 96 ALA B N 1
ATOM 5404 C CA . ALA B 1 96 ? 2.629 41.719 23.047 1 86.19 96 ALA B CA 1
ATOM 5405 C C . ALA B 1 96 ? 3.588 41.031 24.016 1 86.19 96 ALA B C 1
ATOM 5407 O O . ALA B 1 96 ? 4.574 41.625 24.453 1 86.19 96 ALA B O 1
ATOM 5408 N N . ALA B 1 97 ? 3.275 39.844 24.406 1 81.69 97 ALA B N 1
ATOM 5409 C CA . ALA B 1 97 ? 4.145 39.031 25.25 1 81.69 97 ALA B CA 1
ATOM 5410 C C . ALA B 1 97 ? 4.004 37.531 24.906 1 81.69 97 ALA B C 1
ATOM 5412 O O . ALA B 1 97 ? 2.91 37.062 24.594 1 81.69 97 ALA B O 1
ATOM 5413 N N . GLY B 1 98 ? 5.059 36.969 24.75 1 77.06 98 GLY B N 1
ATOM 5414 C CA . GLY B 1 98 ? 5.09 35.531 24.547 1 77.06 98 GLY B CA 1
ATOM 5415 C C . GLY B 1 98 ? 5.855 34.781 25.641 1 77.06 98 GLY B C 1
ATOM 5416 O O . GLY B 1 98 ? 7.023 35.094 25.891 1 77.06 98 GLY B O 1
ATOM 5417 N N . GLY B 1 99 ? 5.172 33.906 26.359 1 73.62 99 GLY B N 1
ATOM 5418 C CA . GLY B 1 99 ? 5.832 33.188 27.422 1 73.62 99 GLY B CA 1
ATOM 5419 C C . GLY B 1 99 ? 6.152 34.031 28.625 1 73.62 99 GLY B C 1
ATOM 5420 O O . GLY B 1 99 ? 5.562 35.094 28.812 1 73.62 99 GLY B O 1
ATOM 5421 N N . ARG B 1 100 ? 6.953 33.406 29.609 1 74.69 100 ARG B N 1
ATOM 5422 C CA . ARG B 1 100 ? 7.414 34.094 30.797 1 74.69 100 ARG B CA 1
ATOM 5423 C C . ARG B 1 100 ? 8.906 34.406 30.703 1 74.69 100 ARG B C 1
ATOM 5425 O O . ARG B 1 100 ? 9.703 33.562 30.312 1 74.69 100 ARG B O 1
ATOM 5432 N N . LEU B 1 101 ? 9.148 35.656 30.859 1 74.62 101 LEU B N 1
ATOM 5433 C CA . LEU B 1 101 ? 10.547 36.062 30.812 1 74.62 101 LEU B CA 1
ATOM 5434 C C . LEU B 1 101 ? 11.359 35.312 31.875 1 74.62 101 LEU B C 1
ATOM 5436 O O . LEU B 1 101 ? 12.562 35.094 31.688 1 74.62 101 LEU B O 1
ATOM 5440 N N . ASP B 1 102 ? 10.68 34.969 32.906 1 68 102 ASP B N 1
ATOM 5441 C CA . ASP B 1 102 ? 11.375 34.281 34 1 68 102 ASP B CA 1
ATOM 5442 C C . ASP B 1 102 ? 11.531 32.781 33.719 1 68 102 ASP B C 1
ATOM 5444 O O . ASP B 1 102 ? 12.375 32.125 34.344 1 68 102 ASP B O 1
ATOM 5448 N N . ALA B 1 103 ? 10.664 32.312 32.969 1 64.44 103 ALA B N 1
ATOM 5449 C CA . ALA B 1 103 ? 10.758 30.891 32.562 1 64.44 103 ALA B CA 1
ATOM 5450 C C . ALA B 1 103 ? 10.719 30.75 31.062 1 64.44 103 ALA B C 1
ATOM 5452 O O . ALA B 1 103 ? 9.688 30.391 30.484 1 64.44 103 ALA B O 1
ATOM 5453 N N . PRO B 1 104 ? 11.883 31.047 30.562 1 61.59 104 PRO B N 1
ATOM 5454 C CA . PRO B 1 104 ? 11.914 31.125 29.094 1 61.59 104 PRO B CA 1
ATOM 5455 C C . PRO B 1 104 ? 11.578 29.812 28.422 1 61.59 104 PRO B C 1
ATOM 5457 O O . PRO B 1 104 ? 11.953 28.734 28.922 1 61.59 104 PRO B O 1
ATOM 5460 N N . SER B 1 105 ? 10.484 29.828 27.625 1 61.78 105 SER B N 1
ATOM 5461 C CA . SER B 1 105 ? 10.102 28.688 26.812 1 61.78 105 SER B CA 1
ATOM 5462 C C . SER B 1 105 ? 10.766 28.75 25.438 1 61.78 105 SER B C 1
ATOM 5464 O O . SER B 1 105 ? 10.883 29.828 24.844 1 61.78 105 SER B O 1
ATOM 5466 N N . SER B 1 106 ? 11.547 27.75 25.078 1 56.72 106 SER B N 1
ATOM 5467 C CA . SER B 1 106 ? 12.312 27.719 23.844 1 56.72 106 SER B CA 1
ATOM 5468 C C . SER B 1 106 ? 11.391 27.625 22.625 1 56.72 106 SER B C 1
ATOM 5470 O O . SER B 1 106 ? 11.758 28.047 21.531 1 56.72 106 SER B O 1
ATOM 5472 N N . ALA B 1 107 ? 10.164 27.109 22.734 1 56.09 107 ALA B N 1
ATOM 5473 C CA . ALA B 1 107 ? 9.375 26.781 21.547 1 56.09 107 ALA B CA 1
ATOM 5474 C C . ALA B 1 107 ? 8.859 28.031 20.859 1 56.09 107 ALA B C 1
ATOM 5476 O O . ALA B 1 107 ? 8.742 28.078 19.641 1 56.09 107 ALA B O 1
ATOM 5477 N N . LEU B 1 108 ? 8.711 29.078 21.625 1 52.5 108 LEU B N 1
ATOM 5478 C CA . LEU B 1 108 ? 8.117 30.297 21.062 1 52.5 108 LEU B CA 1
ATOM 5479 C C . LEU B 1 108 ? 9.117 31.031 20.188 1 52.5 108 LEU B C 1
ATOM 5481 O O . LEU B 1 108 ? 8.727 31.781 19.281 1 52.5 108 LEU B O 1
ATOM 5485 N N . ALA B 1 109 ? 10.367 30.594 20.312 1 57.66 109 ALA B N 1
ATOM 5486 C CA . ALA B 1 109 ? 11.43 31.297 19.594 1 57.66 109 ALA B CA 1
ATOM 5487 C C . ALA B 1 109 ? 11.469 30.906 18.125 1 57.66 109 ALA B C 1
ATOM 5489 O O . ALA B 1 109 ? 12 31.641 17.281 1 57.66 109 ALA B O 1
ATOM 5490 N N . LYS B 1 110 ? 10.695 29.953 17.828 1 68.81 110 LYS B N 1
ATOM 5491 C CA . LYS B 1 110 ? 10.938 29.453 16.484 1 68.81 110 LYS B CA 1
ATOM 5492 C C . LYS B 1 110 ? 9.82 29.875 15.531 1 68.81 110 LYS B C 1
ATOM 5494 O O . LYS B 1 110 ? 9.867 29.578 14.336 1 68.81 110 LYS B O 1
ATOM 5499 N N . ARG B 1 111 ? 8.914 30.672 16.078 1 79 111 ARG B N 1
ATOM 5500 C CA . ARG B 1 111 ? 7.797 31.078 15.227 1 79 111 ARG B CA 1
ATOM 5501 C C . ARG B 1 111 ? 7.781 32.594 15.039 1 79 111 ARG B C 1
ATOM 5503 O O . ARG B 1 111 ? 8.094 33.344 15.969 1 79 111 ARG B O 1
ATOM 5510 N N . PRO B 1 112 ? 7.473 32.938 13.766 1 87.12 112 PRO B N 1
ATOM 5511 C CA . PRO B 1 112 ? 7.266 34.375 13.578 1 87.12 112 PRO B CA 1
ATOM 5512 C C . PRO B 1 112 ? 5.969 34.875 14.203 1 87.12 112 PRO B C 1
ATOM 5514 O O . PRO B 1 112 ? 5.047 34.094 14.438 1 87.12 112 PRO B O 1
ATOM 5517 N N . TYR B 1 113 ? 5.98 36.062 14.633 1 85.19 113 TYR B N 1
ATOM 5518 C CA . TYR B 1 113 ? 4.73 36.562 15.18 1 85.19 113 TYR B CA 1
ATOM 5519 C C . TYR B 1 113 ? 4.449 37.969 14.68 1 85.19 113 TYR B C 1
ATOM 5521 O O . TYR B 1 113 ? 5.363 38.688 14.234 1 85.19 113 TYR B O 1
ATOM 5529 N N . TYR B 1 114 ? 3.232 38.281 14.625 1 88.31 114 TYR B N 1
ATOM 5530 C CA . TYR B 1 114 ? 2.691 39.594 14.203 1 88.31 114 TYR B CA 1
ATOM 5531 C C . TYR B 1 114 ? 2.031 40.312 15.375 1 88.31 114 TYR B C 1
ATOM 5533 O O . TYR B 1 114 ? 1.353 39.688 16.188 1 88.31 114 TYR B O 1
ATOM 5541 N N . VAL B 1 115 ? 2.375 41.562 15.516 1 88.25 115 VAL B N 1
ATOM 5542 C CA . VAL B 1 115 ? 1.781 42.375 16.562 1 88.25 115 VAL B CA 1
ATOM 5543 C C . VAL B 1 115 ? 1.141 43.625 15.961 1 88.25 115 VAL B C 1
ATOM 5545 O O . VAL B 1 115 ? 1.772 44.344 15.172 1 88.25 115 VAL B O 1
ATOM 5548 N N . ALA B 1 116 ? -0.107 43.875 16.344 1 87.31 116 ALA B N 1
ATOM 5549 C CA . ALA B 1 116 ? -0.772 45.094 15.891 1 87.31 116 ALA B CA 1
ATOM 5550 C C . ALA B 1 116 ? -0.33 46.312 16.719 1 87.31 116 ALA B C 1
ATOM 5552 O O . ALA B 1 116 ? -0.191 46.219 17.938 1 87.31 116 ALA B O 1
ATOM 5553 N N . VAL B 1 117 ? -0.032 47.375 16.047 1 92.12 117 VAL B N 1
ATOM 5554 C CA . VAL B 1 117 ? 0.304 48.625 16.703 1 92.12 117 VAL B CA 1
ATOM 5555 C C . VAL B 1 117 ? -0.906 49.562 16.688 1 92.12 117 VAL B C 1
ATOM 5557 O O . VAL B 1 117 ? -1.281 50.094 15.633 1 92.12 117 VAL B O 1
ATOM 5560 N N . PRO B 1 118 ? -1.396 49.781 17.875 1 90.75 118 PRO B N 1
ATOM 5561 C CA . PRO B 1 118 ? -2.564 50.688 17.938 1 90.75 118 PRO B CA 1
ATOM 5562 C C . PRO B 1 118 ? -2.262 52.094 17.438 1 90.75 118 PRO B C 1
ATOM 5564 O O . PRO B 1 118 ? -1.186 52.625 17.719 1 90.75 118 PRO B O 1
ATOM 5567 N N . PRO B 1 119 ? -3.244 52.656 16.703 1 91.12 119 PRO B N 1
ATOM 5568 C CA . PRO B 1 119 ? -3.039 54.031 16.219 1 91.12 119 PRO B CA 1
ATOM 5569 C C . PRO B 1 119 ? -2.807 55 17.359 1 91.12 119 PRO B C 1
ATOM 5571 O O . PRO B 1 119 ? -2.084 56 17.188 1 91.12 119 PRO B O 1
ATOM 5574 N N . GLU B 1 120 ? -3.309 54.688 18.531 1 91 120 GLU B N 1
ATOM 5575 C CA . GLU B 1 120 ? -3.229 55.562 19.672 1 91 120 GLU B CA 1
ATOM 5576 C C . GLU B 1 120 ? -1.826 55.594 20.266 1 91 120 GLU B C 1
ATOM 5578 O O . GLU B 1 120 ? -1.464 56.5 21 1 91 120 GLU B O 1
ATOM 5583 N N . LEU B 1 121 ? -1.085 54.625 19.938 1 91.62 121 LEU B N 1
ATOM 5584 C CA . LEU B 1 121 ? 0.228 54.469 20.547 1 91.62 121 LEU B CA 1
ATOM 5585 C C . LEU B 1 121 ? 1.329 54.938 19.609 1 91.62 121 LEU B C 1
ATOM 5587 O O . LEU B 1 121 ? 2.449 55.219 20.031 1 91.62 121 LEU B O 1
ATOM 5591 N N . ALA B 1 122 ? 1.008 55 18.359 1 93 122 ALA B N 1
ATOM 5592 C CA . ALA B 1 122 ? 2.027 55.344 17.375 1 93 122 ALA B CA 1
ATOM 5593 C C . ALA B 1 122 ? 2.076 56.844 17.141 1 93 122 ALA B C 1
ATOM 5595 O O . ALA B 1 122 ? 1.11 57.438 16.641 1 93 122 ALA B O 1
ATOM 5596 N N . ARG B 1 123 ? 3.25 57.406 17.406 1 94.19 123 ARG B N 1
ATOM 5597 C CA . ARG B 1 123 ? 3.479 58.812 17.156 1 94.19 123 ARG B CA 1
ATOM 5598 C C . ARG B 1 123 ? 4.066 59.062 15.766 1 94.19 123 ARG B C 1
ATOM 5600 O O . ARG B 1 123 ? 4.535 58.094 15.133 1 94.19 123 ARG B O 1
ATOM 5607 N N . ALA B 1 124 ? 3.926 60.281 15.367 1 94.38 124 ALA B N 1
ATOM 5608 C CA . ALA B 1 124 ? 4.449 60.594 14.039 1 94.38 124 ALA B CA 1
ATOM 5609 C C . ALA B 1 124 ? 5.961 60.406 13.984 1 94.38 124 ALA B C 1
ATOM 5611 O O . ALA B 1 124 ? 6.492 59.906 12.992 1 94.38 124 ALA B O 1
ATOM 5612 N N . HIS B 1 125 ? 6.562 60.844 15.078 1 94 125 HIS B N 1
ATOM 5613 C CA . HIS B 1 125 ? 8.016 60.719 15.125 1 94 125 HIS B CA 1
ATOM 5614 C C . HIS B 1 125 ? 8.484 60.281 16.5 1 94 125 HIS B C 1
ATOM 5616 O O . HIS B 1 125 ? 7.793 60.469 17.5 1 94 125 HIS B O 1
ATOM 5622 N N . GLY B 1 126 ? 9.656 59.562 16.453 1 93.38 126 GLY B N 1
ATOM 5623 C CA . GLY B 1 126 ? 10.344 59.281 17.703 1 93.38 126 GLY B CA 1
ATOM 5624 C C . GLY B 1 126 ? 9.711 58.125 18.469 1 93.38 126 GLY B C 1
ATOM 5625 O O . GLY B 1 126 ? 9.633 58.156 19.703 1 93.38 126 GLY B O 1
ATOM 5626 N N . ASN B 1 127 ? 9.102 57.219 17.828 1 96.44 127 ASN B N 1
ATOM 5627 C CA . ASN B 1 127 ? 8.539 56.031 18.5 1 96.44 127 ASN B CA 1
ATOM 5628 C C . ASN B 1 127 ? 9.633 55.094 19.016 1 96.44 127 ASN B C 1
ATOM 5630 O O . ASN B 1 127 ? 10.625 54.875 18.328 1 96.44 127 ASN B O 1
ATOM 5634 N N . LEU B 1 128 ? 9.484 54.656 20.219 1 96.94 128 LEU B N 1
ATOM 5635 C CA . LEU B 1 128 ? 10.43 53.719 20.812 1 96.94 128 LEU B CA 1
ATOM 5636 C C . LEU B 1 128 ? 9.836 52.312 20.891 1 96.94 128 LEU B C 1
ATOM 5638 O O . LEU B 1 128 ? 8.781 52.125 21.5 1 96.94 128 LEU B O 1
ATOM 5642 N N . LEU B 1 129 ? 10.484 51.438 20.203 1 96.25 129 LEU B N 1
ATOM 5643 C CA . LEU B 1 129 ? 10.141 50.031 20.266 1 96.25 129 LEU B CA 1
ATOM 5644 C C . LEU B 1 129 ? 11.133 49.281 21.141 1 96.25 129 LEU B C 1
ATOM 5646 O O . LEU B 1 129 ? 12.328 49.25 20.875 1 96.25 129 LEU B O 1
ATOM 5650 N N . ARG B 1 130 ? 10.633 48.688 22.234 1 96 130 ARG B N 1
ATOM 5651 C CA . ARG B 1 130 ? 11.477 47.906 23.125 1 96 130 ARG B CA 1
ATOM 5652 C C . ARG B 1 130 ? 11.078 46.438 23.109 1 96 130 ARG B C 1
ATOM 5654 O O . ARG B 1 130 ? 9.938 46.094 23.438 1 96 130 ARG B O 1
ATOM 5661 N N . ILE B 1 131 ? 11.945 45.625 22.656 1 94.19 131 ILE B N 1
ATOM 5662 C CA . ILE B 1 131 ? 11.734 44.188 22.656 1 94.19 131 ILE B CA 1
ATOM 5663 C C . ILE B 1 131 ? 12.656 43.531 23.672 1 94.19 131 ILE B C 1
ATOM 5665 O O . ILE B 1 131 ? 13.883 43.625 23.562 1 94.19 131 ILE B O 1
ATOM 5669 N N . THR B 1 132 ? 12.062 42.938 24.688 1 93 132 THR B N 1
ATOM 5670 C CA . THR B 1 132 ? 12.828 42.25 25.719 1 93 132 THR B CA 1
ATOM 5671 C C . THR B 1 132 ? 12.766 40.75 25.516 1 93 132 THR B C 1
ATOM 5673 O O . THR B 1 132 ? 11.68 40.188 25.375 1 93 132 THR B O 1
ATOM 5676 N N . VAL B 1 133 ? 13.883 40.125 25.438 1 90.38 133 VAL B N 1
ATOM 5677 C CA . VAL B 1 133 ? 13.969 38.688 25.203 1 90.38 133 VAL B CA 1
ATOM 5678 C C . VAL B 1 133 ? 14.695 38 26.375 1 90.38 133 VAL B C 1
ATOM 5680 O O . VAL B 1 133 ? 15.672 38.562 26.906 1 90.38 133 VAL B O 1
ATOM 5683 N N . ALA B 1 134 ? 14.117 36.906 26.766 1 88.19 134 ALA B N 1
ATOM 5684 C CA . ALA B 1 134 ? 14.797 36.094 27.797 1 88.19 134 ALA B CA 1
ATOM 5685 C C . ALA B 1 134 ? 15.797 35.125 27.172 1 88.19 134 ALA B C 1
ATOM 5687 O O . ALA B 1 134 ? 15.414 34.25 26.391 1 88.19 134 ALA B O 1
ATOM 5688 N N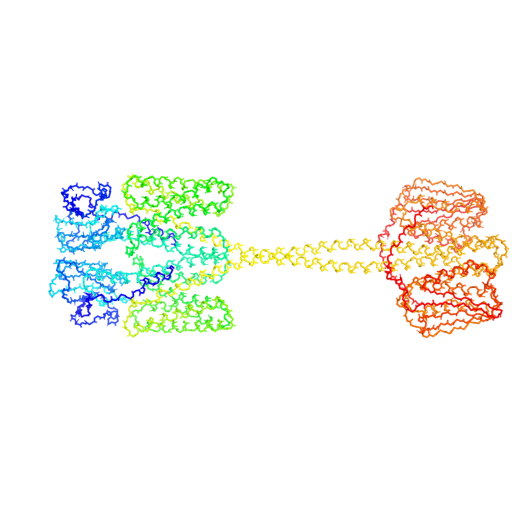 . ALA B 1 135 ? 17 35.312 27.453 1 83 135 ALA B N 1
ATOM 5689 C CA . ALA B 1 135 ? 18.062 34.469 26.906 1 83 135 ALA B CA 1
ATOM 5690 C C . ALA B 1 135 ? 18.438 33.375 27.891 1 83 135 ALA B C 1
ATOM 5692 O O . ALA B 1 135 ? 18.531 33.625 29.094 1 83 135 ALA B O 1
ATOM 5693 N N . ARG B 1 136 ? 18.453 32.188 27.453 1 78.69 136 ARG B N 1
ATOM 5694 C CA . ARG B 1 136 ? 18.906 31.062 28.25 1 78.69 136 ARG B CA 1
ATOM 5695 C C . ARG B 1 136 ? 20.266 30.562 27.75 1 78.69 136 ARG B C 1
ATOM 5697 O O . ARG B 1 136 ? 20.516 30.547 26.547 1 78.69 136 ARG B O 1
ATOM 5704 N N . ALA B 1 137 ? 20.984 30.094 28.781 1 73.12 137 ALA B N 1
ATOM 5705 C CA . ALA B 1 137 ? 22.312 29.578 28.453 1 73.12 137 ALA B CA 1
ATOM 5706 C C . ALA B 1 137 ? 22.203 28.391 27.5 1 73.12 137 ALA B C 1
ATOM 5708 O O . ALA B 1 137 ? 21.359 27.516 27.672 1 73.12 137 ALA B O 1
ATOM 5709 N N . TYR B 1 138 ? 22.953 28.484 26.438 1 65.5 138 TYR B N 1
ATOM 5710 C CA . TYR B 1 138 ? 23.125 27.422 25.453 1 65.5 138 TYR B CA 1
ATOM 5711 C C . TYR B 1 138 ? 21.875 27.234 24.609 1 65.5 138 TYR B C 1
ATOM 5713 O O . TYR B 1 138 ? 21.609 26.141 24.109 1 65.5 138 TYR B O 1
ATOM 5721 N N . ALA B 1 139 ? 20.953 28.156 24.656 1 71.75 139 ALA B N 1
ATOM 5722 C CA . ALA B 1 139 ? 19.812 28.156 23.75 1 71.75 139 ALA B CA 1
ATOM 5723 C C . ALA B 1 139 ? 19.891 29.328 22.781 1 71.75 139 ALA B C 1
ATOM 5725 O O . ALA B 1 139 ? 20.562 30.328 23.047 1 71.75 139 ALA B O 1
ATOM 5726 N N . ARG B 1 140 ? 19.328 29.094 21.688 1 76 140 ARG B N 1
ATOM 5727 C CA . ARG B 1 140 ? 19.328 30.172 20.703 1 76 140 ARG B CA 1
ATOM 5728 C C . ARG B 1 140 ? 18.547 31.375 21.203 1 76 140 ARG B C 1
ATOM 5730 O O . ARG B 1 140 ? 17.375 31.234 21.594 1 76 140 ARG B O 1
ATOM 5737 N N . SER B 1 141 ? 19.25 32.406 21.391 1 80.19 141 SER B N 1
ATOM 5738 C CA . SER B 1 141 ? 18.625 33.656 21.812 1 80.19 141 SER B CA 1
ATOM 5739 C C . SER B 1 141 ? 19.125 34.844 21 1 80.19 141 SER B C 1
ATOM 5741 O O . SER B 1 141 ? 20.25 34.812 20.484 1 80.19 141 SER B O 1
ATOM 5743 N N . GLY B 1 142 ? 18.312 35.688 20.797 1 86.5 142 GLY B N 1
ATOM 5744 C CA . GLY B 1 142 ? 18.641 36.875 20.016 1 86.5 142 GLY B CA 1
ATOM 5745 C C . GLY B 1 142 ? 17.438 37.469 19.312 1 86.5 142 GLY B C 1
ATOM 5746 O O . GLY B 1 142 ? 16.312 37.281 19.734 1 86.5 142 GLY B O 1
ATOM 5747 N N . LEU B 1 143 ? 17.75 38.344 18.453 1 90.44 143 LEU B N 1
ATOM 5748 C CA . LEU B 1 143 ? 16.688 39.062 17.734 1 90.44 143 LEU B CA 1
ATOM 5749 C C . LEU B 1 143 ? 17.094 39.344 16.297 1 90.44 143 LEU B C 1
ATOM 5751 O O . LEU B 1 143 ? 18.219 39.75 16.031 1 90.44 143 LEU B O 1
ATOM 5755 N N . LEU B 1 144 ? 16.266 39 15.445 1 90.38 144 LEU B N 1
ATOM 5756 C CA . LEU B 1 144 ? 16.438 39.375 14.039 1 90.38 144 LEU B CA 1
ATOM 5757 C C . LEU B 1 144 ? 15.797 40.719 13.734 1 90.38 144 LEU B C 1
ATOM 5759 O O . LEU B 1 144 ? 14.992 41.219 14.516 1 90.38 144 LEU B O 1
ATOM 5763 N N . PRO B 1 145 ? 16.125 41.281 12.578 1 92.5 145 PRO B N 1
ATOM 5764 C CA . PRO B 1 145 ? 15.523 42.562 12.234 1 92.5 145 PRO B CA 1
ATOM 5765 C C . PRO B 1 145 ? 14 42.5 12.164 1 92.5 145 PRO B C 1
ATOM 5767 O O . PRO B 1 145 ? 13.438 41.5 11.703 1 92.5 145 PRO B O 1
ATOM 5770 N N . VAL B 1 146 ? 13.422 43.562 12.672 1 95.06 146 VAL B N 1
ATOM 5771 C CA . VAL B 1 146 ? 11.969 43.625 12.758 1 95.06 146 VAL B CA 1
ATOM 5772 C C . VAL B 1 146 ? 11.422 44.562 11.68 1 95.06 146 VAL B C 1
ATOM 5774 O O . VAL B 1 146 ? 12.117 45.469 11.242 1 95.06 146 VAL B O 1
ATOM 5777 N N . THR B 1 147 ? 10.25 44.281 11.25 1 95.62 147 THR B N 1
ATOM 5778 C CA . THR B 1 147 ? 9.625 45.094 10.219 1 95.62 147 THR B CA 1
ATOM 5779 C C . THR B 1 147 ? 8.391 45.812 10.766 1 95.62 147 THR B C 1
ATOM 5781 O O . THR B 1 147 ? 7.586 45.219 11.477 1 95.62 147 THR B O 1
ATOM 5784 N N . VAL B 1 148 ? 8.32 47.125 10.531 1 95.25 148 VAL B N 1
ATOM 5785 C CA . VAL B 1 148 ? 7.176 47.938 10.938 1 95.25 148 VAL B CA 1
ATOM 5786 C C . VAL B 1 148 ? 6.574 48.625 9.719 1 95.25 148 VAL B C 1
ATOM 5788 O O . VAL B 1 148 ? 7.289 48.938 8.766 1 95.25 148 VAL B O 1
ATOM 5791 N N . GLY B 1 149 ? 5.285 48.75 9.695 1 94.44 149 GLY B N 1
ATOM 5792 C CA . GLY B 1 149 ? 4.598 49.406 8.594 1 94.44 149 GLY B CA 1
ATOM 5793 C C . GLY B 1 149 ? 3.088 49.312 8.688 1 94.44 149 GLY B C 1
ATOM 5794 O O . GLY B 1 149 ? 2.543 49.062 9.766 1 94.44 149 GLY B O 1
ATOM 5795 N N . PRO B 1 150 ? 2.457 49.656 7.551 1 91.25 150 PRO B N 1
ATOM 5796 C CA . PRO B 1 150 ? 1.003 49.469 7.543 1 91.25 150 PRO B CA 1
ATOM 5797 C C . PRO B 1 150 ? 0.574 48.062 7.879 1 91.25 150 PRO B C 1
ATOM 5799 O O . PRO B 1 150 ? 1.202 47.094 7.43 1 91.25 150 PRO B O 1
ATOM 5802 N N . ALA B 1 151 ? -0.463 47.969 8.625 1 89 151 ALA B N 1
ATOM 5803 C CA . ALA B 1 151 ? -0.904 46.688 9.172 1 89 151 ALA B CA 1
ATOM 5804 C C . ALA B 1 151 ? -1.121 45.656 8.062 1 89 151 ALA B C 1
ATOM 5806 O O . ALA B 1 151 ? -0.705 44.5 8.188 1 89 151 ALA B O 1
ATOM 5807 N N . ALA B 1 152 ? -1.749 46 6.965 1 83.56 152 ALA B N 1
ATOM 5808 C CA . ALA B 1 152 ? -2.102 45.062 5.898 1 83.56 152 ALA B CA 1
ATOM 5809 C C . ALA B 1 152 ? -0.852 44.469 5.242 1 83.56 152 ALA B C 1
ATOM 5811 O O . ALA B 1 152 ? -0.787 43.281 4.973 1 83.56 152 ALA B O 1
ATOM 5812 N N . GLU B 1 153 ? 0.089 45.281 5.035 1 89.06 153 GLU B N 1
ATOM 5813 C CA . GLU B 1 153 ? 1.308 44.844 4.359 1 89.06 153 GLU B CA 1
ATOM 5814 C C . GLU B 1 153 ? 2.172 44 5.285 1 89.06 153 GLU B C 1
ATOM 5816 O O . GLU B 1 153 ? 2.74 42.969 4.859 1 89.06 153 GLU B O 1
ATOM 5821 N N . VAL B 1 154 ? 2.303 44.438 6.516 1 91.81 154 VAL B N 1
ATOM 5822 C CA . VAL B 1 154 ? 3.102 43.688 7.48 1 91.81 154 VAL B CA 1
ATOM 5823 C C . VAL B 1 154 ? 2.449 42.312 7.75 1 91.81 154 VAL B C 1
ATOM 5825 O O . VAL B 1 154 ? 3.141 41.312 7.91 1 91.81 154 VAL B O 1
ATOM 5828 N N . ARG B 1 155 ? 1.196 42.312 7.75 1 87.19 155 ARG B N 1
ATOM 5829 C CA . ARG B 1 155 ? 0.477 41.062 7.973 1 87.19 155 ARG B CA 1
ATOM 5830 C C . ARG B 1 155 ? 0.699 40.094 6.82 1 87.19 155 ARG B C 1
ATOM 5832 O O . ARG B 1 155 ? 0.817 38.906 7.031 1 87.19 155 ARG B O 1
ATOM 5839 N N . ALA B 1 156 ? 0.662 40.594 5.648 1 84.81 156 ALA B N 1
ATOM 5840 C CA . ALA B 1 156 ? 0.906 39.75 4.484 1 84.81 156 ALA B CA 1
ATOM 5841 C C . ALA B 1 156 ? 2.277 39.094 4.566 1 84.81 156 ALA B C 1
ATOM 5843 O O . ALA B 1 156 ? 2.428 37.938 4.211 1 84.81 156 ALA B O 1
ATOM 5844 N N . GLN B 1 157 ? 3.238 39.875 5.043 1 89.06 157 GLN B N 1
ATOM 5845 C CA . GLN B 1 157 ? 4.578 39.312 5.203 1 89.06 157 GLN B CA 1
ATOM 5846 C C . GLN B 1 157 ? 4.609 38.25 6.285 1 89.06 157 GLN B C 1
ATOM 5848 O O . GLN B 1 157 ? 5.281 37.219 6.133 1 89.06 157 GLN B O 1
ATOM 5853 N N . PHE B 1 158 ? 3.918 38.5 7.273 1 88.88 158 PHE B N 1
ATOM 5854 C CA . PHE B 1 158 ? 3.836 37.531 8.359 1 88.88 158 PHE B CA 1
ATOM 5855 C C . PHE B 1 158 ? 3.184 36.219 7.887 1 88.88 158 PHE B C 1
ATOM 5857 O O . PHE B 1 158 ? 3.676 35.125 8.18 1 88.88 158 PHE B O 1
ATOM 5864 N N . GLU B 1 159 ? 2.107 36.344 7.23 1 84.19 159 GLU B N 1
ATOM 5865 C CA . GLU B 1 159 ? 1.364 35.188 6.797 1 84.19 159 GLU B CA 1
ATOM 5866 C C . GLU B 1 159 ? 2.207 34.312 5.875 1 84.19 159 GLU B C 1
ATOM 5868 O O . GLU B 1 159 ? 2.143 33.062 5.945 1 84.19 159 GLU B O 1
ATOM 5873 N N . GLN B 1 160 ? 2.908 34.906 5.078 1 85.62 160 GLN B N 1
ATOM 5874 C CA . GLN B 1 160 ? 3.783 34.125 4.195 1 85.62 160 GLN B CA 1
ATOM 5875 C C . GLN B 1 160 ? 4.859 33.406 4.988 1 85.62 160 GLN B C 1
ATOM 5877 O O . GLN B 1 160 ? 5.121 32.219 4.742 1 85.62 160 GLN B O 1
ATOM 5882 N N . ALA B 1 161 ? 5.48 34.156 5.891 1 88 161 ALA B N 1
ATOM 5883 C CA . ALA B 1 161 ? 6.504 33.531 6.73 1 88 161 ALA B CA 1
ATOM 5884 C C . ALA B 1 161 ? 5.91 32.406 7.586 1 88 161 ALA B C 1
ATOM 5886 O O . ALA B 1 161 ? 6.531 31.359 7.758 1 88 161 ALA B O 1
ATOM 5887 N N . PHE B 1 162 ? 4.715 32.656 8.039 1 86 162 PHE B N 1
ATOM 5888 C CA . PHE B 1 162 ? 4.051 31.672 8.891 1 86 162 PHE B CA 1
ATOM 5889 C C . PHE B 1 162 ? 3.723 30.406 8.109 1 86 162 PHE B C 1
ATOM 5891 O O . PHE B 1 162 ? 3.875 29.297 8.617 1 86 162 PHE B O 1
ATOM 5898 N N . ARG B 1 163 ? 3.293 30.516 6.891 1 84.56 163 ARG B N 1
ATOM 5899 C CA . ARG B 1 163 ? 2.967 29.375 6.047 1 84.56 163 ARG B CA 1
ATOM 5900 C C . ARG B 1 163 ? 4.211 28.547 5.746 1 84.56 163 ARG B C 1
ATOM 5902 O O . ARG B 1 163 ? 4.176 27.312 5.832 1 84.56 163 ARG B O 1
ATOM 5909 N N . LEU B 1 164 ? 5.242 29.172 5.508 1 85.25 164 LEU B N 1
ATOM 5910 C CA . LEU B 1 164 ? 6.445 28.469 5.078 1 85.25 164 LEU B CA 1
ATOM 5911 C C . LEU B 1 164 ? 7.195 27.891 6.27 1 85.25 164 LEU B C 1
ATOM 5913 O O . LEU B 1 164 ? 7.812 26.828 6.168 1 85.25 164 LEU B O 1
ATOM 5917 N N . ARG B 1 165 ? 7.066 28.594 7.387 1 86.56 165 ARG B N 1
ATOM 5918 C CA . ARG B 1 165 ? 7.945 28.219 8.492 1 86.56 165 ARG B CA 1
ATOM 5919 C C . ARG B 1 165 ? 7.195 27.391 9.531 1 86.56 165 ARG B C 1
ATOM 5921 O O . ARG B 1 165 ? 7.809 26.688 10.336 1 86.56 165 ARG B O 1
ATOM 5928 N N . VAL B 1 166 ? 5.906 27.531 9.531 1 84.88 166 VAL B N 1
ATOM 5929 C CA . VAL B 1 166 ? 5.16 26.828 10.57 1 84.88 166 VAL B CA 1
ATOM 5930 C C . VAL B 1 166 ? 4.211 25.812 9.938 1 84.88 166 VAL B C 1
ATOM 5932 O O . VAL B 1 166 ? 4.32 24.609 10.188 1 84.88 166 VAL B O 1
ATOM 5935 N N . VAL B 1 167 ? 3.41 26.219 9.016 1 84.25 167 VAL B N 1
ATOM 5936 C CA . VAL B 1 167 ? 2.395 25.344 8.438 1 84.25 167 VAL B CA 1
ATOM 5937 C C . VAL B 1 167 ? 3.061 24.297 7.551 1 84.25 167 VAL B C 1
ATOM 5939 O O . VAL B 1 167 ? 2.693 23.125 7.59 1 84.25 167 VAL B O 1
ATOM 5942 N N . GLY B 1 168 ? 4.012 24.734 6.766 1 86.94 168 GLY B N 1
ATOM 5943 C CA . GLY B 1 168 ? 4.699 23.828 5.867 1 86.94 168 GLY B CA 1
ATOM 5944 C C . GLY B 1 168 ? 5.336 22.656 6.582 1 86.94 168 GLY B C 1
ATOM 5945 O O . GLY B 1 168 ? 5.051 21.5 6.262 1 86.94 168 GLY B O 1
ATOM 5946 N N . PRO B 1 169 ? 6.129 22.969 7.547 1 87.81 169 PRO B N 1
ATOM 5947 C CA . PRO B 1 169 ? 6.762 21.875 8.289 1 87.81 169 PRO B CA 1
ATOM 5948 C C . PRO B 1 169 ? 5.75 20.984 9 1 87.81 169 PRO B C 1
ATOM 5950 O O . PRO B 1 169 ? 5.98 19.781 9.148 1 87.81 169 PRO B O 1
ATOM 5953 N N . LEU B 1 170 ? 4.68 21.531 9.43 1 87.94 170 LEU B N 1
ATOM 5954 C CA . LEU B 1 170 ? 3.639 20.719 10.039 1 87.94 170 LEU B CA 1
ATOM 5955 C C . LEU B 1 170 ? 3.0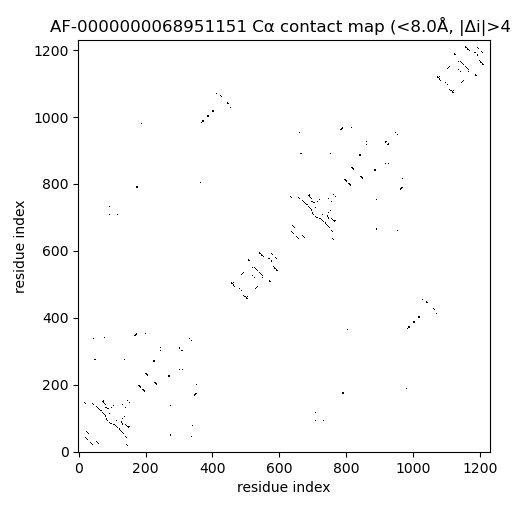64 19.734 9.023 1 87.94 170 LEU B C 1
ATOM 5957 O O . LEU B 1 170 ? 2.844 18.562 9.344 1 87.94 170 LEU B O 1
ATOM 5961 N N . ILE B 1 171 ? 2.814 20.172 7.879 1 89.19 171 ILE B N 1
ATOM 5962 C CA . ILE B 1 171 ? 2.311 19.312 6.812 1 89.19 171 ILE B CA 1
ATOM 5963 C C . ILE B 1 171 ? 3.326 18.219 6.508 1 89.19 171 ILE B C 1
ATOM 5965 O O . ILE B 1 171 ? 2.963 17.047 6.387 1 89.19 171 ILE B O 1
ATOM 5969 N N . ALA B 1 172 ? 4.566 18.641 6.434 1 90.88 172 ALA B N 1
ATOM 5970 C CA . ALA B 1 172 ? 5.625 17.688 6.152 1 90.88 172 ALA B CA 1
ATOM 5971 C C . ALA B 1 172 ? 5.723 16.641 7.262 1 90.88 172 ALA B C 1
ATOM 5973 O O . ALA B 1 172 ? 5.945 15.453 6.992 1 90.88 172 ALA B O 1
ATOM 5974 N N . ALA B 1 173 ? 5.551 17.094 8.484 1 91.12 173 ALA B N 1
ATOM 5975 C CA . ALA B 1 173 ? 5.629 16.188 9.625 1 91.12 173 ALA B CA 1
ATOM 5976 C C . ALA B 1 173 ? 4.496 15.172 9.594 1 91.12 173 ALA B C 1
ATOM 5978 O O . ALA B 1 173 ? 4.719 13.977 9.836 1 91.12 173 ALA B O 1
ATOM 5979 N N . VAL B 1 174 ? 3.35 15.586 9.25 1 89.62 174 VAL B N 1
ATOM 5980 C CA . VAL B 1 174 ? 2.195 14.695 9.211 1 89.62 174 VAL B CA 1
ATOM 5981 C C . VAL B 1 174 ? 2.34 13.711 8.039 1 89.62 174 VAL B C 1
ATOM 5983 O O . VAL B 1 174 ? 2.066 12.523 8.188 1 89.62 174 VAL B O 1
ATOM 5986 N N . LEU B 1 175 ? 2.758 14.258 6.965 1 90.88 175 LEU B N 1
ATOM 5987 C CA . LEU B 1 175 ? 3.004 13.406 5.801 1 90.88 175 LEU B CA 1
ATOM 5988 C C . LEU B 1 175 ? 3.979 12.289 6.141 1 90.88 175 LEU B C 1
ATOM 5990 O O . LEU B 1 175 ? 3.742 11.125 5.797 1 90.88 175 LEU B O 1
ATOM 5994 N N . SER B 1 176 ? 4.988 12.648 6.852 1 91.69 176 SER B N 1
ATOM 5995 C CA . SER B 1 176 ? 6.02 11.688 7.227 1 91.69 176 SER B CA 1
ATOM 5996 C C . SER B 1 176 ? 5.484 10.656 8.211 1 91.69 176 SER B C 1
ATOM 5998 O O . SER B 1 176 ? 5.809 9.469 8.117 1 91.69 176 SER B O 1
ATOM 6000 N N . VAL B 1 177 ? 4.664 11.078 9.07 1 90.44 177 VAL B N 1
ATOM 6001 C CA . VAL B 1 177 ? 4.129 10.172 10.078 1 90.44 177 VAL B CA 1
ATOM 6002 C C . VAL B 1 177 ? 3.166 9.18 9.422 1 90.44 177 VAL B C 1
ATOM 6004 O O . VAL B 1 177 ? 3.166 7.992 9.75 1 90.44 177 VAL B O 1
ATOM 6007 N N . VAL B 1 178 ? 2.443 9.664 8.5 1 89.62 178 VAL B N 1
ATOM 6008 C CA . VAL B 1 178 ? 1.432 8.82 7.871 1 89.62 178 VAL B CA 1
ATOM 6009 C C . VAL B 1 178 ? 2.107 7.781 6.977 1 89.62 178 VAL B C 1
ATOM 6011 O O . VAL B 1 178 ? 1.852 6.582 7.109 1 89.62 178 VAL B O 1
ATOM 6014 N N . LEU B 1 179 ? 2.957 8.227 6.172 1 91 179 LEU B N 1
ATOM 6015 C CA . LEU B 1 179 ? 3.613 7.301 5.258 1 91 179 LEU B CA 1
ATOM 6016 C C . LEU B 1 179 ? 4.605 6.414 6 1 91 179 LEU B C 1
ATOM 6018 O O . LEU B 1 179 ? 4.758 5.234 5.672 1 91 179 LEU B O 1
ATOM 6022 N N . GLY B 1 180 ? 5.301 7.07 6.969 1 91.5 180 GLY B N 1
ATOM 6023 C CA . GLY B 1 180 ? 6.18 6.262 7.801 1 91.5 180 GLY B CA 1
ATOM 6024 C C . GLY B 1 180 ? 5.438 5.215 8.609 1 91.5 180 GLY B C 1
ATOM 6025 O O . GLY B 1 180 ? 5.895 4.074 8.727 1 91.5 180 GLY B O 1
ATOM 6026 N N . GLY B 1 181 ? 4.266 5.625 9.109 1 90.31 181 GLY B N 1
ATOM 6027 C CA . GLY B 1 181 ? 3.438 4.672 9.828 1 90.31 181 GLY B CA 1
ATOM 6028 C C . GLY B 1 181 ? 2.945 3.527 8.969 1 90.31 181 GLY B C 1
ATOM 6029 O O . GLY B 1 181 ? 2.953 2.371 9.391 1 90.31 181 GLY B O 1
ATOM 6030 N N . LEU B 1 182 ? 2.564 3.842 7.773 1 90 182 LEU B N 1
ATOM 6031 C CA . LEU B 1 182 ? 2.117 2.822 6.828 1 90 182 LEU B CA 1
ATOM 6032 C C . LEU B 1 182 ? 3.248 1.858 6.496 1 90 182 LEU B C 1
ATOM 6034 O O . LEU B 1 182 ? 3.043 0.643 6.453 1 90 182 LEU B O 1
ATOM 6038 N N . ALA B 1 183 ? 4.418 2.354 6.293 1 91.81 183 ALA B N 1
ATOM 6039 C CA . ALA B 1 183 ? 5.574 1.525 5.969 1 91.81 183 ALA B CA 1
ATOM 6040 C C . ALA B 1 183 ? 5.938 0.611 7.137 1 91.81 183 ALA B C 1
ATOM 6042 O O . ALA B 1 183 ? 6.297 -0.551 6.934 1 91.81 183 ALA B O 1
ATOM 6043 N N . LEU B 1 184 ? 5.816 1.123 8.32 1 91.88 184 LEU B N 1
ATOM 6044 C CA . LEU B 1 184 ? 6.137 0.315 9.492 1 91.88 184 LEU B CA 1
ATOM 6045 C C . LEU B 1 184 ? 5.109 -0.795 9.68 1 91.88 184 LEU B C 1
ATOM 6047 O O . LEU B 1 184 ? 5.449 -1.892 10.133 1 91.88 184 LEU B O 1
ATOM 6051 N N . LEU B 1 185 ? 3.877 -0.515 9.328 1 89.06 185 LEU B N 1
ATOM 6052 C CA . LEU B 1 185 ? 2.842 -1.54 9.406 1 89.06 185 LEU B CA 1
ATOM 6053 C C . LEU B 1 185 ? 3.105 -2.656 8.398 1 89.06 185 LEU B C 1
ATOM 6055 O O . LEU B 1 185 ? 2.912 -3.834 8.711 1 89.06 185 LEU B O 1
ATOM 6059 N N . ILE B 1 186 ? 3.541 -2.248 7.246 1 88.19 186 ILE B N 1
ATOM 6060 C CA . ILE B 1 186 ? 3.871 -3.242 6.23 1 88.19 186 ILE B CA 1
ATOM 6061 C C . ILE B 1 186 ? 5.066 -4.07 6.688 1 88.19 186 ILE B C 1
ATOM 6063 O O . ILE B 1 186 ? 5.082 -5.293 6.523 1 88.19 186 ILE B O 1
ATOM 6067 N N . TRP B 1 187 ? 6.039 -3.373 7.262 1 90.5 187 TRP B N 1
ATOM 6068 C CA . TRP B 1 187 ? 7.215 -4.062 7.785 1 90.5 187 TRP B CA 1
ATOM 6069 C C . TRP B 1 187 ? 6.82 -5.051 8.875 1 90.5 187 TRP B C 1
ATOM 6071 O O . TRP B 1 187 ? 7.367 -6.156 8.953 1 90.5 187 TRP B O 1
ATOM 6081 N N . TRP B 1 188 ? 5.949 -4.621 9.711 1 89.25 188 TRP B N 1
ATOM 6082 C CA . TRP B 1 188 ? 5.5 -5.48 10.805 1 89.25 188 TRP B CA 1
ATOM 6083 C C . TRP B 1 188 ? 4.859 -6.754 10.266 1 89.25 188 TRP B C 1
ATOM 6085 O O . TRP B 1 188 ? 5.059 -7.84 10.812 1 89.25 188 TRP B O 1
ATOM 6095 N N . ARG B 1 189 ? 4.238 -6.746 9.117 1 84.94 189 ARG B N 1
ATOM 6096 C CA . ARG B 1 189 ? 3.523 -7.887 8.555 1 84.94 189 ARG B CA 1
ATOM 6097 C C . ARG B 1 189 ? 4.434 -8.719 7.652 1 84.94 189 ARG B C 1
ATOM 6099 O O . ARG B 1 189 ? 4.41 -9.945 7.699 1 84.94 189 ARG B O 1
ATOM 6106 N N . GLN B 1 190 ? 5.285 -8.062 6.844 1 85.06 190 GLN B N 1
ATOM 6107 C CA . GLN B 1 190 ? 6.078 -8.758 5.836 1 85.06 190 GLN B CA 1
ATOM 6108 C C . GLN B 1 190 ? 7.531 -8.898 6.285 1 85.06 190 GLN B C 1
ATOM 6110 O O . GLN B 1 190 ? 8.273 -9.727 5.742 1 85.06 190 GLN B O 1
ATOM 6115 N N . ARG B 1 191 ? 7.992 -8.086 7.246 1 87.56 191 ARG B N 1
ATOM 6116 C CA . ARG B 1 191 ? 9.352 -8.07 7.766 1 87.56 191 ARG B CA 1
ATOM 6117 C C . ARG B 1 191 ? 10.359 -7.762 6.66 1 87.56 191 ARG B C 1
ATOM 6119 O O . ARG B 1 191 ? 11.461 -8.32 6.641 1 87.56 191 ARG B O 1
ATOM 6126 N N . ASP B 1 192 ? 9.914 -6.945 5.742 1 86.56 192 ASP B N 1
ATOM 6127 C CA . ASP B 1 192 ? 10.812 -6.426 4.715 1 86.56 192 ASP B CA 1
ATOM 6128 C C . ASP B 1 192 ? 11.602 -5.227 5.227 1 86.56 192 ASP B C 1
ATOM 6130 O O . ASP B 1 192 ? 11.016 -4.203 5.594 1 86.56 192 ASP B O 1
ATOM 6134 N N . PRO B 1 193 ? 12.867 -5.328 5.191 1 89.69 193 PRO B N 1
ATOM 6135 C CA . PRO B 1 193 ? 13.695 -4.262 5.766 1 89.69 193 PRO B CA 1
ATOM 6136 C C . PRO B 1 193 ? 13.555 -2.938 5.02 1 89.69 193 PRO B C 1
ATOM 6138 O O . PRO B 1 193 ? 13.797 -1.873 5.59 1 89.69 193 PRO B O 1
ATOM 6141 N N . LEU B 1 194 ? 13.195 -3.008 3.814 1 87.62 194 LEU B N 1
ATOM 6142 C CA . LEU B 1 194 ? 13.031 -1.785 3.035 1 87.62 194 LEU B CA 1
ATOM 6143 C C . LEU B 1 194 ? 11.984 -0.875 3.664 1 87.62 194 LEU B C 1
ATOM 6145 O O . LEU B 1 194 ? 12.227 0.318 3.861 1 87.62 194 LEU B O 1
ATOM 6149 N N . PHE B 1 195 ? 10.875 -1.438 4.098 1 89.94 195 PHE B N 1
ATOM 6150 C CA . PHE B 1 195 ? 9.789 -0.657 4.676 1 89.94 195 PHE B CA 1
ATOM 6151 C C . PHE B 1 195 ? 10.109 -0.264 6.113 1 89.94 195 PHE B C 1
ATOM 6153 O O . PHE B 1 195 ? 9.688 0.797 6.578 1 89.94 195 PHE B O 1
ATOM 6160 N N . GLY B 1 196 ? 10.891 -1.104 6.727 1 92.5 196 GLY B N 1
ATOM 6161 C CA . GLY B 1 196 ? 11.281 -0.779 8.086 1 92.5 196 GLY B CA 1
ATOM 6162 C C . GLY B 1 196 ? 12.219 0.414 8.172 1 92.5 196 GLY B C 1
ATOM 6163 O O . GLY B 1 196 ? 12.008 1.313 8.992 1 92.5 196 GLY B O 1
ATOM 6164 N N . LEU B 1 197 ? 13.172 0.41 7.328 1 92.25 197 LEU B N 1
ATOM 6165 C CA . LEU B 1 197 ? 14.148 1.495 7.316 1 92.25 197 LEU B CA 1
ATOM 6166 C C . LEU B 1 197 ? 13.5 2.805 6.879 1 92.25 197 LEU B C 1
ATOM 6168 O O . LEU B 1 197 ? 13.758 3.857 7.469 1 92.25 197 LEU B O 1
ATOM 6172 N N . TYR B 1 198 ? 12.688 2.721 5.945 1 92.94 198 TYR B N 1
ATOM 6173 C CA . TYR B 1 198 ? 11.984 3.918 5.5 1 92.94 198 TYR B CA 1
ATOM 6174 C C . TYR B 1 198 ? 11.062 4.449 6.59 1 92.94 198 TYR B C 1
ATOM 6176 O O . TYR B 1 198 ? 11.016 5.652 6.84 1 92.94 198 TYR B O 1
ATOM 6184 N N . GLY B 1 199 ? 10.289 3.514 7.184 1 93.31 199 GLY B N 1
ATOM 6185 C CA . GLY B 1 199 ? 9.406 3.92 8.266 1 93.31 199 GLY B CA 1
ATOM 6186 C C . GLY B 1 199 ? 10.141 4.574 9.422 1 93.31 199 GLY B C 1
ATOM 6187 O O . GLY B 1 199 ? 9.703 5.605 9.938 1 93.31 199 GLY B O 1
ATOM 6188 N N . LEU B 1 200 ? 11.234 4.039 9.75 1 92.62 200 LEU B N 1
ATOM 6189 C CA . LEU B 1 200 ? 12.047 4.586 10.836 1 92.62 200 LEU B CA 1
ATOM 6190 C C . LEU B 1 200 ? 12.578 5.969 10.469 1 92.62 200 LEU B C 1
ATOM 6192 O O . LEU B 1 200 ? 12.578 6.875 11.305 1 92.62 200 LEU B O 1
ATOM 6196 N N . ALA B 1 201 ? 12.984 6.16 9.273 1 93.38 201 ALA B N 1
ATOM 6197 C CA . ALA B 1 201 ? 13.508 7.441 8.805 1 93.38 201 ALA B CA 1
ATOM 6198 C C . ALA B 1 201 ? 12.438 8.523 8.867 1 93.38 201 ALA B C 1
ATOM 6200 O O . ALA B 1 201 ? 12.68 9.617 9.375 1 93.38 201 ALA B O 1
ATOM 6201 N N . GLU B 1 202 ? 11.266 8.172 8.406 1 93.06 202 GLU B N 1
ATOM 6202 C CA . GLU B 1 202 ? 10.195 9.156 8.336 1 93.06 202 GLU B CA 1
ATOM 6203 C C . GLU B 1 202 ? 9.688 9.516 9.734 1 93.06 202 GLU B C 1
ATOM 6205 O O . GLU B 1 202 ? 9.383 10.68 10.008 1 93.06 202 GLU B O 1
ATOM 6210 N N . VAL B 1 203 ? 9.633 8.547 10.562 1 90.88 203 VAL B N 1
ATOM 6211 C CA . VAL B 1 203 ? 9.188 8.812 11.93 1 90.88 203 VAL B CA 1
ATOM 6212 C C . VAL B 1 203 ? 10.227 9.656 12.656 1 90.88 203 VAL B C 1
ATOM 6214 O O . VAL B 1 203 ? 9.883 10.578 13.398 1 90.88 203 VAL B O 1
ATOM 6217 N N . ALA B 1 204 ? 11.438 9.344 12.422 1 92.19 204 ALA B N 1
ATOM 6218 C CA . ALA B 1 204 ? 12.516 10.117 13.031 1 92.19 204 ALA B CA 1
ATOM 6219 C C . ALA B 1 204 ? 12.484 11.57 12.562 1 92.19 204 ALA B C 1
ATOM 6221 O O . ALA B 1 204 ? 12.672 12.492 13.359 1 92.19 204 ALA B O 1
ATOM 6222 N N . TRP B 1 205 ? 12.203 11.727 11.32 1 91.94 205 TRP B N 1
ATOM 6223 C CA . TRP B 1 205 ? 12.141 13.086 10.789 1 91.94 205 TRP B CA 1
ATOM 6224 C C . TRP B 1 205 ? 10.953 13.844 11.383 1 91.94 205 TRP B C 1
ATOM 6226 O O . TRP B 1 205 ? 11.047 15.047 11.641 1 91.94 205 TRP B O 1
ATOM 6236 N N . SER B 1 206 ? 9.891 13.156 11.539 1 90.44 206 SER B N 1
ATOM 6237 C CA . SER B 1 206 ? 8.719 13.781 12.141 1 90.44 206 SER B CA 1
ATOM 6238 C C . SER B 1 206 ? 9.008 14.234 13.57 1 90.44 206 SER B C 1
ATOM 6240 O O . SER B 1 206 ? 8.539 15.289 14 1 90.44 206 SER B O 1
ATOM 6242 N N . VAL B 1 207 ? 9.781 13.492 14.242 1 87.75 207 VAL B N 1
ATOM 6243 C CA . VAL B 1 207 ? 10.164 13.852 15.602 1 87.75 207 VAL B CA 1
ATOM 6244 C C . VAL B 1 207 ? 11.039 15.102 15.586 1 87.75 207 VAL B C 1
ATOM 6246 O O . VAL B 1 207 ? 10.898 15.977 16.438 1 87.75 207 VAL B O 1
ATOM 6249 N N . ARG B 1 208 ? 11.797 15.195 14.641 1 86.62 208 ARG B N 1
ATOM 6250 C CA . ARG B 1 208 ? 12.641 16.375 14.492 1 86.62 208 ARG B CA 1
ATOM 6251 C C . ARG B 1 208 ? 11.805 17.625 14.211 1 86.62 208 ARG B C 1
ATOM 6253 O O . ARG B 1 208 ? 12.102 18.703 14.727 1 86.62 208 ARG B O 1
ATOM 6260 N N . LEU B 1 209 ? 10.797 17.422 13.438 1 86.19 209 LEU B N 1
ATOM 6261 C CA . LEU B 1 209 ? 9.969 18.562 13.055 1 86.19 209 LEU B CA 1
ATOM 6262 C C . LEU B 1 209 ? 9.031 18.969 14.195 1 86.19 209 LEU B C 1
ATOM 6264 O O . LEU B 1 209 ? 8.539 20.094 14.234 1 86.19 209 LEU B O 1
ATOM 6268 N N . LEU B 1 210 ? 8.828 18.031 15.133 1 77.25 210 LEU B N 1
ATOM 6269 C CA . LEU B 1 210 ? 7.945 18.312 16.25 1 77.25 210 LEU B CA 1
ATOM 6270 C C . LEU B 1 210 ? 8.523 19.422 17.125 1 77.25 210 LEU B C 1
ATOM 6272 O O . LEU B 1 210 ? 7.789 20.109 17.844 1 77.25 210 LEU B O 1
ATOM 6276 N N . ASP B 1 211 ? 9.789 19.656 16.953 1 74 211 ASP B N 1
ATOM 6277 C CA . ASP B 1 211 ? 10.453 20.688 17.734 1 74 211 ASP B CA 1
ATOM 6278 C C . ASP B 1 211 ? 9.922 22.078 17.375 1 74 211 ASP B C 1
ATOM 6280 O O . ASP B 1 211 ? 9.969 23 18.188 1 74 211 ASP B O 1
ATOM 6284 N N . TYR B 1 212 ? 9.32 22.094 16.25 1 71.88 212 TYR B N 1
ATOM 6285 C CA . TYR B 1 212 ? 8.828 23.391 15.797 1 71.88 212 TYR B CA 1
ATOM 6286 C C . TYR B 1 212 ? 7.445 23.688 16.375 1 71.88 212 TYR B C 1
ATOM 6288 O O . TYR B 1 212 ? 7 24.828 16.375 1 71.88 212 TYR B O 1
ATOM 6296 N N . PHE B 1 213 ? 6.816 22.672 16.938 1 69.88 213 PHE B N 1
ATOM 6297 C CA . PHE B 1 213 ? 5.41 22.859 17.25 1 69.88 213 PHE B CA 1
ATOM 6298 C C . PHE B 1 213 ? 5.145 22.594 18.719 1 69.88 213 PHE B C 1
ATOM 6300 O O . PHE B 1 213 ? 4.137 23.031 19.281 1 69.88 213 PHE B O 1
ATOM 6307 N N . VAL B 1 214 ? 5.988 21.75 19.281 1 63.72 214 VAL B N 1
ATOM 6308 C CA . VAL B 1 214 ? 5.664 21.344 20.656 1 63.72 214 VAL B CA 1
ATOM 6309 C C . VAL B 1 214 ? 6.543 22.109 21.641 1 63.72 214 VAL B C 1
ATOM 6311 O O . VAL B 1 214 ? 7.773 22.016 21.578 1 63.72 214 VAL B O 1
ATOM 6314 N N . ASP B 1 215 ? 5.973 23.219 22.25 1 58.44 215 ASP B N 1
ATOM 6315 C CA . ASP B 1 215 ? 6.715 24.047 23.203 1 58.44 215 ASP B CA 1
ATOM 6316 C C . ASP B 1 215 ? 6.844 23.359 24.547 1 58.44 215 ASP B C 1
ATOM 6318 O O . ASP B 1 215 ? 7.875 23.484 25.219 1 58.44 215 ASP B O 1
ATOM 6322 N N . ASP B 1 216 ? 5.805 22.906 25.078 1 57.78 216 ASP B N 1
ATOM 6323 C CA . ASP B 1 216 ? 5.777 22.625 26.516 1 57.78 216 ASP B CA 1
ATOM 6324 C C . ASP B 1 216 ? 5.711 21.125 26.781 1 57.78 216 ASP B C 1
ATOM 6326 O O . ASP B 1 216 ? 4.789 20.641 27.438 1 57.78 216 ASP B O 1
ATOM 6330 N N . LEU B 1 217 ? 6.684 20.531 26.031 1 59.03 217 LEU B N 1
ATOM 6331 C CA . LEU B 1 217 ? 6.652 19.156 26.531 1 59.03 217 LEU B CA 1
ATOM 6332 C C . LEU B 1 217 ? 7.301 19.062 27.906 1 59.03 217 LEU B C 1
ATOM 6334 O O . LEU B 1 217 ? 8.203 19.844 28.219 1 59.03 217 LEU B O 1
ATOM 6338 N N . ALA B 1 218 ? 6.59 18.656 28.828 1 64.25 218 ALA B N 1
ATOM 6339 C CA . ALA B 1 218 ? 7.086 18.469 30.188 1 64.25 218 ALA B CA 1
ATOM 6340 C C . ALA B 1 218 ? 8.43 17.75 30.188 1 64.25 218 ALA B C 1
ATOM 6342 O O . ALA B 1 218 ? 8.664 16.844 30.984 1 64.25 218 ALA B O 1
ATOM 6343 N N . ILE B 1 219 ? 9.281 18.094 29.156 1 71.12 219 ILE B N 1
ATOM 6344 C CA . ILE B 1 219 ? 10.617 17.5 29.078 1 71.12 219 ILE B CA 1
ATOM 6345 C C . ILE B 1 219 ? 11.672 18.609 29.188 1 71.12 219 ILE B C 1
ATOM 6347 O O . ILE B 1 219 ? 11.5 19.688 28.625 1 71.12 219 ILE B O 1
ATOM 6351 N N . PRO B 1 220 ? 12.695 18.203 30.047 1 69.75 220 PRO B N 1
ATOM 6352 C CA . PRO B 1 220 ? 13.781 19.188 30.156 1 69.75 220 PRO B CA 1
ATOM 6353 C C . PRO B 1 220 ? 14.352 19.578 28.797 1 69.75 220 PRO B C 1
ATOM 6355 O O . PRO B 1 220 ? 14.375 18.766 27.875 1 69.75 220 PRO B O 1
ATOM 6358 N N . ALA B 1 221 ? 14.703 20.797 28.656 1 70.25 221 ALA B N 1
ATOM 6359 C CA . ALA B 1 221 ? 15.156 21.391 27.406 1 70.25 221 ALA B CA 1
ATOM 6360 C C . ALA B 1 221 ? 16.375 20.641 26.844 1 70.25 221 ALA B C 1
ATOM 6362 O O . ALA B 1 221 ? 16.5 20.469 25.641 1 70.25 221 ALA B O 1
ATOM 6363 N N . GLU B 1 222 ? 17.25 20.188 27.688 1 70.81 222 GLU B N 1
ATOM 6364 C CA . GLU B 1 222 ? 18.453 19.484 27.266 1 70.81 222 GLU B CA 1
ATOM 6365 C C . GLU B 1 222 ? 18.109 18.141 26.625 1 70.81 222 GLU B C 1
ATOM 6367 O O . GLU B 1 222 ? 18.703 17.766 25.609 1 70.81 222 GLU B O 1
ATOM 6372 N N . LEU B 1 223 ? 17.219 17.484 27.266 1 77 223 LEU B N 1
ATOM 6373 C CA . LEU B 1 223 ? 16.812 16.188 26.734 1 77 223 LEU B CA 1
ATOM 6374 C C . LEU B 1 223 ? 16.078 16.344 25.406 1 77 223 LEU B C 1
ATOM 6376 O O . LEU B 1 223 ? 16.234 15.516 24.516 1 77 223 LEU B O 1
ATOM 6380 N N . ARG B 1 224 ? 15.359 17.359 25.297 1 78.06 224 ARG B N 1
ATOM 6381 C CA . ARG B 1 224 ? 14.641 17.625 24.047 1 78.06 224 ARG B CA 1
ATOM 6382 C C . ARG B 1 224 ? 15.617 17.875 22.906 1 78.06 224 ARG B C 1
ATOM 6384 O O . ARG B 1 224 ? 15.43 17.375 21.797 1 78.06 224 ARG B O 1
ATOM 6391 N N . SER B 1 225 ? 16.609 18.719 23.25 1 76.44 225 SER B N 1
ATOM 6392 C CA . SER B 1 225 ? 17.594 19.016 22.234 1 76.44 225 SER B CA 1
ATOM 6393 C C . SER B 1 225 ? 18.328 17.75 21.797 1 76.44 225 SER B C 1
ATOM 6395 O O . SER B 1 225 ? 18.672 17.594 20.609 1 76.44 225 SER B O 1
ATOM 6397 N N . TYR B 1 226 ? 18.516 16.891 22.734 1 78.75 226 TYR B N 1
ATOM 6398 C CA . TYR B 1 226 ? 19.156 15.633 22.406 1 78.75 226 TYR B CA 1
ATOM 6399 C C . TYR B 1 226 ? 18.281 14.766 21.516 1 78.75 226 TYR B C 1
ATOM 6401 O O . TYR B 1 226 ? 18.75 14.164 20.562 1 78.75 226 TYR B O 1
ATOM 6409 N N . ILE B 1 227 ? 17.016 14.688 21.859 1 81.56 227 ILE B N 1
ATOM 6410 C CA . ILE B 1 227 ? 16.078 13.859 21.109 1 81.56 227 ILE B CA 1
ATOM 6411 C C . ILE B 1 227 ? 15.984 14.359 19.656 1 81.56 227 ILE B C 1
ATOM 6413 O O . ILE B 1 227 ? 15.984 13.562 18.719 1 81.56 227 ILE B O 1
ATOM 6417 N N . VAL B 1 228 ? 16 15.664 19.547 1 81.88 228 VAL B N 1
ATOM 6418 C CA . VAL B 1 228 ? 15.875 16.266 18.219 1 81.88 228 VAL B CA 1
ATOM 6419 C C . VAL B 1 228 ? 17.141 15.992 17.406 1 81.88 228 VAL B C 1
ATOM 6421 O O . VAL B 1 228 ? 17.062 15.664 16.219 1 81.88 228 VAL B O 1
ATOM 6424 N N . ALA B 1 229 ? 18.25 16.125 18.031 1 81.19 229 ALA B N 1
ATOM 6425 C CA . ALA B 1 229 ? 19.516 15.867 17.344 1 81.19 229 ALA B CA 1
ATOM 6426 C C . ALA B 1 229 ? 19.641 14.391 16.969 1 81.19 229 ALA B C 1
ATOM 6428 O O . ALA B 1 229 ? 20.094 14.062 15.867 1 81.19 229 ALA B O 1
ATOM 6429 N N . ALA B 1 230 ? 19.234 13.539 17.859 1 84.81 230 ALA B N 1
ATOM 6430 C CA . ALA B 1 230 ? 19.281 12.102 17.609 1 84.81 230 ALA B CA 1
ATOM 6431 C C . ALA B 1 230 ? 18.359 11.711 16.469 1 84.81 230 ALA B C 1
ATOM 6433 O O . ALA B 1 230 ? 18.688 10.852 15.648 1 84.81 230 ALA B O 1
ATOM 6434 N N . ALA B 1 231 ? 17.219 12.32 16.438 1 88.12 231 ALA B N 1
ATOM 6435 C CA . ALA B 1 231 ? 16.25 12.031 15.383 1 88.12 231 ALA B CA 1
ATOM 6436 C C . ALA B 1 231 ? 16.812 12.398 14.016 1 88.12 231 ALA B C 1
ATOM 6438 O O . ALA B 1 231 ? 16.562 11.688 13.031 1 88.12 231 ALA B O 1
ATOM 6439 N N . ARG B 1 232 ? 17.516 13.414 14.008 1 86.25 232 ARG B N 1
ATOM 6440 C CA . ARG B 1 232 ? 18.125 13.844 12.75 1 86.25 232 ARG B CA 1
ATOM 6441 C C . ARG B 1 232 ? 19.156 12.828 12.273 1 86.25 232 ARG B C 1
ATOM 6443 O O . ARG B 1 232 ? 19.219 12.508 11.078 1 86.25 232 ARG B O 1
ATOM 6450 N N . GLU B 1 233 ? 19.906 12.344 13.148 1 86.94 233 GLU B N 1
ATOM 6451 C CA . GLU B 1 233 ? 20.922 11.359 12.812 1 86.94 233 GLU B CA 1
ATOM 6452 C C . GLU B 1 233 ? 20.297 10.039 12.375 1 86.94 233 GLU B C 1
ATOM 6454 O O . GLU B 1 233 ? 20.781 9.398 11.445 1 86.94 233 GLU B O 1
ATOM 6459 N N . VAL B 1 234 ? 19.312 9.688 13.062 1 87.69 234 VAL B N 1
ATOM 6460 C CA . VAL B 1 234 ? 18.625 8.445 12.711 1 87.69 234 VAL B CA 1
ATOM 6461 C C . VAL B 1 234 ? 18.016 8.57 11.32 1 87.69 234 VAL B C 1
ATOM 6463 O O . VAL B 1 234 ? 18.062 7.621 10.531 1 87.69 234 VAL B O 1
ATOM 6466 N N . PHE B 1 235 ? 17.453 9.703 11.047 1 90.81 235 PHE B N 1
ATOM 6467 C CA . PHE B 1 235 ? 16.891 9.914 9.719 1 90.81 235 PHE B CA 1
ATOM 6468 C C . PHE B 1 235 ? 17.953 9.75 8.641 1 90.81 235 PHE B C 1
ATOM 6470 O O . PHE B 1 235 ? 17.75 9.016 7.672 1 90.81 235 PHE B O 1
ATOM 6477 N N . LEU B 1 236 ? 19.078 10.43 8.852 1 87.88 236 LEU B N 1
ATOM 6478 C CA . LEU B 1 236 ? 20.141 10.398 7.859 1 87.88 236 LEU B CA 1
ATOM 6479 C C . LEU B 1 236 ? 20.656 8.977 7.66 1 87.88 236 LEU B C 1
ATOM 6481 O O . LEU B 1 236 ? 20.812 8.523 6.527 1 87.88 236 LEU B O 1
ATOM 6485 N N . GLY B 1 237 ? 20.828 8.297 8.75 1 87.06 237 GLY B N 1
ATOM 6486 C CA . GLY B 1 237 ? 21.328 6.934 8.672 1 87.06 237 GLY B CA 1
ATOM 6487 C C . GLY B 1 237 ? 20.344 5.969 8.039 1 87.06 237 GLY B C 1
ATOM 6488 O O . GLY B 1 237 ? 20.703 5.176 7.172 1 87.06 237 GLY B O 1
ATOM 6489 N N . ALA B 1 238 ? 19.125 6.051 8.445 1 89.75 238 ALA B N 1
ATOM 6490 C CA . ALA B 1 238 ? 18.109 5.121 7.965 1 89.75 238 ALA B CA 1
ATOM 6491 C C . ALA B 1 238 ? 17.812 5.344 6.484 1 89.75 238 ALA B C 1
ATOM 6493 O O . ALA B 1 238 ? 17.641 4.383 5.73 1 89.75 238 ALA B O 1
ATOM 6494 N N . ILE B 1 239 ? 17.766 6.605 6.094 1 90 239 ILE B N 1
ATOM 6495 C CA . ILE B 1 239 ? 17.453 6.891 4.699 1 90 239 ILE B CA 1
ATOM 6496 C C . ILE B 1 239 ? 18.625 6.473 3.812 1 90 239 ILE B C 1
ATOM 6498 O O . ILE B 1 239 ? 18.422 5.996 2.693 1 90 239 ILE B O 1
ATOM 6502 N N . ALA B 1 240 ? 19.812 6.684 4.289 1 88.81 240 ALA B N 1
ATOM 6503 C CA . ALA B 1 240 ? 20.984 6.25 3.537 1 88.81 240 ALA B CA 1
ATOM 6504 C C . ALA B 1 240 ? 20.984 4.734 3.334 1 88.81 240 ALA B C 1
ATOM 6506 O O . ALA B 1 240 ? 21.234 4.25 2.227 1 88.81 240 ALA B O 1
ATOM 6507 N N . ARG B 1 241 ? 20.688 4.023 4.359 1 87.62 241 ARG B N 1
ATOM 6508 C CA . ARG B 1 241 ? 20.625 2.566 4.266 1 87.62 241 ARG B CA 1
ATOM 6509 C C . ARG B 1 241 ? 19.5 2.119 3.346 1 87.62 241 ARG B C 1
ATOM 6511 O O . ARG B 1 241 ? 19.625 1.12 2.635 1 87.62 241 ARG B O 1
ATOM 6518 N N . PHE B 1 242 ? 18.406 2.771 3.402 1 89.88 242 PHE B N 1
ATOM 6519 C CA . PHE B 1 242 ? 17.281 2.488 2.525 1 89.88 242 PHE B CA 1
ATOM 6520 C C . PHE B 1 242 ? 17.688 2.627 1.062 1 89.88 242 PHE B C 1
ATOM 6522 O O . PHE B 1 242 ? 17.406 1.744 0.249 1 89.88 242 PHE B O 1
ATOM 6529 N N . CYS B 1 243 ? 18.344 3.773 0.823 1 87.56 243 CYS B N 1
ATOM 6530 C CA . CYS B 1 243 ? 18.75 4.039 -0.55 1 87.56 243 CYS B CA 1
ATOM 6531 C C . CYS B 1 243 ? 19.734 2.977 -1.038 1 87.56 243 CYS B C 1
ATOM 6533 O O . CYS B 1 243 ? 19.641 2.518 -2.178 1 87.56 243 CYS B O 1
ATOM 6535 N N . LEU B 1 244 ? 20.609 2.494 -0.219 1 86 244 LEU B N 1
ATOM 6536 C CA . LEU B 1 244 ? 21.609 1.501 -0.604 1 86 244 LEU B CA 1
ATOM 6537 C C . LEU B 1 244 ? 20.953 0.135 -0.811 1 86 244 LEU B C 1
ATOM 6539 O O . LEU B 1 244 ? 21.391 -0.636 -1.672 1 86 244 LEU B O 1
ATOM 6543 N N . LEU B 1 245 ? 19.969 -0.128 -0.014 1 84.5 245 LEU B N 1
ATOM 6544 C CA . LEU B 1 245 ? 19.281 -1.408 -0.127 1 84.5 245 LEU B CA 1
ATOM 6545 C C . LEU B 1 245 ? 18.5 -1.486 -1.429 1 84.5 245 LEU B C 1
ATOM 6547 O O . LEU B 1 245 ? 18.391 -2.555 -2.035 1 84.5 245 LEU B O 1
ATOM 6551 N N . VAL B 1 246 ? 17.938 -0.371 -1.816 1 82.94 246 VAL B N 1
ATOM 6552 C CA . VAL B 1 246 ? 17.141 -0.356 -3.033 1 82.94 246 VAL B CA 1
ATOM 6553 C C . VAL B 1 246 ? 18.031 -0.59 -4.246 1 82.94 246 VAL B C 1
ATOM 6555 O O . VAL B 1 246 ? 17.672 -1.336 -5.16 1 82.94 246 VAL B O 1
ATOM 6558 N N . ILE B 1 247 ? 19.172 0.042 -4.332 1 79.88 247 ILE B N 1
ATOM 6559 C CA . ILE B 1 247 ? 20.062 -0.067 -5.484 1 79.88 247 ILE B CA 1
ATOM 6560 C C . ILE B 1 247 ? 20.969 -1.29 -5.328 1 79.88 247 ILE B C 1
ATOM 6562 O O . ILE B 1 247 ? 21.562 -1.761 -6.301 1 79.88 247 ILE B O 1
ATOM 6566 N N . ARG B 1 248 ? 20.953 -1.948 -4.262 1 76.75 248 ARG B N 1
ATOM 6567 C CA . ARG B 1 248 ? 21.75 -3.135 -3.984 1 76.75 248 ARG B CA 1
ATOM 6568 C C . ARG B 1 248 ? 23.219 -2.877 -4.27 1 76.75 248 ARG B C 1
ATOM 6570 O O . ARG B 1 248 ? 23.859 -3.621 -5.023 1 76.75 248 ARG B O 1
ATOM 6577 N N . VAL B 1 249 ? 23.719 -1.821 -3.746 1 74.06 249 VAL B N 1
ATOM 6578 C CA . VAL B 1 249 ? 25.125 -1.485 -3.938 1 74.06 249 VAL B CA 1
ATOM 6579 C C . VAL B 1 249 ? 26 -2.496 -3.201 1 74.06 249 VAL B C 1
ATOM 6581 O O . VAL B 1 249 ? 25.797 -2.758 -2.014 1 74.06 249 VAL B O 1
ATOM 6584 N N . PRO B 1 250 ? 26.859 -2.994 -3.926 1 72.75 250 PRO B N 1
ATOM 6585 C CA . PRO B 1 250 ? 27.672 -4.055 -3.326 1 72.75 250 PRO B CA 1
ATOM 6586 C C . PRO B 1 250 ? 28.828 -3.51 -2.498 1 72.75 250 PRO B C 1
ATOM 6588 O O . PRO B 1 250 ? 29.594 -4.285 -1.919 1 72.75 250 PRO B O 1
ATOM 6591 N N . TRP B 1 251 ? 28.984 -2.277 -2.324 1 76.56 251 TRP B N 1
ATOM 6592 C CA . TRP B 1 251 ? 30.156 -1.73 -1.629 1 76.56 251 TRP B CA 1
ATOM 6593 C C . TRP B 1 251 ? 30.031 -1.95 -0.124 1 76.56 251 TRP B C 1
ATOM 6595 O O . TRP B 1 251 ? 29.25 -1.276 0.551 1 76.56 251 TRP B O 1
ATOM 6605 N N . ARG B 1 252 ? 30.844 -2.752 0.455 1 80.88 252 ARG B N 1
ATOM 6606 C CA . ARG B 1 252 ? 30.781 -3.127 1.864 1 80.88 252 ARG B CA 1
ATOM 6607 C C . ARG B 1 252 ? 31.25 -1.983 2.756 1 80.88 252 ARG B C 1
ATOM 6609 O O . ARG B 1 252 ? 30.766 -1.818 3.875 1 80.88 252 ARG B O 1
ATOM 6616 N N . TRP B 1 253 ? 32.188 -1.264 2.203 1 80.06 253 TRP B N 1
ATOM 6617 C CA . TRP B 1 253 ? 32.75 -0.193 3.035 1 80.06 253 TRP B CA 1
ATOM 6618 C C . TRP B 1 253 ? 31.672 0.87 3.307 1 80.06 253 TRP B C 1
ATOM 6620 O O . TRP B 1 253 ? 31.641 1.45 4.395 1 80.06 253 TRP B O 1
ATOM 6630 N N . LEU B 1 254 ? 30.844 1.164 2.42 1 80.56 254 LEU B N 1
ATOM 6631 C CA . LEU B 1 254 ? 29.812 2.182 2.58 1 80.56 254 LEU B CA 1
ATOM 6632 C C . LEU B 1 254 ? 28.797 1.762 3.635 1 80.56 254 LEU B C 1
ATOM 6634 O O . LEU B 1 254 ? 28.375 2.576 4.465 1 80.56 254 LEU B O 1
ATOM 6638 N N . HIS B 1 255 ? 28.516 0.542 3.662 1 80.56 255 HIS B N 1
ATOM 6639 C CA . HIS B 1 255 ? 27.609 0.022 4.672 1 80.56 255 HIS B CA 1
ATOM 6640 C C . HIS B 1 255 ? 28.219 0.086 6.062 1 80.56 255 HIS B C 1
ATOM 6642 O O . HIS B 1 255 ? 27.562 0.479 7.027 1 80.56 255 HIS B O 1
ATOM 6648 N N . ARG B 1 256 ? 29.438 -0.236 6.082 1 79.62 256 ARG B N 1
ATOM 6649 C CA . ARG B 1 256 ? 30.141 -0.235 7.367 1 79.62 256 ARG B CA 1
ATOM 6650 C C . ARG B 1 256 ? 30.312 1.186 7.895 1 79.62 256 ARG B C 1
ATOM 6652 O O . ARG B 1 256 ? 30.172 1.429 9.094 1 79.62 256 ARG B O 1
ATOM 6659 N N . THR B 1 257 ? 30.609 2.002 6.973 1 78.62 257 THR B N 1
ATOM 6660 C CA . THR B 1 257 ? 30.781 3.395 7.367 1 78.62 257 THR B CA 1
ATOM 6661 C C . THR B 1 257 ? 29.469 3.992 7.871 1 78.62 257 THR B C 1
ATOM 6663 O O . THR B 1 257 ? 29.469 4.758 8.836 1 78.62 257 THR B O 1
ATOM 6666 N N . LEU B 1 258 ? 28.391 3.688 7.254 1 79.56 258 LEU B N 1
ATOM 6667 C CA . LEU B 1 258 ? 27.094 4.207 7.672 1 79.56 258 LEU B CA 1
ATOM 6668 C C . LEU B 1 258 ? 26.672 3.631 9.023 1 79.56 258 LEU B C 1
ATOM 6670 O O . LEU B 1 258 ? 26.109 4.34 9.859 1 79.56 258 LEU B O 1
ATOM 6674 N N . ASN B 1 259 ? 27.016 2.389 9.18 1 78.88 259 ASN B N 1
ATOM 6675 C CA . ASN B 1 259 ? 26.75 1.793 10.477 1 78.88 259 ASN B CA 1
ATOM 6676 C C . ASN B 1 259 ? 27.594 2.426 11.578 1 78.88 259 ASN B C 1
ATOM 6678 O O . ASN B 1 259 ? 27.094 2.699 12.672 1 78.88 259 ASN B O 1
ATOM 6682 N N . ALA B 1 260 ? 28.797 2.596 11.219 1 77.75 260 ALA B N 1
ATOM 6683 C CA . ALA B 1 260 ? 29.688 3.238 12.172 1 77.75 260 ALA B CA 1
ATOM 6684 C C . ALA B 1 260 ? 29.234 4.656 12.492 1 77.75 260 ALA B C 1
ATOM 6686 O O . ALA B 1 260 ? 29.297 5.09 13.648 1 77.75 260 ALA B O 1
ATOM 6687 N N . TYR B 1 261 ? 28.734 5.301 11.562 1 76.25 261 TYR B N 1
ATOM 6688 C CA . TYR B 1 261 ? 28.219 6.652 11.758 1 76.25 261 TYR B CA 1
ATOM 6689 C C . TYR B 1 261 ? 27.031 6.645 12.719 1 76.25 261 TYR B C 1
ATOM 6691 O O . TYR B 1 261 ? 26.969 7.461 13.641 1 76.25 261 TYR B O 1
ATOM 6699 N N . LEU B 1 262 ? 26.156 5.781 12.539 1 72.94 262 LEU B N 1
ATOM 6700 C CA . LEU B 1 262 ? 24.969 5.723 13.383 1 72.94 262 LEU B CA 1
ATOM 6701 C C . LEU B 1 262 ? 25.344 5.379 14.82 1 72.94 262 LEU B C 1
ATOM 6703 O O . LEU B 1 262 ? 24.766 5.922 15.766 1 72.94 262 LEU B O 1
ATOM 6707 N N . TRP B 1 263 ? 26.328 4.543 14.883 1 72.19 263 TRP B N 1
ATOM 6708 C CA . TRP B 1 263 ? 26.734 4.137 16.219 1 72.19 263 TRP B CA 1
ATOM 6709 C C . TRP B 1 263 ? 27.469 5.273 16.938 1 72.19 263 TRP B C 1
ATOM 6711 O O . TRP B 1 263 ? 27.328 5.438 18.156 1 72.19 263 TRP B O 1
ATOM 6721 N N . LEU B 1 264 ? 28.109 6.043 16.156 1 72.62 264 LEU B N 1
ATOM 6722 C CA . LEU B 1 264 ? 28.875 7.129 16.75 1 72.62 264 LEU B CA 1
ATOM 6723 C C . LEU B 1 264 ? 28.031 8.391 16.875 1 72.62 264 LEU B C 1
ATOM 6725 O O . LEU B 1 264 ? 28.219 9.172 17.812 1 72.62 264 LEU B O 1
ATOM 6729 N N . ALA B 1 265 ? 27.172 8.531 15.961 1 68.62 265 ALA B N 1
ATOM 6730 C CA . ALA B 1 265 ? 26.422 9.789 15.898 1 68.62 265 ALA B CA 1
ATOM 6731 C C . ALA B 1 265 ? 25.422 9.883 17.047 1 68.62 265 ALA B C 1
ATOM 6733 O O . ALA B 1 265 ? 25.234 10.961 17.625 1 68.62 265 ALA B O 1
ATOM 6734 N N . LEU B 1 266 ? 24.844 8.758 17.453 1 66.81 266 LEU B N 1
ATOM 6735 C CA . LEU B 1 266 ? 23.828 8.789 18.5 1 66.81 266 LEU B CA 1
ATOM 6736 C C . LEU B 1 266 ? 24.453 9.117 19.844 1 66.81 266 LEU B C 1
ATOM 6738 O O . LEU B 1 266 ? 23.984 10.023 20.547 1 66.81 266 LEU B O 1
ATOM 6742 N N . PRO B 1 267 ? 25.531 8.492 20.109 1 65.94 267 PRO B N 1
ATOM 6743 C CA . PRO B 1 267 ? 26.078 8.805 21.438 1 65.94 267 PRO B CA 1
ATOM 6744 C C . PRO B 1 267 ? 26.953 10.055 21.422 1 65.94 267 PRO B C 1
ATOM 6746 O O . PRO B 1 267 ? 27.125 10.695 22.469 1 65.94 267 PRO B O 1
ATOM 6749 N N . VAL B 1 268 ? 27.484 10.484 20.344 1 65.5 268 VAL B N 1
ATOM 6750 C CA . VAL B 1 268 ? 28.469 11.57 20.359 1 65.5 268 VAL B CA 1
ATOM 6751 C C . VAL B 1 268 ? 27.875 12.797 19.672 1 65.5 268 VAL B C 1
ATOM 6753 O O . VAL B 1 268 ? 27.766 13.867 20.266 1 65.5 268 VAL B O 1
ATOM 6756 N N . VAL B 1 269 ? 27.422 12.57 18.562 1 62.94 269 VAL B N 1
ATOM 6757 C CA . VAL B 1 269 ? 27.047 13.711 17.734 1 62.94 269 VAL B CA 1
ATOM 6758 C C . VAL B 1 269 ? 25.766 14.336 18.266 1 62.94 269 VAL B C 1
ATOM 6760 O O . VAL B 1 269 ? 25.641 15.562 18.359 1 62.94 269 VAL B O 1
ATOM 6763 N N . ALA B 1 270 ? 24.875 13.414 18.672 1 66.94 270 ALA B N 1
ATOM 6764 C CA . ALA B 1 270 ? 23.594 13.93 19.141 1 66.94 270 ALA B CA 1
ATOM 6765 C C . ALA B 1 270 ? 23.75 14.766 20.406 1 66.94 270 ALA B C 1
ATOM 6767 O O . ALA B 1 270 ? 23.25 15.891 20.469 1 66.94 270 ALA B O 1
ATOM 6768 N N . PRO B 1 271 ? 24.531 14.297 21.234 1 66 271 PRO B N 1
ATOM 6769 C CA . PRO B 1 271 ? 24.719 15.133 22.422 1 66 271 PRO B CA 1
ATOM 6770 C C . PRO B 1 271 ? 25.516 16.391 22.156 1 66 271 PRO B C 1
ATOM 6772 O O . PRO B 1 271 ? 25.234 17.453 22.719 1 66 271 PRO B O 1
ATOM 6775 N N . LEU B 1 272 ? 26.422 16.234 21.312 1 64.38 272 LEU B N 1
ATOM 6776 C CA . LEU B 1 272 ? 27.219 17.406 20.984 1 64.38 272 LEU B CA 1
ATOM 6777 C C . LEU B 1 272 ? 26.391 18.469 20.281 1 64.38 272 LEU B C 1
ATOM 6779 O O . LEU B 1 272 ? 26.562 19.656 20.516 1 64.38 272 LEU B O 1
ATOM 6783 N N . ALA B 1 273 ? 25.562 18 19.5 1 61.28 273 ALA B N 1
ATOM 6784 C CA . ALA B 1 273 ? 24.672 18.922 18.781 1 61.28 273 ALA B CA 1
ATOM 6785 C C . ALA B 1 273 ? 23.672 19.562 19.734 1 61.28 273 ALA B C 1
ATOM 6787 O O . ALA B 1 273 ? 23.281 20.719 19.547 1 61.28 273 ALA B O 1
ATOM 6788 N N . ALA B 1 274 ? 23.297 18.719 20.594 1 61.34 274 ALA B N 1
ATOM 6789 C CA . ALA B 1 274 ? 22.375 19.25 21.594 1 61.34 274 ALA B CA 1
ATOM 6790 C C . ALA B 1 274 ? 23.047 20.344 22.422 1 61.34 274 ALA B C 1
ATOM 6792 O O . ALA B 1 274 ? 22.359 21.234 22.938 1 61.34 274 ALA B O 1
ATOM 6793 N N . MET B 1 275 ? 24.375 20.125 22.438 1 58.09 275 MET B N 1
ATOM 6794 C CA . MET B 1 275 ? 25.141 21.141 23.156 1 58.09 275 MET B CA 1
ATOM 6795 C C . MET B 1 275 ? 25.516 22.297 22.234 1 58.09 275 MET B C 1
ATOM 6797 O O . MET B 1 275 ? 26.656 22.766 22.25 1 58.09 275 MET B O 1
ATOM 6801 N N . SER B 1 276 ? 24.719 22.359 21.188 1 55.66 276 SER B N 1
ATOM 6802 C CA . SER B 1 276 ? 24.891 23.062 19.922 1 55.66 276 SER B CA 1
ATOM 6803 C C . SER B 1 276 ? 25.406 24.484 20.141 1 55.66 276 SER B C 1
ATOM 6805 O O . SER B 1 276 ? 25.922 25.109 19.203 1 55.66 276 SER B O 1
ATOM 6807 N N . SER B 1 277 ? 25.188 25.078 21.266 1 55.19 277 SER B N 1
ATOM 6808 C CA . SER B 1 277 ? 25.531 26.5 21.234 1 55.19 277 SER B CA 1
ATOM 6809 C C . SER B 1 277 ? 27.031 26.703 21.109 1 55.19 277 SER B C 1
ATOM 6811 O O . SER B 1 277 ? 27.516 27.844 21.078 1 55.19 277 SER B O 1
ATOM 6813 N N . HIS B 1 278 ? 27.641 25.469 20.875 1 58.5 278 HIS B N 1
ATOM 6814 C CA . HIS B 1 278 ? 29.078 25.734 20.719 1 58.5 278 HIS B CA 1
ATOM 6815 C C . HIS B 1 278 ? 29.438 25.984 19.266 1 58.5 278 HIS B C 1
ATOM 6817 O O . HIS B 1 278 ? 29.062 25.203 18.391 1 58.5 278 HIS B O 1
ATOM 6823 N N . PRO B 1 279 ? 29.906 27.094 18.875 1 60.25 279 PRO B N 1
ATOM 6824 C CA . PRO B 1 279 ? 30.172 27.578 17.516 1 60.25 279 PRO B CA 1
ATOM 6825 C C . PRO B 1 279 ? 30.984 26.578 16.688 1 60.25 279 PRO B C 1
ATOM 6827 O O . PRO B 1 279 ? 30.875 26.562 15.469 1 60.25 279 PRO B O 1
ATOM 6830 N N . MET B 1 280 ? 31.844 25.75 17.359 1 61.66 280 MET B N 1
ATOM 6831 C CA . MET B 1 280 ? 32.719 24.891 16.547 1 61.66 280 MET B CA 1
ATOM 6832 C C . MET B 1 280 ? 32.031 23.562 16.25 1 61.66 280 MET B C 1
ATOM 6834 O O . MET B 1 280 ? 32.281 22.953 15.203 1 61.66 280 MET B O 1
ATOM 6838 N N . VAL B 1 281 ? 31.219 23.125 17.109 1 67.44 281 VAL B N 1
ATOM 6839 C CA . VAL B 1 281 ? 30.672 21.781 16.969 1 67.44 281 VAL B CA 1
ATOM 6840 C C . VAL B 1 281 ? 29.625 21.75 15.859 1 67.44 281 VAL B C 1
ATOM 6842 O O . VAL B 1 281 ? 29.516 20.781 15.117 1 67.44 281 VAL B O 1
ATOM 6845 N N . PHE B 1 282 ? 29.109 22.859 15.617 1 68.81 282 PHE B N 1
ATOM 6846 C CA . PHE B 1 282 ? 28.016 22.922 14.664 1 68.81 282 PHE B CA 1
ATOM 6847 C C . PHE B 1 282 ? 28.531 22.812 13.234 1 68.81 282 PHE B C 1
ATOM 6849 O O . PHE B 1 282 ? 28.078 21.969 12.469 1 68.81 282 PHE B O 1
ATOM 6856 N N . PRO B 1 283 ? 29.594 23.5 12.945 1 68.94 283 PRO B N 1
ATOM 6857 C CA . PRO B 1 283 ? 30.078 23.391 11.562 1 68.94 283 PRO B CA 1
ATOM 6858 C C . PRO B 1 283 ? 30.703 22.047 11.25 1 68.94 283 PRO B C 1
ATOM 6860 O O . PRO B 1 283 ? 30.578 21.531 10.133 1 68.94 283 PRO B O 1
ATOM 6863 N N . LEU B 1 284 ? 31.297 21.469 12.219 1 70.44 284 LEU B N 1
ATOM 6864 C CA . LEU B 1 284 ? 31.953 20.172 12 1 70.44 284 LEU B CA 1
ATOM 6865 C C . LEU B 1 284 ? 30.906 19.078 11.773 1 70.44 284 LEU B C 1
ATOM 6867 O O . LEU B 1 284 ? 31.094 18.219 10.914 1 70.44 284 LEU B O 1
ATOM 6871 N N . SER B 1 285 ? 29.891 19.109 12.516 1 74.69 285 SER B N 1
ATOM 6872 C CA . SER B 1 285 ? 28.844 18.109 12.352 1 74.69 285 SER B CA 1
ATOM 6873 C C . SER B 1 285 ? 28.172 18.234 10.984 1 74.69 285 SER B C 1
ATOM 6875 O O . SER B 1 285 ? 27.812 17.234 10.375 1 74.69 285 SER B O 1
ATOM 6877 N N . TRP B 1 286 ? 28.109 19.375 10.5 1 75.88 286 TRP B N 1
ATOM 6878 C CA . TRP B 1 286 ? 27.469 19.609 9.211 1 75.88 286 TRP B CA 1
ATOM 6879 C C . TRP B 1 286 ? 28.359 19.141 8.062 1 75.88 286 TRP B C 1
ATOM 6881 O O . TRP B 1 286 ? 27.875 18.641 7.051 1 75.88 286 TRP B O 1
ATOM 6891 N N . LEU B 1 287 ? 29.672 19.312 8.336 1 74.5 287 LEU B N 1
ATOM 6892 C CA . LEU B 1 287 ? 30.609 18.844 7.309 1 74.5 287 LEU B CA 1
ATOM 6893 C C . LEU B 1 287 ? 30.531 17.328 7.148 1 74.5 287 LEU B C 1
ATOM 6895 O O . LEU B 1 287 ? 30.594 16.828 6.027 1 74.5 287 LEU B O 1
ATOM 6899 N N . VAL B 1 288 ? 30.391 16.672 8.203 1 76.19 288 VAL B N 1
ATOM 6900 C CA . VAL B 1 288 ? 30.281 15.227 8.164 1 76.19 288 VAL B CA 1
ATOM 6901 C C . VAL B 1 288 ? 29 14.812 7.453 1 76.19 288 VAL B C 1
ATOM 6903 O O . VAL B 1 288 ? 29 13.875 6.656 1 76.19 288 VAL B O 1
ATOM 6906 N N . LYS B 1 289 ? 27.969 15.5 7.68 1 80 289 LYS B N 1
ATOM 6907 C CA . LYS B 1 289 ? 26.672 15.18 7.07 1 80 289 LYS B CA 1
ATOM 6908 C C . LYS B 1 289 ? 26.703 15.43 5.566 1 80 289 LYS B C 1
ATOM 6910 O O . LYS B 1 289 ? 26.156 14.633 4.793 1 80 289 LYS B O 1
ATOM 6915 N N . VAL B 1 290 ? 27.375 16.484 5.25 1 77.81 290 VAL B N 1
ATOM 6916 C CA . VAL B 1 290 ? 27.5 16.781 3.826 1 77.81 290 VAL B CA 1
ATOM 6917 C C . VAL B 1 290 ? 28.297 15.672 3.137 1 77.81 290 VAL B C 1
ATOM 6919 O O . VAL B 1 290 ? 27.953 15.25 2.033 1 77.81 290 VAL B O 1
ATOM 6922 N N . GLY B 1 291 ? 29.328 15.266 3.814 1 79.06 291 GLY B N 1
ATOM 6923 C CA . GLY B 1 291 ? 30.125 14.18 3.273 1 79.06 291 GLY B CA 1
ATOM 6924 C C . GLY B 1 291 ? 29.344 12.898 3.064 1 79.06 291 GLY B C 1
ATOM 6925 O O . GLY B 1 291 ? 29.469 12.25 2.025 1 79.06 291 GLY B O 1
ATOM 6926 N N . ILE B 1 292 ? 28.516 12.57 3.979 1 80.81 292 ILE B N 1
ATOM 6927 C CA . ILE B 1 292 ? 27.703 11.352 3.893 1 80.81 292 ILE B CA 1
ATOM 6928 C C . ILE B 1 292 ? 26.688 11.492 2.764 1 80.81 292 ILE B C 1
ATOM 6930 O O . ILE B 1 292 ? 26.5 10.562 1.978 1 80.81 292 ILE B O 1
ATOM 6934 N N . ILE B 1 293 ? 26.031 12.648 2.676 1 84.06 293 ILE B N 1
ATOM 6935 C CA . ILE B 1 293 ? 25 12.867 1.667 1 84.06 293 ILE B CA 1
ATOM 6936 C C . ILE B 1 293 ? 25.609 12.781 0.272 1 84.06 293 ILE B C 1
ATOM 6938 O O . ILE B 1 293 ? 25.047 12.156 -0.625 1 84.06 293 ILE B O 1
ATOM 6942 N N . LEU B 1 294 ? 26.812 13.352 0.189 1 83 294 LEU B N 1
ATOM 6943 C CA . LEU B 1 294 ? 27.484 13.328 -1.108 1 83 294 LEU B CA 1
ATOM 6944 C C . LEU B 1 294 ? 27.906 11.914 -1.482 1 83 294 LEU B C 1
ATOM 6946 O O . LEU B 1 294 ? 27.812 11.523 -2.648 1 83 294 LEU B O 1
ATOM 6950 N N . THR B 1 295 ? 28.344 11.188 -0.53 1 83.94 295 THR B N 1
ATOM 6951 C CA . THR B 1 295 ? 28.781 9.82 -0.786 1 83.94 295 THR B CA 1
ATOM 6952 C C . THR B 1 295 ? 27.594 8.953 -1.199 1 83.94 295 THR B C 1
ATOM 6954 O O . THR B 1 295 ? 27.688 8.156 -2.137 1 83.94 295 THR B O 1
ATOM 6957 N N . VAL B 1 296 ? 26.516 9.133 -0.504 1 86.06 296 VAL B N 1
ATOM 6958 C CA . VAL B 1 296 ? 25.328 8.344 -0.829 1 86.06 296 VAL B CA 1
ATOM 6959 C C . VAL B 1 296 ? 24.781 8.773 -2.193 1 86.06 296 VAL B C 1
ATOM 6961 O O . VAL B 1 296 ? 24.359 7.93 -2.988 1 86.06 296 VAL B O 1
ATOM 6964 N N . ALA B 1 297 ? 24.797 10.062 -2.412 1 86.19 297 ALA B N 1
ATOM 6965 C CA . ALA B 1 297 ? 24.359 10.562 -3.715 1 86.19 297 ALA B CA 1
ATOM 6966 C C . ALA B 1 297 ? 25.219 9.984 -4.836 1 86.19 297 ALA B C 1
ATOM 6968 O O . ALA B 1 297 ? 24.703 9.57 -5.875 1 86.19 297 ALA B O 1
ATOM 6969 N N . GLY B 1 298 ? 26.516 9.992 -4.586 1 84.5 298 GLY B N 1
ATOM 6970 C CA . GLY B 1 298 ? 27.422 9.398 -5.559 1 84.5 298 GLY B CA 1
ATOM 6971 C C . GLY B 1 298 ? 27.156 7.926 -5.801 1 84.5 298 GLY B C 1
ATOM 6972 O O . GLY B 1 298 ? 27.172 7.465 -6.945 1 84.5 298 GLY B O 1
ATOM 6973 N N . ALA B 1 299 ? 26.891 7.199 -4.785 1 85.88 299 ALA B N 1
ATOM 6974 C CA . ALA B 1 299 ? 26.578 5.777 -4.898 1 85.88 299 ALA B CA 1
ATOM 6975 C C . ALA B 1 299 ? 25.281 5.555 -5.664 1 85.88 299 ALA B C 1
ATOM 6977 O O . ALA B 1 299 ? 25.172 4.609 -6.449 1 85.88 299 ALA B O 1
ATOM 6978 N N . MET B 1 300 ? 24.312 6.426 -5.359 1 86 300 MET B N 1
ATOM 6979 C CA . MET B 1 300 ? 23.016 6.297 -6.027 1 86 300 MET B CA 1
ATOM 6980 C C . MET B 1 300 ? 23.156 6.551 -7.527 1 86 300 MET B C 1
ATOM 6982 O O . MET B 1 300 ? 22.547 5.848 -8.336 1 86 300 MET B O 1
ATOM 6986 N N . VAL B 1 301 ? 23.953 7.559 -7.82 1 84.19 301 VAL B N 1
ATOM 6987 C CA . VAL B 1 301 ? 24.172 7.867 -9.227 1 84.19 301 VAL B CA 1
ATOM 6988 C C . VAL B 1 301 ? 24.906 6.711 -9.906 1 84.19 301 VAL B C 1
ATOM 6990 O O . VAL B 1 301 ? 24.547 6.301 -11.016 1 84.19 301 VAL B O 1
ATOM 6993 N N . TRP B 1 302 ? 25.875 6.188 -9.258 1 85.38 302 TRP B N 1
ATOM 6994 C CA . TRP B 1 302 ? 26.641 5.051 -9.773 1 85.38 302 TRP B CA 1
ATOM 6995 C C . TRP B 1 302 ? 25.734 3.844 -9.992 1 85.38 302 TRP B C 1
ATOM 6997 O O . TRP B 1 302 ? 25.812 3.18 -11.023 1 85.38 302 TRP B O 1
ATOM 7007 N N . GLY B 1 303 ? 24.859 3.584 -9.062 1 82.44 303 GLY B N 1
ATOM 7008 C CA . GLY B 1 303 ? 23.953 2.461 -9.164 1 82.44 303 GLY B CA 1
ATOM 7009 C C . GLY B 1 303 ? 22.906 2.637 -10.258 1 82.44 303 GLY B C 1
ATOM 7010 O O . GLY B 1 303 ? 22.594 1.689 -10.984 1 82.44 303 GLY B O 1
ATOM 7011 N N . ALA B 1 304 ? 22.391 3.83 -10.367 1 83.44 304 ALA B N 1
ATOM 7012 C CA . ALA B 1 304 ? 21.359 4.117 -11.375 1 83.44 304 ALA B CA 1
ATOM 7013 C C . ALA B 1 304 ? 21.938 4.016 -12.781 1 83.44 304 ALA B C 1
ATOM 7015 O O . ALA B 1 304 ? 21.219 3.668 -13.727 1 83.44 304 ALA B O 1
ATOM 7016 N N . LEU B 1 305 ? 23.234 4.32 -12.898 1 83 305 LEU B N 1
ATOM 7017 C CA . LEU B 1 305 ? 23.875 4.246 -14.203 1 83 305 LEU B CA 1
ATOM 7018 C C . LEU B 1 305 ? 24.203 2.801 -14.562 1 83 305 LEU B C 1
ATOM 7020 O O . LEU B 1 305 ? 24.172 2.424 -15.734 1 83 305 LEU B O 1
ATOM 7024 N N . ARG B 1 306 ? 24.438 1.896 -13.711 1 84 306 ARG B N 1
ATOM 7025 C CA . ARG B 1 306 ? 24.812 0.505 -13.953 1 84 306 ARG B CA 1
ATOM 7026 C C . ARG B 1 306 ? 23.578 -0.356 -14.211 1 84 306 ARG B C 1
ATOM 7028 O O . ARG B 1 306 ? 23.578 -1.227 -15.078 1 84 306 ARG B O 1
ATOM 7035 N N . ARG B 1 307 ? 22.516 -0.107 -13.367 1 80.75 307 ARG B N 1
ATOM 7036 C CA . ARG B 1 307 ? 21.266 -0.833 -13.516 1 80.75 307 ARG B CA 1
ATOM 7037 C C . ARG B 1 307 ? 20.078 0.124 -13.539 1 80.75 307 ARG B C 1
ATOM 7039 O O . ARG B 1 307 ? 19.484 0.402 -12.5 1 80.75 307 ARG B O 1
ATOM 7046 N N . PRO B 1 308 ? 19.844 0.514 -14.695 1 81.19 308 PRO B N 1
ATOM 7047 C CA . PRO B 1 308 ? 18.797 1.549 -14.758 1 81.19 308 PRO B CA 1
ATOM 7048 C C . PRO B 1 308 ? 17.406 1.005 -14.469 1 81.19 308 PRO B C 1
ATOM 7050 O O . PRO B 1 308 ? 17 -0.008 -15.047 1 81.19 308 PRO B O 1
ATOM 7053 N N . SER B 1 309 ? 16.938 1.289 -13.266 1 79.62 309 SER B N 1
ATOM 7054 C CA . SER B 1 309 ? 15.547 1.045 -12.914 1 79.62 309 SER B CA 1
ATOM 7055 C C . SER B 1 309 ? 14.82 2.348 -12.594 1 79.62 309 SER B C 1
ATOM 7057 O O . SER B 1 309 ? 15.453 3.355 -12.273 1 79.62 309 SER B O 1
ATOM 7059 N N . ARG B 1 310 ? 13.57 2.33 -12.977 1 82.38 310 ARG B N 1
ATOM 7060 C CA . ARG B 1 310 ? 12.789 3.533 -12.711 1 82.38 310 ARG B CA 1
ATOM 7061 C C . ARG B 1 310 ? 12.867 3.924 -11.234 1 82.38 310 ARG B C 1
ATOM 7063 O O . ARG B 1 310 ? 12.969 5.109 -10.906 1 82.38 310 ARG B O 1
ATOM 7070 N N . GLU B 1 311 ? 12.891 2.941 -10.328 1 80.31 311 GLU B N 1
ATOM 7071 C CA . GLU B 1 311 ? 12.961 3.201 -8.898 1 80.31 311 GLU B CA 1
ATOM 7072 C C . GLU B 1 311 ? 14.312 3.805 -8.516 1 80.31 311 GLU B C 1
ATOM 7074 O O . GLU B 1 311 ? 14.375 4.758 -7.734 1 80.31 311 GLU B O 1
ATOM 7079 N N . ALA B 1 312 ? 15.383 3.311 -9.148 1 82.19 312 ALA B N 1
ATOM 7080 C CA . ALA B 1 312 ? 16.734 3.777 -8.836 1 82.19 312 ALA B CA 1
ATOM 7081 C C . ALA B 1 312 ? 16.938 5.207 -9.328 1 82.19 312 ALA B C 1
ATOM 7083 O O . ALA B 1 312 ? 17.562 6.02 -8.641 1 82.19 312 ALA B O 1
ATOM 7084 N N . THR B 1 313 ? 16.391 5.539 -10.422 1 85.75 313 THR B N 1
ATOM 7085 C CA . THR B 1 313 ? 16.562 6.871 -10.992 1 85.75 313 THR B CA 1
ATOM 7086 C C . THR B 1 313 ? 15.805 7.91 -10.172 1 85.75 313 THR B C 1
ATOM 7088 O O . THR B 1 313 ? 16.312 9.008 -9.922 1 85.75 313 THR B O 1
ATOM 7091 N N . LEU B 1 314 ? 14.586 7.578 -9.758 1 85.44 314 LEU B N 1
ATOM 7092 C CA . LEU B 1 314 ? 13.789 8.5 -8.953 1 85.44 314 LEU B CA 1
ATOM 7093 C C . LEU B 1 314 ? 14.445 8.742 -7.602 1 85.44 314 LEU B C 1
ATOM 7095 O O . LEU B 1 314 ? 14.445 9.875 -7.105 1 85.44 314 LEU B O 1
ATOM 7099 N N . LEU B 1 315 ? 14.969 7.715 -7.082 1 87 315 LEU B N 1
ATOM 7100 C CA . LEU B 1 315 ? 15.617 7.844 -5.781 1 87 315 LEU B CA 1
ATOM 7101 C C . LEU B 1 315 ? 16.906 8.656 -5.898 1 87 315 LEU B C 1
ATOM 7103 O O . LEU B 1 315 ? 17.219 9.453 -5.016 1 87 315 LEU B O 1
ATOM 7107 N N . ALA B 1 316 ? 17.625 8.414 -6.984 1 86.88 316 ALA B N 1
ATOM 7108 C CA . ALA B 1 316 ? 18.844 9.188 -7.219 1 86.88 316 ALA B CA 1
ATOM 7109 C C . ALA B 1 316 ? 18.531 10.672 -7.379 1 86.88 316 ALA B C 1
ATOM 7111 O O . ALA B 1 316 ? 19.234 11.523 -6.852 1 86.88 316 ALA B O 1
ATOM 7112 N N . ALA B 1 317 ? 17.5 10.93 -8.055 1 87.12 317 ALA B N 1
ATOM 7113 C CA . ALA B 1 317 ? 17.062 12.312 -8.234 1 87.12 317 ALA B CA 1
ATOM 7114 C C . ALA B 1 317 ? 16.672 12.945 -6.898 1 87.12 317 ALA B C 1
ATOM 7116 O O . ALA B 1 317 ? 16.984 14.109 -6.637 1 87.12 317 ALA B O 1
ATOM 7117 N N . THR B 1 318 ? 15.945 12.203 -6.102 1 87.88 318 THR B N 1
ATOM 7118 C CA . THR B 1 318 ? 15.5 12.695 -4.805 1 87.88 318 THR B CA 1
ATOM 7119 C C . THR B 1 318 ? 16.688 12.984 -3.895 1 87.88 318 THR B C 1
ATOM 7121 O O . THR B 1 318 ? 16.719 14.008 -3.211 1 87.88 318 THR B O 1
ATOM 7124 N N . VAL B 1 319 ? 17.656 12.109 -3.891 1 87.44 319 VAL B N 1
ATOM 7125 C CA . VAL B 1 319 ? 18.844 12.305 -3.082 1 87.44 319 VAL B CA 1
ATOM 7126 C C . VAL B 1 319 ? 19.625 13.516 -3.605 1 87.44 319 VAL B C 1
ATOM 7128 O O . VAL B 1 319 ? 20.172 14.297 -2.822 1 87.44 319 VAL B O 1
ATOM 7131 N N . GLY B 1 320 ? 19.609 13.625 -4.91 1 85.25 320 GLY B N 1
ATOM 7132 C CA . GLY B 1 320 ? 20.266 14.781 -5.512 1 85.25 320 GLY B CA 1
ATOM 7133 C C . GLY B 1 320 ? 19.625 16.094 -5.109 1 85.25 320 GLY B C 1
ATOM 7134 O O . GLY B 1 320 ? 20.312 17.047 -4.734 1 85.25 320 GLY B O 1
ATOM 7135 N N . VAL B 1 321 ? 18.344 16.172 -5.09 1 85.31 321 VAL B N 1
ATOM 7136 C CA . VAL B 1 321 ? 17.609 17.375 -4.703 1 85.31 321 VAL B CA 1
ATOM 7137 C C . VAL B 1 321 ? 17.844 17.656 -3.225 1 85.31 321 VAL B C 1
ATOM 7139 O O . VAL B 1 321 ? 18.031 18.812 -2.836 1 85.31 321 VAL B O 1
ATOM 7142 N N . SER B 1 322 ? 17.828 16.625 -2.465 1 84.06 322 SER B N 1
ATOM 7143 C CA . SER B 1 322 ? 18.062 16.797 -1.033 1 84.06 322 SER B CA 1
ATOM 7144 C C . SER B 1 322 ? 19.469 17.297 -0.756 1 84.06 322 SER B C 1
ATOM 7146 O O . SER B 1 322 ? 19.672 18.141 0.125 1 84.06 322 SER B O 1
ATOM 7148 N N . ALA B 1 323 ? 20.375 16.781 -1.518 1 83.31 323 ALA B N 1
ATOM 7149 C CA . ALA B 1 323 ? 21.75 17.25 -1.386 1 83.31 323 ALA B CA 1
ATOM 7150 C C . ALA B 1 323 ? 21.875 18.719 -1.77 1 83.31 323 ALA B C 1
ATOM 7152 O O . ALA B 1 323 ? 22.578 19.484 -1.102 1 83.31 323 ALA B O 1
ATOM 7153 N N . LEU B 1 324 ? 21.172 19.078 -2.771 1 83.12 324 LEU B N 1
ATOM 7154 C CA . LEU B 1 324 ? 21.203 20.469 -3.221 1 83.12 324 LEU B CA 1
ATOM 7155 C C . LEU B 1 324 ? 20.562 21.375 -2.182 1 83.12 324 LEU B C 1
ATOM 7157 O O . LEU B 1 324 ? 21.062 22.484 -1.939 1 83.12 324 LEU B O 1
ATOM 7161 N N . LEU B 1 325 ? 19.516 20.938 -1.599 1 82.44 325 LEU B N 1
ATOM 7162 C CA . LEU B 1 325 ? 18.844 21.734 -0.57 1 82.44 325 LEU B CA 1
ATOM 7163 C C . LEU B 1 325 ? 19.734 21.891 0.661 1 82.44 325 LEU B C 1
ATOM 7165 O O . LEU B 1 325 ? 19.812 22.969 1.249 1 82.44 325 LEU B O 1
ATOM 7169 N N . PHE B 1 326 ? 20.344 20.828 0.904 1 79.56 326 PHE B N 1
ATOM 7170 C CA . PHE B 1 326 ? 21.234 20.844 2.053 1 79.56 326 PHE B CA 1
ATOM 7171 C C . PHE B 1 326 ? 22.422 21.781 1.795 1 79.56 326 PHE B C 1
ATOM 7173 O O . PHE B 1 326 ? 22.812 22.547 2.674 1 79.56 326 PHE B O 1
ATOM 7180 N N . LEU B 1 327 ? 22.922 21.719 0.626 1 77.75 327 LEU B N 1
ATOM 7181 C CA . LEU B 1 327 ? 24.062 22.547 0.26 1 77.75 327 LEU B CA 1
ATOM 7182 C C . LEU B 1 327 ? 23.656 24.016 0.186 1 77.75 327 LEU B C 1
ATOM 7184 O O . LEU B 1 327 ? 24.406 24.891 0.627 1 77.75 327 LEU B O 1
ATOM 7188 N N . ALA B 1 328 ? 22.531 24.219 -0.3 1 79.5 328 ALA B N 1
ATOM 7189 C CA . ALA B 1 328 ? 22.047 25.578 -0.394 1 79.5 328 ALA B CA 1
ATOM 7190 C C . ALA B 1 328 ? 21.859 26.203 0.992 1 79.5 328 ALA B C 1
ATOM 7192 O O . ALA B 1 328 ? 22.219 27.359 1.218 1 79.5 328 ALA B O 1
ATOM 7193 N N . ASP B 1 329 ? 21.281 25.453 1.867 1 80.25 329 ASP B N 1
ATOM 7194 C CA . ASP B 1 329 ? 21.094 25.938 3.229 1 80.25 329 ASP B CA 1
ATOM 7195 C C . ASP B 1 329 ? 22.438 26.156 3.928 1 80.25 329 ASP B C 1
ATOM 7197 O O . ASP B 1 329 ? 22.594 27.125 4.676 1 80.25 329 ASP B O 1
ATOM 7201 N N . TRP B 1 330 ? 23.312 25.312 3.617 1 74.44 330 TRP B N 1
ATOM 7202 C CA . TRP B 1 330 ? 24.656 25.422 4.207 1 74.44 330 TRP B CA 1
ATOM 7203 C C . TRP B 1 330 ? 25.359 26.688 3.709 1 74.44 330 TRP B C 1
ATOM 7205 O O . TRP B 1 330 ? 25.984 27.391 4.488 1 74.44 330 TRP B O 1
ATOM 7215 N N . ILE B 1 331 ? 25.203 26.953 2.5 1 75 331 ILE B N 1
ATOM 7216 C CA . ILE B 1 331 ? 25.828 28.125 1.912 1 75 331 ILE B CA 1
ATOM 7217 C C . ILE B 1 331 ? 25.172 29.391 2.482 1 75 331 ILE B C 1
ATOM 7219 O O . ILE B 1 331 ? 25.875 30.359 2.801 1 75 331 ILE B O 1
ATOM 7223 N N . LYS B 1 332 ? 23.938 29.359 2.627 1 74.06 332 LYS B N 1
ATOM 7224 C CA . LYS B 1 332 ? 23.219 30.516 3.16 1 74.06 332 LYS B CA 1
ATOM 7225 C C . LYS B 1 332 ? 23.625 30.797 4.602 1 74.06 332 LYS B C 1
ATOM 7227 O O . LYS B 1 332 ? 23.781 31.953 4.992 1 74.06 332 LYS B O 1
ATOM 7232 N N . VAL B 1 333 ? 23.766 29.812 5.391 1 72 333 VAL B N 1
ATOM 7233 C CA . VAL B 1 333 ? 24.141 29.984 6.789 1 72 333 VAL B CA 1
ATOM 7234 C C . VAL B 1 333 ? 25.547 30.547 6.871 1 72 333 VAL B C 1
ATOM 7236 O O . VAL B 1 333 ? 25.812 31.469 7.652 1 72 333 VAL B O 1
ATOM 7239 N N . TRP B 1 334 ? 26.391 30.094 6.008 1 67.75 334 TRP B N 1
ATOM 7240 C CA . TRP B 1 334 ? 27.781 30.516 6.082 1 67.75 334 TRP B CA 1
ATOM 7241 C C . TRP B 1 334 ? 28 31.844 5.371 1 67.75 334 TRP B C 1
ATOM 7243 O O . TRP B 1 334 ? 28.828 32.656 5.789 1 67.75 334 TRP B O 1
ATOM 7253 N N . LEU B 1 335 ? 27.188 32.031 4.371 1 64.38 335 LEU B N 1
ATOM 7254 C CA . LEU B 1 335 ? 27.391 33.25 3.594 1 64.38 335 LEU B CA 1
ATOM 7255 C C . LEU B 1 335 ? 26.578 34.406 4.172 1 64.38 335 LEU B C 1
ATOM 7257 O O . LEU B 1 335 ? 27.047 35.562 4.207 1 64.38 335 LEU B O 1
ATOM 7261 N N . THR B 1 336 ? 25.328 34.219 4.574 1 62.75 336 THR B N 1
ATOM 7262 C CA . THR B 1 336 ? 24.453 35.312 4.965 1 62.75 336 THR B CA 1
ATOM 7263 C C . THR B 1 336 ? 24.391 35.438 6.484 1 62.75 336 THR B C 1
ATOM 7265 O O . THR B 1 336 ? 23.922 36.438 7.012 1 62.75 336 THR B O 1
ATOM 7268 N N . GLY B 1 337 ? 24.953 34.531 7.117 1 64.06 337 GLY B N 1
ATOM 7269 C CA . GLY B 1 337 ? 24.953 34.594 8.57 1 64.06 337 GLY B CA 1
ATOM 7270 C C . GLY B 1 337 ? 23.625 34.188 9.188 1 64.06 337 GLY B C 1
ATOM 7271 O O . GLY B 1 337 ? 23.297 34.594 10.297 1 64.06 337 GLY B O 1
ATOM 7272 N N . ASP B 1 338 ? 22.812 33.594 8.461 1 64.31 338 ASP B N 1
ATOM 7273 C CA . ASP B 1 338 ? 21.562 33.094 9.023 1 64.31 338 ASP B CA 1
ATOM 7274 C C . ASP B 1 338 ? 21.812 31.891 9.93 1 64.31 338 ASP B C 1
ATOM 7276 O O . ASP B 1 338 ? 21.438 30.766 9.602 1 64.31 338 ASP B O 1
ATOM 7280 N N . TYR B 1 339 ? 22.312 32.281 11.094 1 64.12 339 TYR B N 1
ATOM 7281 C CA . TYR B 1 339 ? 22.797 31.234 11.984 1 64.12 339 TYR B CA 1
ATOM 7282 C C . TYR B 1 339 ? 21.641 30.484 12.625 1 64.12 339 TYR B C 1
ATOM 7284 O O . TYR B 1 339 ? 21.812 29.375 13.125 1 64.12 339 TYR B O 1
ATOM 7292 N N . TYR B 1 340 ? 20.516 30.969 12.656 1 70.44 340 TYR B N 1
ATOM 7293 C CA . TYR B 1 340 ? 19.406 30.297 13.32 1 70.44 340 TYR B CA 1
ATOM 7294 C C . TYR B 1 340 ? 18.516 29.594 12.297 1 70.44 340 TYR B C 1
ATOM 7296 O O . TYR B 1 340 ? 17.453 29.078 12.648 1 70.44 340 TYR B O 1
ATOM 7304 N N . TRP B 1 341 ? 18.891 29.5 11.148 1 68.44 341 TRP B N 1
ATOM 7305 C CA . TRP B 1 341 ? 18.234 28.703 10.109 1 68.44 341 TRP B CA 1
ATOM 7306 C C . TRP B 1 341 ? 16.781 29.094 9.953 1 68.44 341 TRP B C 1
ATOM 7308 O O . TRP B 1 341 ? 15.906 28.234 9.844 1 68.44 341 TRP B O 1
ATOM 7318 N N . VAL B 1 342 ? 16.5 30.312 10.023 1 73.44 342 VAL B N 1
ATOM 7319 C CA . VAL B 1 342 ? 15.125 30.812 9.945 1 73.44 342 VAL B CA 1
ATOM 7320 C C . VAL B 1 342 ? 14.547 30.5 8.562 1 73.44 342 VAL B C 1
ATOM 7322 O O . VAL B 1 342 ? 13.383 30.125 8.445 1 73.44 342 VAL B O 1
ATOM 7325 N N . HIS B 1 343 ? 15.367 30.5 7.5 1 73.56 343 HIS B N 1
ATOM 7326 C CA . HIS B 1 343 ? 14.883 30.297 6.137 1 73.56 343 HIS B CA 1
ATOM 7327 C C . HIS B 1 343 ? 15.359 28.969 5.574 1 73.56 343 HIS B C 1
ATOM 7329 O O . HIS B 1 343 ? 15.461 28.797 4.355 1 73.56 343 HIS B O 1
ATOM 7335 N N . SER B 1 344 ? 15.586 28.031 6.461 1 78.38 344 SER B N 1
ATOM 7336 C CA . SER B 1 344 ? 16.109 26.75 6.012 1 78.38 344 SER B CA 1
ATOM 7337 C C . SER B 1 344 ? 15.039 25.938 5.27 1 78.38 344 SER B C 1
ATOM 7339 O O . SER B 1 344 ? 13.875 25.938 5.66 1 78.38 344 SER B O 1
ATOM 7341 N N . MET B 1 345 ? 15.484 25.375 4.105 1 82.44 345 MET B N 1
ATOM 7342 C CA . MET B 1 345 ? 14.594 24.531 3.299 1 82.44 345 MET B CA 1
ATOM 7343 C C . MET B 1 345 ? 14.828 23.062 3.582 1 82.44 345 MET B C 1
ATOM 7345 O O . MET B 1 345 ? 14.086 22.203 3.094 1 82.44 345 MET B O 1
ATOM 7349 N N . THR B 1 346 ? 15.789 22.766 4.418 1 82.75 346 THR B N 1
ATOM 7350 C CA . THR B 1 346 ? 16.078 21.375 4.758 1 82.75 346 THR B CA 1
ATOM 7351 C C . THR B 1 346 ? 14.922 20.75 5.523 1 82.75 346 THR B C 1
ATOM 7353 O O . THR B 1 346 ? 14.812 19.516 5.598 1 82.75 346 THR B O 1
ATOM 7356 N N . ARG B 1 347 ? 14.023 21.594 6.047 1 84.88 347 ARG B N 1
ATOM 7357 C CA . ARG B 1 347 ? 12.859 21.109 6.77 1 84.88 347 ARG B CA 1
ATOM 7358 C C . ARG B 1 347 ? 11.945 20.297 5.859 1 84.88 347 ARG B C 1
ATOM 7360 O O . ARG B 1 347 ? 11.172 19.469 6.328 1 84.88 347 ARG B O 1
ATOM 7367 N N . TYR B 1 348 ? 12.156 20.453 4.551 1 88.31 348 TYR B N 1
ATOM 7368 C CA . TYR B 1 348 ? 11.258 19.797 3.604 1 88.31 348 TYR B CA 1
ATOM 7369 C C . TYR B 1 348 ? 11.938 18.625 2.914 1 88.31 348 TYR B C 1
ATOM 7371 O O . TYR B 1 348 ? 11.43 18.094 1.927 1 88.31 348 TYR B O 1
ATOM 7379 N N . VAL B 1 349 ? 13.047 18.156 3.406 1 86.62 349 VAL B N 1
ATOM 7380 C CA . VAL B 1 349 ? 13.844 17.141 2.734 1 86.62 349 VAL B CA 1
ATOM 7381 C C . VAL B 1 349 ? 13.086 15.82 2.703 1 86.62 349 VAL B C 1
ATOM 7383 O O . VAL B 1 349 ? 13.25 15.023 1.782 1 86.62 349 VAL B O 1
ATOM 7386 N N . SER B 1 350 ? 12.203 15.586 3.684 1 86.69 350 SER B N 1
ATOM 7387 C CA . SER B 1 350 ? 11.516 14.305 3.771 1 86.69 350 SER B CA 1
ATOM 7388 C C . SER B 1 350 ? 10.406 14.203 2.73 1 86.69 350 SER B C 1
ATOM 7390 O O . SER B 1 350 ? 9.961 13.102 2.4 1 86.69 350 SER B O 1
ATOM 7392 N N . VAL B 1 351 ? 9.953 15.312 2.182 1 88.44 351 VAL B N 1
ATOM 7393 C CA . VAL B 1 351 ? 8.773 15.344 1.328 1 88.44 351 VAL B CA 1
ATOM 7394 C C . VAL B 1 351 ? 9.047 14.586 0.032 1 88.44 351 VAL B C 1
ATOM 7396 O O . VAL B 1 351 ? 8.289 13.695 -0.347 1 88.44 351 VAL B O 1
ATOM 7399 N N . PRO B 1 352 ? 10.18 14.836 -0.596 1 87.69 352 PRO B N 1
ATOM 7400 C CA . PRO B 1 352 ? 10.438 14.078 -1.82 1 87.69 352 PRO B CA 1
ATOM 7401 C C . PRO B 1 352 ? 10.57 12.578 -1.566 1 87.69 352 PRO B C 1
ATOM 7403 O O . PRO B 1 352 ? 10.133 11.766 -2.391 1 87.69 352 PRO B O 1
ATOM 7406 N N . PHE B 1 353 ? 11.164 12.219 -0.465 1 88.44 353 PHE B N 1
ATOM 7407 C CA . PHE B 1 353 ? 11.289 10.797 -0.144 1 88.44 353 PHE B CA 1
ATOM 7408 C C . PHE B 1 353 ? 9.922 10.172 0.072 1 88.44 353 PHE B C 1
ATOM 7410 O O . PHE B 1 353 ? 9.695 9.016 -0.302 1 88.44 353 PHE B O 1
ATOM 7417 N N . SER B 1 354 ? 9.07 10.953 0.655 1 88.12 354 SER B N 1
ATOM 7418 C CA . SER B 1 354 ? 7.715 10.461 0.891 1 88.12 354 SER B CA 1
ATOM 7419 C C . SER B 1 354 ? 6.973 10.234 -0.422 1 88.12 354 SER B C 1
ATOM 7421 O O . SER B 1 354 ? 6.25 9.242 -0.568 1 88.12 354 SER B O 1
ATOM 7423 N N . VAL B 1 355 ? 7.199 11.086 -1.353 1 84.94 355 VAL B N 1
ATOM 7424 C CA . VAL B 1 355 ? 6.539 10.961 -2.648 1 84.94 355 VAL B CA 1
ATOM 7425 C C . VAL B 1 355 ? 7.062 9.727 -3.381 1 84.94 355 VAL B C 1
ATOM 7427 O O . VAL B 1 355 ? 6.285 8.961 -3.957 1 84.94 355 VAL B O 1
ATOM 7430 N N . VAL B 1 356 ? 8.328 9.531 -3.334 1 85.81 356 VAL B N 1
ATOM 7431 C CA . VAL B 1 356 ? 8.938 8.391 -4.008 1 85.81 356 VAL B CA 1
ATOM 7432 C C . VAL B 1 356 ? 8.461 7.094 -3.355 1 85.81 356 VAL B C 1
ATOM 7434 O O . VAL B 1 356 ? 8.172 6.117 -4.047 1 85.81 356 VAL B O 1
ATOM 7437 N N . MET B 1 357 ? 8.398 7.133 -2.084 1 85.56 357 MET B N 1
ATOM 7438 C CA . MET B 1 357 ? 7.961 5.93 -1.386 1 85.56 357 MET B CA 1
ATOM 7439 C C . MET B 1 357 ? 6.5 5.617 -1.706 1 85.56 357 MET B C 1
ATOM 7441 O O . MET B 1 357 ? 6.129 4.449 -1.835 1 85.56 357 MET B O 1
ATOM 7445 N N . ALA B 1 358 ? 5.723 6.656 -1.755 1 86.12 358 ALA B N 1
ATOM 7446 C CA . ALA B 1 358 ? 4.328 6.449 -2.145 1 86.12 358 ALA B CA 1
ATOM 7447 C C . ALA B 1 358 ? 4.234 5.812 -3.525 1 86.12 358 ALA B C 1
ATOM 7449 O O . ALA B 1 358 ? 3.465 4.867 -3.729 1 86.12 358 ALA B O 1
ATOM 7450 N N . TRP B 1 359 ? 5.035 6.293 -4.367 1 86.31 359 TRP B N 1
ATOM 7451 C CA . TRP B 1 359 ? 5.059 5.754 -5.719 1 86.31 359 TRP B CA 1
ATOM 7452 C C . TRP B 1 359 ? 5.539 4.305 -5.719 1 86.31 359 TRP B C 1
ATOM 7454 O O . TRP B 1 359 ? 4.977 3.459 -6.414 1 86.31 359 TRP B O 1
ATOM 7464 N N . MET B 1 360 ? 6.559 4.07 -4.996 1 85.06 360 MET B N 1
ATOM 7465 C CA . MET B 1 360 ? 7.121 2.725 -4.906 1 85.06 360 MET B CA 1
ATOM 7466 C C . MET B 1 360 ? 6.098 1.742 -4.348 1 85.06 360 MET B C 1
ATOM 7468 O O . MET B 1 360 ? 6.016 0.598 -4.801 1 85.06 360 MET B O 1
ATOM 7472 N N . LEU B 1 361 ? 5.383 2.184 -3.42 1 84.25 361 LEU B N 1
ATOM 7473 C CA . LEU B 1 361 ? 4.355 1.339 -2.822 1 84.25 361 LEU B CA 1
ATOM 7474 C C . LEU B 1 361 ? 3.285 0.976 -3.85 1 84.25 361 LEU B C 1
ATOM 7476 O O . LEU B 1 361 ? 2.867 -0.181 -3.932 1 84.25 361 LEU B O 1
ATOM 7480 N N . VAL B 1 362 ? 2.898 1.942 -4.625 1 84.94 362 VAL B N 1
ATOM 7481 C CA . VAL B 1 362 ? 1.889 1.714 -5.652 1 84.94 362 VAL B CA 1
ATOM 7482 C C . VAL B 1 362 ? 2.424 0.737 -6.699 1 84.94 362 VAL B C 1
ATOM 7484 O O . VAL B 1 362 ? 1.733 -0.208 -7.086 1 84.94 362 VAL B O 1
ATOM 7487 N N . GLU B 1 363 ? 3.625 0.886 -7.047 1 84.56 363 GLU B N 1
ATOM 7488 C CA . GLU B 1 363 ? 4.238 0.038 -8.062 1 84.56 363 GLU B CA 1
ATOM 7489 C C . GLU B 1 363 ? 4.406 -1.394 -7.562 1 84.56 363 GLU B C 1
ATOM 7491 O O . GLU B 1 363 ? 4.141 -2.35 -8.297 1 84.56 363 GLU B O 1
ATOM 7496 N N . ARG B 1 364 ? 4.867 -1.49 -6.43 1 81.44 364 ARG B N 1
ATOM 7497 C CA . ARG B 1 364 ? 5.094 -2.816 -5.867 1 81.44 364 ARG B CA 1
ATOM 7498 C C . ARG B 1 364 ? 3.775 -3.557 -5.66 1 81.44 364 ARG B C 1
ATOM 7500 O O . ARG B 1 364 ? 3.693 -4.766 -5.879 1 81.44 364 ARG B O 1
ATOM 7507 N N . TYR B 1 365 ? 2.766 -2.879 -5.301 1 83.19 365 TYR B N 1
ATOM 7508 C CA . TYR B 1 365 ? 1.44 -3.471 -5.156 1 83.19 365 TYR B CA 1
ATOM 7509 C C . TYR B 1 365 ? 0.893 -3.92 -6.504 1 83.19 365 TYR B C 1
ATOM 7511 O O . TYR B 1 365 ? 0.396 -5.043 -6.637 1 83.19 365 TYR B O 1
ATOM 7519 N N . THR B 1 366 ? 1.011 -3.057 -7.395 1 81.56 366 THR B N 1
ATOM 7520 C CA . THR B 1 366 ? 0.516 -3.369 -8.727 1 81.56 366 THR B CA 1
ATOM 7521 C C . THR B 1 366 ? 1.288 -4.539 -9.336 1 81.56 366 THR B C 1
ATOM 7523 O O . THR B 1 366 ? 0.7 -5.418 -9.969 1 81.56 366 THR B O 1
ATOM 7526 N N . SER B 1 367 ? 2.572 -4.527 -9.141 1 82.81 367 SER B N 1
ATOM 7527 C CA . SER B 1 367 ? 3.408 -5.605 -9.664 1 82.81 367 SER B CA 1
ATOM 7528 C C . SER B 1 367 ? 3.066 -6.934 -9 1 82.81 367 SER B C 1
ATOM 7530 O O . SER B 1 367 ? 3.062 -7.977 -9.656 1 82.81 367 SER B O 1
ATOM 7532 N N . ALA B 1 368 ? 2.775 -6.832 -7.715 1 79.19 368 ALA B N 1
ATOM 7533 C CA . ALA B 1 368 ? 2.41 -8.047 -6.988 1 79.19 368 ALA B CA 1
ATOM 7534 C C . ALA B 1 368 ? 1.094 -8.617 -7.504 1 79.19 368 ALA B C 1
ATOM 7536 O O . ALA B 1 368 ? 0.967 -9.828 -7.688 1 79.19 368 ALA B O 1
ATOM 7537 N N . VAL B 1 369 ? 0.179 -7.773 -7.812 1 79.38 369 VAL B N 1
ATOM 7538 C CA . VAL B 1 369 ? -1.127 -8.195 -8.305 1 79.38 369 VAL B CA 1
ATOM 7539 C C . VAL B 1 369 ? -0.991 -8.742 -9.727 1 79.38 369 VAL B C 1
ATOM 7541 O O . VAL B 1 369 ? -1.564 -9.781 -10.055 1 79.38 369 VAL B O 1
ATOM 7544 N N . GLN B 1 370 ? -0.227 -8.102 -10.484 1 80.62 370 GLN B N 1
ATOM 7545 C CA . GLN B 1 370 ? -0.016 -8.539 -11.859 1 80.62 370 GLN B CA 1
ATOM 7546 C C . GLN B 1 370 ? 0.76 -9.852 -11.906 1 80.62 370 GLN B C 1
ATOM 7548 O O . GLN B 1 370 ? 0.458 -10.727 -12.719 1 80.62 370 GLN B O 1
ATOM 7553 N N . SER B 1 371 ? 1.77 -9.906 -11.055 1 80.69 371 SER B N 1
ATOM 7554 C CA . SER B 1 371 ? 2.561 -11.133 -11.008 1 80.69 371 SER B CA 1
ATOM 7555 C C . SER B 1 371 ? 1.702 -12.328 -10.617 1 80.69 371 SER B C 1
ATOM 7557 O O . SER B 1 371 ? 1.933 -13.445 -11.086 1 80.69 371 SER B O 1
ATOM 7559 N N . LEU B 1 372 ? 0.746 -12.086 -9.852 1 77.06 372 LEU B N 1
ATOM 7560 C CA . LEU B 1 372 ? -0.182 -13.148 -9.469 1 77.06 372 LEU B CA 1
ATOM 7561 C C . LEU B 1 372 ? -1.027 -13.586 -10.656 1 77.06 372 LEU B C 1
ATOM 7563 O O . LEU B 1 372 ? -1.263 -14.781 -10.852 1 77.06 372 LEU B O 1
ATOM 7567 N N . GLN B 1 373 ? -1.428 -12.672 -11.445 1 76.75 373 GLN B N 1
ATOM 7568 C CA . GLN B 1 373 ? -2.211 -12.977 -12.641 1 76.75 373 GLN B CA 1
ATOM 7569 C C . GLN B 1 373 ? -1.372 -13.719 -13.68 1 76.75 373 GLN B C 1
ATOM 7571 O O . GLN B 1 373 ? -1.831 -14.695 -14.273 1 76.75 373 GLN B O 1
ATOM 7576 N N . ASP B 1 374 ? -0.17 -13.305 -13.797 1 81 374 ASP B N 1
ATOM 7577 C CA . ASP B 1 374 ? 0.753 -13.93 -14.742 1 81 374 ASP B CA 1
ATOM 7578 C C . ASP B 1 374 ? 1.136 -15.336 -14.297 1 81 374 ASP B C 1
ATOM 7580 O O . ASP B 1 374 ? 1.243 -16.25 -15.117 1 81 374 ASP B O 1
ATOM 7584 N N . ALA B 1 375 ? 1.293 -15.414 -13.008 1 76.19 375 ALA B N 1
ATOM 7585 C CA . ALA B 1 375 ? 1.658 -16.719 -12.477 1 76.19 375 ALA B CA 1
ATOM 7586 C C . ALA B 1 375 ? 0.564 -17.75 -12.75 1 76.19 375 ALA B C 1
ATOM 7588 O O . ALA B 1 375 ? 0.856 -18.906 -13.07 1 76.19 375 ALA B O 1
ATOM 7589 N N . ASN B 1 376 ? -0.62 -17.359 -12.812 1 77 376 ASN B N 1
ATOM 7590 C CA . ASN B 1 376 ? -1.737 -18.25 -13.125 1 77 376 ASN B CA 1
ATOM 7591 C C . ASN B 1 376 ? -1.73 -18.656 -14.594 1 77 376 ASN B C 1
ATOM 7593 O O . ASN B 1 376 ? -2.008 -19.812 -14.914 1 77 376 ASN B O 1
ATOM 7597 N N . GLN B 1 377 ? -1.37 -17.766 -15.352 1 79 377 GLN B N 1
ATOM 7598 C CA . GLN B 1 377 ? -1.313 -18.062 -16.781 1 79 377 GLN B CA 1
ATOM 7599 C C . GLN B 1 377 ? -0.132 -18.969 -17.094 1 79 377 GLN B C 1
ATOM 7601 O O . GLN B 1 377 ? -0.276 -19.938 -17.844 1 79 377 GLN B O 1
ATOM 7606 N N . VAL B 1 378 ? 0.969 -18.641 -16.547 1 76.88 378 VAL B N 1
ATOM 7607 C CA . VAL B 1 378 ? 2.174 -19.422 -16.766 1 76.88 378 VAL B CA 1
ATOM 7608 C C . VAL B 1 378 ? 1.961 -20.844 -16.234 1 76.88 378 VAL B C 1
ATOM 7610 O O . VAL B 1 378 ? 2.414 -21.812 -16.844 1 76.88 378 VAL B O 1
ATOM 7613 N N . LEU B 1 379 ? 1.129 -20.953 -15.242 1 76.88 379 LEU B N 1
ATOM 7614 C CA . LEU B 1 379 ? 0.815 -22.25 -14.656 1 76.88 379 LEU B CA 1
ATOM 7615 C C . LEU B 1 379 ? -0.008 -23.094 -15.625 1 76.88 379 LEU B C 1
ATOM 7617 O O . LEU B 1 379 ? 0.284 -24.281 -15.82 1 76.88 379 LEU B O 1
ATOM 7621 N N . THR B 1 380 ? -0.908 -22.516 -16.219 1 81.12 380 THR B N 1
ATOM 7622 C CA . THR B 1 380 ? -1.771 -23.234 -17.156 1 81.12 380 THR B CA 1
ATOM 7623 C C . THR B 1 380 ? -0.981 -23.688 -18.375 1 81.12 380 THR B C 1
ATOM 7625 O O . THR B 1 380 ? -1.157 -24.812 -18.844 1 81.12 380 THR B O 1
ATOM 7628 N N . GLU B 1 381 ? -0.057 -22.938 -18.719 1 84.12 381 GLU B N 1
ATOM 7629 C CA . GLU B 1 381 ? 0.744 -23.25 -19.891 1 84.12 381 GLU B CA 1
ATOM 7630 C C . GLU B 1 381 ? 1.757 -24.359 -19.578 1 84.12 381 GLU B C 1
ATOM 7632 O O . GLU B 1 381 ? 1.972 -25.25 -20.406 1 84.12 381 GLU B O 1
ATOM 7637 N N . ARG B 1 382 ? 2.293 -24.344 -18.438 1 81.5 382 ARG B N 1
ATOM 7638 C CA . ARG B 1 382 ? 3.285 -25.344 -18.047 1 81.5 382 ARG B CA 1
ATOM 7639 C C . ARG B 1 382 ? 2.637 -26.703 -17.859 1 81.5 382 ARG B C 1
ATOM 7641 O O . ARG B 1 382 ? 3.217 -27.734 -18.234 1 81.5 382 ARG B O 1
ATOM 7648 N N . VAL B 1 383 ? 1.496 -26.703 -17.344 1 83 383 VAL B N 1
ATOM 7649 C CA . VAL B 1 383 ? 0.768 -27.953 -17.172 1 83 383 VAL B CA 1
ATOM 7650 C C . VAL B 1 383 ? 0.416 -28.531 -18.547 1 83 383 VAL B C 1
ATOM 7652 O O . VAL B 1 383 ? 0.588 -29.734 -18.781 1 83 383 VAL B O 1
ATOM 7655 N N . ALA B 1 384 ? 0.02 -27.719 -19.438 1 85.69 384 ALA B N 1
ATOM 7656 C CA . ALA B 1 384 ? -0.334 -28.156 -20.781 1 85.69 384 ALA B CA 1
ATOM 7657 C C . ALA B 1 384 ? 0.893 -28.672 -21.531 1 85.69 384 ALA B C 1
ATOM 7659 O O . ALA B 1 384 ? 0.823 -29.703 -22.219 1 85.69 384 ALA B O 1
ATOM 7660 N N . GLN B 1 385 ? 1.987 -28.078 -21.344 1 86.44 385 GLN B N 1
ATOM 7661 C CA . GLN B 1 385 ? 3.223 -28.469 -22.016 1 86.44 385 GLN B CA 1
ATOM 7662 C C . GLN B 1 385 ? 3.734 -29.797 -21.469 1 86.44 385 GLN B C 1
ATOM 7664 O O . GLN B 1 385 ? 4.141 -30.672 -22.234 1 86.44 385 GLN B O 1
ATOM 7669 N N . ARG B 1 386 ? 3.688 -30 -20.203 1 85.75 386 ARG B N 1
ATOM 7670 C CA . ARG B 1 386 ? 4.16 -31.25 -19.594 1 85.75 386 ARG B CA 1
ATOM 7671 C C . ARG B 1 386 ? 3.25 -32.406 -19.969 1 85.75 386 ARG B C 1
ATOM 7673 O O . ARG B 1 386 ? 3.723 -33.531 -20.188 1 85.75 386 ARG B O 1
ATOM 7680 N N . GLU B 1 387 ? 1.997 -32.062 -20.062 1 86.06 387 GLU B N 1
ATOM 7681 C CA . GLU B 1 387 ? 1.049 -33.094 -20.5 1 86.06 387 GLU B CA 1
ATOM 7682 C C . GLU B 1 387 ? 1.315 -33.531 -21.938 1 86.06 387 GLU B C 1
ATOM 7684 O O . GLU B 1 387 ? 1.28 -34.719 -22.25 1 86.06 387 GLU B O 1
ATOM 7689 N N . ALA B 1 388 ? 1.64 -32.625 -22.734 1 89.56 388 ALA B N 1
ATOM 7690 C CA . ALA B 1 388 ? 1.93 -32.938 -24.141 1 89.56 388 ALA B CA 1
ATOM 7691 C C . ALA B 1 388 ? 3.223 -33.719 -24.266 1 89.56 388 ALA B C 1
ATOM 7693 O O . ALA B 1 388 ? 3.295 -34.688 -25.047 1 89.56 388 ALA B O 1
ATOM 7694 N N . GLN B 1 389 ? 4.207 -33.406 -23.469 1 88.88 389 GLN B N 1
ATOM 7695 C CA . GLN B 1 389 ? 5.484 -34.125 -23.484 1 88.88 389 GLN B CA 1
ATOM 7696 C C . GLN B 1 389 ? 5.336 -35.562 -22.969 1 88.88 389 GLN B C 1
ATOM 7698 O O . GLN B 1 389 ? 5.898 -36.5 -23.547 1 88.88 389 GLN B O 1
ATOM 7703 N N . LEU B 1 390 ? 4.512 -35.719 -21.953 1 85.31 390 LEU B N 1
ATOM 7704 C CA . LEU B 1 390 ? 4.297 -37.062 -21.391 1 85.31 390 LEU B CA 1
ATOM 7705 C C . LEU B 1 390 ? 3.496 -37.938 -22.359 1 85.31 390 LEU B C 1
ATOM 7707 O O . LEU B 1 390 ? 3.809 -39.125 -22.531 1 85.31 390 LEU B O 1
ATOM 7711 N N . ARG B 1 391 ? 2.6 -37.281 -23.062 1 86.56 391 ARG B N 1
ATOM 7712 C CA . ARG B 1 391 ? 1.804 -38.031 -24.047 1 86.56 391 ARG B CA 1
ATOM 7713 C C . ARG B 1 391 ? 2.664 -38.469 -25.219 1 86.56 391 ARG B C 1
ATOM 7715 O O . ARG B 1 391 ? 2.537 -39.625 -25.672 1 86.56 391 ARG B O 1
ATOM 7722 N N . ALA B 1 392 ? 3.555 -37.688 -25.641 1 89.81 392 ALA B N 1
ATOM 7723 C CA . ALA B 1 392 ? 4.441 -38.031 -26.75 1 89.81 392 ALA B CA 1
ATOM 7724 C C . ALA B 1 392 ? 5.43 -39.125 -26.344 1 89.81 392 ALA B C 1
ATOM 7726 O O . ALA B 1 392 ? 5.688 -40.031 -27.109 1 89.81 392 ALA B O 1
ATOM 7727 N N . ALA B 1 393 ? 5.891 -39 -25.125 1 87 393 ALA B N 1
ATOM 7728 C CA . ALA B 1 393 ? 6.836 -40 -24.609 1 87 393 ALA B CA 1
ATOM 7729 C C . ALA B 1 393 ? 6.156 -41.344 -24.422 1 87 393 ALA B C 1
ATOM 7731 O O . ALA B 1 393 ? 6.715 -42.406 -24.797 1 87 393 ALA B O 1
ATOM 7732 N N . PHE B 1 394 ? 4.914 -41.344 -24.047 1 86.56 394 PHE B N 1
ATOM 7733 C CA . PHE B 1 394 ? 4.176 -42.562 -23.812 1 86.56 394 PHE B CA 1
ATOM 7734 C C . PHE B 1 394 ? 3.797 -43.25 -25.125 1 86.56 394 PHE B C 1
ATOM 7736 O O . PHE B 1 394 ? 3.854 -44.469 -25.234 1 86.56 394 PHE B O 1
ATOM 7743 N N . ALA B 1 395 ? 3.502 -42.438 -26.078 1 85.81 395 ALA B N 1
ATOM 7744 C CA . ALA B 1 395 ? 3.168 -43 -27.391 1 85.81 395 ALA B CA 1
ATOM 7745 C C . ALA B 1 395 ? 4.367 -43.719 -28.016 1 85.81 395 ALA B C 1
ATOM 7747 O O . ALA B 1 395 ? 4.223 -44.781 -28.609 1 85.81 395 ALA B O 1
ATOM 7748 N N . ARG B 1 396 ? 5.516 -43.156 -27.75 1 86.62 396 ARG B N 1
ATOM 7749 C CA . ARG B 1 396 ? 6.738 -43.75 -28.266 1 86.62 396 ARG B CA 1
ATOM 7750 C C . ARG B 1 396 ? 7.051 -45.062 -27.547 1 86.62 396 ARG B C 1
ATOM 7752 O O . ARG B 1 396 ? 7.383 -46.062 -28.172 1 86.62 396 ARG B O 1
ATOM 7759 N N . THR B 1 397 ? 6.871 -45.031 -26.25 1 86.5 397 THR B N 1
ATOM 7760 C CA . THR B 1 397 ? 7.164 -46.219 -25.453 1 86.5 397 THR B CA 1
ATOM 7761 C C . THR B 1 397 ? 6.164 -47.344 -25.75 1 86.5 397 THR B C 1
ATOM 7763 O O . THR B 1 397 ? 6.527 -48.5 -25.797 1 86.5 397 THR B O 1
ATOM 7766 N N . GLN B 1 398 ? 4.969 -47 -26.062 1 85.81 398 GLN B N 1
ATOM 7767 C CA . GLN B 1 398 ? 3.922 -47.969 -26.391 1 85.81 398 GLN B CA 1
ATOM 7768 C C . GLN B 1 398 ? 4.223 -48.656 -27.719 1 85.81 398 GLN B C 1
ATOM 7770 O O . GLN B 1 398 ? 4.035 -49.875 -27.844 1 85.81 398 GLN B O 1
ATOM 7775 N N . LYS B 1 399 ? 4.719 -48 -28.688 1 84.88 399 LYS B N 1
ATOM 7776 C CA . LYS B 1 399 ? 5.051 -48.562 -29.984 1 84.88 399 LYS B CA 1
ATOM 7777 C C . LYS B 1 399 ? 6.188 -49.594 -29.844 1 84.88 399 LYS B C 1
ATOM 7779 O O . LYS B 1 399 ? 6.105 -50.688 -30.391 1 84.88 399 LYS B O 1
ATOM 7784 N N . ILE B 1 400 ? 7.117 -49.25 -29.062 1 86.25 400 ILE B N 1
ATOM 7785 C CA . ILE B 1 400 ? 8.266 -50.125 -28.844 1 86.25 400 ILE B CA 1
ATOM 7786 C C . ILE B 1 400 ? 7.836 -51.375 -28.094 1 86.25 400 ILE B C 1
ATOM 7788 O O . ILE B 1 400 ? 8.203 -52.5 -28.469 1 86.25 400 ILE B O 1
ATOM 7792 N N . ALA B 1 401 ? 7 -51.156 -27.156 1 86.06 401 ALA B N 1
ATOM 7793 C CA . ALA B 1 401 ? 6.539 -52.281 -26.344 1 86.06 401 ALA B CA 1
ATOM 7794 C C . ALA B 1 401 ? 5.68 -53.219 -27.156 1 86.06 401 ALA B C 1
ATOM 7796 O O . ALA B 1 401 ? 5.781 -54.438 -27.016 1 86.06 401 ALA B O 1
ATOM 7797 N N . ALA B 1 402 ? 4.938 -52.75 -28.047 1 85.06 402 ALA B N 1
ATOM 7798 C CA . ALA B 1 402 ? 4.098 -53.562 -28.906 1 85.06 402 ALA B CA 1
ATOM 7799 C C . ALA B 1 402 ? 4.945 -54.438 -29.844 1 85.06 402 ALA B C 1
ATOM 7801 O O . ALA B 1 402 ? 4.668 -55.625 -30.031 1 85.06 402 ALA B O 1
ATOM 7802 N N . GLU B 1 403 ? 5.973 -53.906 -30.375 1 84.88 403 GLU B N 1
ATOM 7803 C CA . GLU B 1 403 ? 6.867 -54.625 -31.281 1 84.88 403 GLU B CA 1
ATOM 7804 C C . GLU B 1 403 ? 7.637 -55.719 -30.562 1 84.88 403 GLU B C 1
ATOM 7806 O O . GLU B 1 403 ? 7.777 -56.844 -31.078 1 84.88 403 GLU B O 1
ATOM 7811 N N . GLU B 1 404 ? 8.023 -55.406 -29.422 1 86 404 GLU B N 1
ATOM 7812 C CA . GLU B 1 404 ? 8.758 -56.406 -28.625 1 86 404 GLU B CA 1
ATOM 7813 C C . GLU B 1 404 ? 7.871 -57.562 -28.234 1 86 404 GLU B C 1
ATOM 7815 O O . GLU B 1 404 ? 8.305 -58.719 -28.281 1 86 404 GLU B O 1
ATOM 7820 N N . THR B 1 405 ? 6.711 -57.219 -27.906 1 84.56 405 THR B N 1
ATOM 7821 C CA . THR B 1 405 ? 5.754 -58.281 -27.531 1 84.56 405 THR B CA 1
ATOM 7822 C C . THR B 1 405 ? 5.469 -59.188 -28.719 1 84.56 405 THR B C 1
ATOM 7824 O O . THR B 1 405 ? 5.422 -60.406 -28.578 1 84.56 405 THR B O 1
ATOM 7827 N N . ALA B 1 406 ? 5.289 -58.625 -29.844 1 83.44 406 ALA B N 1
ATOM 7828 C CA . ALA B 1 406 ? 5.047 -59.375 -31.062 1 83.44 406 ALA B CA 1
ATOM 7829 C C . ALA B 1 406 ? 6.223 -60.312 -31.375 1 83.44 406 ALA B C 1
ATOM 7831 O O . ALA B 1 406 ? 6.023 -61.469 -31.688 1 83.44 406 ALA B O 1
ATOM 7832 N N . LEU B 1 407 ? 7.434 -59.844 -31.188 1 82.94 407 LEU B N 1
ATOM 7833 C CA . LEU B 1 407 ? 8.641 -60.594 -31.469 1 82.94 407 LEU B CA 1
ATOM 7834 C C . LEU B 1 407 ? 8.789 -61.781 -30.484 1 82.94 407 LEU B C 1
ATOM 7836 O O . LEU B 1 407 ? 9.117 -62.875 -30.875 1 82.94 407 LEU B O 1
ATOM 7840 N N . ARG B 1 408 ? 8.484 -61.469 -29.297 1 82.62 408 ARG B N 1
ATOM 7841 C CA . ARG B 1 408 ? 8.578 -62.5 -28.266 1 82.62 408 ARG B CA 1
ATOM 7842 C C . ARG B 1 408 ? 7.555 -63.625 -28.5 1 82.62 408 ARG B C 1
ATOM 7844 O O . ARG B 1 408 ? 7.879 -64.812 -28.406 1 82.62 408 ARG B O 1
ATOM 7851 N N . GLU B 1 409 ? 6.406 -63.156 -28.781 1 83.81 409 GLU B N 1
ATOM 7852 C CA . GLU B 1 409 ? 5.336 -64.125 -29.031 1 83.81 409 GLU B CA 1
ATOM 7853 C C . GLU B 1 409 ? 5.633 -64.938 -30.266 1 83.81 409 GLU B C 1
ATOM 7855 O O . GLU B 1 409 ? 5.406 -66.188 -30.266 1 83.81 409 GLU B O 1
ATOM 7860 N N . ARG B 1 410 ? 6.16 -64.562 -31.266 1 78.56 410 ARG B N 1
ATOM 7861 C CA . ARG B 1 410 ? 6.578 -65.25 -32.469 1 78.56 410 ARG B CA 1
ATOM 7862 C C . ARG B 1 410 ? 7.625 -66.312 -32.156 1 78.56 410 ARG B C 1
ATOM 7864 O O . ARG B 1 410 ? 7.488 -67.438 -32.562 1 78.56 410 ARG B O 1
ATOM 7871 N N . GLY B 1 411 ? 8.609 -65.875 -31.453 1 79.62 411 GLY B N 1
ATOM 7872 C CA . GLY B 1 411 ? 9.664 -66.812 -31.047 1 79.62 411 GLY B CA 1
ATOM 7873 C C . GLY B 1 411 ? 9.148 -67.938 -30.234 1 79.62 411 GLY B C 1
ATOM 7874 O O . GLY B 1 411 ? 9.555 -69.125 -30.469 1 79.62 411 GLY B O 1
ATOM 7875 N N . ARG B 1 412 ? 8.273 -67.625 -29.375 1 79 412 ARG B N 1
ATOM 7876 C CA . ARG B 1 412 ? 7.699 -68.688 -28.531 1 79 412 ARG B CA 1
ATOM 7877 C C . ARG B 1 412 ? 6.898 -69.688 -29.344 1 79 412 ARG B C 1
ATOM 7879 O O . ARG B 1 412 ? 7.078 -70.875 -29.203 1 79 412 ARG B O 1
ATOM 7886 N N . ILE B 1 413 ? 5.98 -69.25 -30.219 1 78.75 413 ILE B N 1
ATOM 7887 C CA . ILE B 1 413 ? 5.117 -70.125 -31.047 1 78.75 413 ILE B CA 1
ATOM 7888 C C . ILE B 1 413 ? 5.969 -71 -31.938 1 78.75 413 ILE B C 1
ATOM 7890 O O . ILE B 1 413 ? 5.719 -72.188 -32.031 1 78.75 413 ILE B O 1
ATOM 7894 N N . LEU B 1 414 ? 6.902 -70.562 -32.469 1 78.62 414 LEU B N 1
ATOM 7895 C CA . LEU B 1 414 ? 7.734 -71.312 -33.438 1 78.62 414 LEU B CA 1
ATOM 7896 C C . LEU B 1 414 ? 8.539 -72.375 -32.719 1 78.62 414 LEU B C 1
ATOM 7898 O O . LEU B 1 414 ? 8.695 -73.5 -33.25 1 78.62 414 LEU B O 1
ATOM 7902 N N . ARG B 1 415 ? 9.062 -72 -31.562 1 75.88 415 ARG B N 1
ATOM 7903 C CA . ARG B 1 415 ? 9.758 -73 -30.75 1 75.88 415 ARG B CA 1
ATOM 7904 C C . ARG B 1 415 ? 8.828 -74.188 -30.375 1 75.88 415 ARG B C 1
ATOM 7906 O O . ARG B 1 415 ? 9.211 -75.375 -30.469 1 75.88 415 ARG B O 1
ATOM 7913 N N . ASP B 1 416 ? 7.652 -73.75 -30.016 1 76.31 416 ASP B N 1
ATOM 7914 C CA . ASP B 1 416 ? 6.656 -74.75 -29.641 1 76.31 416 ASP B CA 1
ATOM 7915 C C . ASP B 1 416 ? 6.297 -75.625 -30.828 1 76.31 416 ASP B C 1
ATOM 7917 O O . ASP B 1 416 ? 6.168 -76.812 -30.688 1 76.31 416 ASP B O 1
ATOM 7921 N N . MET B 1 417 ? 6.207 -75.125 -31.969 1 79.88 417 MET B N 1
ATOM 7922 C CA . MET B 1 417 ? 5.887 -75.875 -33.188 1 79.88 417 MET B CA 1
ATOM 7923 C C . MET B 1 417 ? 7.043 -76.812 -33.594 1 79.88 417 MET B C 1
ATOM 7925 O O . MET B 1 417 ? 6.828 -77.938 -34.031 1 79.88 417 MET B O 1
ATOM 7929 N N . HIS B 1 418 ? 8.234 -76.312 -33.5 1 81 418 HIS B N 1
ATOM 7930 C CA . HIS B 1 418 ? 9.43 -77.125 -33.781 1 81 418 HIS B CA 1
ATOM 7931 C C . HIS B 1 418 ? 9.5 -78.312 -32.906 1 81 418 HIS B C 1
ATOM 7933 O O . HIS B 1 418 ? 9.672 -79.438 -33.375 1 81 418 HIS B O 1
ATOM 7939 N N . ASP B 1 419 ? 9.211 -78 -31.625 1 76.75 419 ASP B N 1
ATOM 7940 C CA . ASP B 1 419 ? 9.328 -79.125 -30.641 1 76.75 419 ASP B CA 1
ATOM 7941 C C . ASP B 1 419 ? 8.188 -80.125 -30.797 1 76.75 419 ASP B C 1
ATOM 7943 O O . ASP B 1 419 ? 8.391 -81.312 -30.641 1 76.75 419 ASP B O 1
ATOM 7947 N N . GLY B 1 420 ? 7.062 -79.688 -31.234 1 78.75 420 GLY B N 1
ATOM 7948 C CA . GLY B 1 420 ? 5.906 -80.562 -31.406 1 78.75 420 GLY B CA 1
ATOM 7949 C C . GLY B 1 420 ? 5.844 -81.188 -32.781 1 78.75 420 GLY B C 1
ATOM 7950 O O . GLY B 1 420 ? 6.168 -82.375 -32.938 1 78.75 420 GLY B O 1
ATOM 7951 N N . LEU B 1 421 ? 5.625 -80.438 -33.75 1 83.19 421 LEU B N 1
ATOM 7952 C CA . LEU B 1 421 ? 5.383 -80.875 -35.125 1 83.19 421 LEU B CA 1
ATOM 7953 C C . LEU B 1 421 ? 6.676 -81.312 -35.781 1 83.19 421 LEU B C 1
ATOM 7955 O O . LEU B 1 421 ? 6.691 -82.312 -36.5 1 83.19 421 LEU B O 1
ATOM 7959 N N . GLY B 1 422 ? 7.734 -80.688 -35.531 1 84.62 422 GLY B N 1
ATOM 7960 C CA . GLY B 1 422 ? 9.023 -81.062 -36.062 1 84.62 422 GLY B CA 1
ATOM 7961 C C . GLY B 1 422 ? 9.477 -82.438 -35.656 1 84.62 422 GLY B C 1
ATOM 7962 O O . GLY B 1 422 ? 9.875 -83.25 -36.5 1 84.62 422 GLY B O 1
ATOM 7963 N N . SER B 1 423 ? 9.344 -82.75 -34.438 1 84.31 423 SER B N 1
ATOM 7964 C CA . SER B 1 423 ? 9.719 -84.062 -33.906 1 84.31 423 SER B CA 1
ATOM 7965 C C . SER B 1 423 ? 8.859 -85.125 -34.531 1 84.31 423 SER B C 1
ATOM 7967 O O . SER B 1 423 ? 9.359 -86.25 -34.844 1 84.31 423 SER B O 1
ATOM 7969 N N . GLN B 1 424 ? 7.641 -84.875 -34.781 1 83.75 424 GLN B N 1
ATOM 7970 C CA . GLN B 1 424 ? 6.723 -85.875 -35.375 1 83.75 424 GLN B CA 1
ATOM 7971 C C . GLN B 1 424 ? 7.055 -86.125 -36.844 1 83.75 424 GLN B C 1
ATOM 7973 O O . GLN B 1 424 ? 7.031 -87.25 -37.312 1 83.75 424 GLN B O 1
ATOM 7978 N N . LEU B 1 425 ? 7.391 -85.125 -37.531 1 88.31 425 LEU B N 1
ATOM 7979 C CA . LEU B 1 425 ? 7.762 -85.25 -38.938 1 88.31 425 LEU B CA 1
ATOM 7980 C C . LEU B 1 425 ? 9.078 -86 -39.094 1 88.31 425 LEU B C 1
ATOM 7982 O O . LEU B 1 425 ? 9.219 -86.812 -39.969 1 88.31 425 LEU B O 1
ATOM 7986 N N . VAL B 1 426 ? 9.984 -85.812 -38.219 1 87.88 426 VAL B N 1
ATOM 7987 C CA . VAL B 1 426 ? 11.258 -86.5 -38.219 1 87.88 426 VAL B CA 1
ATOM 7988 C C . VAL B 1 426 ? 11.023 -88 -37.969 1 87.88 426 VAL B C 1
ATOM 7990 O O . VAL B 1 426 ? 11.602 -88.875 -38.625 1 87.88 426 VAL B O 1
ATOM 7993 N N . THR B 1 427 ? 10.133 -88.312 -37.094 1 85.69 427 THR B N 1
ATOM 7994 C CA . THR B 1 427 ? 9.766 -89.688 -36.781 1 85.69 427 THR B CA 1
ATOM 7995 C C . THR B 1 427 ? 9.109 -90.312 -38 1 85.69 427 THR B C 1
ATOM 7997 O O . THR B 1 427 ? 9.43 -91.5 -38.344 1 85.69 427 THR B O 1
ATOM 8000 N N . THR B 1 428 ? 8.32 -89.625 -38.625 1 88.75 428 THR B N 1
ATOM 8001 C CA . THR B 1 428 ? 7.629 -90.125 -39.812 1 88.75 428 THR B CA 1
ATOM 8002 C C . THR B 1 428 ? 8.625 -90.438 -40.938 1 88.75 428 THR B C 1
ATOM 8004 O O . THR B 1 428 ? 8.539 -91.438 -41.625 1 88.75 428 THR B O 1
ATOM 8007 N N . ILE B 1 429 ? 9.562 -89.625 -41.125 1 89.44 429 ILE B N 1
ATOM 8008 C CA . ILE B 1 429 ? 10.609 -89.812 -42.125 1 89.44 429 ILE B CA 1
ATOM 8009 C C . ILE B 1 429 ? 11.43 -91.062 -41.812 1 89.44 429 ILE B C 1
ATOM 8011 O O . ILE B 1 429 ? 11.703 -91.875 -42.688 1 89.44 429 ILE B O 1
ATOM 8015 N N . SER B 1 430 ? 11.719 -91.25 -40.625 1 90.62 430 SER B N 1
ATOM 8016 C CA . SER B 1 430 ? 12.484 -92.375 -40.188 1 90.62 430 SER B CA 1
ATOM 8017 C C . SER B 1 430 ? 11.719 -93.688 -40.438 1 90.62 430 SER B C 1
ATOM 8019 O O . SER B 1 430 ? 12.305 -94.688 -40.844 1 90.62 430 SER B O 1
ATOM 8021 N N . MET B 1 431 ? 10.445 -93.75 -40.375 1 89 431 MET B N 1
ATOM 8022 C CA . MET B 1 431 ? 9.586 -94.875 -40.625 1 89 431 MET B CA 1
ATOM 8023 C C . MET B 1 431 ? 9.523 -95.188 -42.125 1 89 431 MET B C 1
ATOM 8025 O O . MET B 1 431 ? 9.594 -96.312 -42.531 1 89 431 MET B O 1
ATOM 8029 N N . LEU B 1 432 ? 9.492 -94.188 -42.812 1 90.12 432 LEU B N 1
ATOM 8030 C CA . LEU B 1 432 ? 9.445 -94.312 -44.25 1 90.12 432 LEU B CA 1
ATOM 8031 C C . LEU B 1 432 ? 10.766 -94.875 -44.812 1 90.12 432 LEU B C 1
ATOM 8033 O O . LEU B 1 432 ? 10.766 -95.75 -45.688 1 90.12 432 LEU B O 1
ATOM 8037 N N . GLU B 1 433 ? 11.836 -94.438 -44.25 1 89.19 433 GLU B N 1
ATOM 8038 C CA . GLU B 1 433 ? 13.164 -94.812 -44.688 1 89.19 433 GLU B CA 1
ATOM 8039 C C . GLU B 1 433 ? 13.516 -96.25 -44.25 1 89.19 433 GLU B C 1
ATOM 8041 O O . GLU B 1 433 ? 14.242 -96.938 -44.938 1 89.19 433 GLU B O 1
ATOM 8046 N N . SER B 1 434 ? 12.945 -96.688 -43.188 1 89.25 434 SER B N 1
ATOM 8047 C CA . SER B 1 434 ? 13.219 -98 -42.656 1 89.25 434 SER B CA 1
ATOM 8048 C C . SER B 1 434 ? 12.523 -99.062 -43.5 1 89.25 434 SER B C 1
ATOM 8050 O O . SER B 1 434 ? 12.914 -100.25 -43.469 1 89.25 434 SER B O 1
ATOM 8052 N N . GLY B 1 435 ? 11.547 -98.75 -44.25 1 87.44 435 GLY B N 1
ATOM 8053 C CA . GLY B 1 435 ? 10.805 -99.688 -45.094 1 87.44 435 GLY B CA 1
ATOM 8054 C C . GLY B 1 435 ? 10.008 -100.688 -44.281 1 87.44 435 GLY B C 1
ATOM 8055 O O . GLY B 1 435 ? 9.383 -101.625 -44.844 1 87.44 435 GLY B O 1
ATOM 8056 N N . LYS B 1 436 ? 10.078 -100.625 -43.094 1 86.69 436 LYS B N 1
ATOM 8057 C CA . LYS B 1 436 ? 9.461 -101.625 -42.219 1 86.69 436 LYS B CA 1
ATOM 8058 C C . LYS B 1 436 ? 8.008 -101.25 -41.938 1 86.69 436 LYS B C 1
ATOM 8060 O O . LYS B 1 436 ? 7.223 -102.125 -41.531 1 86.69 436 LYS B O 1
ATOM 8065 N N . ALA B 1 437 ? 7.613 -100 -42.25 1 86.69 437 ALA B N 1
ATOM 8066 C CA . ALA B 1 437 ? 6.27 -99.5 -41.906 1 86.69 437 ALA B CA 1
ATOM 8067 C C . ALA B 1 437 ? 5.324 -99.625 -43.094 1 86.69 437 ALA B C 1
ATOM 8069 O O . ALA B 1 437 ? 5.707 -99.312 -44.219 1 86.69 437 ALA B O 1
ATOM 8070 N N . SER B 1 438 ? 4.152 -100 -42.781 1 88.25 438 SER B N 1
ATOM 8071 C CA . SER B 1 438 ? 3.125 -100.125 -43.812 1 88.25 438 SER B CA 1
ATOM 8072 C C . SER B 1 438 ? 2.533 -98.75 -44.094 1 88.25 438 SER B C 1
ATOM 8074 O O . SER B 1 438 ? 2.578 -97.812 -43.25 1 88.25 438 SER B O 1
ATOM 8076 N N . SER B 1 439 ? 2.002 -98.562 -45.25 1 88.56 439 SER B N 1
ATOM 8077 C CA . SER B 1 439 ? 1.412 -97.312 -45.656 1 88.56 439 SER B CA 1
ATOM 8078 C C . SER B 1 439 ? 0.317 -96.875 -44.719 1 88.56 439 SER B C 1
ATOM 8080 O O . SER B 1 439 ? 0.221 -95.688 -44.406 1 88.56 439 SER B O 1
ATOM 8082 N N . PRO B 1 440 ? -0.446 -97.75 -44.188 1 85.88 440 PRO B N 1
ATOM 8083 C CA . PRO B 1 440 ? -1.474 -97.375 -43.219 1 85.88 440 PRO B CA 1
ATOM 8084 C C . PRO B 1 440 ? -0.884 -96.812 -41.906 1 85.88 440 PRO B C 1
ATOM 8086 O O . PRO B 1 440 ? -1.419 -95.875 -41.312 1 85.88 440 PRO B O 1
ATOM 8089 N N . GLU B 1 441 ? 0.231 -97.375 -41.531 1 84 441 GLU B N 1
ATOM 8090 C CA . GLU B 1 441 ? 0.895 -96.938 -40.312 1 84 441 GLU B CA 1
ATOM 8091 C C . GLU B 1 441 ? 1.47 -95.5 -40.469 1 84 441 GLU B C 1
ATOM 8093 O O . GLU B 1 441 ? 1.385 -94.688 -39.562 1 84 441 GLU B O 1
ATOM 8098 N N . ILE B 1 442 ? 1.988 -95.25 -41.594 1 89 442 ILE B N 1
ATOM 8099 C CA . ILE B 1 442 ? 2.555 -93.938 -41.906 1 89 442 ILE B CA 1
ATOM 8100 C C . ILE B 1 442 ? 1.438 -92.875 -42 1 89 442 ILE B C 1
ATOM 8102 O O . ILE B 1 442 ? 1.588 -91.75 -41.5 1 89 442 ILE B O 1
ATOM 8106 N N . ALA B 1 443 ? 0.379 -93.312 -42.562 1 89.19 443 ALA B N 1
ATOM 8107 C CA . ALA B 1 443 ? -0.771 -92.375 -42.719 1 89.19 443 ALA B CA 1
ATOM 8108 C C . ALA B 1 443 ? -1.302 -92 -41.344 1 89.19 443 ALA B C 1
ATOM 8110 O O . ALA B 1 443 ? -1.715 -90.812 -41.156 1 89.19 443 ALA B O 1
ATOM 8111 N N . VAL B 1 444 ? -1.232 -92.812 -40.375 1 83.06 444 VAL B N 1
ATOM 8112 C CA . VAL B 1 444 ? -1.671 -92.5 -39.031 1 83.06 444 VAL B CA 1
ATOM 8113 C C . VAL B 1 444 ? -0.761 -91.438 -38.406 1 83.06 444 VAL B C 1
ATOM 8115 O O . VAL B 1 444 ? -1.232 -90.562 -37.719 1 83.06 444 VAL B O 1
ATOM 8118 N N . GLN B 1 445 ? 0.507 -91.562 -38.719 1 85.81 445 GLN B N 1
ATOM 8119 C CA . GLN B 1 445 ? 1.464 -90.562 -38.188 1 85.81 445 GLN B CA 1
ATOM 8120 C C . GLN B 1 445 ? 1.292 -89.188 -38.812 1 85.81 445 GLN B C 1
ATOM 8122 O O . GLN B 1 445 ? 1.373 -88.188 -38.125 1 85.81 445 GLN B O 1
ATOM 8127 N N . VAL B 1 446 ? 1.104 -89.125 -40.062 1 89.5 446 VAL B N 1
ATOM 8128 C CA . VAL B 1 446 ? 0.908 -87.875 -40.75 1 89.5 446 VAL B CA 1
ATOM 8129 C C . VAL B 1 446 ? -0.415 -87.25 -40.344 1 89.5 446 VAL B C 1
ATOM 8131 O O . VAL B 1 446 ? -0.5 -86 -40.156 1 89.5 446 VAL B O 1
ATOM 8134 N N . ARG B 1 447 ? -1.422 -88.062 -40.156 1 87.88 447 ARG B N 1
ATOM 8135 C CA . ARG B 1 447 ? -2.695 -87.562 -39.625 1 87.88 447 ARG B CA 1
ATOM 8136 C C . ARG B 1 447 ? -2.539 -87 -38.219 1 87.88 447 ARG B C 1
ATOM 8138 O O . ARG B 1 447 ? -3.203 -86 -37.844 1 87.88 447 ARG B O 1
ATOM 8145 N N . HIS B 1 448 ? -1.708 -87.625 -37.469 1 84.62 448 HIS B N 1
ATOM 8146 C CA . HIS B 1 448 ? -1.397 -87.125 -36.125 1 84.62 448 HIS B CA 1
ATOM 8147 C C . HIS B 1 448 ? -0.741 -85.75 -36.156 1 84.62 448 HIS B C 1
ATOM 8149 O O . HIS B 1 448 ? -1.082 -84.875 -35.344 1 84.62 448 HIS B O 1
ATOM 8155 N N . ALA B 1 449 ? 0.185 -85.625 -37.031 1 87.25 449 ALA B N 1
ATOM 8156 C CA . ALA B 1 449 ? 0.844 -84.312 -37.188 1 87.25 449 ALA B CA 1
ATOM 8157 C C . ALA B 1 449 ? -0.156 -83.25 -37.625 1 87.25 449 ALA B C 1
ATOM 8159 O O . ALA B 1 449 ? -0.135 -82.125 -37.094 1 87.25 449 ALA B O 1
ATOM 8160 N N . LEU B 1 450 ? -1.062 -83.562 -38.562 1 88.19 450 LEU B N 1
ATOM 8161 C CA . LEU B 1 450 ? -2.102 -82.625 -39.031 1 88.19 450 LEU B CA 1
ATOM 8162 C C . LEU B 1 450 ? -3.055 -82.312 -37.875 1 88.19 450 LEU B C 1
ATOM 8164 O O . LEU B 1 450 ? -3.414 -81.125 -37.719 1 88.19 450 LEU B O 1
ATOM 8168 N N . ASP B 1 451 ? -3.443 -83.25 -37.156 1 86.19 451 ASP B N 1
ATOM 8169 C CA . ASP B 1 451 ? -4.324 -83.062 -36.031 1 86.19 451 ASP B CA 1
ATOM 8170 C C . ASP B 1 451 ? -3.635 -82.188 -34.969 1 86.19 451 ASP B C 1
ATOM 8172 O O . ASP B 1 451 ? -4.258 -81.375 -34.344 1 86.19 451 ASP B O 1
ATOM 8176 N N . SER B 1 452 ? -2.338 -82.5 -34.75 1 82.75 452 SER B N 1
ATOM 8177 C CA . SER B 1 452 ? -1.551 -81.688 -33.812 1 82.75 452 SER B CA 1
ATOM 8178 C C . SER B 1 452 ? -1.508 -80.25 -34.219 1 82.75 452 SER B C 1
ATOM 8180 O O . SER B 1 452 ? -1.632 -79.375 -33.375 1 82.75 452 SER B O 1
ATOM 8182 N N . LEU B 1 453 ? -1.38 -79.938 -35.469 1 84.31 453 LEU B N 1
ATOM 8183 C CA . LEU B 1 453 ? -1.397 -78.562 -36 1 84.31 453 LEU B CA 1
ATOM 8184 C C . LEU B 1 453 ? -2.756 -77.938 -35.781 1 84.31 453 LEU B C 1
ATOM 8186 O O . LEU B 1 453 ? -2.834 -76.812 -35.312 1 84.31 453 LEU B O 1
ATOM 8190 N N . LYS B 1 454 ? -3.82 -78.688 -36.125 1 82.69 454 LYS B N 1
ATOM 8191 C CA . LYS B 1 454 ? -5.18 -78.188 -35.969 1 82.69 454 LYS B CA 1
ATOM 8192 C C . LYS B 1 454 ? -5.504 -77.875 -34.5 1 82.69 454 LYS B C 1
ATOM 8194 O O . LYS B 1 454 ? -6.133 -76.875 -34.188 1 82.69 454 LYS B O 1
ATOM 8199 N N . LEU B 1 455 ? -5.062 -78.75 -33.625 1 80.19 455 LEU B N 1
ATOM 8200 C CA . LEU B 1 455 ? -5.273 -78.562 -32.219 1 80.19 455 LEU B CA 1
ATOM 8201 C C . LEU B 1 455 ? -4.477 -77.375 -31.688 1 80.19 455 LEU B C 1
ATOM 8203 O O . LEU B 1 455 ? -4.941 -76.625 -30.797 1 80.19 455 LEU B O 1
ATOM 8207 N N . SER B 1 456 ? -3.258 -77.125 -32.188 1 77.5 456 SER B N 1
ATOM 8208 C CA . SER B 1 456 ? -2.465 -75.938 -31.844 1 77.5 456 SER B CA 1
ATOM 8209 C C . SER B 1 456 ? -3.186 -74.688 -32.219 1 77.5 456 SER B C 1
ATOM 8211 O O . SER B 1 456 ? -3.127 -73.688 -31.5 1 77.5 456 SER B O 1
ATOM 8213 N N . ILE B 1 457 ? -3.877 -74.688 -33.344 1 77.31 457 ILE B N 1
ATOM 8214 C CA . ILE B 1 457 ? -4.676 -73.562 -33.812 1 77.31 457 ILE B CA 1
ATOM 8215 C C . ILE B 1 457 ? -5.867 -73.312 -32.875 1 77.31 457 ILE B C 1
ATOM 8217 O O . ILE B 1 457 ? -6.152 -72.188 -32.469 1 77.31 457 ILE B O 1
ATOM 8221 N N . ASP B 1 458 ? -6.52 -74.438 -32.469 1 76.69 458 ASP B N 1
ATOM 8222 C CA . ASP B 1 458 ? -7.695 -74.375 -31.609 1 76.69 458 ASP B CA 1
ATOM 8223 C C . ASP B 1 458 ? -7.324 -73.875 -30.203 1 76.69 458 ASP B C 1
ATOM 8225 O O . ASP B 1 458 ? -8.094 -73.188 -29.578 1 76.69 458 ASP B O 1
ATOM 8229 N N . ALA B 1 459 ? -6.219 -74.375 -29.703 1 73.06 459 ALA B N 1
ATOM 8230 C CA . ALA B 1 459 ? -5.762 -74.062 -28.359 1 73.06 459 ALA B CA 1
ATOM 8231 C C . ALA B 1 459 ? -5.508 -72.562 -28.234 1 73.06 459 ALA B C 1
ATOM 8233 O O . ALA B 1 459 ? -5.406 -72 -27.125 1 73.06 459 ALA B O 1
ATOM 8234 N N . MET B 1 460 ? -5.531 -71.812 -29.219 1 67.75 460 MET B N 1
ATOM 8235 C CA . MET B 1 460 ? -5.352 -70.375 -29.25 1 67.75 460 MET B CA 1
ATOM 8236 C C . MET B 1 460 ? -6.629 -69.688 -28.812 1 67.75 460 MET B C 1
ATOM 8238 O O . MET B 1 460 ? -6.578 -68.5 -28.359 1 67.75 460 MET B O 1
ATOM 8242 N N . G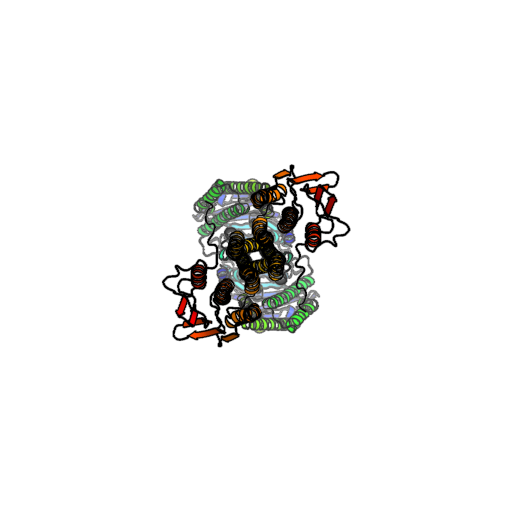LN B 1 461 ? -7.648 -70.438 -29.172 1 66.12 461 GLN B N 1
ATOM 8243 C CA . GLN B 1 461 ? -8.891 -69.812 -28.688 1 66.12 461 GLN B CA 1
ATOM 8244 C C . GLN B 1 461 ? -8.992 -69.938 -27.172 1 66.12 461 GLN B C 1
ATOM 8246 O O . GLN B 1 461 ? -8.852 -71.062 -26.609 1 66.12 461 GLN B O 1
ATOM 8251 N N . ASP B 1 462 ? -8.797 -68.875 -26.531 1 64.94 462 ASP B N 1
ATOM 8252 C CA . ASP B 1 462 ? -8.914 -68.875 -25.078 1 64.94 462 ASP B CA 1
ATOM 8253 C C . ASP B 1 462 ? -10.227 -69.5 -24.625 1 64.94 462 ASP B C 1
ATOM 8255 O O . ASP B 1 462 ? -11.312 -69 -24.922 1 64.94 462 ASP B O 1
ATOM 8259 N N . THR B 1 463 ? -10.125 -70.688 -24.031 1 71.88 463 THR B N 1
ATOM 8260 C CA . THR B 1 463 ? -11.312 -71.375 -23.547 1 71.88 463 THR B CA 1
ATOM 8261 C C . THR B 1 463 ? -11.656 -70.938 -22.125 1 71.88 463 THR B C 1
ATOM 8263 O O . THR B 1 463 ? -12.609 -71.438 -21.531 1 71.88 463 THR B O 1
ATOM 8266 N N . GLY B 1 464 ? -10.852 -69.938 -21.578 1 74.75 464 GLY B N 1
ATOM 8267 C CA . GLY B 1 464 ? -11.078 -69.438 -20.219 1 74.75 464 GLY B CA 1
ATOM 8268 C C . GLY B 1 464 ? -10.922 -70.562 -19.188 1 74.75 464 GLY B C 1
ATOM 8269 O O . GLY B 1 464 ? -11.602 -70.562 -18.156 1 74.75 464 GLY B O 1
ATOM 8270 N N . GLY B 1 465 ? -10.258 -71.625 -19.438 1 82.69 465 GLY B N 1
ATOM 8271 C CA . GLY B 1 465 ? -10.055 -72.688 -18.5 1 82.69 465 GLY B CA 1
ATOM 8272 C C . GLY B 1 465 ? -11.18 -73.688 -18.516 1 82.69 465 GLY B C 1
ATOM 8273 O O . GLY B 1 465 ? -11.289 -74.562 -17.609 1 82.69 465 GLY B O 1
ATOM 8274 N N . ASP B 1 466 ? -12.047 -73.625 -19.562 1 87.75 466 ASP B N 1
ATOM 8275 C CA . ASP B 1 466 ? -13.156 -74.562 -19.672 1 87.75 466 ASP B CA 1
ATOM 8276 C C . ASP B 1 466 ? -12.695 -75.875 -20.312 1 87.75 466 ASP B C 1
ATOM 8278 O O . ASP B 1 466 ? -12.727 -76 -21.531 1 87.75 466 ASP B O 1
ATOM 8282 N N . LEU B 1 467 ? -12.43 -76.812 -19.438 1 90.56 467 LEU B N 1
ATOM 8283 C CA . LEU B 1 467 ? -11.891 -78.125 -19.906 1 90.56 467 LEU B CA 1
ATOM 8284 C C . LEU B 1 467 ? -12.953 -78.938 -20.641 1 90.56 467 LEU B C 1
ATOM 8286 O O . LEU B 1 467 ? -12.633 -79.688 -21.531 1 90.56 467 LEU B O 1
ATOM 8290 N N . ALA B 1 468 ? -14.188 -78.75 -20.203 1 90.88 468 ALA B N 1
ATOM 8291 C CA . ALA B 1 468 ? -15.258 -79.438 -20.922 1 90.88 468 ALA B CA 1
ATOM 8292 C C . ALA B 1 468 ? -15.305 -78.938 -22.375 1 90.88 468 ALA B C 1
ATOM 8294 O O . ALA B 1 468 ? -15.531 -79.75 -23.281 1 90.88 468 ALA B O 1
ATOM 8295 N N . ALA B 1 469 ? -15.102 -77.625 -22.562 1 88.69 469 ALA B N 1
ATOM 8296 C CA . ALA B 1 469 ? -15.062 -77.125 -23.906 1 88.69 469 ALA B CA 1
ATOM 8297 C C . ALA B 1 469 ? -13.859 -77.688 -24.688 1 88.69 469 ALA B C 1
ATOM 8299 O O . ALA B 1 469 ? -13.969 -77.938 -25.875 1 88.69 469 ALA B O 1
ATOM 8300 N N . VAL B 1 470 ? -12.773 -77.812 -24.031 1 89.19 470 VAL B N 1
ATOM 8301 C CA . VAL B 1 470 ? -11.555 -78.375 -24.641 1 89.19 470 VAL B CA 1
ATOM 8302 C C . VAL B 1 470 ? -11.805 -79.812 -25.109 1 89.19 470 VAL B C 1
ATOM 8304 O O . VAL B 1 470 ? -11.445 -80.125 -26.219 1 89.19 470 VAL B O 1
ATOM 8307 N N . LEU B 1 471 ? -12.453 -80.562 -24.312 1 91.25 471 LEU B N 1
ATOM 8308 C CA . LEU B 1 471 ? -12.75 -81.938 -24.641 1 91.25 471 LEU B CA 1
ATOM 8309 C C . LEU B 1 471 ? -13.797 -82.062 -25.734 1 91.25 471 LEU B C 1
ATOM 8311 O O . LEU B 1 471 ? -13.742 -82.938 -26.578 1 91.25 471 LEU B O 1
ATOM 8315 N N . GLY B 1 472 ? -14.742 -81.125 -25.625 1 88.62 472 GLY B N 1
ATOM 8316 C CA . GLY B 1 472 ? -15.711 -81.062 -26.703 1 88.62 472 GLY B CA 1
ATOM 8317 C C . GLY B 1 472 ? -15.086 -80.75 -28.047 1 88.62 472 GLY B C 1
ATOM 8318 O O . GLY B 1 472 ? -15.445 -81.375 -29.047 1 88.62 472 GLY B O 1
ATOM 8319 N N . ASN B 1 473 ? -14.117 -79.875 -28.125 1 86.69 473 ASN B N 1
ATOM 8320 C CA . ASN B 1 473 ? -13.391 -79.562 -29.359 1 86.69 473 ASN B CA 1
ATOM 8321 C C . ASN B 1 473 ? -12.578 -80.75 -29.844 1 86.69 473 ASN B C 1
ATOM 8323 O O . ASN B 1 473 ? -12.5 -81 -31.047 1 86.69 473 ASN B O 1
ATOM 8327 N N . LEU B 1 474 ? -11.992 -81.375 -28.938 1 88 474 LEU B N 1
ATOM 8328 C CA . LEU B 1 474 ? -11.234 -82.562 -29.25 1 88 474 LEU B CA 1
ATOM 8329 C C . LEU B 1 474 ? -12.141 -83.625 -29.875 1 88 474 LEU B C 1
ATOM 8331 O O . LEU B 1 474 ? -11.766 -84.25 -30.844 1 88 474 LEU B O 1
ATOM 8335 N N . ARG B 1 475 ? -13.297 -83.875 -29.266 1 88.75 475 ARG B N 1
ATOM 8336 C CA . ARG B 1 475 ? -14.289 -84.812 -29.781 1 88.75 475 ARG B CA 1
ATOM 8337 C C . ARG B 1 475 ? -14.672 -84.438 -31.219 1 88.75 475 ARG B C 1
ATOM 8339 O O . ARG B 1 475 ? -14.742 -85.312 -32.094 1 88.75 475 ARG B O 1
ATOM 8346 N N . TYR B 1 476 ? -14.906 -83.188 -31.312 1 87.44 476 TYR B N 1
ATOM 8347 C CA . TYR B 1 476 ? -15.32 -82.688 -32.625 1 87.44 476 TYR B CA 1
ATOM 8348 C C . TYR B 1 476 ? -14.242 -82.938 -33.656 1 87.44 476 TYR B C 1
ATOM 8350 O O . TYR B 1 476 ? -14.539 -83.375 -34.781 1 87.44 476 TYR B O 1
ATOM 8358 N N . ARG B 1 477 ? -13.008 -82.812 -33.344 1 83.94 477 ARG B N 1
ATOM 8359 C CA . ARG B 1 477 ? -11.891 -82.875 -34.281 1 83.94 477 ARG B CA 1
ATOM 8360 C C . ARG B 1 477 ? -11.484 -84.312 -34.531 1 83.94 477 ARG B C 1
ATOM 8362 O O . ARG B 1 477 ? -11.117 -84.688 -35.656 1 83.94 477 ARG B O 1
ATOM 8369 N N . LEU B 1 478 ? -11.484 -85.062 -33.438 1 86.44 478 LEU B N 1
ATOM 8370 C CA . LEU B 1 478 ? -10.906 -86.375 -33.562 1 86.44 478 LEU B CA 1
ATOM 8371 C C . LEU B 1 478 ? -11.992 -87.438 -33.781 1 86.44 478 LEU B C 1
ATOM 8373 O O . LEU B 1 478 ? -11.703 -88.562 -34.156 1 86.44 478 LEU B O 1
ATOM 8377 N N . GLY B 1 479 ? -13.234 -87.125 -33.625 1 85.31 479 GLY B N 1
ATOM 8378 C CA . GLY B 1 479 ? -14.359 -88 -33.781 1 85.31 479 GLY B CA 1
ATOM 8379 C C . GLY B 1 479 ? -14.359 -88.75 -35.094 1 85.31 479 GLY B C 1
ATOM 8380 O O . GLY B 1 479 ? -14.359 -90 -35.125 1 85.31 479 GLY B O 1
ATOM 8381 N N . PRO B 1 480 ? -14.328 -88 -36.094 1 82.69 480 PRO B N 1
ATOM 8382 C CA . PRO B 1 480 ? -14.352 -88.688 -37.406 1 82.69 480 PRO B CA 1
ATOM 8383 C C . PRO B 1 480 ? -13.188 -89.625 -37.594 1 82.69 480 PRO B C 1
ATOM 8385 O O . PRO B 1 480 ? -13.367 -90.75 -38.188 1 82.69 480 PRO B O 1
ATOM 8388 N N . ARG B 1 481 ? -12.102 -89.375 -37.094 1 82.12 481 ARG B N 1
ATOM 8389 C CA . ARG B 1 481 ? -10.922 -90.25 -37.219 1 82.12 481 ARG B CA 1
ATOM 8390 C C . ARG B 1 481 ? -11.086 -91.5 -36.406 1 82.12 481 ARG B C 1
ATOM 8392 O O . ARG B 1 481 ? -10.695 -92.562 -36.844 1 82.12 481 ARG B O 1
ATOM 8399 N N . ILE B 1 482 ? -11.617 -91.312 -35.312 1 85.81 482 ILE B N 1
ATOM 8400 C CA . ILE B 1 482 ? -11.844 -92.438 -34.438 1 85.81 482 ILE B CA 1
ATOM 8401 C C . ILE B 1 482 ? -12.883 -93.375 -35.031 1 85.81 482 ILE B C 1
ATOM 8403 O O . ILE B 1 482 ? -12.711 -94.625 -35.062 1 85.81 482 ILE B O 1
ATOM 8407 N N . ALA B 1 483 ? -13.828 -92.812 -35.594 1 84.12 483 ALA B N 1
ATOM 8408 C CA . ALA B 1 483 ? -14.867 -93.625 -36.25 1 84.12 483 ALA B CA 1
ATOM 8409 C C . ALA B 1 483 ? -14.312 -94.312 -37.469 1 84.12 483 ALA B C 1
ATOM 8411 O O . ALA B 1 483 ? -14.641 -95.5 -37.719 1 84.12 483 ALA B O 1
ATOM 8412 N N . ASP B 1 484 ? -13.523 -93.688 -38.125 1 81.81 484 ASP B N 1
ATOM 8413 C CA . ASP B 1 484 ? -12.906 -94.25 -39.312 1 81.81 484 ASP B CA 1
ATOM 8414 C C . ASP B 1 484 ? -11.984 -95.438 -38.938 1 81.81 484 ASP B C 1
ATOM 8416 O O . ASP B 1 484 ? -11.773 -96.375 -39.75 1 81.81 484 ASP B O 1
ATOM 8420 N N . GLY B 1 485 ? -11.461 -95.375 -37.781 1 81.81 485 GLY B N 1
ATOM 8421 C CA . GLY B 1 485 ? -10.594 -96.438 -37.312 1 81.81 485 GLY B CA 1
ATOM 8422 C C . GLY B 1 485 ? -11.352 -97.625 -36.781 1 81.81 485 GLY B C 1
ATOM 8423 O O . GLY B 1 485 ? -10.75 -98.625 -36.375 1 81.81 485 GLY B O 1
ATOM 8424 N N . GLY B 1 486 ? -12.695 -97.562 -36.875 1 84.75 486 GLY B N 1
ATOM 8425 C CA . GLY B 1 486 ? -13.547 -98.688 -36.469 1 84.75 486 GLY B CA 1
ATOM 8426 C C . GLY B 1 486 ? -13.766 -98.75 -34.969 1 84.75 486 GLY B C 1
ATOM 8427 O O . GLY B 1 486 ? -14.141 -99.812 -34.438 1 84.75 486 GLY B O 1
ATOM 8428 N N . LEU B 1 487 ? -13.531 -97.75 -34.312 1 89.5 487 LEU B N 1
ATOM 8429 C CA . LEU B 1 487 ? -13.664 -97.75 -32.844 1 89.5 487 LEU B CA 1
ATOM 8430 C C . LEU B 1 487 ? -14.961 -97.062 -32.438 1 89.5 487 LEU B C 1
ATOM 8432 O O . LEU B 1 487 ? -15.32 -96 -33 1 89.5 487 LEU B O 1
ATOM 8436 N N . ASP B 1 488 ? -15.773 -97.625 -31.562 1 91.56 488 ASP B N 1
ATOM 8437 C CA . ASP B 1 488 ? -16.906 -96.938 -30.938 1 91.56 488 ASP B CA 1
ATOM 8438 C C . ASP B 1 488 ? -16.453 -96.062 -29.797 1 91.56 488 ASP B C 1
ATOM 8440 O O . ASP B 1 488 ? -15.773 -96.5 -28.859 1 91.56 488 ASP B O 1
ATOM 8444 N N . ILE B 1 489 ? -16.656 -94.875 -29.922 1 89 489 ILE B N 1
ATOM 8445 C CA . ILE B 1 489 ? -16.188 -93.938 -28.906 1 89 489 ILE B CA 1
ATOM 8446 C C . ILE B 1 489 ? -17.344 -93.5 -28.016 1 89 489 ILE B C 1
ATOM 8448 O O . ILE B 1 489 ? -18.422 -93.125 -28.516 1 89 489 ILE B O 1
ATOM 8452 N N . HIS B 1 490 ? -17.25 -93.562 -26.719 1 91.75 490 HIS B N 1
ATOM 8453 C CA . HIS B 1 490 ? -18.203 -93.062 -25.734 1 91.75 490 HIS B CA 1
ATOM 8454 C C . HIS B 1 490 ? -17.625 -91.875 -24.938 1 91.75 490 HIS B C 1
ATOM 8456 O O . HIS B 1 490 ? -16.578 -92.062 -24.297 1 91.75 490 HIS B O 1
ATOM 8462 N N . TRP B 1 491 ? -18.219 -90.812 -25.078 1 91.69 491 TRP B N 1
ATOM 8463 C CA . TRP B 1 491 ? -17.797 -89.625 -24.344 1 91.69 491 TRP B CA 1
ATOM 8464 C C . TRP B 1 491 ? -18.656 -89.375 -23.125 1 91.69 491 TRP B C 1
ATOM 8466 O O . TRP B 1 491 ? -19.859 -89.062 -23.25 1 91.69 491 TRP B O 1
ATOM 8476 N N . GLU B 1 492 ? -18.188 -89.5 -21.938 1 92.56 492 GLU B N 1
ATOM 8477 C CA . GLU B 1 492 ? -18.875 -89.25 -20.672 1 92.56 492 GLU B CA 1
ATOM 8478 C C . GLU B 1 492 ? -18.188 -88.125 -19.875 1 92.56 492 GLU B C 1
ATOM 8480 O O . GLU B 1 492 ? -17.422 -88.438 -18.938 1 92.56 492 GLU B O 1
ATOM 8485 N N . VAL B 1 493 ? -18.438 -87 -20.25 1 92.81 493 VAL B N 1
ATOM 8486 C CA . VAL B 1 493 ? -17.828 -85.812 -19.578 1 92.81 493 VAL B CA 1
ATOM 8487 C C . VAL B 1 493 ? -18.859 -85.125 -18.688 1 92.81 493 VAL B C 1
ATOM 8489 O O . VAL B 1 493 ? -19.906 -84.688 -19.156 1 92.81 493 VAL B O 1
ATOM 8492 N N . GLU B 1 494 ? -18.625 -85.062 -17.422 1 90.69 494 GLU B N 1
ATOM 8493 C CA . GLU B 1 494 ? -19.5 -84.375 -16.484 1 90.69 494 GLU B CA 1
ATOM 8494 C C . GLU B 1 494 ? -19.219 -82.875 -16.484 1 90.69 494 GLU B C 1
ATOM 8496 O O . GLU B 1 494 ? -18.359 -82.375 -17.219 1 90.69 494 GLU B O 1
ATOM 8501 N N . ARG B 1 495 ? -20.094 -82.188 -15.734 1 90.5 495 ARG B N 1
ATOM 8502 C CA . ARG B 1 495 ? -19.844 -80.812 -15.547 1 90.5 495 ARG B CA 1
ATOM 8503 C C . ARG B 1 495 ? -18.547 -80.562 -14.758 1 90.5 495 ARG B C 1
ATOM 8505 O O . ARG B 1 495 ? -18.375 -81.125 -13.68 1 90.5 495 ARG B O 1
ATOM 8512 N N . LEU B 1 496 ? -17.656 -79.875 -15.383 1 91.94 496 LEU B N 1
ATOM 8513 C CA . LEU B 1 496 ? -16.359 -79.625 -14.766 1 91.94 496 LEU B CA 1
ATOM 8514 C C . LEU B 1 496 ? -16.234 -78.125 -14.344 1 91.94 496 LEU B C 1
ATOM 8516 O O . LEU B 1 496 ? -16.719 -77.25 -15.039 1 91.94 496 LEU B O 1
ATOM 8520 N N . PRO B 1 497 ? -15.68 -77.875 -13.242 1 91.12 497 PRO B N 1
ATOM 8521 C CA . PRO B 1 497 ? -15.422 -76.5 -12.867 1 91.12 497 PRO B CA 1
ATOM 8522 C C . PRO B 1 497 ? -14.398 -75.812 -13.781 1 91.12 497 PRO B C 1
ATOM 8524 O O . PRO B 1 497 ? -13.469 -76.5 -14.266 1 91.12 497 PRO B O 1
ATOM 8527 N N . ALA B 1 498 ? -14.625 -74.562 -14.078 1 90.62 498 ALA B N 1
ATOM 8528 C CA . ALA B 1 498 ? -13.648 -73.812 -14.867 1 90.62 498 ALA B CA 1
ATOM 8529 C C . ALA B 1 498 ? -12.359 -73.625 -14.078 1 90.62 498 ALA B C 1
ATOM 8531 O O . ALA B 1 498 ? -12.406 -73.312 -12.883 1 90.62 498 ALA B O 1
ATOM 8532 N N . LEU B 1 499 ? -11.25 -73.812 -14.711 1 90 499 LEU B N 1
ATOM 8533 C CA . LEU B 1 499 ? -9.938 -73.625 -14.102 1 90 499 LEU B CA 1
ATOM 8534 C C . LEU B 1 499 ? -9.328 -72.312 -14.57 1 90 499 LEU B C 1
ATOM 8536 O O . LEU B 1 499 ? -8.688 -72.25 -15.625 1 90 499 LEU B O 1
ATOM 8540 N N . ALA B 1 500 ? -9.391 -71.312 -13.812 1 85.44 500 ALA B N 1
ATOM 8541 C CA . ALA B 1 500 ? -8.93 -70 -14.172 1 85.44 500 ALA B CA 1
ATOM 8542 C C . ALA B 1 500 ? -7.434 -70 -14.469 1 85.44 500 ALA B C 1
ATOM 8544 O O . ALA B 1 500 ? -6.965 -69.188 -15.289 1 85.44 500 ALA B O 1
ATOM 8545 N N . HIS B 1 501 ? -6.75 -70.938 -13.852 1 83.19 501 HIS B N 1
ATOM 8546 C CA . HIS B 1 501 ? -5.301 -70.938 -13.992 1 83.19 501 HIS B CA 1
ATOM 8547 C C . HIS B 1 501 ? -4.867 -71.688 -15.219 1 83.19 501 HIS B C 1
ATOM 8549 O O . HIS B 1 501 ? -3.678 -71.75 -15.539 1 83.19 501 HIS B O 1
ATOM 8555 N N . PHE B 1 502 ? -5.754 -72.375 -15.891 1 84.06 502 PHE B N 1
ATOM 8556 C CA . PHE B 1 502 ? -5.422 -73.25 -17.031 1 84.06 502 PHE B CA 1
ATOM 8557 C C . PHE B 1 502 ? -5.297 -72.438 -18.297 1 84.06 502 PHE B C 1
ATOM 8559 O O . PHE B 1 502 ? -6.293 -72.188 -18.984 1 84.06 502 PHE B O 1
ATOM 8566 N N . THR B 1 503 ? -4.047 -71.938 -18.578 1 80.38 503 THR B N 1
ATOM 8567 C CA . THR B 1 503 ? -3.701 -71.062 -19.688 1 80.38 503 THR B CA 1
ATOM 8568 C C . THR B 1 503 ? -3.852 -71.812 -21.016 1 80.38 503 THR B C 1
ATOM 8570 O O . THR B 1 503 ? -4.043 -73 -21.047 1 80.38 503 THR B O 1
ATOM 8573 N N . ALA B 1 504 ? -3.762 -71.062 -22.141 1 78.25 504 ALA B N 1
ATOM 8574 C CA . ALA B 1 504 ? -3.824 -71.625 -23.484 1 78.25 504 ALA B CA 1
ATOM 8575 C C . ALA B 1 504 ? -2.715 -72.625 -23.688 1 78.25 504 ALA B C 1
ATOM 8577 O O . ALA B 1 504 ? -2.914 -73.688 -24.375 1 78.25 504 ALA B O 1
ATOM 8578 N N . ARG B 1 505 ? -1.631 -72.438 -23.031 1 79.12 505 ARG B N 1
ATOM 8579 C CA . ARG B 1 505 ? -0.502 -73.375 -23.141 1 79.12 505 ARG B CA 1
ATOM 8580 C C . ARG B 1 505 ? -0.819 -74.688 -22.484 1 79.12 505 ARG B C 1
ATOM 8582 O O . ARG B 1 505 ? -0.51 -75.75 -23.031 1 79.12 505 ARG B O 1
ATOM 8589 N N . LYS B 1 506 ? -1.381 -74.625 -21.375 1 87.25 506 LYS B N 1
ATOM 8590 C CA . LYS B 1 506 ? -1.74 -75.875 -20.656 1 87.25 506 LYS B CA 1
ATOM 8591 C C . LYS B 1 506 ? -2.818 -76.625 -21.406 1 87.25 506 LYS B C 1
ATOM 8593 O O . LYS B 1 506 ? -2.783 -77.875 -21.453 1 87.25 506 LYS B O 1
ATOM 8598 N N . VAL B 1 507 ? -3.732 -75.812 -21.953 1 88 507 VAL B N 1
ATOM 8599 C CA . VAL B 1 507 ? -4.77 -76.438 -22.781 1 88 507 VAL B CA 1
ATOM 8600 C C . VAL B 1 507 ? -4.125 -77.188 -23.938 1 88 507 VAL B C 1
ATOM 8602 O O . VAL B 1 507 ? -4.496 -78.312 -24.234 1 88 507 VAL B O 1
ATOM 8605 N N . GLN B 1 508 ? -3.184 -76.562 -24.562 1 82.75 508 GLN B N 1
ATOM 8606 C CA . GLN B 1 508 ? -2.479 -77.188 -25.688 1 82.75 508 GLN B CA 1
ATOM 8607 C C . GLN B 1 508 ? -1.769 -78.438 -25.25 1 82.75 508 GLN B C 1
ATOM 8609 O O . GLN B 1 508 ? -1.854 -79.5 -25.938 1 82.75 508 GLN B O 1
ATOM 8614 N N . GLU B 1 509 ? -1.104 -78.375 -24.172 1 86.75 509 GLU B N 1
ATOM 8615 C CA . GLU B 1 509 ? -0.394 -79.562 -23.641 1 86.75 509 GLU B CA 1
ATOM 8616 C C . GLU B 1 509 ? -1.355 -80.688 -23.344 1 86.75 509 GLU B C 1
ATOM 8618 O O . GLU B 1 509 ? -1.053 -81.875 -23.625 1 86.75 509 GLU B O 1
ATOM 8623 N N . LEU B 1 510 ? -2.432 -80.375 -22.797 1 91.06 510 LEU B N 1
ATOM 8624 C CA . LEU B 1 510 ? -3.445 -81.375 -22.5 1 91.06 510 LEU B CA 1
ATOM 8625 C C . LEU B 1 510 ? -3.986 -82 -23.797 1 91.06 510 LEU B C 1
ATOM 8627 O O . LEU B 1 510 ? -4.152 -83.25 -23.875 1 91.06 510 LEU B O 1
ATOM 8631 N N . GLN B 1 511 ? -4.289 -81.188 -24.75 1 89.12 511 GLN B N 1
ATOM 8632 C CA . GLN B 1 511 ? -4.816 -81.688 -26.031 1 89.12 511 GLN B CA 1
ATOM 8633 C C . GLN B 1 511 ? -3.814 -82.562 -26.719 1 89.12 511 GLN B C 1
ATOM 8635 O O . GLN B 1 511 ? -4.195 -83.625 -27.266 1 89.12 511 GLN B O 1
ATOM 8640 N N . TYR B 1 512 ? -2.529 -82.25 -26.656 1 85.25 512 TYR B N 1
ATOM 8641 C CA . TYR B 1 512 ? -1.488 -83.125 -27.234 1 85.25 512 TYR B CA 1
ATOM 8642 C C . TYR B 1 512 ? -1.395 -84.438 -26.5 1 85.25 512 TYR B C 1
ATOM 8644 O O . TYR B 1 512 ? -1.222 -85.5 -27.141 1 85.25 512 TYR B O 1
ATOM 8652 N N . LEU B 1 513 ? -1.489 -84.312 -25.281 1 89.75 513 LEU B N 1
ATOM 8653 C CA . LEU B 1 513 ? -1.436 -85.5 -24.453 1 89.75 513 LEU B CA 1
ATOM 8654 C C . LEU B 1 513 ? -2.578 -86.438 -24.812 1 89.75 513 LEU B C 1
ATOM 8656 O O . LEU B 1 513 ? -2.359 -87.688 -25.016 1 89.75 513 LEU B O 1
ATOM 8660 N N . LEU B 1 514 ? -3.773 -85.938 -24.891 1 91 514 LEU B N 1
ATOM 8661 C CA . LEU B 1 514 ? -4.949 -86.75 -25.203 1 91 514 LEU B CA 1
ATOM 8662 C C . LEU B 1 514 ? -4.879 -87.25 -26.641 1 91 514 LEU B C 1
ATOM 8664 O O . LEU B 1 514 ? -5.266 -88.438 -26.906 1 91 514 LEU B O 1
ATOM 8668 N N . LEU B 1 515 ? -4.414 -86.375 -27.5 1 86.5 515 LEU B N 1
ATOM 8669 C CA . LEU B 1 515 ? -4.215 -86.812 -28.875 1 86.5 515 LEU B CA 1
ATOM 8670 C C . LEU B 1 515 ? -3.244 -88 -28.953 1 86.5 515 LEU B C 1
ATOM 8672 O O . LEU B 1 515 ? -3.475 -88.938 -29.703 1 86.5 515 LEU B O 1
ATOM 8676 N N . GLU B 1 516 ? -2.172 -87.875 -28.172 1 86.94 516 GLU B N 1
ATOM 8677 C CA . GLU B 1 516 ? -1.205 -88.938 -28.125 1 86.94 516 GLU B CA 1
ATOM 8678 C C . GLU B 1 516 ? -1.852 -90.25 -27.609 1 86.94 516 GLU B C 1
ATOM 8680 O O . GLU B 1 516 ? -1.607 -91.312 -28.141 1 86.94 516 GLU B O 1
ATOM 8685 N N . GLY B 1 517 ? -2.65 -90.188 -26.656 1 88.38 517 GLY B N 1
ATOM 8686 C CA . GLY B 1 517 ? -3.375 -91.312 -26.125 1 88.38 517 GLY B CA 1
ATOM 8687 C C . GLY B 1 517 ? -4.316 -91.938 -27.125 1 88.38 517 GLY B C 1
ATOM 8688 O O . GLY B 1 517 ? -4.316 -93.188 -27.297 1 88.38 517 GLY B O 1
ATOM 8689 N N . ILE B 1 518 ? -5.074 -91.125 -27.75 1 88.44 518 ILE B N 1
ATOM 8690 C CA . ILE B 1 518 ? -6.051 -91.562 -28.719 1 88.44 518 ILE B CA 1
ATOM 8691 C C . ILE B 1 518 ? -5.328 -92.25 -29.906 1 88.44 518 ILE B C 1
ATOM 8693 O O . ILE B 1 518 ? -5.746 -93.25 -30.406 1 88.44 518 ILE B O 1
ATOM 8697 N N . THR B 1 519 ? -4.223 -91.625 -30.312 1 84.69 519 THR B N 1
ATOM 8698 C CA . THR B 1 519 ? -3.42 -92.188 -31.406 1 84.69 519 THR B CA 1
ATOM 8699 C C . THR B 1 519 ? -2.828 -93.562 -31.031 1 84.69 519 THR B C 1
ATOM 8701 O O . THR B 1 519 ? -2.787 -94.438 -31.859 1 84.69 519 THR B O 1
ATOM 8704 N N . ASN B 1 520 ? -2.416 -93.688 -29.859 1 85.69 520 ASN B N 1
ATOM 8705 C CA . ASN B 1 520 ? -1.9 -94.938 -29.359 1 85.69 520 ASN B CA 1
ATOM 8706 C C . ASN B 1 520 ? -2.973 -96 -29.391 1 85.69 520 ASN B C 1
ATOM 8708 O O . ASN B 1 520 ? -2.693 -97.188 -29.734 1 85.69 520 ASN B O 1
ATOM 8712 N N . VAL B 1 521 ? -4.168 -95.75 -29.094 1 88.25 521 VAL B N 1
ATOM 8713 C CA . VAL B 1 521 ? -5.277 -96.688 -29.125 1 88.25 521 VAL B CA 1
ATOM 8714 C C . VAL B 1 521 ? -5.539 -97.125 -30.578 1 88.25 521 VAL B C 1
ATOM 8716 O O . VAL B 1 521 ? -5.695 -98.312 -30.859 1 88.25 521 VAL B O 1
ATOM 8719 N N . LEU B 1 522 ? -5.504 -96.25 -31.438 1 84.69 522 LEU B N 1
ATOM 8720 C CA . LEU B 1 522 ? -5.789 -96.5 -32.844 1 84.69 522 LEU B CA 1
ATOM 8721 C C . LEU B 1 522 ? -4.691 -97.312 -33.469 1 84.69 522 LEU B C 1
ATOM 8723 O O . LEU B 1 522 ? -4.969 -98.188 -34.312 1 84.69 522 LEU B O 1
ATOM 8727 N N . GLN B 1 523 ? -3.482 -97.25 -32.969 1 81.94 523 GLN B N 1
ATOM 8728 C CA . GLN B 1 523 ? -2.342 -97.875 -33.594 1 81.94 523 GLN B CA 1
ATOM 8729 C C . GLN B 1 523 ? -2.031 -99.25 -32.938 1 81.94 523 GLN B C 1
ATOM 8731 O O . GLN B 1 523 ? -1.67 -100.188 -33.625 1 81.94 523 GLN B O 1
ATOM 8736 N N . HIS B 1 524 ? -2.184 -99.25 -31.656 1 85.56 524 HIS B N 1
ATOM 8737 C CA . HIS B 1 524 ? -1.545 -100.312 -30.953 1 85.56 524 HIS B CA 1
ATOM 8738 C C . HIS B 1 524 ? -2.57 -101.188 -30.203 1 85.56 524 HIS B C 1
ATOM 8740 O O . HIS B 1 524 ? -2.316 -102.375 -29.891 1 85.56 524 HIS B O 1
ATOM 8746 N N . ALA B 1 525 ? -3.729 -100.688 -29.922 1 87.25 525 ALA B N 1
ATOM 8747 C CA . ALA B 1 525 ? -4.609 -101.375 -28.953 1 87.25 525 ALA B CA 1
ATOM 8748 C C . ALA B 1 525 ? -5.508 -102.375 -29.625 1 87.25 525 ALA B C 1
ATOM 8750 O O . ALA B 1 525 ? -6.023 -103.312 -28.969 1 87.25 525 ALA B O 1
ATOM 8751 N N . ARG B 1 526 ? -5.691 -102.375 -30.875 1 89.06 526 ARG B N 1
ATOM 8752 C CA . ARG B 1 526 ? -6.672 -103.188 -31.562 1 89.06 526 ARG B CA 1
ATOM 8753 C C . ARG B 1 526 ? -7.984 -103.25 -30.797 1 89.06 526 ARG B C 1
ATOM 8755 O O . ARG B 1 526 ? -8.531 -104.312 -30.562 1 89.06 526 ARG B O 1
ATOM 8762 N N . ALA B 1 527 ? -8.367 -102.188 -30.297 1 92.75 527 ALA B N 1
ATOM 8763 C CA . ALA B 1 527 ? -9.57 -102.062 -29.484 1 92.75 527 ALA B CA 1
ATOM 8764 C C . ALA B 1 527 ? -10.805 -101.875 -30.344 1 92.75 527 ALA B C 1
ATOM 8766 O O . ALA B 1 527 ? -10.695 -101.5 -31.531 1 92.75 527 ALA B O 1
ATOM 8767 N N . THR B 1 528 ? -12.008 -102.125 -29.812 1 92.75 528 THR B N 1
ATOM 8768 C CA . THR B 1 528 ? -13.266 -101.875 -30.516 1 92.75 528 THR B CA 1
ATOM 8769 C C . THR B 1 528 ? -14.039 -100.75 -29.891 1 92.75 528 THR B C 1
ATOM 8771 O O . THR B 1 528 ? -14.977 -100.188 -30.5 1 92.75 528 THR B O 1
ATOM 8774 N N . ALA B 1 529 ? -13.625 -100.438 -28.734 1 93.94 529 ALA B N 1
ATOM 8775 C CA . ALA B 1 529 ? -14.328 -99.375 -28.047 1 93.94 529 ALA B CA 1
ATOM 8776 C C . ALA B 1 529 ? -13.352 -98.5 -27.266 1 93.94 529 ALA B C 1
ATOM 8778 O O . ALA B 1 529 ? -12.383 -99 -26.688 1 93.94 529 ALA B O 1
ATOM 8779 N N . LEU B 1 530 ? -13.562 -97.188 -27.25 1 94 530 LEU B N 1
ATOM 8780 C CA . LEU B 1 530 ? -12.82 -96.188 -26.484 1 94 530 LEU B CA 1
ATOM 8781 C C . LEU B 1 530 ? -13.773 -95.375 -25.672 1 94 530 LEU B C 1
ATOM 8783 O O . LEU B 1 530 ? -14.758 -94.812 -26.188 1 94 530 LEU B O 1
ATOM 8787 N N . THR B 1 531 ? -13.617 -95.25 -24.359 1 94.44 531 THR B N 1
ATOM 8788 C CA . THR B 1 531 ? -14.43 -94.438 -23.5 1 94.44 531 THR B CA 1
ATOM 8789 C C . THR B 1 531 ? -13.602 -93.312 -22.906 1 94.44 531 THR B C 1
ATOM 8791 O O . THR B 1 531 ? -12.516 -93.5 -22.359 1 94.44 531 THR B O 1
ATOM 8794 N N . VAL B 1 532 ? -14.016 -92.125 -23.141 1 94.5 532 VAL B N 1
ATOM 8795 C CA . VAL B 1 532 ? -13.391 -90.938 -22.547 1 94.5 532 VAL B CA 1
ATOM 8796 C C . VAL B 1 532 ? -14.281 -90.375 -21.422 1 94.5 532 VAL B C 1
ATOM 8798 O O . VAL B 1 532 ? -15.445 -90.062 -21.641 1 94.5 532 VAL B O 1
ATOM 8801 N N . THR B 1 533 ? -13.812 -90.375 -20.172 1 95.31 533 THR B N 1
ATOM 8802 C CA . THR B 1 533 ? -14.562 -89.875 -19.031 1 95.31 533 THR B CA 1
ATOM 8803 C C . THR B 1 533 ? -13.82 -88.75 -18.375 1 95.31 533 THR B C 1
ATOM 8805 O O . THR B 1 533 ? -12.586 -88.688 -18.375 1 95.31 533 THR B O 1
ATOM 8808 N N . ALA B 1 534 ? -14.516 -87.75 -17.984 1 96.06 534 ALA B N 1
ATOM 8809 C CA . ALA B 1 534 ? -13.961 -86.625 -17.203 1 96.06 534 ALA B CA 1
ATOM 8810 C C . ALA B 1 534 ? -14.875 -86.25 -16.047 1 96.06 534 ALA B C 1
ATOM 8812 O O . ALA B 1 534 ? -16.078 -86.125 -16.219 1 96.06 534 ALA B O 1
ATOM 8813 N N . HIS B 1 535 ? -14.391 -86.25 -14.859 1 94.94 535 HIS B N 1
ATOM 8814 C CA . HIS B 1 535 ? -15.156 -85.875 -13.68 1 94.94 535 HIS B CA 1
ATOM 8815 C C . HIS B 1 535 ? -14.266 -85.188 -12.656 1 94.94 535 HIS B C 1
ATOM 8817 O O . HIS B 1 535 ? -13.055 -85.375 -12.625 1 94.94 535 HIS B O 1
ATOM 8823 N N . ALA B 1 536 ? -14.906 -84.375 -11.898 1 94.88 536 ALA B N 1
ATOM 8824 C CA . ALA B 1 536 ? -14.195 -83.688 -10.828 1 94.88 536 ALA B CA 1
ATOM 8825 C C . ALA B 1 536 ? -14.281 -84.438 -9.516 1 94.88 536 ALA B C 1
ATOM 8827 O O . ALA B 1 536 ? -15.367 -84.875 -9.094 1 94.88 536 ALA B O 1
ATOM 8828 N N . ASP B 1 537 ? -13.156 -84.75 -9.078 1 93.19 537 ASP B N 1
ATOM 8829 C CA . ASP B 1 537 ? -13.078 -85.312 -7.734 1 93.19 537 ASP B CA 1
ATOM 8830 C C . ASP B 1 537 ? -12.812 -84.25 -6.699 1 93.19 537 ASP B C 1
ATOM 8832 O O . ASP B 1 537 ? -11.664 -83.875 -6.465 1 93.19 537 ASP B O 1
ATOM 8836 N N . MET B 1 538 ? -13.797 -83.875 -5.977 1 92.19 538 MET B N 1
ATOM 8837 C CA . MET B 1 538 ? -13.703 -82.75 -5.059 1 92.19 538 MET B CA 1
ATOM 8838 C C . MET B 1 538 ? -12.914 -83.125 -3.809 1 92.19 538 MET B C 1
ATOM 8840 O O . MET B 1 538 ? -12.289 -82.25 -3.176 1 92.19 538 MET B O 1
ATOM 8844 N N . ASP B 1 539 ? -12.938 -84.375 -3.518 1 90.44 539 ASP B N 1
ATOM 8845 C CA . ASP B 1 539 ? -12.188 -84.812 -2.352 1 90.44 539 ASP B CA 1
ATOM 8846 C C . ASP B 1 539 ? -10.68 -84.75 -2.609 1 90.44 539 ASP B C 1
ATOM 8848 O O . ASP B 1 539 ? -9.922 -84.312 -1.766 1 90.44 539 ASP B O 1
ATOM 8852 N N . ALA B 1 540 ? -10.266 -85.125 -3.76 1 92.19 540 ALA B N 1
ATOM 8853 C CA . ALA B 1 540 ? -8.844 -85.125 -4.109 1 92.19 540 ALA B CA 1
ATOM 8854 C C . ALA B 1 540 ? -8.438 -83.812 -4.746 1 92.19 540 ALA B C 1
ATOM 8856 O O . ALA B 1 540 ? -7.254 -83.562 -4.969 1 92.19 540 ALA B O 1
ATOM 8857 N N . GLN B 1 541 ? -9.398 -82.938 -4.961 1 93.06 541 GLN B N 1
ATOM 8858 C CA . GLN B 1 541 ? -9.219 -81.625 -5.555 1 93.06 541 GLN B CA 1
ATOM 8859 C C . GLN B 1 541 ? -8.562 -81.688 -6.926 1 93.06 541 GLN B C 1
ATOM 8861 O O . GLN B 1 541 ? -7.602 -81 -7.215 1 93.06 541 GLN B O 1
ATOM 8866 N N . VAL B 1 542 ? -8.961 -82.625 -7.637 1 94.88 542 VAL B N 1
ATOM 8867 C CA . VAL B 1 542 ? -8.422 -82.812 -8.977 1 94.88 542 VAL B CA 1
ATOM 8868 C C . VAL B 1 542 ? -9.562 -83.125 -9.961 1 94.88 542 VAL B C 1
ATOM 8870 O O . VAL B 1 542 ? -10.648 -83.5 -9.555 1 94.88 542 VAL B O 1
ATOM 8873 N N . ILE B 1 543 ? -9.352 -82.812 -11.25 1 95.62 543 ILE B N 1
ATOM 8874 C CA . ILE B 1 543 ? -10.164 -83.25 -12.359 1 95.62 543 ILE B CA 1
ATOM 8875 C C . ILE B 1 543 ? -9.5 -84.5 -13 1 95.62 543 ILE B C 1
ATOM 8877 O O . ILE B 1 543 ? -8.32 -84.438 -13.367 1 95.62 543 ILE B O 1
ATOM 8881 N N . ARG B 1 544 ? -10.203 -85.625 -13.102 1 96.19 544 ARG B N 1
ATOM 8882 C CA . ARG B 1 544 ? -9.664 -86.812 -13.703 1 96.19 544 ARG B CA 1
ATOM 8883 C C . ARG B 1 544 ? -10.219 -87.062 -15.109 1 96.19 544 ARG B C 1
ATOM 8885 O O . ARG B 1 544 ? -11.438 -87.062 -15.297 1 96.19 544 ARG B O 1
ATOM 8892 N N . ILE B 1 545 ? -9.367 -87.062 -16.062 1 96.19 545 ILE B N 1
ATOM 8893 C CA . ILE B 1 545 ? -9.695 -87.375 -17.438 1 96.19 545 ILE B CA 1
ATOM 8894 C C . ILE B 1 545 ? -9.133 -88.75 -17.781 1 96.19 545 ILE B C 1
ATOM 8896 O O . ILE B 1 545 ? -7.93 -89 -17.656 1 96.19 545 ILE B O 1
ATOM 8900 N N . THR B 1 546 ? -9.984 -89.688 -18.156 1 96.06 546 THR B N 1
ATOM 8901 C CA . THR B 1 546 ? -9.555 -91.062 -18.375 1 96.06 546 THR B CA 1
ATOM 8902 C C . THR B 1 546 ? -9.867 -91.5 -19.797 1 96.06 546 THR B C 1
ATOM 8904 O O . THR B 1 546 ? -10.977 -91.25 -20.297 1 96.06 546 THR B O 1
ATOM 8907 N N . LEU B 1 547 ? -8.945 -91.938 -20.5 1 95 547 LEU B N 1
ATOM 8908 C CA . LEU B 1 547 ? -9.078 -92.688 -21.766 1 95 547 LEU B CA 1
ATOM 8909 C C . LEU B 1 547 ? -8.992 -94.188 -21.547 1 95 547 LEU B C 1
ATOM 8911 O O . LEU B 1 547 ? -7.941 -94.688 -21.156 1 95 547 LEU B O 1
ATOM 8915 N N . ALA B 1 548 ? -10.07 -94.875 -21.75 1 95.25 548 ALA B N 1
ATOM 8916 C CA . ALA B 1 548 ? -10.109 -96.312 -21.531 1 95.25 548 ALA B CA 1
ATOM 8917 C C . ALA B 1 548 ? -10.469 -97.062 -22.828 1 95.25 548 ALA B C 1
ATOM 8919 O O . ALA B 1 548 ? -11.391 -96.688 -23.531 1 95.25 548 ALA B O 1
ATOM 8920 N N . ASP B 1 549 ? -9.695 -98 -23.078 1 94.12 549 ASP B N 1
ATOM 8921 C CA . ASP B 1 549 ? -9.977 -98.875 -24.25 1 94.12 549 ASP B CA 1
ATOM 8922 C C . ASP B 1 549 ? -10.062 -100.312 -23.891 1 94.12 549 ASP B C 1
ATOM 8924 O O . ASP B 1 549 ? -9.688 -100.75 -22.781 1 94.12 549 ASP B O 1
ATOM 8928 N N . ASN B 1 550 ? -10.602 -101.25 -24.703 1 92.88 550 ASN B N 1
ATOM 8929 C CA . ASN B 1 550 ? -10.727 -102.688 -24.484 1 92.88 550 ASN B CA 1
ATOM 8930 C C . ASN B 1 550 ? -9.758 -103.5 -25.344 1 92.88 550 ASN B C 1
ATOM 8932 O O . ASN B 1 550 ? -10.117 -104.5 -25.906 1 92.88 550 ASN B O 1
ATOM 8936 N N . GLY B 1 551 ? -8.625 -102.938 -25.516 1 91.5 551 GLY B N 1
ATOM 8937 C CA . GLY B 1 551 ? -7.656 -103.5 -26.422 1 91.5 551 GLY B CA 1
ATOM 8938 C C . GLY B 1 551 ? -6.828 -104.625 -25.766 1 91.5 551 GLY B C 1
ATOM 8939 O O . GLY B 1 551 ? -7.184 -105.125 -24.703 1 91.5 551 GLY B O 1
ATOM 8940 N N . ARG B 1 552 ? -5.773 -105.062 -26.438 1 91.12 552 ARG B N 1
ATOM 8941 C CA . ARG B 1 552 ? -4.957 -106.188 -26.078 1 91.12 552 ARG B CA 1
ATOM 8942 C C . ARG B 1 552 ? -4.078 -105.875 -24.875 1 91.12 552 ARG B C 1
ATOM 8944 O O . ARG B 1 552 ? -3.523 -106.812 -24.25 1 91.12 552 ARG B O 1
ATOM 8951 N N . GLY B 1 553 ? -4 -104.625 -24.406 1 88.75 553 GLY B N 1
ATOM 8952 C CA . GLY B 1 553 ? -3.174 -104.25 -23.281 1 88.75 553 GLY B CA 1
ATOM 8953 C C . GLY B 1 553 ? -1.688 -104.375 -23.547 1 88.75 553 GLY B C 1
ATOM 8954 O O . GLY B 1 553 ? -1.284 -104.75 -24.641 1 88.75 553 GLY B O 1
ATOM 8955 N N . PHE B 1 554 ? -0.876 -103.75 -22.734 1 84.81 554 PHE B N 1
ATOM 8956 C CA . PHE B 1 554 ? 0.574 -103.875 -22.828 1 84.81 554 PHE B CA 1
ATOM 8957 C C . PHE B 1 554 ? 1.202 -103.938 -21.438 1 84.81 554 PHE B C 1
ATOM 8959 O O . PHE B 1 554 ? 0.539 -103.688 -20.438 1 84.81 554 PHE B O 1
ATOM 8966 N N . ASP B 1 555 ? 2.377 -104.562 -21.375 1 81.12 555 ASP B N 1
ATOM 8967 C CA . ASP B 1 555 ? 3.086 -104.688 -20.109 1 81.12 555 ASP B CA 1
ATOM 8968 C C . ASP B 1 555 ? 3.697 -103.312 -19.703 1 81.12 555 ASP B C 1
ATOM 8970 O O . ASP B 1 555 ? 4.652 -102.875 -20.344 1 81.12 555 ASP B O 1
ATOM 8974 N N . THR B 1 556 ? 3.082 -102.75 -18.703 1 76.88 556 THR B N 1
ATOM 8975 C CA . THR B 1 556 ? 3.5 -101.375 -18.266 1 76.88 556 THR B CA 1
ATOM 8976 C C . THR B 1 556 ? 4.898 -101.438 -17.656 1 76.88 556 THR B C 1
ATOM 8978 O O . THR B 1 556 ? 5.59 -100.438 -17.609 1 76.88 556 THR B O 1
ATOM 8981 N N . GLY B 1 557 ? 5.348 -102.562 -17.141 1 69.31 557 GLY B N 1
ATOM 8982 C CA . GLY B 1 557 ? 6.664 -102.75 -16.547 1 69.31 557 GLY B CA 1
ATOM 8983 C C . GLY B 1 557 ? 7.746 -103.062 -17.578 1 69.31 557 GLY B C 1
ATOM 8984 O O . GLY B 1 557 ? 8.914 -102.688 -17.375 1 69.31 557 GLY B O 1
ATOM 8985 N N . ALA B 1 558 ? 7.613 -103.875 -18.641 1 62.09 558 ALA B N 1
ATOM 8986 C CA . ALA B 1 558 ? 8.602 -104.312 -19.625 1 62.09 558 ALA B CA 1
ATOM 8987 C C . ALA B 1 558 ? 8.859 -103.188 -20.641 1 62.09 558 ALA B C 1
ATOM 8989 O O . ALA B 1 558 ? 9.922 -103.125 -21.281 1 62.09 558 ALA B O 1
ATOM 8990 N N . THR B 1 559 ? 7.84 -102.5 -20.984 1 56.97 559 THR B N 1
ATOM 8991 C CA . THR B 1 559 ? 7.988 -101.5 -22.047 1 56.97 559 THR B CA 1
ATOM 8992 C C . THR B 1 559 ? 8.773 -100.312 -21.562 1 56.97 559 THR B C 1
ATOM 8994 O O . THR B 1 559 ? 8.312 -99.562 -20.672 1 56.97 559 THR B O 1
ATOM 8997 N N . ARG B 1 560 ? 10.039 -100.438 -21.406 1 53.28 560 ARG B N 1
ATOM 8998 C CA . ARG B 1 560 ? 10.805 -99.188 -21.266 1 53.28 560 ARG B CA 1
ATOM 8999 C C . ARG B 1 560 ? 10.172 -98.062 -22.078 1 53.28 560 ARG B C 1
ATOM 9001 O O . ARG B 1 560 ? 10.156 -98.125 -23.297 1 53.28 560 ARG B O 1
ATOM 9008 N N . GLY B 1 561 ? 9.234 -97.5 -21.594 1 56.91 561 GLY B N 1
ATOM 9009 C CA . GLY B 1 561 ? 8.375 -96.375 -22.016 1 56.91 561 GLY B CA 1
ATOM 9010 C C . GLY B 1 561 ? 8.766 -95.812 -23.344 1 56.91 561 GLY B C 1
ATOM 9011 O O . GLY B 1 561 ? 9.805 -95.125 -23.469 1 56.91 561 GLY B O 1
ATOM 9012 N N . GLY B 1 562 ? 8.32 -96.375 -24.391 1 65.69 562 GLY B N 1
ATOM 9013 C CA . GLY B 1 562 ? 8.594 -95.75 -25.688 1 65.69 562 GLY B CA 1
ATOM 9014 C C . GLY B 1 562 ? 8.562 -94.25 -25.672 1 65.69 562 GLY B C 1
ATOM 9015 O O . GLY B 1 562 ? 8.195 -93.625 -24.656 1 65.69 562 GLY B O 1
ATOM 9016 N N . ARG B 1 563 ? 9.188 -93.625 -26.5 1 72.19 563 ARG B N 1
ATOM 9017 C CA . ARG B 1 563 ? 9.297 -92.188 -26.641 1 72.19 563 ARG B CA 1
ATOM 9018 C C . ARG B 1 563 ? 7.941 -91.5 -26.438 1 72.19 563 ARG B C 1
ATOM 9020 O O . ARG B 1 563 ? 7.852 -90.438 -25.812 1 72.19 563 ARG B O 1
ATOM 9027 N N . GLY B 1 564 ? 6.926 -92.25 -26.766 1 76.81 564 GLY B N 1
ATOM 9028 C CA . GLY B 1 564 ? 5.594 -91.688 -26.656 1 76.81 564 GLY B CA 1
ATOM 9029 C C . GLY B 1 564 ? 5.105 -91.562 -25.219 1 76.81 564 GLY B C 1
ATOM 9030 O O . GLY B 1 564 ? 4.555 -90.5 -24.828 1 76.81 564 GLY B O 1
ATOM 9031 N N . LEU B 1 565 ? 5.336 -92.625 -24.438 1 82.25 565 LEU B N 1
ATOM 9032 C CA . LEU B 1 565 ? 4.863 -92.625 -23.062 1 82.25 565 LEU B CA 1
ATOM 9033 C C . LEU B 1 565 ? 5.637 -91.625 -22.219 1 82.25 565 LEU B C 1
ATOM 9035 O O . LEU B 1 565 ? 5.062 -90.938 -21.344 1 82.25 565 LEU B O 1
ATOM 9039 N N . ARG B 1 566 ? 6.852 -91.438 -22.516 1 84 566 ARG B N 1
ATOM 9040 C CA . ARG B 1 566 ? 7.664 -90.438 -21.828 1 84 566 ARG B CA 1
ATOM 9041 C C . ARG B 1 566 ? 7.191 -89.062 -22.172 1 84 566 ARG B C 1
ATOM 9043 O O . ARG B 1 566 ? 7.105 -88.188 -21.281 1 84 566 ARG B O 1
ATOM 9050 N N . ASN B 1 567 ? 6.934 -88.875 -23.422 1 82.12 567 ASN B N 1
ATOM 9051 C CA . ASN B 1 567 ? 6.418 -87.562 -23.859 1 82.12 567 ASN B CA 1
ATOM 9052 C C . ASN B 1 567 ? 5.105 -87.25 -23.156 1 82.12 567 ASN B C 1
ATOM 9054 O O . ASN B 1 567 ? 4.867 -86.062 -22.797 1 82.12 567 ASN B O 1
ATOM 9058 N N . MET B 1 568 ? 4.305 -88.188 -22.906 1 88.44 568 MET B N 1
ATOM 9059 C CA . MET B 1 568 ? 3.021 -88 -22.25 1 88.44 568 MET B CA 1
ATOM 9060 C C . MET B 1 568 ? 3.217 -87.625 -20.781 1 88.44 568 MET B C 1
ATOM 9062 O O . MET B 1 568 ? 2.5 -86.812 -20.25 1 88.44 568 MET B O 1
ATOM 9066 N N . GLN B 1 569 ? 4.203 -88.25 -20.172 1 90.25 569 GLN B N 1
ATOM 9067 C CA . GLN B 1 569 ? 4.508 -87.938 -18.781 1 90.25 569 GLN B CA 1
ATOM 9068 C C . GLN B 1 569 ? 5.031 -86.5 -18.641 1 90.25 569 GLN B C 1
ATOM 9070 O O . GLN B 1 569 ? 4.66 -85.75 -17.703 1 90.25 569 GLN B O 1
ATOM 9075 N N . VAL B 1 570 ? 5.887 -86.125 -19.594 1 87.94 570 VAL B N 1
ATOM 9076 C CA . VAL B 1 570 ? 6.441 -84.75 -19.594 1 87.94 570 VAL B CA 1
ATOM 9077 C C . VAL B 1 570 ? 5.32 -83.75 -19.781 1 87.94 570 VAL B C 1
ATOM 9079 O O . VAL B 1 570 ? 5.289 -82.688 -19.109 1 87.94 570 VAL B O 1
ATOM 9082 N N . ARG B 1 571 ? 4.371 -84 -20.594 1 88 571 ARG B N 1
ATOM 9083 C CA . ARG B 1 571 ? 3.264 -83.125 -20.859 1 88 571 ARG B CA 1
ATOM 9084 C C . ARG B 1 571 ? 2.312 -83.062 -19.672 1 88 571 ARG B C 1
ATOM 9086 O O . ARG B 1 571 ? 1.737 -82 -19.406 1 88 571 ARG B O 1
ATOM 9093 N N . ALA B 1 572 ? 2.137 -84.188 -19.031 1 92.94 572 ALA B N 1
ATOM 9094 C CA . ALA B 1 572 ? 1.314 -84.188 -17.828 1 92.94 572 ALA B CA 1
ATOM 9095 C C . ALA B 1 572 ? 1.938 -83.312 -16.734 1 92.94 572 ALA B C 1
ATOM 9097 O O . ALA B 1 572 ? 1.235 -82.625 -16.031 1 92.94 572 ALA B O 1
ATOM 9098 N N . ALA B 1 573 ? 3.236 -83.375 -16.625 1 91.06 573 ALA B N 1
ATOM 9099 C CA . ALA B 1 573 ? 3.949 -82.562 -15.648 1 91.06 573 ALA B CA 1
ATOM 9100 C C . ALA B 1 573 ? 3.867 -81.125 -16 1 91.06 573 ALA B C 1
ATOM 9102 O O . ALA B 1 573 ? 3.785 -80.25 -15.109 1 91.06 573 ALA B O 1
ATOM 9103 N N . ALA B 1 574 ? 3.844 -80.812 -17.234 1 87.56 574 ALA B N 1
ATOM 9104 C CA . ALA B 1 574 ? 3.799 -79.438 -17.703 1 87.56 574 ALA B CA 1
ATOM 9105 C C . ALA B 1 574 ? 2.477 -78.75 -17.328 1 87.56 574 ALA B C 1
ATOM 9107 O O . ALA B 1 574 ? 2.412 -77.5 -17.172 1 87.56 574 ALA B O 1
ATOM 9108 N N . ILE B 1 575 ? 1.4 -79.5 -17.156 1 90.5 575 ILE B N 1
ATOM 9109 C CA . ILE B 1 575 ? 0.111 -78.875 -16.781 1 90.5 575 ILE B CA 1
ATOM 9110 C C . ILE B 1 575 ? -0.101 -79.062 -15.281 1 90.5 575 ILE B C 1
ATOM 9112 O O . ILE B 1 575 ? -1.194 -78.75 -14.773 1 90.5 575 ILE B O 1
ATOM 9116 N N . GLY B 1 576 ? 0.988 -79.5 -14.562 1 90.06 576 GLY B N 1
ATOM 9117 C CA . GLY B 1 576 ? 0.918 -79.688 -13.125 1 90.06 576 GLY B CA 1
ATOM 9118 C C . GLY B 1 576 ? 0.118 -80.938 -12.711 1 90.06 576 GLY B C 1
ATOM 9119 O O . GLY B 1 576 ? -0.334 -81 -11.57 1 90.06 576 GLY B O 1
ATOM 9120 N N . GLY B 1 577 ? -0.09 -81.75 -13.586 1 93.31 577 GLY B N 1
ATOM 9121 C CA . GLY B 1 577 ? -0.901 -82.938 -13.312 1 93.31 577 GLY B CA 1
ATOM 9122 C C . GLY B 1 577 ? -0.088 -84.188 -13.219 1 93.31 577 GLY B C 1
ATOM 9123 O O . GLY B 1 577 ? 1.139 -84.188 -13.109 1 93.31 577 GLY B O 1
ATOM 9124 N N . ARG B 1 578 ? -0.845 -85.312 -13.109 1 93.81 578 ARG B N 1
ATOM 9125 C CA . ARG B 1 578 ? -0.248 -86.688 -13.031 1 93.81 578 ARG B CA 1
ATOM 9126 C C . ARG B 1 578 ? -0.882 -87.625 -14.039 1 93.81 578 ARG B C 1
ATOM 9128 O O . ARG B 1 578 ? -2.09 -87.562 -14.281 1 93.81 578 ARG B O 1
ATOM 9135 N N . LEU B 1 579 ? 0.028 -88.375 -14.641 1 94.88 579 LEU B N 1
ATOM 9136 C CA . LEU B 1 579 ? -0.428 -89.375 -15.594 1 94.88 579 LEU B CA 1
ATOM 9137 C C . LEU B 1 579 ? -0.355 -90.812 -14.984 1 94.88 579 LEU B C 1
ATOM 9139 O O . LEU B 1 579 ? 0.674 -91.188 -14.422 1 94.88 579 LEU B O 1
ATOM 9143 N N . GLN B 1 580 ? -1.438 -91.5 -14.953 1 94.12 580 GLN B N 1
ATOM 9144 C CA . GLN B 1 580 ? -1.501 -92.875 -14.508 1 94.12 580 GLN B CA 1
ATOM 9145 C C . GLN B 1 580 ? -1.948 -93.812 -15.648 1 94.12 580 GLN B C 1
ATOM 9147 O O . GLN B 1 580 ? -2.91 -93.5 -16.359 1 94.12 580 GLN B O 1
ATOM 9152 N N . ILE B 1 581 ? -1.179 -94.812 -15.875 1 93.75 581 ILE B N 1
ATOM 9153 C CA . ILE B 1 581 ? -1.52 -95.812 -16.922 1 93.75 581 ILE B CA 1
ATOM 9154 C C . ILE B 1 581 ? -1.723 -97.188 -16.312 1 93.75 581 ILE B C 1
ATOM 9156 O O . ILE B 1 581 ? -0.86 -97.688 -15.586 1 93.75 581 ILE B O 1
ATOM 9160 N N . ARG B 1 582 ? -2.789 -97.75 -16.469 1 92.69 582 ARG B N 1
ATOM 9161 C CA . ARG B 1 582 ? -3.105 -99.125 -16.109 1 92.69 582 ARG B CA 1
ATOM 9162 C C . ARG B 1 582 ? -3.465 -99.938 -17.344 1 92.69 582 ARG B C 1
ATOM 9164 O O . ARG B 1 582 ? -4.301 -99.5 -18.141 1 92.69 582 ARG B O 1
ATOM 9171 N N . SER B 1 583 ? -2.699 -100.938 -17.562 1 93.25 583 SER B N 1
ATOM 9172 C CA . SER B 1 583 ? -2.951 -101.75 -18.75 1 93.25 583 SER B CA 1
ATOM 9173 C C . SER B 1 583 ? -3.006 -103.25 -18.406 1 93.25 583 SER B C 1
ATOM 9175 O O . SER B 1 583 ? -2.176 -103.75 -17.625 1 93.25 583 SER B O 1
ATOM 9177 N N . ALA B 1 584 ? -4.012 -103.938 -18.734 1 90 584 ALA B N 1
ATOM 9178 C CA . ALA B 1 584 ? -4.223 -105.375 -18.672 1 90 584 ALA B CA 1
ATOM 9179 C C . ALA B 1 584 ? -4.875 -105.875 -19.938 1 90 584 ALA B C 1
ATOM 9181 O O . ALA B 1 584 ? -5.418 -105.125 -20.734 1 90 584 ALA B O 1
ATOM 9182 N N . PRO B 1 585 ? -4.684 -107.188 -20.141 1 88.56 585 PRO B N 1
ATOM 9183 C CA . PRO B 1 585 ? -5.352 -107.75 -21.344 1 88.56 585 PRO B CA 1
ATOM 9184 C C . PRO B 1 585 ? -6.855 -107.438 -21.344 1 88.56 585 PRO B C 1
ATOM 9186 O O . PRO B 1 585 ? -7.562 -107.812 -20.406 1 88.56 585 PRO B O 1
ATOM 9189 N N . GLY B 1 586 ? -7.301 -106.688 -22.203 1 90.62 586 GLY B N 1
ATOM 9190 C CA . GLY B 1 586 ? -8.711 -106.375 -22.359 1 90.62 586 GLY B CA 1
ATOM 9191 C C . GLY B 1 586 ? -9.086 -105.062 -21.828 1 90.62 586 GLY B C 1
ATOM 9192 O O . GLY B 1 586 ? -10.242 -104.625 -21.922 1 90.62 586 GLY B O 1
ATOM 9193 N N . SER B 1 587 ? -8.078 -104.5 -21.172 1 92.06 587 SER B N 1
ATOM 9194 C CA . SER B 1 587 ? -8.414 -103.188 -20.594 1 92.06 587 SER B CA 1
ATOM 9195 C C . SER B 1 587 ? -7.172 -102.312 -20.391 1 92.06 587 SER B C 1
ATOM 9197 O O . SER B 1 587 ? -6.242 -102.75 -19.688 1 92.06 587 SER B O 1
ATOM 9199 N N . THR B 1 588 ? -7.094 -101.125 -20.984 1 93.81 588 THR B N 1
ATOM 9200 C CA . THR B 1 588 ? -6.066 -100.125 -20.734 1 93.81 588 THR B CA 1
ATOM 9201 C C . THR B 1 588 ? -6.695 -98.812 -20.391 1 93.81 588 THR B C 1
ATOM 9203 O O . THR B 1 588 ? -7.625 -98.312 -21.062 1 93.81 588 THR B O 1
ATOM 9206 N N . ALA B 1 589 ? -6.266 -98.25 -19.312 1 94.94 589 ALA B N 1
ATOM 9207 C CA . ALA B 1 589 ? -6.797 -97 -18.891 1 94.94 589 ALA B CA 1
ATOM 9208 C C . ALA B 1 589 ? -5.668 -96 -18.656 1 94.94 589 ALA B C 1
ATOM 9210 O O . ALA B 1 589 ? -4.73 -96.25 -17.906 1 94.94 589 ALA B O 1
ATOM 9211 N N . LEU B 1 590 ? -5.727 -94.875 -19.391 1 94.56 590 LEU B N 1
ATOM 9212 C CA . LEU B 1 590 ? -4.855 -93.75 -19.188 1 94.56 590 LEU B CA 1
ATOM 9213 C C . LEU B 1 590 ? -5.59 -92.625 -18.453 1 94.56 590 LEU B C 1
ATOM 9215 O O . LEU B 1 590 ? -6.59 -92.062 -18.938 1 94.56 590 LEU B O 1
ATOM 9219 N N . THR B 1 591 ? -5.16 -92.312 -17.25 1 95.81 591 THR B N 1
ATOM 9220 C CA . THR B 1 591 ? -5.824 -91.25 -16.438 1 95.81 591 THR B CA 1
ATOM 9221 C C . THR B 1 591 ? -4.898 -90.062 -16.203 1 95.81 591 THR B C 1
ATOM 9223 O O . THR B 1 591 ? -3.789 -90.25 -15.688 1 95.81 591 THR B O 1
ATOM 9226 N N . VAL B 1 592 ? -5.359 -88.938 -16.641 1 95.75 592 VAL B N 1
ATOM 9227 C CA . VAL B 1 592 ? -4.66 -87.688 -16.359 1 95.75 592 VAL B CA 1
ATOM 9228 C C . VAL B 1 592 ? -5.367 -86.938 -15.227 1 95.75 592 VAL B C 1
ATOM 9230 O O . VAL B 1 592 ? -6.578 -86.688 -15.289 1 95.75 592 VAL B O 1
ATOM 9233 N N . GLU B 1 593 ? -4.672 -86.562 -14.172 1 95.62 593 GLU B N 1
ATOM 9234 C CA . GLU B 1 593 ? -5.195 -85.75 -13.055 1 95.62 593 GLU B CA 1
ATOM 9235 C C . GLU B 1 593 ? -4.711 -84.312 -13.125 1 95.62 593 GLU B C 1
ATOM 9237 O O . GLU B 1 593 ? -3.508 -84.062 -13.094 1 95.62 593 GLU B O 1
ATOM 9242 N N . VAL B 1 594 ? -5.645 -83.5 -13.281 1 94.81 594 VAL B N 1
ATOM 9243 C CA . VAL B 1 594 ? -5.363 -82.062 -13.328 1 94.81 594 VAL B CA 1
ATOM 9244 C C . VAL B 1 594 ? -5.785 -81.375 -12.016 1 94.81 594 VAL B C 1
ATOM 9246 O O . VAL B 1 594 ? -6.953 -81.438 -11.625 1 94.81 594 VAL B O 1
ATOM 9249 N N . PRO B 1 595 ? -4.906 -80.75 -11.32 1 94 595 PRO B N 1
ATOM 9250 C CA . PRO B 1 595 ? -5.266 -80.125 -10.031 1 94 595 PRO B CA 1
ATOM 9251 C C . PRO B 1 595 ? -6.262 -78.938 -10.18 1 94 595 PRO B C 1
ATOM 9253 O O . PRO B 1 595 ? -6.172 -78.188 -11.141 1 94 595 PRO B O 1
ATOM 9256 N N . LEU B 1 596 ? -7.223 -78.812 -9.242 1 92.75 596 LEU B N 1
ATOM 9257 C CA . LEU B 1 596 ? -8.211 -77.688 -9.242 1 92.75 596 LEU B CA 1
ATOM 9258 C C . LEU B 1 596 ? -7.574 -76.375 -8.852 1 92.75 596 LEU B C 1
ATOM 9260 O O . LEU B 1 596 ? -8.031 -75.312 -9.273 1 92.75 596 LEU B O 1
ATOM 9264 N N . ALA B 1 597 ? -6.531 -76.375 -8.062 1 90.06 597 ALA B N 1
ATOM 9265 C CA . ALA B 1 597 ? -5.805 -75.188 -7.637 1 90.06 597 ALA B CA 1
ATOM 9266 C C . ALA B 1 597 ? -4.383 -75.188 -8.188 1 90.06 597 ALA B C 1
ATOM 9268 O O . ALA B 1 597 ? -3.814 -76.25 -8.461 1 90.06 597 ALA B O 1
ATOM 9269 N N . PRO B 1 598 ? -3.889 -74 -8.508 1 81.06 598 PRO B N 1
ATOM 9270 C CA . PRO B 1 598 ? -2.492 -73.938 -8.945 1 81.06 598 PRO B CA 1
ATOM 9271 C C . PRO B 1 598 ? -1.529 -74.5 -7.906 1 81.06 598 PRO B C 1
ATOM 9273 O O . PRO B 1 598 ? -1.767 -74.375 -6.703 1 81.06 598 PRO B O 1
ATOM 9276 N N . GLY B 1 599 ? -0.667 -75.438 -8.273 1 69.94 599 GLY B N 1
ATOM 9277 C CA . GLY B 1 599 ? 0.31 -75.938 -7.32 1 69.94 599 GLY B CA 1
ATOM 9278 C C . GLY B 1 599 ? 1.11 -74.875 -6.652 1 69.94 599 GLY B C 1
ATOM 9279 O O . GLY B 1 599 ? 1.254 -73.75 -7.211 1 69.94 599 GLY B O 1
ATOM 9280 N N . ASP B 1 600 ? 1.342 -74.938 -5.359 1 63.59 600 ASP B N 1
ATOM 9281 C CA . ASP B 1 600 ? 1.991 -73.938 -4.5 1 63.59 600 ASP B CA 1
ATOM 9282 C C . ASP B 1 600 ? 3.156 -73.25 -5.223 1 63.59 600 ASP B C 1
ATOM 9284 O O . ASP B 1 600 ? 3.521 -72.125 -4.902 1 63.59 600 ASP B O 1
ATOM 9288 N N . GLY B 1 601 ? 3.838 -73.938 -6.121 1 56.78 601 GLY B N 1
ATOM 9289 C CA . GLY B 1 601 ? 5.02 -73.312 -6.734 1 56.78 601 GLY B CA 1
ATOM 9290 C C . GLY B 1 601 ? 4.723 -72.625 -8.039 1 56.78 601 GLY B C 1
ATOM 9291 O O . GLY B 1 601 ? 5.625 -72.062 -8.68 1 56.78 601 GLY B O 1
ATOM 9292 N N . GLU B 1 602 ? 3.572 -72.75 -8.43 1 54.84 602 GLU B N 1
ATOM 9293 C CA . GLU B 1 602 ? 3.236 -72.125 -9.688 1 54.84 602 GLU B CA 1
ATOM 9294 C C . GLU B 1 602 ? 2.662 -70.688 -9.438 1 54.84 602 GLU B C 1
ATOM 9296 O O . GLU B 1 602 ? 1.442 -70.5 -9.414 1 54.84 602 GLU B O 1
ATOM 9301 N N . GLU B 1 603 ? 3.195 -70.062 -8.484 1 43.41 603 GLU B N 1
ATOM 9302 C CA . GLU B 1 603 ? 2.83 -68.625 -8.57 1 43.41 603 GLU B CA 1
ATOM 9303 C C . GLU B 1 603 ? 2.713 -68.188 -10.023 1 43.41 603 GLU B C 1
ATOM 9305 O O . GLU B 1 603 ? 3.326 -68.75 -10.914 1 43.41 603 GLU B O 1
ATOM 9310 N N . ALA B 1 604 ? 2.039 -66.938 -10.25 1 43.81 604 ALA B N 1
ATOM 9311 C CA . ALA B 1 604 ? 1.879 -66.125 -11.453 1 43.81 604 ALA B CA 1
ATOM 9312 C C . ALA B 1 604 ? 3.188 -66.062 -12.234 1 43.81 604 ALA B C 1
ATOM 9314 O O . ALA B 1 604 ? 3.98 -65.125 -12.023 1 43.81 604 ALA B O 1
ATOM 9315 N N . GLY B 1 605 ? 4.043 -67 -12.133 1 33.31 605 GLY B N 1
ATOM 9316 C CA . GLY B 1 605 ? 5.215 -66.688 -12.93 1 33.31 605 GLY B CA 1
ATOM 9317 C C . GLY B 1 605 ? 4.871 -66.25 -14.344 1 33.31 605 GLY B C 1
ATOM 9318 O O . GLY B 1 605 ? 4.582 -67.062 -15.203 1 33.31 605 GLY B O 1
ATOM 9319 N N . THR B 1 606 ? 4.445 -65.125 -14.484 1 35.44 606 THR B N 1
ATOM 9320 C CA . THR B 1 606 ? 4.445 -64.5 -15.805 1 35.44 606 THR B CA 1
ATOM 9321 C C . THR B 1 606 ? 5.652 -64.938 -16.625 1 35.44 606 THR B C 1
ATOM 9323 O O . THR B 1 606 ? 5.508 -65.375 -17.766 1 35.44 606 THR B O 1
ATOM 9326 N N . ASP B 1 607 ? 6.809 -64.062 -16.562 1 31.83 607 ASP B N 1
ATOM 9327 C CA . ASP B 1 607 ? 7.73 -63.656 -17.609 1 31.83 607 ASP B CA 1
ATOM 9328 C C . ASP B 1 607 ? 8.664 -64.812 -17.984 1 31.83 607 ASP B C 1
ATOM 9330 O O . ASP B 1 607 ? 8.734 -65.812 -17.281 1 31.83 607 ASP B O 1
ATOM 9334 N N . GLY B 1 608 ? 10.039 -64.312 -18.328 1 31.84 608 GLY B N 1
ATOM 9335 C CA . GLY B 1 608 ? 11.172 -64.25 -19.234 1 31.84 608 GLY B CA 1
ATOM 9336 C C . GLY B 1 608 ? 12.219 -65.312 -18.984 1 31.84 608 GLY B C 1
ATOM 9337 O O . GLY B 1 608 ? 13.281 -65.062 -18.438 1 31.84 608 GLY B O 1
ATOM 9338 N N . GLU B 1 609 ? 11.875 -66.438 -18.547 1 34.25 609 GLU B N 1
ATOM 9339 C CA . GLU B 1 609 ? 13.102 -67.25 -18.453 1 34.25 609 GLU B CA 1
ATOM 9340 C C . GLU B 1 609 ? 13.766 -67.375 -19.812 1 34.25 609 GLU B C 1
ATOM 9342 O O . GLU B 1 609 ? 13.172 -67.938 -20.734 1 34.25 609 GLU B O 1
ATOM 9347 N N . GLY B 1 610 ? 14.836 -66.5 -20.078 1 31.39 610 GLY B N 1
ATOM 9348 C CA . GLY B 1 610 ? 15.766 -66.312 -21.172 1 31.39 610 GLY B CA 1
ATOM 9349 C C . GLY B 1 610 ? 16.312 -67.625 -21.75 1 31.39 610 GLY B C 1
ATOM 9350 O O . GLY B 1 610 ? 16.062 -68.688 -21.203 1 31.39 610 GLY B O 1
ATOM 9351 N N . LEU B 1 611 ? 17.531 -67.375 -22.484 1 33.94 611 LEU B N 1
ATOM 9352 C CA . LEU B 1 611 ? 18.422 -67.875 -23.516 1 33.94 611 LEU B CA 1
ATOM 9353 C C . LEU B 1 611 ? 19.141 -69.125 -23.062 1 33.94 611 LEU B C 1
ATOM 9355 O O . LEU B 1 611 ? 19.969 -69.062 -22.141 1 33.94 611 LEU B O 1
ATOM 9359 N N . ALA B 1 612 ? 18.688 -70.188 -23.125 1 36 612 ALA B N 1
ATOM 9360 C CA . ALA B 1 612 ? 19.719 -71.25 -23.062 1 36 612 ALA B CA 1
ATOM 9361 C C . ALA B 1 612 ? 20.859 -70.938 -24.031 1 36 612 ALA B C 1
ATOM 9363 O O . ALA B 1 612 ? 20.609 -70.562 -25.172 1 36 612 ALA B O 1
ATOM 9364 N N . PRO B 1 613 ? 22.25 -70.812 -23.547 1 29.34 613 PRO B N 1
ATOM 9365 C CA . PRO B 1 613 ? 23.391 -70.625 -24.469 1 29.34 613 PRO B CA 1
ATOM 9366 C C . PRO B 1 613 ? 23.469 -71.75 -25.531 1 29.34 613 PRO B C 1
ATOM 9368 O O . PRO B 1 613 ? 23.031 -72.875 -25.297 1 29.34 613 PRO B O 1
ATOM 9371 N N . VAL B 1 614 ? 23.797 -71.375 -26.734 1 23.64 614 VAL B N 1
ATOM 9372 C CA . VAL B 1 614 ? 24.297 -72.125 -27.859 1 23.64 614 VAL B CA 1
ATOM 9373 C C . VAL B 1 614 ? 25.625 -72.812 -27.469 1 23.64 614 VAL B C 1
ATOM 9375 O O . VAL B 1 614 ? 26.594 -72.125 -27.156 1 23.64 614 VAL B O 1
ATOM 9378 N N . ALA B 1 615 ? 25.609 -73.938 -26.891 1 18.33 615 ALA B N 1
ATOM 9379 C CA . ALA B 1 615 ? 26.719 -74.75 -27.391 1 18.33 615 ALA B CA 1
ATOM 9380 C C . ALA B 1 615 ? 26.406 -75.25 -28.781 1 18.33 615 ALA B C 1
ATOM 9382 O O . ALA B 1 615 ? 25.281 -75.688 -29.062 1 18.33 615 ALA B O 1
#

Secondary structure (DSSP, 8-state):
-HHHHHHHH-------TT-EEE-EEEEEEEETTSPEEEEEEEESPEEHHHHSTT--EEEEEEEEE---S-TTSPEEEEES-B-SSEEEEETTEEEEEES-SSS--SGGGGS-EEEEE-TTT--SS-EEEEEEEEE-TTS--EE--EEEEEHHHHHHHHHHHHIIIIIHHHHHHHHHHHHHHHHHHHHHHH--HHHHHHHHHHHHHHHHHHTTT----SS-HHHHHHHHHHHHHHHHHHHHHHHHHHHT---HHHHHHHHHHHHHIIIIIHHHHHTTT-TTHHHHHHHHHHHHHHHHHHHHHHHHHHS--HHHHHHHHHHHHHHHHHHHHHHHHHHH--TT-TT-SGGGTHHHHHHHHHHHHHHHHHHHHHHHHHHHHHHHHHHHHHHHHHHHHHHHHHHHHHHHHHHHHHHHHHHHHIIIIIHHHHHHHHHHHHS-S-HHHHHHHHHHHHHHHHHHHHTTS--TT-HHHHHHHHHHHHHHHHHHTTPEEEEEE------TT--HHHHHHHHHHHHHHHHHIIIII--SEEEEEEEEETTTTEEEEEEEE-S----TTTS---HHHHHHHHHHHHTT-EEEEEEETTEEEEEEEEESS--TT--------------/-HHHHHHHH-------TT-EEE-EEEEEEEETTSPEEEEEEEESPEEHHHHSTT--EEEEEEEEE---S-TTSPEEEEES-B-SSEEEEETTEEEEEES-SSS--SGGGGS-EEEEE-TTT--SS-EEEEEEEEE-TTS--EE--EEEEEHHHHHHHHHHHHIIIIIHHHHHHHHHHHHHHHHHHHHHHH--HHHHHHHHHHHHHHHHHHTTT----SS-HHHHHHHHHHHHHHHHHHHHHHHHHHHT---HHHHHHHHHHHHHIIIIIHHHHHTTT-TTHHHHHHHHHHHHHHHHHHHHHHHHHHS--HHHHHHHHHHHHHHHHHHHHHHHHHHH--TT-TT-SGGGTHHHHHHHHHHHHHHHHHHHHHHHHHHHHHHHHHHHHHHHHHHHHHHHHHHHHHHHHHHHHHHHHHHHHIIIIIHHHHHHHHHHHHS-S-HHHHHHHHHHHHHHHHHHHHTTS--TT-HHHHHHHHHHHHHHHHHHTTPEEEEEE------TT--HHHHHHHHHHHHHHHHHIIIII--SEEEEEEEEETTTTEEEEEEEE-S----TTTS---HHHHHHHHHHHHTT-EEEEEEETTEEEEEEEEESS--TT-----S--------

Organism: Cupriavidus necator (strain ATCC 17699 / DSM 428 / KCTC 22496 / NCIMB 10442 / H16 / Stanier 337) (NCBI:txid381666)

Nearest PDB structures (foldseek):
  5epv-assembly3_B  TM=6.469E-01  e=2.472E-05  Brucella abortus 2308
  5epv-assembly2_D  TM=7.041E-01  e=2.153E-03  Brucella abortus 2308
  6e52-assembly1_A  TM=4.324E-01  e=1.063E-03  Saccharomyces cerevisiae S288C
  6e95-assembly1_A  TM=4.363E-01  e=2.257E-03  Saccharomyces cerevisiae S288C
  5epv-assembly3_B  TM=6.472E-01  e=3.394E-05  Brucella abortus 2308

Foldseek 3Di:
DVVVLVVLQPPPLDPDPWKDWWFWKWKWWQWPVRDTRDTDIDGDDDWCCQVPAFTWTKMKIKTFDAARDDLQAKKKKKFLFFAFWKWKDKPRHTQDTDDDLVDGFRQVGQAIDMTIHDSVRHDRGTMMMMMMGTDHHLGTGGGGIMMMGGHVSSVVVRVSLRCVRPVVLVVLLVLLQVLLVVLVVVCVVVVDLLSVLSSLLSNLLSLLSCSNPDGDDVDDLLVSQLSNQLSVLSNLLSVLVSLCVVLVQPDPVLNVVSVVSNVCCNVPVSNVCSSVSPVPSPVVVLVVSLVNLVVSLVSLVVSCVVDPDPLSVLSSVLSVVLSVLSVVLVCCCVPVVPVVSSPRPNSNSCVSVSVSSVVVVVVVVVCVVVVVVVVVVVVVVVVVVVVVVVVVVVVVVVVVVVVVVVVVVVVVLVVVCCVPLVVLVVVLVVQVVVPPDDPVLSVLSVVLSVLLVVLLVVLPPCPQQQVVVLVVVLCVSCVVVCVVLQAAEAEAEDDDDRQNVCHSVLSSLVSNLVSLVSSCCSNPFPFRYWYWYWDADVVVQKIKIKIKTQGQWDDPVPPPQPPSNVSSQVSLVVQVWGWDWDTDGGMIMIIIIHHSDPPPPPDPPPDDPDDDDDD/DVVVVVVVLPPPLDPDPWKDWWFWKWKWWQWPVRDTRDTDIDGDDDWCCQVPAFTWTKMKIKTFDAARDDLQAKKKKKFLFFAFWKWKDKPRHTQDTDDDLVDTFRQVGQAIDMTIHDSVRHDRGTMMMMMMGTDHHLGTGGGGIMMMGGRVSSVVVRVSLRCVRPVVLVVLLVLLQVLLVVLVVVCVVVVDLLSVLSSLLSNLLSLLSCSNPDGDDVDPLLVSQLSNQLSVLSNLLSLLVSLCVVLVQPDPVLVVVSVVSNVCCNVPVSNVCSSVSPPPSPVVSLVVSLVNLVVSLVSLVVSCVVDPDPLSVLSSVLSVVLSVLSVVLVCCCVPVVPVVSSPRPNSNSCVSVSVSSVVVVVVVVVCVVVVVVVVVVVVVVVVVVVVVVVVVVVVVVVVVVVVVVVVVVVVVLVVVCCVPLVVLVVVLVVQVVVVPDDPVRSVLSVVLSVLLVVLLVVLPPCPQQQVVVLVVVLCVSCVVVCVVLQAAEAEAEDDDDRQNVCHSVLSSLVSNLVSLVSSCCSNPFPFRYWYWYWDADVVVQWIKIKIKTQGQWDDPVPPPQPPSNVSSQVSLVVQVWGWDWDTDGGMIMIIIIHHSDDDPPPPPPPDDPDDDDDD

pLDDT: mean 81.78, std 13.51, range [17.8, 97.38]

InterPro domains:
  IPR003594 Histidine kinase/HSP90-like ATPase domain [PF02518] (508-597)
  IPR003594 Histidine kinase/HSP90-like ATPase domain [SM00387] (505-598)
  IPR036890 Histidine kinase/HSP90-like ATPase superfamily [G3DSA:3.30.565.10] (472-597)
  IPR036890 Histidine kinase/HSP90-like ATPase superfamily [SSF55874] (466-595)
  IPR050482 Sensor Histidine Kinase Two-Component System [PTHR24421] (136-598)

Radius of gyration: 59.43 Å; Cα contacts (8 Å, |Δi|>4): 2079; chains: 2; bounding box: 67×168×112 Å